Protein AF-0000000087148589 (afdb_homodimer)

Sequence (926 aa):
MERFVDREDELSRLRDCYASDDADMVVIFGRRRLGKTELVRESLESRDDAVLYQATETTQQIQLDAFVDVAEESFPGIGRIEGEWESLLGYLADQDAVVVLDEFPYLIDADESLPSVIQRLWDQELRDTGLTLVLIGSSISMMEEATLLGDSPLYGRFTEKIDLRQLDFVAARTFFPESYTPEQLLLAWGVFGGTPYYLDGVELDDDLGTVIQQSLLSRQGFLHDEPEYVLRTELTEPNRYFAILKAIAAGNATSNEIAQTIGIDGKQISTYTQKLERLRLVEREVPVTEDKTKSRRGRYRILDPLFRFWFRFVYGNEDRYERLGVDAYETVIEPELADFVSREFENRCQDVLPEFYPDLRFTDIGRWWYNEYEVDVVGFAADGTMVTGECKFTSAPLDYSALASLEEHTDEIRWSPDGSEIEHEYVLFARNGFTQSVRDAAADRDDLQLFDLERIVDPRASHMERFVDREDELSRLRDCYASDDADMVVIFGRRRLGKTELVRESLESRDDAVLYQATETTQQIQLDAFVDVAEESFPGIGRIEGEWESLLGYLADQDAVVVLDEFPYLIDADESLPSVIQRLWDQELRDTGLTLVLIGSSISMMEEATLLGDSPLYGRFTEKIDLRQLDFVAARTFFPESYTPEQLLLAWGVFGGTPYYLDGVELDDDLGTVIQQSLLSRQGFLHDEPEYVLRTELTEPNRYFAILKAIAAGNATSNEIAQTIGIDGKQISTYTQKLERLRLVEREVPVTEDKTKSRRGRYRILDPLFRFWFRFVYGNEDRYERLGVDAYETVIEPELADFVSREFENRCQDVLPEFYPDLRFTDIGRWWYNEYEVDVVGFAADGTMVTGECKFTSAPLDYSALASLEEHTDEIRWSPDGSEIEHEYVLFARNGFTQSVRDAAADRDDLQLFDLERIVDPRASH

Solvent-accessible surface area (backbone atoms only — not comparable to full-atom values): 49397 Å² total; per-residue (Å²): 130,89,80,84,74,73,59,62,68,60,36,50,55,53,43,53,42,67,70,36,74,44,42,28,28,34,39,38,33,28,53,77,55,52,46,67,69,55,53,53,52,62,54,42,68,89,57,72,58,53,33,80,42,75,52,57,60,33,37,47,59,50,50,45,52,52,44,41,61,58,33,29,76,59,38,68,70,50,73,76,45,60,90,40,68,63,53,46,53,49,55,39,27,77,64,41,26,35,39,34,37,33,36,40,57,35,49,35,73,37,34,77,56,47,50,51,47,52,32,52,40,44,77,72,59,35,60,85,19,32,19,23,41,35,41,26,23,48,52,39,66,56,46,34,52,43,34,65,33,87,87,15,60,34,33,90,61,54,72,40,77,42,78,56,64,63,43,51,68,74,58,36,48,73,64,48,50,84,81,52,49,55,65,52,47,50,50,48,41,29,39,54,40,26,32,50,50,57,52,68,61,50,66,60,82,47,58,65,62,57,36,46,37,49,28,44,60,30,88,70,16,72,48,40,57,44,60,61,46,56,45,51,77,74,40,80,78,49,29,64,58,45,33,51,51,31,35,34,43,68,66,32,32,35,67,62,51,36,18,64,67,45,66,48,60,60,82,55,48,56,63,55,50,51,52,35,35,64,59,62,44,32,44,78,44,48,30,61,89,51,53,75,92,71,50,88,66,47,31,45,42,61,61,43,29,38,53,32,46,36,37,55,64,39,65,90,36,55,68,59,35,62,73,46,49,90,48,30,38,70,70,63,43,55,82,46,42,47,68,64,24,35,58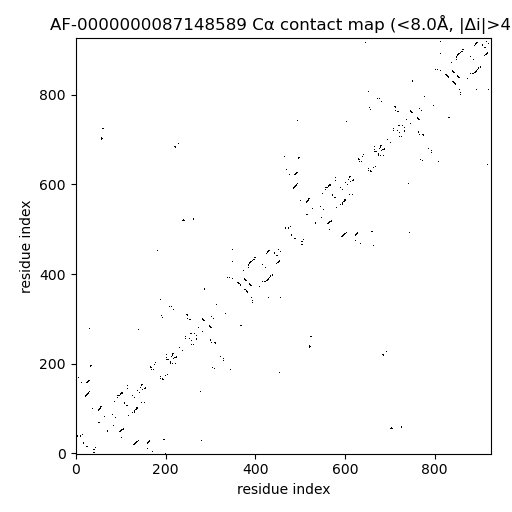,50,50,36,51,50,55,52,69,45,43,55,69,78,37,72,90,52,56,64,76,46,71,34,37,37,63,56,91,92,37,64,41,57,28,36,33,38,27,75,88,33,36,36,37,39,29,48,68,44,54,43,83,64,46,45,44,54,66,57,55,53,50,47,54,56,38,52,70,66,59,87,74,54,90,78,76,51,85,64,48,70,33,38,35,42,38,22,57,45,41,62,33,69,68,36,51,52,48,36,72,76,35,90,45,39,46,79,42,40,41,66,42,69,74,34,67,81,61,78,131,130,88,80,86,74,74,59,61,68,61,36,50,54,54,44,52,40,66,70,35,73,45,42,30,29,34,40,37,34,27,54,78,56,52,46,67,69,56,51,53,52,61,55,43,69,90,55,72,57,53,33,80,39,73,52,57,59,32,37,46,60,50,50,45,55,52,44,41,61,56,33,28,74,60,37,66,72,51,73,77,45,60,91,41,68,63,53,46,52,49,54,40,27,75,63,40,27,35,40,33,37,31,37,39,56,34,50,35,71,38,33,75,58,48,51,52,46,51,32,52,39,43,76,72,58,36,59,85,20,30,18,24,40,34,42,26,25,48,53,39,66,56,45,33,53,43,35,67,32,87,86,14,60,34,32,89,62,54,73,42,76,43,79,56,62,65,44,51,68,76,57,36,49,73,64,47,51,86,81,51,48,54,66,52,47,52,50,48,40,29,39,54,39,28,32,52,51,56,52,71,62,50,66,58,83,48,59,65,63,57,36,45,36,50,28,44,61,30,88,69,16,74,48,39,57,44,61,61,47,56,44,50,77,74,42,79,78,50,30,64,56,45,35,50,51,31,34,34,42,69,66,33,32,35,67,62,52,35,19,62,66,45,66,50,61,58,81,55,49,55,63,54,51,50,52,34,35,65,59,61,45,30,43,76,44,48,32,62,94,51,52,74,90,72,50,88,66,48,32,44,42,63,63,43,30,39,51,33,46,36,37,55,64,39,65,90,36,56,67,60,34,62,72,44,48,90,49,29,38,70,70,63,44,56,80,45,43,46,67,63,25,33,59,51,48,37,50,50,53,53,69,46,44,54,70,79,36,72,89,52,56,65,74,44,71,35,38,37,63,56,91,92,37,63,40,57,26,35,33,38,25,75,90,34,38,34,39,38,29,48,67,43,52,42,83,63,46,46,44,54,65,58,55,51,49,48,53,55,40,51,70,68,58,89,75,54,88,78,74,52,84,65,49,70,34,40,37,42,37,22,57,45,40,63,34,69,68,37,52,52,50,36,72,74,35,92,46,39,47,81,42,40,42,64,42,69,73,34,66,80,60,78,131

Nearest PDB structures (foldseek):
  8s0d-assembly1_D  TM=4.546E-01  e=1.729E-07  Homo sapiens
  4n1a-assembly3_E  TM=5.388E-01  e=9.265E-03  Thermomonospora curvata DSM 43183
  6cmv-assembly3_F  TM=5.221E-01  e=4.321E-02  Sulfolobus acidocaldarius
  3oop-assembly1_A-2  TM=4.596E-01  e=3.468E-02  Listeria innocua Clip11262
  7z1l-assembly1_O  TM=3.297E-01  e=1.229E-01  Saccharomyces cerevisiae W303

Structure (mmCIF, N/CA/C/O backbone):
data_AF-0000000087148589-model_v1
#
loop_
_entity.id
_entity.type
_entity.pdbx_description
1 polymer 'ATP-binding protein'
#
loop_
_atom_site.group_PDB
_atom_site.id
_atom_site.type_symbol
_atom_site.label_atom_id
_atom_site.label_alt_id
_atom_site.label_comp_id
_atom_site.label_asym_id
_atom_site.label_entity_id
_atom_site.label_seq_id
_atom_site.pdbx_PDB_ins_code
_atom_site.Cartn_x
_atom_site.Cartn_y
_atom_site.Cartn_z
_atom_site.occupancy
_atom_site.B_iso_or_equiv
_atom_site.auth_seq_id
_atom_site.auth_comp_id
_atom_site.auth_asym_id
_atom_site.auth_atom_id
_atom_site.pdbx_PDB_model_num
ATOM 1 N N . MET A 1 1 ? -17.391 1.016 -16.594 1 39.34 1 MET A N 1
ATOM 2 C CA . MET A 1 1 ? -18.156 -0.122 -16.094 1 39.34 1 MET A CA 1
ATOM 3 C C . MET A 1 1 ? -17.234 -1.273 -15.711 1 39.34 1 MET A C 1
ATOM 5 O O . MET A 1 1 ? -16.391 -1.683 -16.5 1 39.34 1 MET A O 1
ATOM 9 N N . GLU A 1 2 ? -17 -1.522 -14.383 1 56.31 2 GLU A N 1
ATOM 10 C CA . GLU A 1 2 ? -16.25 -2.654 -13.852 1 56.31 2 GLU A CA 1
ATOM 11 C C . GLU A 1 2 ? -16.781 -3.975 -14.406 1 56.31 2 GLU A C 1
ATOM 13 O O . GLU A 1 2 ? -17.984 -4.195 -14.469 1 56.31 2 GLU A O 1
ATOM 18 N N . ARG A 1 3 ? -16.078 -4.531 -15.328 1 68.94 3 ARG A N 1
ATOM 19 C CA . ARG A 1 3 ? -16.375 -5.789 -16 1 68.94 3 ARG A CA 1
ATOM 20 C C . ARG A 1 3 ? -16.391 -6.949 -15.016 1 68.94 3 ARG A C 1
ATOM 22 O O . ARG A 1 3 ? -15.461 -7.105 -14.219 1 68.94 3 ARG A O 1
ATOM 29 N N . PHE A 1 4 ? -17.625 -7.523 -14.836 1 85.38 4 PHE A N 1
ATOM 30 C CA . PHE A 1 4 ? -17.703 -8.75 -14.039 1 85.38 4 PHE A CA 1
ATOM 31 C C . PHE A 1 4 ? -17.547 -9.977 -14.93 1 85.38 4 PHE A C 1
ATOM 33 O O . PHE A 1 4 ? -18.391 -10.258 -15.773 1 85.38 4 PHE A O 1
ATOM 40 N N . VAL A 1 5 ? -16.422 -10.57 -14.82 1 87.38 5 VAL A N 1
ATOM 41 C CA . VAL A 1 5 ? -16.016 -11.656 -15.703 1 87.38 5 VAL A CA 1
ATOM 42 C C . VAL A 1 5 ? -15.977 -12.969 -14.922 1 87.38 5 VAL A C 1
ATOM 44 O O . VAL A 1 5 ? -15.469 -13.008 -13.797 1 87.38 5 VAL A O 1
ATOM 47 N N . ASP A 1 6 ? -16.578 -13.992 -15.609 1 88.81 6 ASP A N 1
ATOM 48 C CA . ASP A 1 6 ? -16.484 -15.344 -15.078 1 88.81 6 ASP A CA 1
ATOM 49 C C . ASP A 1 6 ? -17.25 -15.477 -13.766 1 88.81 6 ASP A C 1
ATOM 51 O O . ASP A 1 6 ? -18.25 -14.781 -13.547 1 88.81 6 ASP A O 1
ATOM 55 N N . ARG A 1 7 ? -17.203 -16.375 -12.938 1 93.81 7 ARG A N 1
ATOM 56 C CA . ARG A 1 7 ? -17.734 -16.641 -11.602 1 93.81 7 ARG A CA 1
ATOM 57 C C . ARG A 1 7 ? -19.172 -17.125 -11.672 1 93.81 7 ARG A C 1
ATOM 59 O O . ARG A 1 7 ? -19.969 -16.875 -10.75 1 93.81 7 ARG A O 1
ATOM 66 N N . GLU A 1 8 ? -19.547 -17.766 -12.727 1 94.12 8 GLU A N 1
ATOM 67 C CA . GLU A 1 8 ? -20.938 -18.188 -12.867 1 94.12 8 GLU A CA 1
ATOM 68 C C . GLU A 1 8 ? -21.297 -19.266 -11.844 1 94.12 8 GLU A C 1
ATOM 70 O O . GLU A 1 8 ? -22.406 -19.281 -11.312 1 94.12 8 GLU A O 1
ATOM 75 N N . ASP A 1 9 ? -20.328 -20.125 -11.625 1 95.06 9 ASP A N 1
ATOM 76 C CA . ASP A 1 9 ? -20.547 -21.172 -10.633 1 95.06 9 ASP A CA 1
ATOM 77 C C . ASP A 1 9 ? -20.734 -20.578 -9.242 1 95.06 9 ASP A C 1
ATOM 79 O O . ASP A 1 9 ? -21.672 -20.953 -8.516 1 95.06 9 ASP A O 1
ATOM 83 N N . GLU A 1 10 ? -19.875 -19.703 -8.859 1 96.44 10 GLU A N 1
ATOM 84 C CA . GLU A 1 10 ? -19.953 -19.062 -7.559 1 96.44 10 GLU A CA 1
ATOM 85 C C . GLU A 1 10 ? -21.25 -18.266 -7.422 1 96.44 10 GLU A C 1
ATOM 87 O O . GLU A 1 10 ? -21.906 -18.297 -6.375 1 96.44 10 GLU A O 1
ATOM 92 N N . LEU A 1 11 ? -21.641 -17.609 -8.484 1 96.88 11 LEU A N 1
ATOM 93 C CA . LEU A 1 11 ? -22.875 -16.828 -8.484 1 96.88 11 LEU A CA 1
ATOM 94 C C . LEU A 1 11 ? -24.078 -17.719 -8.258 1 96.88 11 LEU A C 1
ATOM 96 O O . LEU A 1 11 ? -24.969 -17.391 -7.473 1 96.88 11 LEU A O 1
ATOM 100 N N . SER A 1 12 ? -24.062 -18.812 -8.992 1 96.56 12 SER A N 1
ATOM 101 C CA . SER A 1 12 ? -25.188 -19.75 -8.867 1 96.56 12 SER A CA 1
ATOM 102 C C . SER A 1 12 ? -25.281 -20.281 -7.445 1 96.56 12 SER A C 1
ATOM 104 O O . SER A 1 12 ? -26.391 -20.359 -6.883 1 96.56 12 SER A O 1
ATOM 106 N N . ARG A 1 13 ? -24.203 -20.594 -6.859 1 97 13 ARG A N 1
ATOM 107 C CA . ARG A 1 13 ? -24.172 -21.125 -5.5 1 97 13 ARG A CA 1
ATOM 108 C C . ARG A 1 13 ? -24.703 -20.094 -4.504 1 97 13 ARG A C 1
ATOM 110 O O . ARG A 1 13 ? -25.469 -20.438 -3.6 1 97 13 ARG A O 1
ATOM 117 N N . LEU A 1 14 ? -24.281 -18.875 -4.652 1 97.44 14 LEU A N 1
ATOM 118 C CA . LEU A 1 14 ? -24.734 -17.797 -3.777 1 97.44 14 LEU A CA 1
ATOM 119 C C . LEU A 1 14 ? -26.25 -17.594 -3.92 1 97.44 14 LEU A C 1
ATOM 121 O O . LEU A 1 14 ? -26.969 -17.531 -2.922 1 97.44 14 LEU A O 1
ATOM 125 N N . ARG A 1 15 ? -26.75 -17.594 -5.137 1 96.94 15 ARG A N 1
ATOM 126 C CA . ARG A 1 15 ? -28.156 -17.328 -5.398 1 96.94 15 ARG A CA 1
ATOM 127 C C . ARG A 1 15 ? -29.031 -18.484 -4.914 1 96.94 15 ARG A C 1
ATOM 129 O O . ARG A 1 15 ? -30.156 -18.281 -4.453 1 96.94 15 ARG A O 1
ATOM 136 N N . ASP A 1 16 ? -28.484 -19.656 -5.039 1 96.81 16 ASP A N 1
ATOM 137 C CA . ASP A 1 16 ? -29.188 -20.812 -4.484 1 96.81 16 ASP A CA 1
ATOM 138 C C . ASP A 1 16 ? -29.391 -20.656 -2.977 1 96.81 16 ASP A C 1
ATOM 140 O O . ASP A 1 16 ? -30.453 -20.969 -2.453 1 96.81 16 ASP A O 1
ATOM 144 N N . CYS A 1 17 ? -28.391 -20.141 -2.273 1 96.38 17 CYS A N 1
ATOM 145 C CA . CYS A 1 17 ? -28.5 -19.922 -0.836 1 96.38 17 CYS A CA 1
ATOM 146 C C . CYS A 1 17 ? -29.531 -18.828 -0.526 1 96.38 17 CYS A C 1
ATOM 148 O O . CYS A 1 17 ? -30.297 -18.953 0.432 1 96.38 17 CYS A O 1
ATOM 150 N N . TYR A 1 18 ? -29.562 -17.812 -1.355 1 95.94 18 TYR A N 1
ATOM 151 C CA . TYR A 1 18 ? -30.5 -16.719 -1.15 1 95.94 18 TYR A CA 1
ATOM 152 C C . TYR A 1 18 ? -31.938 -17.188 -1.295 1 95.94 18 TYR A C 1
ATOM 154 O O . TYR A 1 18 ? -32.844 -16.625 -0.683 1 95.94 18 TYR A O 1
ATOM 162 N N . ALA A 1 19 ? -32.156 -18.172 -2.139 1 93.62 19 ALA A N 1
ATOM 163 C CA . ALA A 1 19 ? -33.5 -18.625 -2.484 1 93.62 19 ALA A CA 1
ATOM 164 C C . ALA A 1 19 ? -33.969 -19.703 -1.514 1 93.62 19 ALA A C 1
ATOM 166 O O . ALA A 1 19 ? -35.156 -20.031 -1.485 1 93.62 19 ALA A O 1
ATOM 167 N N . SER A 1 20 ? -33.094 -20.141 -0.739 1 93.56 20 SER A N 1
ATOM 168 C CA . SER A 1 20 ? -33.406 -21.219 0.182 1 93.56 20 SER A CA 1
ATOM 169 C C . SER A 1 20 ? -34.344 -20.734 1.289 1 93.56 20 SER A C 1
ATOM 171 O O . SER A 1 20 ? -34.25 -19.594 1.734 1 93.56 20 SER A O 1
ATOM 173 N N . ASP A 1 21 ? -35.219 -21.609 1.773 1 91.94 21 ASP A N 1
ATOM 174 C CA . ASP A 1 21 ? -36.094 -21.312 2.906 1 91.94 21 ASP A CA 1
ATOM 175 C C . ASP A 1 21 ? -35.406 -21.641 4.23 1 91.94 21 ASP A C 1
ATOM 177 O O . ASP A 1 21 ? -35.906 -21.25 5.297 1 91.94 21 ASP A O 1
ATOM 181 N N . ASP A 1 22 ? -34.312 -22.25 4.133 1 92.62 22 ASP A N 1
ATOM 182 C CA . ASP A 1 22 ? -33.531 -22.594 5.312 1 92.62 22 ASP A CA 1
ATOM 183 C C . ASP A 1 22 ? -32.406 -21.578 5.516 1 92.62 22 ASP A C 1
ATOM 185 O O . ASP A 1 22 ? -32 -20.891 4.578 1 92.62 22 ASP A O 1
ATOM 189 N N . ALA A 1 23 ? -31.984 -21.531 6.754 1 94.44 23 ALA A N 1
ATOM 190 C CA . ALA A 1 23 ? -30.844 -20.672 7.035 1 94.44 23 ALA A CA 1
ATOM 191 C C . ALA A 1 23 ? -29.594 -21.188 6.336 1 94.44 23 ALA A C 1
ATOM 193 O O . ALA A 1 23 ? -29.344 -22.391 6.289 1 94.44 23 ALA A O 1
ATOM 194 N N . ASP A 1 24 ? -28.891 -20.281 5.676 1 95.88 24 ASP A N 1
ATOM 195 C CA . ASP A 1 24 ? -27.641 -20.609 5.004 1 95.88 24 ASP A CA 1
ATOM 196 C C . ASP A 1 24 ? -26.5 -19.719 5.5 1 95.88 24 ASP A C 1
ATOM 198 O O . ASP A 1 24 ? -26.703 -18.531 5.754 1 95.88 24 ASP A O 1
ATOM 202 N N . MET A 1 25 ? -25.375 -20.281 5.738 1 95.75 25 MET A N 1
ATOM 203 C CA . MET A 1 25 ? -24.141 -19.547 6.016 1 95.75 25 MET A CA 1
ATOM 204 C C . MET A 1 25 ? -23.109 -19.797 4.926 1 95.75 25 MET A C 1
ATOM 206 O O . MET A 1 25 ? -22.75 -20.938 4.641 1 95.75 25 MET A O 1
ATOM 210 N N . VAL A 1 26 ? -22.703 -18.734 4.27 1 97.38 26 VAL A N 1
ATOM 211 C CA . VAL A 1 26 ? -21.719 -18.828 3.193 1 97.38 26 VAL A CA 1
ATOM 212 C C . VAL A 1 26 ? -20.422 -18.156 3.629 1 97.38 26 VAL A C 1
ATOM 214 O O . VAL A 1 26 ? -20.438 -17.031 4.133 1 97.38 26 VAL A O 1
ATOM 217 N N . VAL A 1 27 ? -19.328 -18.828 3.48 1 96.81 27 VAL A N 1
ATOM 218 C CA . VAL A 1 27 ? -18.016 -18.281 3.773 1 96.81 27 VAL A CA 1
ATOM 219 C C . VAL A 1 27 ? -17.234 -18.078 2.473 1 96.81 27 VAL A C 1
ATOM 221 O O . VAL A 1 27 ? -17.031 -19.031 1.712 1 96.81 27 VAL A O 1
ATOM 224 N N . ILE A 1 28 ? -16.891 -16.859 2.213 1 97.44 28 ILE A N 1
ATOM 225 C CA . ILE A 1 28 ? -16.094 -16.516 1.036 1 97.44 28 ILE A CA 1
ATOM 226 C C . ILE A 1 28 ? -14.742 -15.953 1.469 1 97.44 28 ILE A C 1
ATOM 228 O O . ILE A 1 28 ? -14.672 -14.961 2.195 1 97.44 28 ILE A O 1
ATOM 232 N N . PHE A 1 29 ? -13.695 -16.562 1.075 1 95.38 29 PHE A N 1
ATOM 233 C CA . PHE A 1 29 ? -12.375 -16.047 1.423 1 95.38 29 PHE A CA 1
ATOM 234 C C . PHE A 1 29 ? -11.414 -16.188 0.246 1 95.38 29 PHE A C 1
ATOM 236 O O . PHE A 1 29 ? -11.703 -16.891 -0.719 1 95.38 29 PHE A O 1
ATOM 243 N N . GLY A 1 30 ? -10.375 -15.453 0.286 1 94.56 30 GLY A N 1
ATOM 244 C CA . GLY A 1 30 ? -9.344 -15.344 -0.739 1 94.56 30 GLY A CA 1
ATOM 245 C C . GLY A 1 30 ? -8.492 -14.102 -0.596 1 94.56 30 GLY A C 1
ATOM 246 O O . GLY A 1 30 ? -8.836 -13.188 0.161 1 94.56 30 GLY A O 1
ATOM 247 N N . ARG A 1 31 ? -7.441 -14.055 -1.342 1 92.75 31 ARG A N 1
ATOM 248 C CA . ARG A 1 31 ? -6.531 -12.914 -1.271 1 92.75 31 ARG A CA 1
ATOM 249 C C . ARG A 1 31 ? -7.234 -11.625 -1.687 1 92.75 31 ARG A C 1
ATOM 251 O O . ARG A 1 31 ? -8.266 -11.664 -2.359 1 92.75 31 ARG A O 1
ATOM 258 N N . ARG A 1 32 ? -6.602 -10.539 -1.312 1 90.81 32 ARG A N 1
ATOM 259 C CA . ARG A 1 32 ? -7.125 -9.234 -1.714 1 90.81 32 ARG A CA 1
ATOM 260 C C . ARG A 1 32 ? -7.109 -9.086 -3.23 1 90.81 32 ARG A C 1
ATOM 262 O O . ARG A 1 32 ? -6.293 -9.703 -3.914 1 90.81 32 ARG A O 1
ATOM 269 N N . ARG A 1 33 ? -8.023 -8.32 -3.748 1 93.56 33 ARG A N 1
ATOM 270 C CA . ARG A 1 33 ? -8.031 -7.863 -5.133 1 93.56 33 ARG A CA 1
ATOM 271 C C . ARG A 1 33 ? -8.664 -8.906 -6.051 1 93.56 33 ARG A C 1
ATOM 273 O O . ARG A 1 33 ? -8.727 -8.719 -7.266 1 93.56 33 ARG A O 1
ATOM 280 N N . LEU A 1 34 ? -9.258 -9.953 -5.484 1 94.81 34 LEU A N 1
ATOM 281 C CA . LEU A 1 34 ? -9.766 -11.047 -6.316 1 94.81 34 LEU A CA 1
ATOM 282 C C . LEU A 1 34 ? -11.227 -10.805 -6.695 1 94.81 34 LEU A C 1
ATOM 284 O O . LEU A 1 34 ? -11.797 -11.57 -7.48 1 94.81 34 LEU A O 1
ATOM 288 N N . GLY A 1 35 ? -11.867 -9.828 -6.098 1 93.81 35 GLY A N 1
ATOM 289 C CA . GLY A 1 35 ? -13.227 -9.484 -6.488 1 93.81 35 GLY A CA 1
ATOM 290 C C . GLY A 1 35 ? -14.281 -10.109 -5.598 1 93.81 35 GLY A C 1
ATOM 291 O O . GLY A 1 35 ? -15.414 -10.32 -6.027 1 93.81 35 GLY A O 1
ATOM 292 N N . LYS A 1 36 ? -13.953 -10.43 -4.375 1 95.81 36 LYS A N 1
ATOM 293 C CA . LYS A 1 36 ? -14.914 -11.047 -3.459 1 95.81 36 LYS A CA 1
ATOM 294 C C . LYS A 1 36 ? -16.141 -10.164 -3.258 1 95.81 36 LYS A C 1
ATOM 296 O O . LYS A 1 36 ? -17.266 -10.633 -3.359 1 95.81 36 LYS A O 1
ATOM 301 N N . THR A 1 37 ? -15.883 -8.875 -2.979 1 92.94 37 THR A N 1
ATOM 302 C CA . THR A 1 37 ? -16.969 -7.922 -2.748 1 92.94 37 THR A CA 1
ATOM 303 C C . THR A 1 37 ? -17.828 -7.762 -4 1 92.94 37 THR A C 1
ATOM 305 O O . THR A 1 37 ? -19.047 -7.754 -3.924 1 92.94 37 THR A O 1
ATOM 308 N N . GLU A 1 38 ? -17.188 -7.73 -5.117 1 92.25 38 GLU A N 1
ATOM 309 C CA . GLU A 1 38 ? -17.906 -7.582 -6.379 1 92.25 38 GLU A CA 1
ATOM 310 C C . GLU A 1 38 ? -18.766 -8.805 -6.672 1 92.25 38 GLU A C 1
ATOM 312 O O . GLU A 1 38 ? -19.859 -8.68 -7.207 1 92.25 38 GLU A O 1
ATOM 317 N N . LEU A 1 39 ? -18.172 -9.961 -6.414 1 95.94 39 LEU A N 1
ATOM 318 C CA . LEU A 1 39 ? -18.922 -11.203 -6.605 1 95.94 39 LEU A CA 1
ATOM 319 C C . LEU A 1 39 ? -20.234 -11.172 -5.828 1 95.94 39 LEU A C 1
ATOM 321 O O . LEU A 1 39 ? -21.297 -11.484 -6.379 1 95.94 39 LEU A O 1
ATOM 325 N N . VAL A 1 40 ? -20.188 -10.758 -4.59 1 96.31 40 VAL A N 1
ATOM 326 C CA . VAL A 1 40 ? -21.375 -10.742 -3.732 1 96.31 40 VAL A CA 1
ATOM 327 C C . VAL A 1 40 ? -22.328 -9.641 -4.195 1 96.31 40 VAL A C 1
ATOM 329 O O . VAL A 1 40 ? -23.531 -9.844 -4.238 1 96.31 40 VAL A O 1
ATOM 332 N N . ARG A 1 41 ? -21.812 -8.5 -4.539 1 93.62 41 ARG A N 1
ATOM 333 C CA . ARG A 1 41 ? -22.656 -7.414 -5.043 1 93.62 41 ARG A CA 1
ATOM 334 C C . ARG A 1 41 ? -23.438 -7.855 -6.273 1 93.62 41 ARG A C 1
ATOM 336 O O . ARG A 1 41 ? -24.641 -7.594 -6.379 1 93.62 41 ARG A O 1
ATOM 343 N N . GLU A 1 42 ? -22.688 -8.508 -7.172 1 94.31 42 GLU A N 1
ATOM 344 C CA . GLU A 1 42 ? -23.328 -9.016 -8.383 1 94.31 42 GLU A CA 1
ATOM 345 C C . GLU A 1 42 ? -24.406 -10.039 -8.047 1 94.31 42 GLU A C 1
ATOM 347 O O . GLU A 1 42 ? -25.453 -10.078 -8.688 1 94.31 42 GLU A O 1
ATOM 352 N N . SER A 1 43 ? -24.141 -10.852 -7.105 1 96.44 43 SER A N 1
ATOM 353 C CA . SER A 1 43 ? -25.094 -11.906 -6.73 1 96.44 43 SER A CA 1
ATOM 354 C C . SER A 1 43 ? -26.359 -11.312 -6.133 1 96.44 43 SER A C 1
ATOM 356 O O . SER A 1 43 ? -27.406 -11.961 -6.145 1 96.44 43 SER A O 1
ATOM 358 N N . LEU A 1 44 ? -26.297 -10.062 -5.609 1 95.62 44 LEU A N 1
ATOM 359 C CA . LEU A 1 44 ? -27.406 -9.445 -4.891 1 95.62 44 LEU A CA 1
ATOM 360 C C . LEU A 1 44 ? -28.141 -8.453 -5.789 1 95.62 44 LEU A C 1
ATOM 362 O O . LEU A 1 44 ? -29.078 -7.777 -5.336 1 95.62 44 LEU A O 1
ATOM 366 N N . GLU A 1 45 ? -27.75 -8.242 -6.984 1 89.56 45 GLU A N 1
ATOM 367 C CA . GLU A 1 45 ? -28.234 -7.18 -7.867 1 89.56 45 GLU A CA 1
ATOM 368 C C . GLU A 1 45 ? -29.75 -7.16 -7.934 1 89.56 45 GLU A C 1
ATOM 370 O O . GLU A 1 45 ? -30.359 -6.094 -8.031 1 89.56 45 GLU A O 1
ATOM 375 N N . SER A 1 46 ? -30.453 -8.188 -7.816 1 86.5 46 SER A N 1
ATOM 376 C CA . SER A 1 46 ? -31.891 -8.219 -8 1 86.5 46 SER A CA 1
ATOM 377 C C . SER A 1 46 ? -32.625 -8.344 -6.664 1 86.5 46 SER A C 1
ATOM 379 O O . SER A 1 46 ? -33.812 -8.648 -6.625 1 86.5 46 SER A O 1
ATOM 381 N N . ARG A 1 47 ? -31.906 -7.977 -5.613 1 90.44 47 ARG A N 1
ATOM 382 C CA . ARG A 1 47 ? -32.531 -8.195 -4.309 1 90.44 47 ARG A CA 1
ATOM 383 C C . ARG A 1 47 ? -32.594 -6.887 -3.521 1 90.44 47 ARG A C 1
ATOM 385 O O . ARG A 1 47 ? -31.688 -6.055 -3.588 1 90.44 47 ARG A O 1
ATOM 392 N N . ASP A 1 48 ? -33.625 -6.754 -2.775 1 88.44 48 ASP A N 1
ATOM 393 C CA . ASP A 1 48 ? -33.844 -5.57 -1.946 1 88.44 48 ASP A CA 1
ATOM 394 C C . ASP A 1 48 ? -33.875 -5.938 -0.464 1 88.44 48 ASP A C 1
ATOM 396 O O . ASP A 1 48 ? -34.062 -5.066 0.392 1 88.44 48 ASP A O 1
ATOM 400 N N . ASP A 1 49 ? -33.656 -7.121 -0.123 1 92.19 49 ASP A N 1
ATOM 401 C CA . ASP A 1 49 ? -33.719 -7.613 1.25 1 92.19 49 ASP A CA 1
ATOM 402 C C . ASP A 1 49 ? -32.312 -8.008 1.75 1 92.19 49 ASP A C 1
ATOM 404 O O . ASP A 1 49 ? -32.156 -9.039 2.41 1 92.19 49 ASP A O 1
ATOM 408 N N . ALA A 1 50 ? -31.344 -7.289 1.288 1 96.38 50 ALA A N 1
ATOM 409 C CA . ALA A 1 50 ? -29.969 -7.625 1.677 1 96.38 50 ALA A CA 1
ATOM 410 C C . ALA A 1 50 ? -29.312 -6.457 2.404 1 96.38 50 ALA A C 1
ATOM 412 O O . ALA A 1 50 ? -29.609 -5.293 2.135 1 96.38 50 ALA A O 1
ATOM 413 N N . VAL A 1 51 ? -28.562 -6.797 3.4 1 96.75 51 VAL A N 1
ATOM 414 C CA . VAL A 1 51 ? -27.672 -5.859 4.066 1 96.75 51 VAL A CA 1
ATOM 415 C C . VAL A 1 51 ? -26.219 -6.191 3.707 1 96.75 51 VAL A C 1
ATOM 417 O O . VAL A 1 51 ? -25.734 -7.281 4.016 1 96.75 51 VAL A O 1
ATOM 420 N N . LEU A 1 52 ? -25.609 -5.355 2.977 1 95.81 52 LEU A N 1
ATOM 421 C CA . LEU A 1 52 ? -24.203 -5.508 2.652 1 95.81 52 LEU A CA 1
ATOM 422 C C . LEU A 1 52 ? -23.359 -4.508 3.436 1 95.81 52 LEU A C 1
ATOM 424 O O . LEU A 1 52 ? -23.312 -3.324 3.096 1 95.81 52 LEU A O 1
ATOM 428 N N . TYR A 1 53 ? -22.672 -5.02 4.465 1 96.12 53 TYR A N 1
ATOM 429 C CA . TYR A 1 53 ? -21.844 -4.16 5.305 1 96.12 53 TYR A CA 1
ATOM 430 C C . TYR A 1 53 ? -20.359 -4.469 5.105 1 96.12 53 TYR A C 1
ATOM 432 O O . TYR A 1 53 ? -19.922 -5.602 5.316 1 96.12 53 TYR A O 1
ATOM 440 N N . GLN A 1 54 ? -19.609 -3.514 4.656 1 93.88 54 GLN A N 1
ATOM 441 C CA . GLN A 1 54 ? -18.156 -3.645 4.535 1 93.88 54 GLN A CA 1
ATOM 442 C C . GLN A 1 54 ? -17.453 -3.055 5.75 1 93.88 54 GLN A C 1
ATOM 444 O O . GLN A 1 54 ? -17.406 -1.835 5.918 1 93.88 54 GLN A O 1
ATOM 449 N N . ALA A 1 55 ? -16.844 -3.922 6.516 1 93.75 55 ALA A N 1
ATOM 450 C CA . ALA A 1 55 ? -16.188 -3.51 7.754 1 93.75 55 ALA A CA 1
ATOM 451 C C . ALA A 1 55 ? -14.867 -2.805 7.465 1 93.75 55 ALA A C 1
ATOM 453 O O . ALA A 1 55 ? -14.203 -3.104 6.469 1 93.75 55 ALA A O 1
ATOM 454 N N . THR A 1 56 ? -14.523 -1.85 8.273 1 89.62 56 THR A N 1
ATOM 455 C CA . THR A 1 56 ? -13.219 -1.191 8.258 1 89.62 56 THR A CA 1
ATOM 456 C C . THR A 1 56 ? -12.492 -1.414 9.586 1 89.62 56 THR A C 1
ATOM 458 O O . THR A 1 56 ? -13.07 -1.945 10.531 1 89.62 56 THR A O 1
ATOM 461 N N . GLU A 1 57 ? -11.234 -1.112 9.516 1 88.19 57 GLU A N 1
ATOM 462 C CA . GLU A 1 57 ? -10.469 -1.202 10.75 1 88.19 57 GLU A CA 1
ATOM 463 C C . GLU A 1 57 ? -10.828 -0.069 11.711 1 88.19 57 GLU A C 1
ATOM 465 O O . GLU A 1 57 ? -10.367 1.062 11.539 1 88.19 57 GLU A O 1
ATOM 470 N N . THR A 1 58 ? -11.625 -0.385 12.656 1 89.81 58 THR A N 1
ATOM 471 C CA . THR A 1 58 ? -12.125 0.566 13.641 1 89.81 58 THR A CA 1
ATOM 472 C C . THR A 1 58 ? -12.586 -0.156 14.906 1 89.81 58 THR A C 1
ATOM 474 O O . THR A 1 58 ? -12.188 -1.295 15.156 1 89.81 58 THR A O 1
ATOM 477 N N . THR A 1 59 ? -13.234 0.551 15.805 1 88.38 59 THR A N 1
ATOM 478 C CA . THR A 1 59 ? -13.648 -0.015 17.078 1 88.38 59 THR A CA 1
ATOM 479 C C . THR A 1 59 ? -15.031 -0.652 16.969 1 88.38 59 THR A C 1
ATOM 481 O O . THR A 1 59 ? -15.758 -0.403 16 1 88.38 59 THR A O 1
ATOM 484 N N . GLN A 1 60 ? -15.359 -1.483 17.938 1 90.88 60 GLN A N 1
ATOM 485 C CA . GLN A 1 60 ? -16.609 -2.221 17.953 1 90.88 60 GLN A CA 1
ATOM 486 C C . GLN A 1 60 ? -17.812 -1.273 17.859 1 90.88 60 GLN A C 1
ATOM 488 O O . GLN A 1 60 ? -18.734 -1.503 17.094 1 90.88 60 GLN A O 1
ATOM 493 N N . GLN A 1 61 ? -17.75 -0.212 18.641 1 88.12 61 GLN A N 1
ATOM 494 C CA . GLN A 1 61 ? -18.875 0.709 18.688 1 88.12 61 GLN A CA 1
ATOM 495 C C . GLN A 1 61 ? -19.125 1.361 17.328 1 88.12 61 GLN A C 1
ATOM 497 O O . GLN A 1 61 ? -20.25 1.43 16.875 1 88.12 61 GLN A O 1
ATOM 502 N N . ILE A 1 62 ? -18.062 1.812 16.75 1 89.38 62 ILE A N 1
ATOM 503 C CA . ILE A 1 62 ? -18.188 2.461 15.438 1 89.38 62 ILE A CA 1
ATOM 504 C C . ILE A 1 62 ? -18.703 1.46 14.414 1 89.38 62 ILE A C 1
ATOM 506 O O . ILE A 1 62 ? -19.516 1.81 13.555 1 89.38 62 ILE A O 1
ATOM 510 N N . GLN A 1 63 ? -18.25 0.233 14.508 1 93.06 63 GLN A N 1
ATOM 511 C CA . GLN A 1 63 ? -18.703 -0.819 13.602 1 93.06 63 GLN A CA 1
ATOM 512 C C . GLN A 1 63 ? -20.203 -1.064 13.727 1 93.06 63 GLN A C 1
ATOM 514 O O . GLN A 1 63 ? -20.906 -1.183 12.719 1 93.06 63 GLN A O 1
ATOM 519 N N . LEU A 1 64 ? -20.688 -1.148 14.93 1 94.38 64 LEU A N 1
ATOM 520 C CA . LEU A 1 64 ? -22.109 -1.418 15.18 1 94.38 64 LEU A CA 1
ATOM 521 C C . LEU A 1 64 ? -22.969 -0.272 14.672 1 94.38 64 LEU A C 1
ATOM 523 O O . LEU A 1 64 ? -24 -0.502 14.031 1 94.38 64 LEU A O 1
ATOM 527 N N . ASP A 1 65 ? -22.516 0.941 14.969 1 92.75 65 ASP A N 1
ATOM 528 C CA . ASP A 1 65 ? -23.25 2.109 14.508 1 92.75 65 ASP A CA 1
ATOM 529 C C . ASP A 1 65 ? -23.328 2.154 12.984 1 92.75 65 ASP A C 1
ATOM 531 O O . ASP A 1 65 ? -24.391 2.412 12.414 1 92.75 65 ASP A O 1
ATOM 535 N N . ALA A 1 66 ? -22.234 1.903 12.367 1 92.75 66 ALA A N 1
ATOM 536 C CA . ALA A 1 66 ? -22.156 1.921 10.906 1 92.75 66 ALA A CA 1
ATOM 537 C C . ALA A 1 66 ? -23.031 0.815 10.305 1 92.75 66 ALA A C 1
ATOM 539 O O . ALA A 1 66 ? -23.688 1.021 9.289 1 92.75 66 ALA A O 1
ATOM 540 N N . PHE A 1 67 ? -23 -0.355 10.914 1 96.5 67 PHE A N 1
ATOM 541 C CA . PHE A 1 67 ? -23.812 -1.475 10.453 1 96.5 67 PHE A CA 1
ATOM 542 C C . PHE A 1 67 ? -25.297 -1.125 10.508 1 96.5 67 PHE A C 1
ATOM 544 O O . PHE A 1 67 ? -26.031 -1.393 9.555 1 96.5 67 PHE A O 1
ATOM 551 N N . VAL A 1 68 ? -25.672 -0.555 11.586 1 97.06 68 VAL A N 1
ATOM 552 C CA . VAL A 1 68 ? -27.062 -0.182 11.766 1 97.06 68 VAL A CA 1
ATOM 553 C C . VAL A 1 68 ? -27.469 0.835 10.703 1 97.06 68 VAL A C 1
ATOM 555 O O . VAL A 1 68 ? -28.547 0.735 10.117 1 97.06 68 VAL A O 1
ATOM 558 N N . ASP A 1 69 ? -26.594 1.805 10.453 1 94.31 69 ASP A N 1
ATOM 559 C CA . ASP A 1 69 ? -26.859 2.822 9.445 1 94.31 69 ASP A CA 1
ATOM 560 C C . ASP A 1 69 ? -27.109 2.188 8.078 1 94.31 69 ASP A C 1
ATOM 562 O O . ASP A 1 69 ? -28.047 2.559 7.371 1 94.31 69 ASP A O 1
ATOM 566 N N . VAL A 1 70 ? -26.344 1.212 7.727 1 93.75 70 VAL A N 1
ATOM 567 C CA . VAL A 1 70 ? -26.453 0.543 6.43 1 93.75 70 VAL A CA 1
ATOM 568 C C . VAL A 1 70 ? -27.703 -0.33 6.395 1 93.75 70 VAL A C 1
ATOM 570 O O . VAL A 1 70 ? -28.438 -0.317 5.41 1 93.75 70 VAL A O 1
ATOM 573 N N . ALA A 1 71 ? -27.922 -1.044 7.445 1 96.69 71 ALA A N 1
ATOM 574 C CA . ALA A 1 71 ? -29.031 -1.996 7.5 1 96.69 71 ALA A CA 1
ATOM 575 C C . ALA A 1 71 ? -30.375 -1.276 7.504 1 96.69 71 ALA A C 1
ATOM 577 O O . ALA A 1 71 ? -31.375 -1.819 7.039 1 96.69 71 ALA A O 1
ATOM 578 N N . GLU A 1 72 ? -30.375 -0.082 8.062 1 95.69 72 GLU A N 1
ATOM 579 C CA . GLU A 1 72 ? -31.609 0.68 8.203 1 95.69 72 GLU A CA 1
ATOM 580 C C . GLU A 1 72 ? -32.219 0.995 6.836 1 95.69 72 GLU A C 1
ATOM 582 O O . GLU A 1 72 ? -33.438 1.147 6.711 1 95.69 72 GLU A O 1
ATOM 587 N N . GLU A 1 73 ? -31.422 1.009 5.867 1 91.94 73 GLU A N 1
ATOM 588 C CA . GLU A 1 73 ? -31.891 1.294 4.516 1 91.94 73 GLU A CA 1
ATOM 589 C C . GLU A 1 73 ? -32.844 0.212 4.023 1 91.94 73 GLU A C 1
ATOM 591 O O . GLU A 1 73 ? -33.844 0.512 3.377 1 91.94 73 GLU A O 1
ATOM 596 N N . SER A 1 74 ? -32.562 -1.018 4.348 1 94.06 74 SER A N 1
ATOM 597 C CA . SER A 1 74 ? -33.375 -2.146 3.902 1 94.06 74 SER A CA 1
ATOM 598 C C . SER A 1 74 ? -34.312 -2.604 4.992 1 94.06 74 SER A C 1
ATOM 600 O O . SER A 1 74 ? -35.375 -3.156 4.699 1 94.06 74 SER A O 1
ATOM 602 N N . PHE A 1 75 ? -33.875 -2.266 6.219 1 96.12 75 PHE A N 1
ATOM 603 C CA . PHE A 1 75 ? -34.688 -2.711 7.355 1 96.12 75 PHE A CA 1
ATOM 604 C C . PHE A 1 75 ? -34.875 -1.58 8.359 1 96.12 75 PHE A C 1
ATOM 606 O O . PHE A 1 75 ? -34.281 -1.584 9.43 1 96.12 75 PHE A O 1
ATOM 613 N N . PRO A 1 76 ? -35.75 -0.684 8.148 1 93.12 76 PRO A N 1
ATOM 614 C CA . PRO A 1 76 ? -35.938 0.527 8.953 1 93.12 76 PRO A CA 1
ATOM 615 C C . PRO A 1 76 ? -36.156 0.224 10.438 1 93.12 76 PRO A C 1
ATOM 617 O O . PRO A 1 76 ? -35.812 1.048 11.297 1 93.12 76 PRO A O 1
ATOM 620 N N . GLY A 1 77 ? -36.562 -0.82 10.883 1 93.62 77 GLY A N 1
ATOM 621 C CA . GLY A 1 77 ? -36.844 -1.14 12.273 1 93.62 77 GLY A CA 1
ATOM 622 C C . GLY A 1 77 ? -35.562 -1.486 13.055 1 93.62 77 GLY A C 1
ATOM 623 O O . GLY A 1 77 ? -35.594 -1.488 14.281 1 93.62 77 GLY A O 1
ATOM 624 N N . ILE A 1 78 ? -34.469 -1.52 12.398 1 95.94 78 ILE A N 1
ATOM 625 C CA . ILE A 1 78 ? -33.281 -2.037 13.039 1 95.94 78 ILE A CA 1
ATOM 626 C C . ILE A 1 78 ? -32.656 -0.96 13.938 1 95.94 78 ILE A C 1
ATOM 628 O O . ILE A 1 78 ? -31.953 -1.271 14.891 1 95.94 78 ILE A O 1
ATOM 632 N N . GLY A 1 79 ? -32.906 0.331 13.688 1 94.38 79 GLY A N 1
ATOM 633 C CA . GLY A 1 79 ? -32.375 1.428 14.492 1 94.38 79 GLY A CA 1
ATOM 634 C C . GLY A 1 79 ? -32.875 1.391 15.93 1 94.38 79 GLY A C 1
ATOM 635 O O . GLY A 1 79 ? -32.25 1.99 16.812 1 94.38 79 GLY A O 1
ATOM 636 N N . ARG A 1 80 ? -33.938 0.601 16.188 1 93.19 80 ARG A N 1
ATOM 637 C CA . ARG A 1 80 ? -34.531 0.5 17.516 1 93.19 80 ARG A CA 1
ATOM 638 C C . ARG A 1 80 ? -33.969 -0.683 18.281 1 93.19 80 ARG A C 1
ATOM 640 O O . ARG A 1 80 ? -34.188 -0.817 19.484 1 93.19 80 ARG A O 1
ATOM 647 N N . ILE A 1 81 ? -33.188 -1.453 17.609 1 93.31 81 ILE A N 1
ATOM 648 C CA . ILE A 1 81 ? -32.656 -2.66 18.219 1 93.31 81 ILE A CA 1
ATOM 649 C C . ILE A 1 81 ? -31.375 -2.314 18.984 1 93.31 81 ILE A C 1
ATOM 651 O O . ILE A 1 81 ? -30.625 -1.42 18.594 1 93.31 81 ILE A O 1
ATOM 655 N N . GLU A 1 82 ? -31.141 -3.061 20.094 1 89.75 82 GLU A N 1
ATOM 656 C CA . GLU A 1 82 ? -29.922 -2.879 20.891 1 89.75 82 GLU A CA 1
ATOM 657 C C . GLU A 1 82 ? -28.688 -3.012 20.016 1 89.75 82 GLU A C 1
ATOM 659 O O . GLU A 1 82 ? -28.578 -3.928 19.203 1 89.75 82 GLU A O 1
ATOM 664 N N . GLY A 1 83 ? -27.75 -2.113 20.25 1 91.19 83 GLY A N 1
ATOM 665 C CA . GLY A 1 83 ? -26.547 -2.041 19.438 1 91.19 83 GLY A CA 1
ATOM 666 C C . GLY A 1 83 ? -25.547 -3.119 19.766 1 91.19 83 GLY A C 1
ATOM 667 O O . GLY A 1 83 ? -24.391 -2.816 20.094 1 91.19 83 GLY A O 1
ATOM 668 N N . GLU A 1 84 ? -26 -4.355 19.672 1 94.81 84 GLU A N 1
ATOM 669 C CA . GLU A 1 84 ? -25.188 -5.547 19.844 1 94.81 84 GLU A CA 1
ATOM 67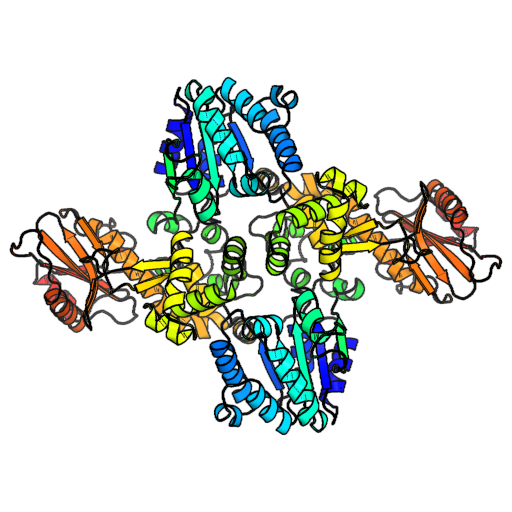0 C C . GLU A 1 84 ? -25.406 -6.551 18.719 1 94.81 84 GLU A C 1
ATOM 672 O O . GLU A 1 84 ? -26.531 -6.707 18.234 1 94.81 84 GLU A O 1
ATOM 677 N N . TRP A 1 85 ? -24.359 -7.223 18.359 1 95.81 85 TRP A N 1
ATOM 678 C CA . TRP A 1 85 ? -24.422 -8.117 17.203 1 95.81 85 TRP A CA 1
ATOM 679 C C . TRP A 1 85 ? -25.5 -9.172 17.391 1 95.81 85 TRP A C 1
ATOM 681 O O . TRP A 1 85 ? -26.234 -9.484 16.438 1 95.81 85 TRP A O 1
ATOM 691 N N . GLU A 1 86 ? -25.578 -9.742 18.594 1 95.38 86 GLU A N 1
ATOM 692 C CA . GLU A 1 86 ? -26.578 -10.781 18.828 1 95.38 86 GLU A CA 1
ATOM 693 C C . GLU A 1 86 ? -27.984 -10.281 18.547 1 95.38 86 GLU A C 1
ATOM 695 O O . GLU A 1 86 ? -28.766 -10.945 17.875 1 95.38 86 GLU A O 1
ATOM 700 N N . SER A 1 87 ? -28.281 -9.109 19.078 1 96.06 87 SER A N 1
ATOM 701 C CA . SER A 1 87 ? -29.609 -8.523 18.906 1 96.06 87 SER A CA 1
ATOM 702 C C . SER A 1 87 ? -29.859 -8.117 17.469 1 96.06 87 SER A C 1
ATOM 704 O O . SER A 1 87 ? -30.938 -8.352 16.922 1 96.06 87 SER A O 1
ATOM 706 N N . LEU A 1 88 ? -28.891 -7.531 16.844 1 97.06 88 LEU A N 1
ATOM 707 C CA . LEU A 1 88 ? -29.031 -7.035 15.484 1 97.06 88 LEU A CA 1
ATOM 708 C C . LEU A 1 88 ? -29.188 -8.188 14.5 1 97.06 88 LEU A C 1
ATOM 710 O O . LEU A 1 88 ? -30.094 -8.172 13.656 1 97.06 88 LEU A O 1
ATOM 714 N N . LEU A 1 89 ? -28.391 -9.219 14.602 1 96.31 89 LEU A N 1
ATOM 715 C CA . LEU A 1 89 ? -28.469 -10.375 13.719 1 96.31 89 LEU A CA 1
ATOM 716 C C . LEU A 1 89 ? -29.75 -11.164 13.961 1 96.31 89 LEU A C 1
ATOM 718 O O . LEU A 1 89 ? -30.344 -11.703 13.023 1 96.31 89 LEU A O 1
ATOM 722 N N . GLY A 1 90 ? -30.125 -11.25 15.242 1 94.94 90 GLY A N 1
ATOM 723 C CA . GLY A 1 90 ? -31.406 -11.875 15.555 1 94.94 90 GLY A CA 1
ATOM 724 C C . GLY A 1 90 ? -32.594 -11.203 14.875 1 94.94 90 GLY A C 1
ATOM 725 O O . GLY A 1 90 ? -33.438 -11.875 14.305 1 94.94 90 GLY A O 1
ATOM 726 N N . TYR A 1 91 ? -32.562 -9.93 14.945 1 95.5 91 TYR A N 1
ATOM 727 C CA . TYR A 1 91 ? -33.625 -9.148 14.305 1 95.5 91 TYR A CA 1
ATOM 728 C C . TYR A 1 91 ? -33.656 -9.414 12.805 1 95.5 91 TYR A C 1
ATOM 730 O O . TYR A 1 91 ? -34.75 -9.617 12.227 1 95.5 91 TYR A O 1
ATOM 738 N N . LEU A 1 92 ? -32.562 -9.445 12.18 1 96.38 92 LEU A N 1
ATOM 739 C CA . LEU A 1 92 ? -32.469 -9.641 10.734 1 96.38 92 LEU A CA 1
ATOM 740 C C . LEU A 1 92 ? -32.844 -11.07 10.359 1 96.38 92 LEU A C 1
ATOM 742 O O . LEU A 1 92 ? -33.406 -11.312 9.289 1 96.38 92 LEU A O 1
ATOM 746 N N . ALA A 1 93 ? -32.531 -11.953 11.227 1 94.94 93 ALA A N 1
ATOM 747 C CA . ALA A 1 93 ? -32.906 -13.352 11.023 1 94.94 93 ALA A CA 1
ATOM 748 C C . ALA A 1 93 ? -34.438 -13.5 11 1 94.94 93 ALA A C 1
ATOM 750 O O . ALA A 1 93 ? -34.969 -14.242 10.172 1 94.94 93 ALA A O 1
ATOM 751 N N . ASP A 1 94 ? -35.031 -12.82 11.883 1 93.56 94 ASP A N 1
ATOM 752 C CA . ASP A 1 94 ? -36.5 -12.859 11.953 1 93.56 94 ASP A CA 1
ATOM 753 C C . ASP A 1 94 ? -37.125 -12.328 10.664 1 93.56 94 ASP A C 1
ATOM 755 O O . ASP A 1 94 ? -38.25 -12.672 10.328 1 93.56 94 ASP A O 1
ATOM 759 N N . GLN A 1 95 ? -36.406 -11.594 9.977 1 94.19 95 GLN A N 1
ATOM 760 C CA . GLN A 1 95 ? -36.906 -11 8.734 1 94.19 95 GLN A CA 1
ATOM 761 C C . GLN A 1 95 ? -36.438 -11.812 7.523 1 94.19 95 GLN A C 1
ATOM 763 O O . GLN A 1 95 ? -36.625 -11.391 6.379 1 94.19 95 GLN A O 1
ATOM 768 N N . ASP A 1 96 ? -35.844 -12.922 7.73 1 95.06 96 ASP A N 1
ATOM 769 C CA . ASP A 1 96 ? -35.312 -13.781 6.68 1 95.06 96 ASP A CA 1
ATOM 770 C C . ASP A 1 96 ? -34.406 -13 5.734 1 95.06 96 ASP A C 1
ATOM 772 O O . ASP A 1 96 ? -34.469 -13.156 4.512 1 95.06 96 ASP A O 1
ATOM 776 N N . ALA A 1 97 ? -33.531 -12.117 6.312 1 96.31 97 ALA A N 1
ATOM 777 C CA . ALA A 1 97 ? -32.688 -11.203 5.539 1 96.31 97 ALA A CA 1
ATOM 778 C C . ALA A 1 97 ? -31.469 -11.93 4.988 1 96.31 97 ALA A C 1
ATOM 780 O O . ALA A 1 97 ? -31.125 -13.016 5.457 1 96.31 97 ALA A O 1
ATOM 781 N N . VAL A 1 98 ? -30.906 -11.414 3.895 1 97.75 98 VAL A N 1
ATOM 782 C CA . VAL A 1 98 ? -29.547 -11.734 3.484 1 97.75 98 VAL A CA 1
ATOM 783 C C . VAL A 1 98 ? -28.578 -10.734 4.109 1 97.75 98 VAL A C 1
ATOM 785 O O . VAL A 1 98 ? -28.688 -9.523 3.881 1 97.75 98 VAL A O 1
ATOM 788 N N . VAL A 1 99 ? -27.672 -11.227 4.949 1 97.94 99 VAL A N 1
ATOM 789 C CA . VAL A 1 99 ? -26.719 -10.352 5.637 1 97.94 99 VAL A CA 1
ATOM 790 C C . VAL A 1 99 ? -25.297 -10.672 5.172 1 97.94 99 VAL A C 1
ATOM 792 O O . VAL A 1 99 ? -24.812 -11.797 5.336 1 97.94 99 VAL A O 1
ATOM 795 N N . VAL A 1 100 ? -24.641 -9.695 4.57 1 98.19 100 VAL A N 1
ATOM 796 C CA . VAL A 1 100 ? -23.266 -9.836 4.121 1 98.19 100 VAL A CA 1
ATOM 797 C C . VAL A 1 100 ? -22.344 -9.031 5.039 1 98.19 100 VAL A C 1
ATOM 799 O O . VAL A 1 100 ? -22.469 -7.812 5.148 1 98.19 100 VAL A O 1
ATOM 802 N N . LEU A 1 101 ? -21.484 -9.711 5.691 1 97.88 101 LEU A N 1
ATOM 803 C CA . LEU A 1 101 ? -20.422 -9.086 6.465 1 97.88 101 LEU A CA 1
ATOM 804 C C . LEU A 1 101 ? -19.078 -9.172 5.727 1 97.88 101 LEU A C 1
ATOM 806 O O . LEU A 1 101 ? -18.359 -10.172 5.855 1 97.88 101 LEU A O 1
ATOM 810 N N . ASP A 1 102 ? -18.781 -8.102 4.965 1 96.69 102 ASP A N 1
ATOM 811 C CA . ASP A 1 102 ? -17.562 -8.023 4.172 1 96.69 102 ASP A CA 1
ATOM 812 C C . ASP A 1 102 ? -16.391 -7.555 5.027 1 96.69 102 ASP A C 1
ATOM 814 O O . ASP A 1 102 ? -16.5 -6.594 5.789 1 96.69 102 ASP A O 1
ATOM 818 N N . GLU A 1 103 ? -15.289 -8.18 4.855 1 94.94 103 GLU A N 1
ATOM 819 C CA . GLU A 1 103 ? -14.102 -8.031 5.688 1 94.94 103 GLU A CA 1
ATOM 820 C C . GLU A 1 103 ? -14.398 -8.367 7.145 1 94.94 103 GLU A C 1
ATOM 822 O O . GLU A 1 103 ? -14.125 -7.574 8.047 1 94.94 103 GLU A O 1
ATOM 827 N N . PHE A 1 104 ? -14.906 -9.602 7.34 1 96.75 104 PHE A N 1
ATOM 828 C CA . PHE A 1 104 ? -15.336 -10.164 8.617 1 96.75 104 PHE A CA 1
ATOM 829 C C . PHE A 1 104 ? -14.188 -10.156 9.625 1 96.75 104 PHE A C 1
ATOM 831 O O . PHE A 1 104 ? -14.406 -9.938 10.812 1 96.75 104 PHE A O 1
ATOM 838 N N . PRO A 1 105 ? -12.938 -10.32 9.164 1 93.25 105 PRO A N 1
ATOM 839 C CA . PRO A 1 105 ? -11.805 -10.281 10.094 1 93.25 105 PRO A CA 1
ATOM 840 C C . PRO A 1 105 ? -11.711 -8.953 10.852 1 93.25 105 PRO A C 1
ATOM 842 O O . PRO A 1 105 ? -11.297 -8.93 12.008 1 93.25 105 PRO A O 1
ATOM 845 N N . TYR A 1 106 ? -12.078 -7.887 10.234 1 92.19 106 TYR A N 1
ATOM 846 C CA . TYR A 1 106 ? -12.039 -6.594 10.914 1 92.19 106 TYR A CA 1
ATOM 847 C C . TYR A 1 106 ? -13.078 -6.527 12.023 1 92.19 106 TYR A C 1
ATOM 849 O O . TYR A 1 106 ? -12.852 -5.879 13.055 1 92.19 106 TYR A O 1
ATOM 857 N N . LEU A 1 107 ? -14.188 -7.211 11.82 1 95.25 107 LEU A N 1
ATOM 858 C CA . LEU A 1 107 ? -15.203 -7.289 12.867 1 95.25 107 LEU A CA 1
ATOM 859 C C . LEU A 1 107 ? -14.703 -8.109 14.055 1 95.25 107 LEU A C 1
ATOM 861 O O . LEU A 1 107 ? -14.93 -7.75 15.211 1 95.25 107 LEU A O 1
ATOM 865 N N . ILE A 1 108 ? -14.023 -9.172 13.695 1 93.5 108 ILE A N 1
ATOM 866 C CA . ILE A 1 108 ? -13.469 -10.031 14.727 1 93.5 108 ILE A CA 1
ATOM 867 C C . ILE A 1 108 ? -12.414 -9.273 15.531 1 93.5 108 ILE A C 1
ATOM 869 O O . ILE A 1 108 ? -12.367 -9.375 16.75 1 93.5 108 ILE A O 1
ATOM 873 N N . ASP A 1 109 ? -11.594 -8.508 14.828 1 89.69 109 ASP A N 1
ATOM 874 C CA . ASP A 1 109 ? -10.555 -7.727 15.484 1 89.69 109 ASP A CA 1
ATOM 875 C C . ASP A 1 109 ? -11.156 -6.73 16.469 1 89.69 109 ASP A C 1
ATOM 877 O O . ASP A 1 109 ? -10.57 -6.457 17.531 1 89.69 109 ASP A O 1
ATOM 881 N N . ALA A 1 110 ? -12.273 -6.18 16.109 1 89.44 110 ALA A N 1
ATOM 882 C CA . ALA A 1 110 ? -12.945 -5.195 16.953 1 89.44 110 ALA A CA 1
ATOM 883 C C . ALA A 1 110 ? -13.672 -5.875 18.109 1 89.44 110 ALA A C 1
ATOM 885 O O . ALA A 1 110 ? -13.812 -5.293 19.188 1 89.44 110 ALA A O 1
ATOM 886 N N . ASP A 1 111 ? -14.172 -7.074 17.859 1 92.69 111 ASP A N 1
ATOM 887 C CA . ASP A 1 111 ? -14.891 -7.871 18.844 1 92.69 111 ASP A CA 1
ATOM 888 C C . ASP A 1 111 ? -14.594 -9.359 18.688 1 92.69 111 ASP A C 1
ATOM 890 O O . ASP A 1 111 ? -15.312 -10.062 17.969 1 92.69 111 ASP A O 1
ATOM 894 N N . GLU A 1 112 ? -13.719 -9.859 19.469 1 91.44 112 GLU A N 1
ATOM 895 C CA . GLU A 1 112 ? -13.227 -11.227 19.344 1 91.44 112 GLU A CA 1
ATOM 896 C C . GLU A 1 112 ? -14.32 -12.242 19.656 1 91.44 112 GLU A C 1
ATOM 898 O O . GLU A 1 112 ? -14.195 -13.422 19.312 1 91.44 112 GLU A O 1
ATOM 903 N N . SER A 1 113 ? -15.383 -11.797 20.266 1 93.25 113 SER A N 1
ATOM 904 C CA . SER A 1 113 ? -16.438 -12.719 20.672 1 93.25 113 SER A CA 1
ATOM 905 C C . SER A 1 113 ? -17.438 -12.938 19.547 1 93.25 113 SER A C 1
ATOM 907 O O . SER A 1 113 ? -18.297 -13.82 19.625 1 93.25 113 SER A O 1
ATOM 909 N N . LEU A 1 114 ? -17.312 -12.219 18.5 1 95 114 LEU A N 1
ATOM 910 C CA . LEU A 1 114 ? -18.328 -12.203 17.453 1 95 114 LEU A CA 1
ATOM 911 C C . LEU A 1 114 ? -18.547 -13.594 16.875 1 95 114 LEU A C 1
ATOM 913 O O . LEU A 1 114 ? -19.688 -14.031 16.703 1 95 114 LEU A O 1
ATOM 917 N N . PRO A 1 115 ? -17.484 -14.375 16.578 1 94.31 115 PRO A N 1
ATOM 918 C CA . PRO A 1 115 ? -17.719 -15.727 16.062 1 94.31 115 PRO A CA 1
ATOM 919 C C . PRO A 1 115 ? -18.547 -16.594 17.016 1 94.31 115 PRO A C 1
ATOM 921 O O . PRO A 1 115 ? -19.422 -17.344 16.578 1 94.31 115 PRO A O 1
ATOM 924 N N . SER A 1 116 ? -18.312 -16.406 18.266 1 93.31 116 SER A N 1
ATOM 925 C CA . SER A 1 116 ? -19.047 -17.156 19.266 1 93.31 116 SER A CA 1
ATOM 926 C C . SER A 1 116 ? -20.5 -16.688 19.328 1 93.31 116 SER A C 1
ATOM 928 O O . SER A 1 116 ? -21.406 -17.5 19.562 1 93.31 116 SER A O 1
ATOM 930 N N . VAL A 1 117 ? -20.688 -15.453 19.219 1 94.56 117 VAL A N 1
ATOM 931 C CA . VAL A 1 117 ? -22.031 -14.891 19.203 1 94.56 117 VAL A CA 1
ATOM 932 C C . VAL A 1 117 ? -22.812 -15.477 18.016 1 94.56 117 VAL A C 1
ATOM 934 O O . VAL A 1 117 ? -23.953 -15.914 18.172 1 94.56 117 VAL A O 1
ATOM 937 N N . ILE A 1 118 ? -22.203 -15.492 16.859 1 94.31 118 ILE A N 1
ATOM 938 C CA . ILE A 1 118 ? -22.844 -16.031 15.672 1 94.31 118 ILE A CA 1
ATOM 939 C C . ILE A 1 118 ? -23.125 -17.516 15.859 1 94.31 118 ILE A C 1
ATOM 941 O O . ILE A 1 118 ? -24.188 -18.016 15.477 1 94.31 118 ILE A O 1
ATOM 945 N N . GLN A 1 119 ? -22.172 -18.219 16.453 1 92.75 119 GLN A N 1
ATOM 946 C CA . GLN A 1 119 ? -22.328 -19.625 16.75 1 92.75 119 GLN A CA 1
ATOM 947 C C . GLN A 1 119 ? -23.578 -19.875 17.594 1 92.75 119 GLN A C 1
ATOM 949 O O . GLN A 1 119 ? -24.406 -20.719 17.25 1 92.75 119 GLN A O 1
ATOM 954 N N . ARG A 1 120 ? -23.703 -19.156 18.641 1 92.19 120 ARG A N 1
ATOM 955 C CA . ARG A 1 120 ? -24.828 -19.312 19.531 1 92.19 120 ARG A CA 1
ATOM 956 C C . ARG A 1 120 ? -26.141 -19 18.828 1 92.19 120 ARG A C 1
ATOM 958 O O . ARG A 1 120 ? -27.125 -19.734 18.953 1 92.19 120 ARG A O 1
ATOM 965 N N . LEU A 1 121 ? -26.141 -17.984 18.156 1 92.25 121 LEU A N 1
ATOM 966 C CA . LEU A 1 121 ? -27.328 -17.594 17.406 1 92.25 121 LEU A CA 1
ATOM 967 C C . LEU A 1 121 ? -27.719 -18.672 16.391 1 92.25 121 LEU A C 1
ATOM 969 O O . LEU A 1 121 ? -28.891 -19.016 16.266 1 92.25 121 LEU A O 1
ATOM 973 N N . TRP A 1 122 ? -26.688 -19.141 15.719 1 91 122 TRP A N 1
ATOM 974 C CA . TRP A 1 122 ? -26.922 -20.125 14.672 1 91 122 TRP A CA 1
ATOM 975 C C . TRP A 1 122 ? -27.516 -21.406 15.258 1 91 122 TRP A C 1
ATOM 977 O O . TRP A 1 122 ? -28.438 -21.984 14.68 1 91 122 TRP A O 1
ATOM 987 N N . ASP A 1 123 ? -27.047 -21.797 16.375 1 89.94 123 ASP A N 1
ATOM 988 C CA . ASP A 1 123 ? -27.469 -23.047 17 1 89.94 123 ASP A CA 1
ATOM 989 C C . ASP A 1 123 ? -28.844 -22.922 17.641 1 89.94 123 ASP A C 1
ATOM 991 O O . ASP A 1 123 ? -29.609 -23.891 17.703 1 89.94 123 ASP A O 1
ATOM 995 N N . GLN A 1 124 ? -29.203 -21.734 17.953 1 88.62 124 GLN A N 1
ATOM 996 C CA . GLN A 1 124 ? -30.406 -21.594 18.766 1 88.62 124 GLN A CA 1
ATOM 997 C C . GLN A 1 124 ? -31.531 -20.953 17.969 1 88.62 124 GLN A C 1
ATOM 999 O O . GLN A 1 124 ? -32.719 -21.281 18.172 1 88.62 124 GLN A O 1
ATOM 1004 N N . GLU A 1 125 ? -31.188 -20.031 17.172 1 84.94 125 GLU A N 1
ATOM 1005 C CA . GLU A 1 125 ? -32.25 -19.156 16.672 1 84.94 125 GLU A CA 1
ATOM 1006 C C . GLU A 1 125 ? -32.281 -19.141 15.141 1 84.94 125 GLU A C 1
ATOM 1008 O O . GLU A 1 125 ? -33.344 -19.031 14.539 1 84.94 125 GLU A O 1
ATOM 1013 N N . LEU A 1 126 ? -31.141 -19.266 14.492 1 83.88 126 LEU A N 1
ATOM 1014 C CA . LEU A 1 126 ? -31.078 -18.906 13.086 1 83.88 126 LEU A CA 1
ATOM 1015 C C . LEU A 1 126 ? -31.438 -20.094 12.203 1 83.88 126 LEU A C 1
ATOM 1017 O O . LEU A 1 126 ? -31.891 -19.906 11.07 1 83.88 126 LEU A O 1
ATOM 1021 N N . ARG A 1 127 ? -31.391 -21.25 12.688 1 81.69 127 ARG A N 1
ATOM 1022 C CA . ARG A 1 127 ? -31.578 -22.453 11.867 1 81.69 127 ARG A CA 1
ATOM 1023 C C . ARG A 1 127 ? -33.031 -22.562 11.398 1 81.69 127 ARG A C 1
ATOM 1025 O O . ARG A 1 127 ? -33.281 -23.156 10.352 1 81.69 127 ARG A O 1
ATOM 1032 N N . ASP A 1 128 ? -33.906 -21.953 12.117 1 83.88 128 ASP A N 1
ATOM 1033 C CA . ASP A 1 128 ? -35.344 -22.078 11.773 1 83.88 128 ASP A CA 1
ATOM 1034 C C . ASP A 1 128 ? -35.812 -20.844 11.016 1 83.88 128 ASP A C 1
ATOM 1036 O O . ASP A 1 128 ? -37 -20.578 10.961 1 83.88 128 ASP A O 1
ATOM 1040 N N . THR A 1 129 ? -34.812 -20.141 10.484 1 91.62 129 THR A N 1
ATOM 1041 C CA . THR A 1 129 ? -35.156 -18.938 9.711 1 91.62 129 THR A CA 1
ATOM 1042 C C . THR A 1 129 ? -34.656 -19.062 8.281 1 91.62 129 THR A C 1
ATOM 1044 O O . THR A 1 129 ? -33.969 -20.031 7.93 1 91.62 129 THR A O 1
ATOM 1047 N N . GLY A 1 130 ? -35.062 -18.125 7.457 1 92.44 130 GLY A N 1
ATOM 1048 C CA . GLY A 1 130 ? -34.562 -18.047 6.09 1 92.44 130 GLY A CA 1
ATOM 1049 C C . GLY A 1 130 ? -33.375 -17.125 5.93 1 92.44 130 GLY A C 1
ATOM 1050 O O . GLY A 1 130 ? -33.094 -16.641 4.832 1 92.44 130 GLY A O 1
ATOM 1051 N N . LEU A 1 131 ? -32.656 -16.891 7.016 1 95.31 131 LEU A N 1
ATOM 1052 C CA . LEU A 1 131 ? -31.516 -15.992 6.992 1 95.31 131 LEU A CA 1
ATOM 1053 C C . LEU A 1 131 ? -30.375 -16.562 6.156 1 95.31 131 LEU A C 1
ATOM 1055 O O . LEU A 1 131 ? -30.078 -17.766 6.246 1 95.31 131 LEU A O 1
ATOM 1059 N N . THR A 1 132 ? -29.812 -15.805 5.27 1 97.19 132 THR A N 1
ATOM 1060 C CA . THR A 1 132 ? -28.531 -16.141 4.66 1 97.19 132 THR A CA 1
ATOM 1061 C C . THR A 1 132 ? -27.438 -15.219 5.184 1 97.19 132 THR A C 1
ATOM 1063 O O . THR A 1 132 ? -27.5 -14 5 1 97.19 132 THR A O 1
ATOM 1066 N N . LEU A 1 133 ? -26.484 -15.758 5.902 1 97.25 133 LEU A N 1
ATOM 1067 C CA . LEU A 1 133 ? -25.328 -15.023 6.418 1 97.25 133 LEU A CA 1
ATOM 1068 C C . LEU A 1 133 ? -24.094 -15.266 5.562 1 97.25 133 LEU A C 1
ATOM 1070 O O . LEU A 1 133 ? -23.656 -16.406 5.426 1 97.25 133 LEU A O 1
ATOM 1074 N N . VAL A 1 134 ? -23.578 -14.234 4.902 1 98.19 134 VAL A N 1
ATOM 1075 C CA . VAL A 1 134 ? -22.391 -14.328 4.059 1 98.19 134 VAL A CA 1
ATOM 1076 C C . VAL A 1 134 ? -21.203 -13.656 4.75 1 98.19 134 VAL A C 1
ATOM 1078 O O . VAL A 1 134 ? -21.234 -12.445 5 1 98.19 134 VAL A O 1
ATOM 1081 N N . LEU A 1 135 ? -20.25 -14.422 5.098 1 97.69 135 LEU A N 1
ATOM 1082 C CA . LEU A 1 135 ? -19.016 -13.93 5.719 1 97.69 135 LEU A CA 1
ATOM 1083 C C . LEU A 1 135 ? -17.875 -13.883 4.711 1 97.69 135 LEU A C 1
ATOM 1085 O O . LEU A 1 135 ? -17.5 -14.914 4.145 1 97.69 135 LEU A O 1
ATOM 1089 N N . ILE A 1 136 ? -17.359 -12.664 4.469 1 97.69 136 ILE A N 1
ATOM 1090 C CA . ILE A 1 136 ? -16.297 -12.484 3.48 1 97.69 136 ILE A CA 1
ATOM 1091 C C . ILE A 1 136 ? -15.023 -12.016 4.176 1 97.69 136 ILE A C 1
ATOM 1093 O O . ILE A 1 136 ? -15.07 -11.195 5.09 1 97.69 136 ILE A O 1
ATOM 1097 N N . GLY A 1 137 ? -13.898 -12.57 3.795 1 95.19 137 GLY A N 1
ATOM 1098 C CA . GLY A 1 137 ? -12.656 -12.117 4.387 1 95.19 137 GLY A CA 1
ATOM 1099 C C . GLY A 1 137 ? -11.461 -12.273 3.461 1 95.19 137 GLY A C 1
ATOM 1100 O O . GLY A 1 137 ? -11.375 -13.25 2.715 1 95.19 137 GLY A O 1
ATOM 1101 N N . SER A 1 138 ? -10.547 -11.289 3.559 1 92.12 138 SER A N 1
ATOM 1102 C CA . SER A 1 138 ? -9.305 -11.359 2.791 1 92.12 138 SER A CA 1
ATOM 1103 C C . SER A 1 138 ? -8.188 -12 3.605 1 92.12 138 SER A C 1
ATOM 1105 O O . SER A 1 138 ? -7.172 -12.43 3.047 1 92.12 138 SER A O 1
ATOM 1107 N N . SER A 1 139 ? -8.352 -11.891 4.91 1 88.38 139 SER A N 1
ATOM 1108 C CA . SER A 1 139 ? -7.414 -12.594 5.773 1 88.38 139 SER A CA 1
ATOM 1109 C C . SER A 1 139 ? -7.738 -14.086 5.836 1 88.38 139 SER A C 1
ATOM 1111 O O . SER A 1 139 ? -8.547 -14.516 6.664 1 88.38 139 SER A O 1
ATOM 1113 N N . ILE A 1 140 ? -7.066 -14.805 5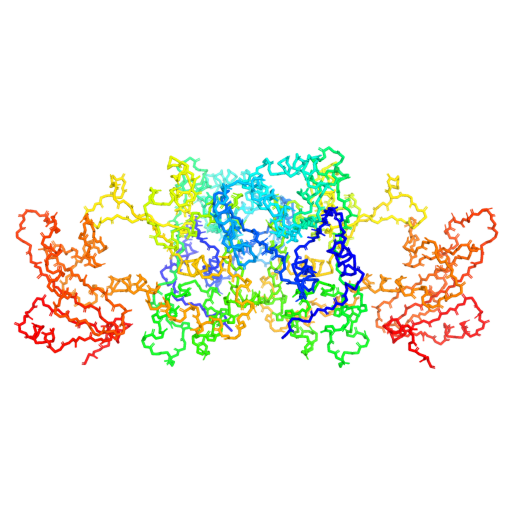.062 1 87.81 140 ILE A N 1
ATOM 1114 C CA . ILE A 1 140 ? -7.371 -16.219 4.914 1 87.81 140 ILE A CA 1
ATOM 1115 C C . ILE A 1 140 ? -7.172 -16.938 6.25 1 87.81 140 ILE A C 1
ATOM 1117 O O . ILE A 1 140 ? -8.023 -17.719 6.676 1 87.81 140 ILE A O 1
ATOM 1121 N N . SER A 1 141 ? -6.137 -16.562 6.953 1 84.25 141 SER A N 1
ATOM 1122 C CA . SER A 1 141 ? -5.836 -17.203 8.227 1 84.25 141 SER A CA 1
ATOM 1123 C C . SER A 1 141 ? -6.941 -16.953 9.25 1 84.25 141 SER A C 1
ATOM 1125 O O . SER A 1 141 ? -7.383 -17.875 9.938 1 84.25 141 SER A O 1
ATOM 1127 N N . MET A 1 142 ? -7.402 -15.805 9.305 1 84.94 142 MET A N 1
ATOM 1128 C CA . MET A 1 142 ? -8.445 -15.453 10.258 1 84.94 142 MET A CA 1
ATOM 1129 C C . MET A 1 142 ? -9.773 -16.109 9.883 1 84.94 142 MET A C 1
ATOM 1131 O O . MET A 1 142 ? -10.523 -16.547 10.758 1 84.94 142 MET A O 1
ATOM 1135 N N . MET A 1 143 ? -9.992 -16.172 8.625 1 90.38 143 MET A N 1
ATOM 1136 C CA . MET A 1 143 ? -11.219 -16.828 8.172 1 90.38 143 MET A CA 1
ATOM 1137 C C . MET A 1 143 ? -11.203 -18.312 8.492 1 90.38 143 MET A C 1
ATOM 1139 O O . MET A 1 143 ? -12.211 -18.875 8.914 1 90.38 143 MET A O 1
ATOM 1143 N N . GLU A 1 144 ? -10.047 -18.859 8.305 1 86.56 144 GLU A N 1
ATOM 1144 C CA . GLU A 1 144 ? -9.906 -20.281 8.625 1 86.56 144 GLU A CA 1
ATOM 1145 C C . GLU A 1 144 ? -10.078 -20.531 10.125 1 86.56 144 GLU A C 1
ATOM 1147 O O . GLU A 1 144 ? -10.758 -21.469 10.523 1 86.56 144 GLU A O 1
ATOM 1152 N N . GLU A 1 145 ? -9.555 -19.719 10.859 1 84.81 145 GLU A N 1
ATOM 1153 C CA . GLU A 1 145 ? -9.625 -19.859 12.305 1 84.81 145 GLU A CA 1
ATOM 1154 C C . GLU A 1 145 ? -11.055 -19.656 12.805 1 84.81 145 GLU A C 1
ATOM 1156 O O . GLU A 1 145 ? -11.484 -20.312 13.758 1 84.81 145 GLU A O 1
ATOM 1161 N N . ALA A 1 146 ? -11.664 -18.828 12.164 1 87.62 146 ALA A N 1
ATOM 1162 C CA . ALA A 1 146 ? -13.016 -18.484 12.617 1 87.62 146 ALA A CA 1
ATOM 1163 C C . ALA A 1 146 ? -14.039 -19.484 12.086 1 87.62 146 ALA A C 1
ATOM 1165 O O . ALA A 1 146 ? -15.062 -19.734 12.719 1 87.62 146 ALA A O 1
ATOM 1166 N N . THR A 1 147 ? -13.75 -20.109 11 1 83 147 THR A N 1
ATOM 1167 C CA . THR A 1 147 ? -14.859 -20.797 10.336 1 83 147 THR A CA 1
ATOM 1168 C C . THR A 1 147 ? -14.445 -22.203 9.906 1 83 147 THR A C 1
ATOM 1170 O O . THR A 1 147 ? -15.289 -23.078 9.758 1 83 147 THR A O 1
ATOM 1173 N N . LEU A 1 148 ? -13.164 -22.438 9.656 1 77.31 148 LEU A N 1
ATOM 1174 C CA . LEU A 1 148 ? -12.836 -23.609 8.836 1 77.31 148 LEU A CA 1
ATOM 1175 C C . LEU A 1 148 ? -12.086 -24.656 9.648 1 77.31 148 LEU A C 1
ATOM 1177 O O . LEU A 1 148 ? -12.055 -25.828 9.273 1 77.31 148 LEU A O 1
ATOM 1181 N N . LEU A 1 149 ? -11.516 -24.156 10.695 1 78.56 149 LEU A N 1
ATOM 1182 C CA . LEU A 1 149 ? -10.797 -25.109 11.531 1 78.56 149 LEU A CA 1
ATOM 1183 C C . LEU A 1 149 ? -11.75 -25.859 12.453 1 78.56 149 LEU A C 1
ATOM 1185 O O . LEU A 1 149 ? -12.789 -25.312 12.852 1 78.56 149 LEU A O 1
ATOM 1189 N N . GLY A 1 150 ? -11.398 -27.078 12.672 1 70.69 150 GLY A N 1
ATOM 1190 C CA . GLY A 1 150 ? -12.25 -27.953 13.469 1 70.69 150 GLY A CA 1
ATOM 1191 C C . GLY A 1 150 ? -12.625 -27.359 14.812 1 70.69 150 GLY A C 1
ATOM 1192 O O . GLY A 1 150 ? -13.742 -27.547 15.289 1 70.69 150 GLY A O 1
ATOM 1193 N N . ASP A 1 151 ? -11.859 -26.562 15.383 1 75.75 151 ASP A N 1
ATOM 1194 C CA . ASP A 1 151 ? -12.109 -25.984 16.703 1 75.75 151 ASP A CA 1
ATOM 1195 C C . ASP A 1 151 ? -12.688 -24.578 16.578 1 75.75 151 ASP A C 1
ATOM 1197 O O . ASP A 1 151 ? -12.914 -23.891 17.578 1 75.75 151 ASP A O 1
ATOM 1201 N N . SER A 1 152 ? -13.031 -24.312 15.336 1 82.38 152 SER A N 1
ATOM 1202 C CA . SER A 1 152 ? -13.578 -22.984 15.102 1 82.38 152 SER A CA 1
ATOM 1203 C C . SER A 1 152 ? -15.039 -22.906 15.516 1 82.38 152 SER A C 1
ATOM 1205 O O . SER A 1 152 ? -15.797 -23.859 15.344 1 82.38 152 SER A O 1
ATOM 1207 N N . PRO A 1 153 ? -15.422 -21.75 16.094 1 81.44 153 PRO A N 1
ATOM 1208 C CA . PRO A 1 153 ? -16.812 -21.594 16.516 1 81.44 153 PRO A CA 1
ATOM 1209 C C . PRO A 1 153 ? -17.812 -21.844 15.383 1 81.44 153 PRO A C 1
ATOM 1211 O O . PRO A 1 153 ? -18.891 -22.391 15.625 1 81.44 153 PRO A O 1
ATOM 1214 N N . LEU A 1 154 ? -17.422 -21.562 14.211 1 86.5 154 LEU A N 1
ATOM 1215 C CA . LEU A 1 154 ? -18.391 -21.641 13.133 1 86.5 154 LEU A CA 1
ATOM 1216 C C . LEU A 1 154 ? -18.141 -22.859 12.258 1 86.5 154 LEU A C 1
ATOM 1218 O O . LEU A 1 154 ? -18.75 -23.016 11.195 1 86.5 154 LEU A O 1
ATOM 1222 N N . TYR A 1 155 ? -17.25 -23.672 12.727 1 85.12 155 TYR A N 1
ATOM 1223 C CA . TYR A 1 155 ? -16.906 -24.875 11.977 1 85.12 155 TYR A CA 1
ATOM 1224 C C . TYR A 1 155 ? -18.125 -25.766 11.789 1 85.12 155 TYR A C 1
ATOM 1226 O O . TYR A 1 155 ? -18.875 -26 12.734 1 85.12 155 TYR A O 1
ATOM 1234 N N . GLY A 1 156 ? -18.266 -26.234 10.586 1 82.62 156 GLY A N 1
ATOM 1235 C CA . GLY A 1 156 ? -19.312 -27.203 10.281 1 82.62 156 GLY A CA 1
ATOM 1236 C C . GLY A 1 156 ? -20.688 -26.562 10.133 1 82.62 156 GLY A C 1
ATOM 1237 O O . GLY A 1 156 ? -21.672 -27.281 9.93 1 82.62 156 GLY A O 1
ATOM 1238 N N . ARG A 1 157 ? -20.781 -25.328 10.211 1 86.5 157 ARG A N 1
ATOM 1239 C CA . ARG A 1 157 ? -22.078 -24.656 10.172 1 86.5 157 ARG A CA 1
ATOM 1240 C C . ARG A 1 157 ? -22.297 -23.953 8.836 1 86.5 157 ARG A C 1
ATOM 1242 O O . ARG A 1 157 ? -23.406 -23.516 8.531 1 86.5 157 ARG A O 1
ATOM 1249 N N . PHE A 1 158 ? -21.281 -23.875 8.031 1 89.81 158 PHE A N 1
ATOM 1250 C CA . PHE A 1 158 ? -21.438 -23.188 6.758 1 89.81 158 PHE A CA 1
ATOM 1251 C C . PHE A 1 158 ? -22.031 -24.125 5.711 1 89.81 158 PHE A C 1
ATOM 1253 O O . PHE A 1 158 ? -21.688 -25.312 5.688 1 89.81 158 PHE A O 1
ATOM 1260 N N . THR A 1 159 ? -22.891 -23.594 4.918 1 91.38 159 THR A N 1
ATOM 1261 C CA . THR A 1 159 ? -23.547 -24.281 3.82 1 91.38 159 THR A CA 1
ATOM 1262 C C . THR A 1 159 ? -22.672 -24.297 2.576 1 91.38 159 THR A C 1
ATOM 1264 O O . THR A 1 159 ? -22.641 -25.266 1.83 1 91.38 159 THR A O 1
ATOM 1267 N N . GLU A 1 160 ? -22.031 -23.219 2.402 1 94.44 160 GLU A N 1
ATOM 1268 C CA . GLU A 1 160 ? -21.156 -23.047 1.244 1 94.44 160 GLU A CA 1
ATOM 1269 C C . GLU A 1 160 ? -19.828 -22.422 1.643 1 94.44 160 GLU A C 1
ATOM 1271 O O . GLU A 1 160 ? -19.781 -21.578 2.535 1 94.44 160 GLU A O 1
ATOM 1276 N N . LYS A 1 161 ? -18.859 -22.938 1.1 1 94.56 161 LYS A N 1
ATOM 1277 C CA . LYS A 1 161 ? -17.516 -22.391 1.227 1 94.56 161 LYS A CA 1
ATOM 1278 C C . LYS A 1 161 ? -16.922 -22.047 -0.14 1 94.56 161 LYS A C 1
ATOM 1280 O O . LYS A 1 161 ? -16.844 -22.906 -1.02 1 94.56 161 LYS A O 1
ATOM 1285 N N . ILE A 1 162 ? -16.594 -20.844 -0.285 1 95.88 162 ILE A N 1
ATOM 1286 C CA . ILE A 1 162 ? -16.031 -20.391 -1.556 1 95.88 162 ILE A CA 1
ATOM 1287 C C . ILE A 1 162 ? -14.609 -19.875 -1.336 1 95.88 162 ILE A C 1
ATOM 1289 O O . ILE A 1 162 ? -14.414 -18.828 -0.722 1 95.88 162 ILE A O 1
ATOM 1293 N N . ASP A 1 163 ? -13.641 -20.609 -1.763 1 94.5 163 ASP A N 1
ATOM 1294 C CA . ASP A 1 163 ? -12.25 -20.188 -1.846 1 94.5 163 ASP A CA 1
ATOM 1295 C C . ASP A 1 163 ? -11.961 -19.516 -3.188 1 94.5 163 ASP A C 1
ATOM 1297 O O . ASP A 1 163 ? -11.633 -20.188 -4.168 1 94.5 163 ASP A O 1
ATOM 1301 N N . LEU A 1 164 ? -12.094 -18.219 -3.172 1 95.44 164 LEU A N 1
ATOM 1302 C CA . LEU A 1 164 ? -12.016 -17.5 -4.438 1 95.44 164 LEU A CA 1
ATOM 1303 C C . LEU A 1 164 ? -10.562 -17.375 -4.902 1 95.44 164 LEU A C 1
ATOM 1305 O O . LEU A 1 164 ? -9.711 -16.875 -4.168 1 95.44 164 LEU A O 1
ATOM 1309 N N . ARG A 1 165 ? -10.305 -17.875 -6.105 1 94.44 165 ARG A N 1
ATOM 1310 C CA . ARG A 1 165 ? -8.969 -17.875 -6.684 1 94.44 165 ARG A CA 1
ATOM 1311 C C . ARG A 1 165 ? -8.875 -16.891 -7.852 1 94.44 165 ARG A C 1
ATOM 1313 O O . ARG A 1 165 ? -9.859 -16.219 -8.188 1 94.44 165 ARG A O 1
ATOM 1320 N N . GLN A 1 166 ? -7.68 -16.766 -8.352 1 95.69 166 GLN A N 1
ATOM 1321 C CA . GLN A 1 166 ? -7.488 -15.938 -9.539 1 95.69 166 GLN A CA 1
ATOM 1322 C C . GLN A 1 166 ? -8.266 -16.484 -10.727 1 95.69 166 GLN A C 1
ATOM 1324 O O . GLN A 1 166 ? -8.586 -17.688 -10.766 1 95.69 166 GLN A O 1
ATOM 1329 N N . LEU A 1 167 ? -8.562 -15.617 -11.672 1 96.25 167 LEU A N 1
ATOM 1330 C CA . LEU A 1 167 ? -9.172 -16.047 -12.93 1 96.25 167 LEU A CA 1
ATOM 1331 C C . LEU 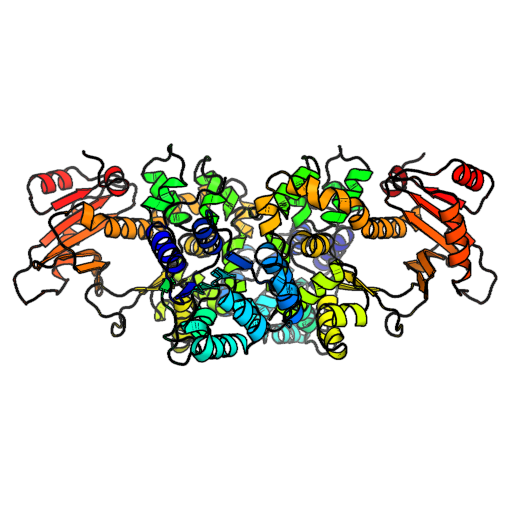A 1 167 ? -8.227 -16.969 -13.703 1 96.25 167 LEU A C 1
ATOM 1333 O O . LEU A 1 167 ? -7.012 -16.75 -13.703 1 96.25 167 LEU A O 1
ATOM 1337 N N . ASP A 1 168 ? -8.797 -17.922 -14.312 1 94.94 168 ASP A N 1
ATOM 1338 C CA . ASP A 1 168 ? -7.977 -18.734 -15.211 1 94.94 168 ASP A CA 1
ATOM 1339 C C . ASP A 1 168 ? -7.664 -17.984 -16.5 1 94.94 168 ASP A C 1
ATOM 1341 O O . ASP A 1 168 ? -8.094 -16.828 -16.672 1 94.94 168 ASP A O 1
ATOM 1345 N N . PHE A 1 169 ? -6.922 -18.609 -17.344 1 96.62 169 PHE A N 1
ATOM 1346 C CA . PHE A 1 169 ? -6.434 -17.953 -18.547 1 96.62 169 PHE A CA 1
ATOM 1347 C C . PHE A 1 169 ? -7.594 -17.5 -19.422 1 96.62 169 PHE A C 1
ATOM 1349 O O . PHE A 1 169 ? -7.574 -16.375 -19.953 1 96.62 169 PHE A O 1
ATOM 1356 N N . VAL A 1 170 ? -8.562 -18.359 -19.609 1 94.62 170 VAL A N 1
ATOM 1357 C CA . VAL A 1 170 ? -9.68 -18.062 -20.5 1 94.62 170 VAL A CA 1
ATOM 1358 C C . VAL A 1 170 ? -10.422 -16.828 -20.016 1 94.62 170 VAL A C 1
ATOM 1360 O O . VAL A 1 170 ? -10.711 -15.914 -20.812 1 94.62 170 VAL A O 1
ATOM 1363 N N . ALA A 1 171 ? -10.711 -16.797 -18.766 1 95.12 171 ALA A N 1
ATOM 1364 C CA . ALA A 1 171 ? -11.398 -15.656 -18.172 1 95.12 171 ALA A CA 1
ATOM 1365 C C . ALA A 1 171 ? -10.516 -14.406 -18.203 1 95.12 171 ALA A C 1
ATOM 1367 O O . ALA A 1 171 ? -10.984 -13.32 -18.531 1 95.12 171 ALA A O 1
ATOM 1368 N N . ALA A 1 172 ? -9.258 -14.539 -17.891 1 95.56 172 ALA A N 1
ATOM 1369 C CA . ALA A 1 172 ? -8.32 -13.414 -17.859 1 95.56 172 ALA A CA 1
ATOM 1370 C C . ALA A 1 172 ? -8.156 -12.797 -19.25 1 95.56 172 ALA A C 1
ATOM 1372 O O . ALA A 1 172 ? -7.984 -11.586 -19.375 1 95.56 172 ALA A O 1
ATOM 1373 N N . ARG A 1 173 ? -8.25 -13.602 -20.25 1 94.38 173 ARG A N 1
ATOM 1374 C CA . ARG A 1 173 ? -8.047 -13.188 -21.641 1 94.38 173 ARG A CA 1
ATOM 1375 C C . ARG A 1 173 ? -9.031 -12.094 -22.031 1 94.38 173 ARG A C 1
ATOM 1377 O O . ARG A 1 173 ? -8.711 -11.219 -22.828 1 94.38 173 ARG A O 1
ATOM 1384 N N . THR A 1 174 ? -10.164 -12.086 -21.422 1 93.56 174 THR A N 1
ATOM 1385 C CA . THR A 1 174 ? -11.219 -11.141 -21.766 1 93.56 174 THR A CA 1
ATOM 1386 C C . THR A 1 174 ? -10.812 -9.719 -21.391 1 93.56 174 THR A C 1
ATOM 1388 O O . THR A 1 174 ? -11.398 -8.75 -21.891 1 93.56 174 THR A O 1
ATOM 1391 N N . PHE A 1 175 ? -9.836 -9.586 -20.516 1 94 175 PHE A N 1
ATOM 1392 C CA . PHE A 1 175 ? -9.359 -8.266 -20.109 1 94 175 PHE A CA 1
ATOM 1393 C C . PHE A 1 175 ? -8.312 -7.742 -21.078 1 94 175 PHE A C 1
ATOM 1395 O O . PHE A 1 175 ? -8.008 -6.547 -21.078 1 94 175 PHE A O 1
ATOM 1402 N N . PHE A 1 176 ? -7.715 -8.641 -21.875 1 94.38 176 PHE A N 1
ATOM 1403 C CA . PHE A 1 176 ? -6.645 -8.242 -22.781 1 94.38 176 PHE A CA 1
ATOM 1404 C C . PHE A 1 176 ? -7.215 -7.738 -24.094 1 94.38 176 PHE A C 1
ATOM 1406 O O . PHE A 1 176 ? -8.297 -8.156 -24.516 1 94.38 176 PHE A O 1
ATOM 1413 N N . PRO A 1 177 ? -6.473 -6.809 -24.75 1 94.06 177 PRO A N 1
ATOM 1414 C CA . PRO A 1 177 ? -6.934 -6.312 -26.047 1 94.06 177 PRO A CA 1
ATOM 1415 C C . PRO A 1 177 ? -7.09 -7.426 -27.094 1 94.06 177 PRO A C 1
ATOM 1417 O O . PRO A 1 177 ? -6.273 -8.352 -27.125 1 94.06 177 PRO A O 1
ATOM 1420 N N . GLU A 1 178 ? -7.973 -7.27 -27.969 1 91.62 178 GLU A N 1
ATOM 1421 C CA . GLU A 1 178 ? -8.195 -8.242 -29.031 1 91.62 178 GLU A CA 1
ATOM 1422 C C . GLU A 1 178 ? -7.031 -8.25 -30.016 1 91.62 178 GLU A C 1
ATOM 1424 O O . GLU A 1 178 ? -6.809 -9.25 -30.719 1 91.62 178 GLU A O 1
ATOM 1429 N N . SER A 1 179 ? -6.348 -7.176 -29.984 1 92.81 179 SER A N 1
ATOM 1430 C CA . SER A 1 179 ? -5.25 -7.035 -30.938 1 92.81 179 SER A CA 1
ATOM 1431 C C . SER A 1 179 ? -4.031 -7.84 -30.5 1 92.81 179 SER A C 1
ATOM 1433 O O . SER A 1 179 ? -3.096 -8.039 -31.281 1 92.81 179 SER A O 1
ATOM 1435 N N . TYR A 1 180 ? -4.086 -8.367 -29.297 1 94.62 180 TYR A N 1
ATOM 1436 C CA . TYR A 1 180 ? -2.943 -9.141 -28.812 1 94.62 180 TYR A CA 1
ATOM 1437 C C . TYR A 1 180 ? -2.785 -10.43 -29.609 1 94.62 180 TYR A C 1
ATOM 1439 O O . TYR A 1 180 ? -3.758 -11.164 -29.812 1 94.62 180 TYR A O 1
ATOM 1447 N N . THR A 1 181 ? -1.538 -10.602 -30.094 1 95.19 181 THR A N 1
ATOM 1448 C CA . THR A 1 181 ? -1.196 -11.898 -30.656 1 95.19 181 THR A CA 1
ATOM 1449 C C . THR A 1 181 ? -1.182 -12.969 -29.578 1 95.19 181 THR A C 1
ATOM 1451 O O . THR A 1 181 ? -1.144 -12.656 -28.375 1 95.19 181 THR A O 1
ATOM 1454 N N . PRO A 1 182 ? -1.232 -14.242 -29.953 1 96.06 182 PRO A N 1
ATOM 1455 C CA . PRO A 1 182 ? -1.135 -15.312 -28.953 1 96.06 182 PRO A CA 1
ATOM 1456 C C . PRO A 1 182 ? 0.098 -15.172 -28.062 1 96.06 182 PRO A C 1
ATOM 1458 O O . PRO A 1 182 ? 0.022 -15.414 -26.859 1 96.06 182 PRO A O 1
ATOM 1461 N N . GLU A 1 183 ? 1.159 -14.797 -28.688 1 96.25 183 GLU A N 1
ATOM 1462 C CA . GLU A 1 183 ? 2.389 -14.609 -27.922 1 96.25 183 GLU A CA 1
ATOM 1463 C C . GLU A 1 183 ? 2.232 -13.508 -26.875 1 96.25 183 GLU A C 1
ATOM 1465 O O . GLU A 1 183 ? 2.605 -13.68 -25.719 1 96.25 183 GLU A O 1
ATOM 1470 N N . GLN A 1 184 ? 1.658 -12.414 -27.297 1 95.44 184 GLN A N 1
ATOM 1471 C CA . GLN A 1 184 ? 1.457 -11.281 -26.406 1 95.44 184 GLN A CA 1
ATOM 1472 C C . GLN A 1 184 ? 0.502 -11.648 -25.266 1 95.44 184 GLN A C 1
ATOM 1474 O O . GLN A 1 184 ? 0.687 -11.211 -24.141 1 95.44 184 GLN A O 1
ATOM 1479 N N . LEU A 1 185 ? -0.484 -12.453 -25.609 1 96.38 185 LEU A N 1
ATOM 1480 C CA . LEU A 1 185 ? -1.446 -12.898 -24.609 1 96.38 185 LEU A CA 1
ATOM 1481 C C . LEU A 1 185 ? -0.757 -13.719 -23.531 1 96.38 185 LEU A C 1
ATOM 1483 O O . LEU A 1 185 ? -0.98 -13.484 -22.328 1 96.38 185 LEU A O 1
ATOM 1487 N N . LEU A 1 186 ? 0.112 -14.586 -23.938 1 97.44 186 LEU A N 1
ATOM 1488 C CA . LEU A 1 186 ? 0.79 -15.461 -22.984 1 97.44 186 LEU A CA 1
ATOM 1489 C C . LEU A 1 186 ? 1.812 -14.68 -22.172 1 97.44 186 LEU A C 1
ATOM 1491 O O . LEU A 1 186 ? 1.988 -14.93 -20.984 1 97.44 186 LEU A O 1
ATOM 1495 N N . LEU A 1 187 ? 2.449 -13.711 -22.828 1 97.5 187 LEU A N 1
ATOM 1496 C CA . LEU A 1 187 ? 3.385 -12.859 -22.109 1 97.5 187 LEU A CA 1
ATOM 1497 C C . LEU A 1 187 ? 2.66 -12.031 -21.047 1 97.5 187 LEU A C 1
ATOM 1499 O O . LEU A 1 187 ? 3.088 -11.969 -19.891 1 97.5 187 LEU A O 1
ATOM 1503 N N . ALA A 1 188 ? 1.549 -11.445 -21.453 1 97.12 188 ALA A N 1
ATOM 1504 C CA . ALA A 1 188 ? 0.775 -10.617 -20.547 1 97.12 188 ALA A CA 1
ATOM 1505 C C . ALA A 1 188 ? 0.215 -11.445 -19.391 1 97.12 188 ALA A C 1
ATOM 1507 O O . ALA A 1 188 ? 0.288 -11.039 -18.234 1 97.12 188 ALA A O 1
ATOM 1508 N N . TRP A 1 189 ? -0.287 -12.578 -19.734 1 97 189 TRP A N 1
ATOM 1509 C CA . TRP A 1 189 ? -0.811 -13.484 -18.719 1 97 189 TRP A CA 1
ATOM 1510 C C . TRP A 1 189 ? 0.291 -13.922 -17.766 1 97 189 TRP A C 1
ATOM 1512 O O . TRP A 1 189 ? 0.064 -14.031 -16.562 1 97 189 TRP A O 1
ATOM 1522 N N . GLY A 1 190 ? 1.454 -14.156 -18.297 1 97.56 190 GLY A N 1
ATOM 1523 C CA . GLY A 1 190 ? 2.584 -14.594 -17.484 1 97.56 190 GLY A CA 1
ATOM 1524 C C . GLY A 1 190 ? 3.074 -13.531 -16.531 1 97.56 190 GLY A C 1
ATOM 1525 O O . GLY A 1 190 ? 3.738 -13.844 -15.539 1 97.56 190 GLY A O 1
ATOM 1526 N N . VAL A 1 191 ? 2.717 -12.289 -16.766 1 97.94 191 VAL A N 1
ATOM 1527 C CA . VAL A 1 191 ? 3.168 -11.195 -15.922 1 97.94 191 VAL A CA 1
ATOM 1528 C C . VAL A 1 191 ? 2.051 -10.781 -14.969 1 97.94 191 VAL A C 1
ATOM 1530 O O . VAL A 1 191 ? 2.273 -10.672 -13.758 1 97.94 191 VAL A O 1
ATOM 1533 N N . PHE A 1 192 ? 0.856 -10.641 -15.453 1 97.5 192 PHE A N 1
ATOM 1534 C CA . PHE A 1 192 ? -0.193 -10 -14.672 1 97.5 192 PHE A CA 1
ATOM 1535 C C . PHE A 1 192 ? -1.098 -11.039 -14.023 1 97.5 192 PHE A C 1
ATOM 1537 O O . PHE A 1 192 ? -1.833 -10.727 -13.078 1 97.5 192 PHE A O 1
ATOM 1544 N N . GLY A 1 193 ? -1.052 -12.258 -14.539 1 96.56 193 GLY A N 1
ATOM 1545 C CA . GLY A 1 193 ? -1.874 -13.312 -13.961 1 96.56 193 GLY A CA 1
ATOM 1546 C C . GLY A 1 193 ? -3.361 -13.07 -14.148 1 96.56 193 GLY A C 1
ATOM 1547 O O . GLY A 1 193 ? -3.787 -12.547 -15.18 1 96.56 193 GLY A O 1
ATOM 1548 N N . GLY A 1 194 ? -4.133 -13.594 -13.203 1 96.56 194 GLY A N 1
ATOM 1549 C CA . GLY A 1 194 ? -5.578 -13.586 -13.352 1 96.56 194 GLY A CA 1
ATOM 1550 C C . GLY A 1 194 ? -6.285 -12.789 -12.273 1 96.56 194 GLY A C 1
ATOM 1551 O O . GLY A 1 194 ? -7.449 -13.055 -11.961 1 96.56 194 GLY A O 1
ATOM 1552 N N . THR A 1 195 ? -5.605 -11.82 -11.594 1 96.12 195 THR A N 1
ATOM 1553 C CA . THR A 1 195 ? -6.254 -10.984 -10.594 1 96.12 195 THR A CA 1
ATOM 1554 C C . THR A 1 195 ? -7.055 -9.867 -11.258 1 96.12 195 THR A C 1
ATOM 1556 O O . THR A 1 195 ? -6.48 -8.977 -11.891 1 96.12 195 THR A O 1
ATOM 1559 N N . PRO A 1 196 ? -8.328 -9.883 -11.062 1 95.44 196 PRO A N 1
ATOM 1560 C CA . PRO A 1 196 ? -9.164 -8.914 -11.766 1 95.44 196 PRO A CA 1
ATOM 1561 C C . PRO A 1 196 ? -8.758 -7.469 -11.492 1 95.44 196 PRO A C 1
ATOM 1563 O O . PRO A 1 196 ? -8.758 -6.641 -12.406 1 95.44 196 PRO A O 1
ATOM 1566 N N . TYR A 1 197 ? -8.422 -7.148 -10.312 1 94 197 TYR A N 1
ATOM 1567 C CA . TYR A 1 197 ? -8.031 -5.793 -9.938 1 94 197 TYR A CA 1
ATOM 1568 C C . TYR A 1 197 ? -6.828 -5.324 -10.75 1 94 197 TYR A C 1
ATOM 1570 O O . TYR A 1 197 ? -6.773 -4.168 -11.172 1 94 197 TYR A O 1
ATOM 1578 N N . TYR A 1 198 ? -5.855 -6.211 -10.938 1 96.25 198 TYR A N 1
ATOM 1579 C CA . TYR A 1 198 ? -4.676 -5.871 -11.727 1 96.25 198 TYR A CA 1
ATOM 1580 C C . TYR A 1 198 ? -5.039 -5.68 -13.195 1 96.25 198 TYR A C 1
ATOM 1582 O O . TYR A 1 198 ? -4.652 -4.68 -13.805 1 96.25 198 TYR A O 1
ATOM 1590 N N . LEU A 1 199 ? -5.836 -6.594 -13.664 1 95.38 199 LEU A N 1
ATOM 1591 C CA . LEU A 1 199 ? -6.172 -6.625 -15.078 1 95.38 199 LEU A CA 1
ATOM 1592 C C . LEU A 1 199 ? -7.043 -5.43 -15.461 1 95.38 199 LEU A C 1
ATOM 1594 O O . LEU A 1 199 ? -6.91 -4.887 -16.562 1 95.38 199 LEU A O 1
ATOM 1598 N N . ASP A 1 200 ? -7.824 -4.996 -14.562 1 92.06 200 ASP A N 1
ATOM 1599 C CA . ASP A 1 200 ? -8.711 -3.863 -14.797 1 92.06 200 ASP A CA 1
ATOM 1600 C C . ASP A 1 200 ? -7.961 -2.541 -14.656 1 92.06 200 ASP A C 1
ATOM 1602 O O . ASP A 1 200 ? -8.367 -1.526 -15.227 1 92.06 200 ASP A O 1
ATOM 1606 N N . GLY A 1 201 ? -6.953 -2.557 -13.953 1 91.38 201 GLY A N 1
ATOM 1607 C CA . GLY A 1 201 ? -6.312 -1.306 -13.578 1 91.38 201 GLY A CA 1
ATOM 1608 C C . GLY A 1 201 ? -5.203 -0.897 -14.531 1 91.38 201 GLY A C 1
ATOM 1609 O O . GLY A 1 201 ? -4.773 0.26 -14.531 1 91.38 201 GLY A O 1
ATOM 1610 N N . VAL A 1 202 ? -4.727 -1.797 -15.328 1 92.12 202 VAL A N 1
ATOM 1611 C CA . VAL A 1 202 ? -3.609 -1.505 -16.219 1 92.12 202 VAL A CA 1
ATOM 1612 C C . VAL A 1 202 ? -4.137 -1.163 -17.609 1 92.12 202 VAL A C 1
ATOM 1614 O O . VAL A 1 202 ? -5.152 -1.706 -18.047 1 92.12 202 VAL A O 1
ATOM 1617 N N . GLU A 1 203 ? -3.482 -0.198 -18.297 1 90.38 203 GLU A N 1
ATOM 1618 C CA . GLU A 1 203 ? -3.818 0.15 -19.672 1 90.38 203 GLU A CA 1
ATOM 1619 C C . GLU A 1 203 ? -3.23 -0.858 -20.656 1 90.38 203 GLU A C 1
ATOM 1621 O O . GLU A 1 203 ? -2.195 -0.598 -21.281 1 90.38 203 GLU A O 1
ATOM 1626 N N . LEU A 1 204 ? -3.945 -1.843 -20.938 1 90.06 204 LEU A N 1
ATOM 1627 C CA . LEU A 1 204 ? -3.43 -2.984 -21.688 1 90.06 204 LEU A CA 1
ATOM 1628 C C . LEU A 1 204 ? -3.5 -2.729 -23.188 1 90.06 204 LEU A C 1
ATOM 1630 O O . LEU A 1 204 ? -2.98 -3.516 -23.984 1 90.06 204 LEU A O 1
ATOM 1634 N N . ASP A 1 205 ? -3.961 -1.552 -23.578 1 88.25 205 ASP A N 1
ATOM 1635 C CA . ASP A 1 205 ? -4.047 -1.22 -25 1 88.25 205 ASP A CA 1
ATOM 1636 C C . ASP A 1 205 ? -2.691 -0.779 -25.547 1 88.25 205 ASP A C 1
ATOM 1638 O O . ASP A 1 205 ? -2.477 -0.775 -26.766 1 88.25 205 ASP A O 1
ATOM 1642 N N . ASP A 1 206 ? -1.823 -0.424 -24.703 1 87.62 206 ASP A N 1
ATOM 1643 C CA . ASP A 1 206 ? -0.457 -0.11 -25.109 1 87.62 206 ASP A CA 1
ATOM 1644 C C . ASP A 1 206 ? 0.354 -1.383 -25.344 1 87.62 206 ASP A C 1
ATOM 1646 O O . ASP A 1 206 ? -0.108 -2.484 -25.031 1 87.62 206 ASP A O 1
ATOM 1650 N N . ASP A 1 207 ? 1.465 -1.16 -25.984 1 92.12 207 ASP A N 1
ATOM 1651 C CA . ASP A 1 207 ? 2.338 -2.322 -26.109 1 92.12 207 ASP A CA 1
ATOM 1652 C C . ASP A 1 207 ? 2.781 -2.83 -24.75 1 92.12 207 ASP A C 1
ATOM 1654 O O . ASP A 1 207 ? 2.912 -2.047 -23.797 1 92.12 207 ASP A O 1
ATOM 1658 N N . LEU A 1 208 ? 3.008 -4.09 -24.656 1 93.88 208 LEU A N 1
ATOM 1659 C CA . LEU A 1 208 ? 3.244 -4.762 -23.375 1 93.88 208 LEU A CA 1
ATOM 1660 C C . LEU A 1 208 ? 4.422 -4.133 -22.641 1 93.88 208 LEU A C 1
ATOM 1662 O O . LEU A 1 208 ? 4.387 -3.975 -21.422 1 93.88 208 LEU A O 1
ATOM 1666 N N . GLY A 1 209 ? 5.469 -3.838 -23.406 1 95.38 209 GLY A N 1
ATOM 1667 C CA . GLY A 1 209 ? 6.609 -3.188 -22.781 1 95.38 209 GLY A CA 1
ATOM 1668 C C . GLY A 1 209 ? 6.25 -1.881 -22.094 1 95.38 209 GLY A C 1
ATOM 1669 O O . GLY A 1 209 ? 6.68 -1.626 -20.969 1 95.38 209 GLY A O 1
ATOM 1670 N N . THR A 1 210 ? 5.488 -1.123 -22.781 1 94.94 210 THR A N 1
ATOM 1671 C CA . THR A 1 210 ? 5.023 0.145 -22.219 1 94.94 210 THR A CA 1
ATOM 1672 C C . THR A 1 210 ? 4.145 -0.087 -21 1 94.94 210 THR A C 1
ATOM 1674 O O . THR A 1 210 ? 4.273 0.618 -20 1 94.94 210 THR A O 1
ATOM 1677 N N . VAL A 1 211 ? 3.295 -1.059 -21.078 1 95.69 211 VAL A N 1
ATOM 1678 C CA . VAL A 1 211 ? 2.398 -1.372 -19.969 1 95.69 211 VAL A CA 1
ATOM 1679 C C . VAL A 1 211 ? 3.211 -1.758 -18.734 1 95.69 211 VAL A C 1
ATOM 1681 O O . VAL A 1 211 ? 2.953 -1.265 -17.625 1 95.69 211 VAL A O 1
ATOM 1684 N N . ILE A 1 212 ? 4.188 -2.602 -18.922 1 97.06 212 ILE A N 1
ATOM 1685 C CA . ILE A 1 212 ? 5.023 -3.068 -17.828 1 97.06 212 ILE A CA 1
ATOM 1686 C C . ILE A 1 212 ? 5.836 -1.904 -17.266 1 97.06 212 ILE A C 1
ATOM 1688 O O . ILE A 1 212 ? 5.922 -1.732 -16.047 1 97.06 212 ILE A O 1
ATOM 1692 N N . GLN A 1 213 ? 6.367 -1.094 -18.109 1 96.19 213 GLN A N 1
ATOM 1693 C CA . GLN A 1 213 ? 7.145 0.071 -17.688 1 96.19 213 GLN A CA 1
ATOM 1694 C C . GLN A 1 213 ? 6.305 1.022 -16.844 1 96.19 213 GLN A C 1
ATOM 1696 O O . GLN A 1 213 ? 6.719 1.414 -15.75 1 96.19 213 GLN A O 1
ATOM 1701 N N . GLN A 1 214 ? 5.145 1.278 -17.266 1 93.31 214 GLN A N 1
ATOM 1702 C CA . GLN A 1 214 ? 4.309 2.299 -16.641 1 93.31 214 GLN A CA 1
ATOM 1703 C C . GLN A 1 214 ? 3.635 1.761 -15.383 1 93.31 214 GLN A C 1
ATOM 1705 O O . GLN A 1 214 ? 3.461 2.492 -14.398 1 93.31 214 GLN A O 1
ATOM 1710 N N . SER A 1 215 ? 3.309 0.517 -15.359 1 95.62 215 SER A N 1
ATOM 1711 C CA . SER A 1 215 ? 2.482 0.004 -14.273 1 95.62 215 SER A CA 1
ATOM 1712 C C . SER A 1 215 ? 3.338 -0.613 -13.172 1 95.62 215 SER A C 1
ATOM 1714 O O . SER A 1 215 ? 2.947 -0.611 -12 1 95.62 215 SER A O 1
ATOM 1716 N N . LEU A 1 216 ? 4.531 -1.164 -13.562 1 96.75 216 LEU A N 1
ATOM 1717 C CA . LEU A 1 216 ? 5.277 -1.944 -12.586 1 96.75 216 LEU A CA 1
ATOM 1718 C C . LEU A 1 216 ? 6.637 -1.315 -12.305 1 96.75 216 LEU A C 1
ATOM 1720 O O . LEU A 1 216 ? 7.086 -1.27 -11.156 1 96.75 216 LEU A O 1
ATOM 1724 N N . LEU A 1 217 ? 7.293 -0.771 -13.305 1 96.31 217 LEU A N 1
ATOM 1725 C CA . LEU A 1 217 ? 8.672 -0.32 -13.117 1 96.31 217 LEU A CA 1
ATOM 1726 C C . LEU A 1 217 ? 8.711 1.13 -12.648 1 96.31 217 LEU A C 1
ATOM 1728 O O . LEU A 1 217 ? 9.586 1.512 -11.875 1 96.31 217 LEU A O 1
ATOM 1732 N N . SER A 1 218 ? 7.777 1.879 -13.109 1 92.31 218 SER A N 1
ATOM 1733 C CA . SER A 1 218 ? 7.707 3.271 -12.68 1 92.31 218 SER A CA 1
ATOM 1734 C C . SER A 1 218 ? 7.266 3.381 -11.227 1 92.31 218 SER A C 1
ATOM 1736 O O . SER A 1 218 ? 6.352 2.678 -10.797 1 92.31 218 SER A O 1
ATOM 1738 N N . ARG A 1 219 ? 7.863 4.285 -10.477 1 87.81 219 ARG A N 1
ATOM 1739 C CA . ARG A 1 219 ? 7.562 4.461 -9.062 1 87.81 219 ARG A CA 1
ATOM 1740 C C . ARG A 1 219 ? 6.117 4.914 -8.859 1 87.81 219 ARG A C 1
ATOM 1742 O O . ARG A 1 219 ? 5.516 4.645 -7.816 1 87.81 219 ARG A O 1
ATOM 1749 N N . GLN A 1 220 ? 5.531 5.559 -9.812 1 88.25 220 GLN A N 1
ATOM 1750 C CA . GLN A 1 220 ? 4.164 6.055 -9.727 1 88.25 220 GLN A CA 1
ATOM 1751 C C . GLN A 1 220 ? 3.182 5.074 -10.367 1 88.25 220 GLN A C 1
ATOM 1753 O O . GLN A 1 220 ? 1.991 5.367 -10.484 1 88.25 220 GLN A O 1
ATOM 1758 N N . GLY A 1 221 ? 3.699 3.969 -10.781 1 91.75 221 GLY A N 1
ATOM 1759 C CA . GLY A 1 221 ? 2.855 2.998 -11.453 1 91.75 221 GLY A CA 1
ATOM 1760 C C . GLY A 1 221 ? 1.803 2.389 -10.547 1 91.75 221 GLY A C 1
ATOM 1761 O O . GLY A 1 221 ? 2.049 2.174 -9.359 1 91.75 221 GLY A O 1
ATOM 1762 N N . PHE A 1 222 ? 0.744 2.043 -11.18 1 90.62 222 PHE A N 1
ATOM 1763 C CA . PHE A 1 222 ? -0.44 1.521 -10.508 1 90.62 222 PHE A CA 1
ATOM 1764 C C . PHE A 1 222 ? -0.094 0.289 -9.68 1 90.62 222 PHE A C 1
ATOM 1766 O O . PHE A 1 222 ? -0.582 0.13 -8.562 1 90.62 222 PHE A O 1
ATOM 1773 N N . LEU A 1 223 ? 0.757 -0.532 -10.18 1 96.31 223 LEU A N 1
ATOM 1774 C CA . LEU A 1 223 ? 1.028 -1.814 -9.539 1 96.31 223 LEU A CA 1
ATOM 1775 C C . LEU A 1 223 ? 2.422 -1.828 -8.922 1 96.31 223 LEU A C 1
ATOM 1777 O O . LEU A 1 223 ? 2.871 -2.859 -8.414 1 96.31 223 LEU A O 1
ATOM 1781 N N . HIS A 1 224 ? 3.113 -0.724 -8.875 1 95.06 224 HIS A N 1
ATOM 1782 C CA . HIS A 1 224 ? 4.504 -0.688 -8.438 1 95.06 224 HIS A CA 1
ATOM 1783 C C . HIS A 1 224 ? 4.641 -1.166 -6.996 1 95.06 224 HIS A C 1
ATOM 1785 O O . HIS A 1 224 ? 5.508 -1.985 -6.688 1 95.06 224 HIS A O 1
ATOM 1791 N N . ASP A 1 225 ? 3.764 -0.719 -6.113 1 93.19 225 ASP A N 1
ATOM 1792 C CA . ASP A 1 225 ? 3.871 -1.041 -4.691 1 93.19 225 ASP A CA 1
ATOM 1793 C C . ASP A 1 225 ? 2.822 -2.074 -4.285 1 93.19 225 ASP A C 1
ATOM 1795 O O . ASP A 1 225 ? 2.707 -2.416 -3.105 1 93.19 225 ASP A O 1
ATOM 1799 N N . GLU A 1 226 ? 2.053 -2.58 -5.211 1 94.38 226 GLU A N 1
ATOM 1800 C CA . GLU A 1 226 ? 0.875 -3.393 -4.922 1 94.38 226 GLU A CA 1
ATOM 1801 C C . GLU A 1 226 ? 1.256 -4.672 -4.18 1 94.38 226 GLU A C 1
ATOM 1803 O O . GLU A 1 226 ? 0.656 -5 -3.156 1 94.38 226 GLU A O 1
ATOM 1808 N N . PRO A 1 227 ? 2.309 -5.434 -4.609 1 94.5 227 PRO A N 1
ATOM 1809 C CA . PRO A 1 227 ? 2.643 -6.66 -3.881 1 94.5 227 PRO A CA 1
ATOM 1810 C C . PRO A 1 227 ? 3.078 -6.395 -2.441 1 94.5 227 PRO A C 1
ATOM 1812 O O . PRO A 1 227 ? 2.68 -7.121 -1.528 1 94.5 227 PRO A O 1
ATOM 1815 N N . GLU A 1 228 ? 3.857 -5.367 -2.262 1 93.25 228 GLU A N 1
ATOM 1816 C CA . GLU A 1 228 ? 4.27 -5.02 -0.906 1 93.25 228 GLU A CA 1
ATOM 1817 C C . GLU A 1 228 ? 3.072 -4.625 -0.048 1 93.25 228 GLU A C 1
ATOM 1819 O O . GLU A 1 228 ? 2.982 -5.012 1.119 1 93.25 228 GLU A O 1
ATOM 1824 N N . TYR A 1 229 ? 2.189 -3.848 -0.658 1 90.5 229 TYR A N 1
ATOM 1825 C CA . TYR A 1 229 ? 0.989 -3.424 0.055 1 90.5 229 TYR A CA 1
ATOM 1826 C C . TYR A 1 229 ? 0.181 -4.629 0.526 1 90.5 229 TYR A C 1
ATOM 1828 O O . TYR A 1 229 ? -0.178 -4.719 1.703 1 90.5 229 TYR A O 1
ATOM 1836 N N . VAL A 1 230 ? -0.042 -5.523 -0.365 1 90.88 230 VAL A N 1
ATOM 1837 C CA . VAL A 1 230 ? -0.844 -6.703 -0.058 1 90.88 230 VAL A CA 1
ATOM 1838 C C . VAL A 1 230 ? -0.151 -7.531 1.021 1 90.88 230 VAL A C 1
ATOM 1840 O O . VAL A 1 230 ? -0.79 -7.973 1.981 1 90.88 230 VAL A O 1
ATOM 1843 N N . LEU A 1 231 ? 1.12 -7.691 0.937 1 90.75 231 LEU A N 1
ATOM 1844 C CA . LEU A 1 231 ? 1.865 -8.523 1.873 1 90.75 231 LEU A CA 1
ATOM 1845 C C . LEU A 1 231 ? 1.882 -7.902 3.264 1 90.75 231 LEU A C 1
ATOM 1847 O O . LEU A 1 231 ? 1.799 -8.609 4.27 1 90.75 231 LEU A O 1
ATOM 1851 N N . ARG A 1 232 ? 1.923 -6.578 3.309 1 87.25 232 ARG A N 1
ATOM 1852 C CA . ARG A 1 232 ? 1.986 -5.895 4.598 1 87.25 232 ARG A CA 1
ATOM 1853 C C . ARG A 1 232 ? 0.638 -5.934 5.309 1 87.25 232 ARG A C 1
ATOM 1855 O O . ARG A 1 232 ? 0.567 -5.773 6.527 1 87.25 232 ARG A O 1
ATOM 1862 N N . THR A 1 233 ? -0.413 -6.141 4.605 1 83.19 233 THR A N 1
ATOM 1863 C CA . THR A 1 233 ? -1.723 -6.309 5.227 1 83.19 233 THR A CA 1
ATOM 1864 C C . THR A 1 233 ? -1.868 -7.711 5.816 1 83.19 233 THR A C 1
ATOM 1866 O O . THR A 1 233 ? -2.686 -7.93 6.711 1 83.19 233 THR A O 1
ATOM 1869 N N . GLU A 1 234 ? -0.991 -8.617 5.285 1 83.25 234 GLU A N 1
ATOM 1870 C CA . GLU A 1 234 ? -1.176 -10.016 5.641 1 83.25 234 GLU A CA 1
ATOM 1871 C C . GLU A 1 234 ? -0.092 -10.492 6.605 1 83.25 234 GLU A C 1
ATOM 1873 O O . GLU A 1 234 ? -0.302 -11.438 7.371 1 83.25 234 GLU A O 1
ATOM 1878 N N . LEU A 1 235 ? 1.081 -9.844 6.52 1 83.44 235 LEU A N 1
ATOM 1879 C CA . LEU A 1 235 ? 2.238 -10.375 7.23 1 83.44 235 LEU A CA 1
ATOM 1880 C C . LEU A 1 235 ? 2.762 -9.367 8.25 1 83.44 235 LEU A C 1
ATOM 1882 O O . LEU A 1 235 ? 2.855 -8.172 7.957 1 83.44 235 LEU A O 1
ATOM 1886 N N . THR A 1 236 ? 2.988 -9.961 9.406 1 76.75 236 THR A N 1
ATOM 1887 C CA . THR A 1 236 ? 3.695 -9.18 10.414 1 76.75 236 THR A CA 1
ATOM 1888 C C . THR A 1 236 ? 5.199 -9.445 10.344 1 76.75 236 THR A C 1
ATOM 1890 O O . THR A 1 236 ? 5.625 -10.578 10.125 1 76.75 236 THR A O 1
ATOM 1893 N N . GLU A 1 237 ? 6.113 -8.523 10.43 1 76.56 237 GLU A N 1
ATOM 1894 C CA . GLU A 1 237 ? 7.559 -8.664 10.312 1 76.56 237 GLU A CA 1
ATOM 1895 C C . GLU A 1 237 ? 7.949 -9.266 8.969 1 76.56 237 GLU A C 1
ATOM 1897 O O . GLU A 1 237 ? 8.508 -10.367 8.906 1 76.56 237 GLU A O 1
ATOM 1902 N N . PRO A 1 238 ? 7.793 -8.602 7.961 1 81.94 238 PRO A N 1
ATOM 1903 C CA . PRO A 1 238 ? 7.801 -9.172 6.609 1 81.94 238 PRO A CA 1
ATOM 1904 C C . PRO A 1 238 ? 9.203 -9.477 6.105 1 81.94 238 PRO A C 1
ATOM 1906 O O . PRO A 1 238 ? 9.367 -10.109 5.055 1 81.94 238 PRO A O 1
ATOM 1909 N N . ASN A 1 239 ? 10.32 -9.219 6.867 1 83.06 239 ASN A N 1
ATOM 1910 C CA . ASN A 1 239 ? 11.68 -9.312 6.344 1 83.06 239 ASN A CA 1
ATOM 1911 C C . ASN A 1 239 ? 11.992 -10.719 5.832 1 83.06 239 ASN A C 1
ATOM 1913 O O . ASN A 1 239 ? 12.398 -10.891 4.684 1 83.06 239 ASN A O 1
ATOM 1917 N N . ARG A 1 240 ? 11.719 -11.695 6.629 1 86.5 240 ARG A N 1
ATOM 1918 C CA . ARG A 1 240 ? 12.039 -13.07 6.258 1 86.5 240 ARG A CA 1
ATOM 1919 C C . ARG A 1 240 ? 11.141 -13.562 5.129 1 86.5 240 ARG A C 1
ATOM 1921 O O . ARG A 1 240 ? 11.602 -14.266 4.227 1 86.5 240 ARG A O 1
ATOM 1928 N N . TYR A 1 241 ? 9.898 -13.141 5.199 1 92.69 241 TYR A N 1
ATOM 1929 C CA . TYR A 1 241 ? 8.969 -13.531 4.145 1 92.69 241 TYR A CA 1
ATOM 1930 C C . TYR A 1 241 ? 9.391 -12.938 2.805 1 92.69 241 TYR A C 1
ATOM 1932 O O . TYR A 1 241 ? 9.375 -13.625 1.782 1 92.69 241 TYR A O 1
ATOM 1940 N N . PHE A 1 242 ? 9.82 -11.688 2.84 1 93.31 242 PHE A N 1
ATOM 1941 C CA . PHE A 1 242 ? 10.258 -11.023 1.614 1 93.31 242 PHE A CA 1
ATOM 1942 C C . PHE A 1 242 ? 11.516 -11.688 1.062 1 93.31 242 PHE A C 1
ATOM 1944 O O . PHE A 1 242 ? 11.641 -11.891 -0.149 1 93.31 242 PHE A O 1
ATOM 1951 N N . ALA A 1 243 ? 12.406 -12.086 1.965 1 93.44 243 ALA A N 1
ATOM 1952 C CA . ALA A 1 243 ? 13.633 -12.758 1.549 1 93.44 243 ALA A CA 1
ATOM 1953 C C . ALA A 1 243 ? 13.32 -14.109 0.908 1 93.44 243 ALA A C 1
ATOM 1955 O O . ALA A 1 243 ? 13.914 -14.469 -0.112 1 93.44 243 ALA A O 1
ATOM 1956 N N . ILE A 1 244 ? 12.406 -14.812 1.499 1 95.12 244 ILE A N 1
ATOM 1957 C CA . ILE A 1 244 ? 12.023 -16.125 1.004 1 95.12 244 ILE A CA 1
ATOM 1958 C C . ILE A 1 244 ? 11.367 -15.992 -0.369 1 95.12 244 ILE A C 1
ATOM 1960 O O . ILE A 1 244 ? 11.727 -16.703 -1.309 1 95.12 244 ILE A O 1
ATOM 1964 N N . LEU A 1 245 ? 10.453 -15.055 -0.515 1 96.62 245 LEU A N 1
ATOM 1965 C CA . LEU A 1 245 ? 9.758 -14.852 -1.778 1 96.62 245 LEU A CA 1
ATOM 1966 C C . LEU A 1 245 ? 10.727 -14.422 -2.871 1 96.62 245 LEU A C 1
ATOM 1968 O O . LEU A 1 245 ? 10.625 -14.867 -4.016 1 96.62 245 LEU A O 1
ATOM 1972 N N . LYS A 1 246 ? 11.656 -13.586 -2.504 1 96.19 246 LYS A N 1
ATOM 1973 C CA . LYS A 1 246 ? 12.664 -13.164 -3.465 1 96.19 246 LYS A CA 1
ATOM 1974 C C . LYS A 1 246 ? 13.531 -14.336 -3.906 1 96.19 246 LYS A C 1
ATOM 1976 O O . LYS A 1 246 ? 13.867 -14.461 -5.086 1 96.19 246 LYS A O 1
ATOM 1981 N N . ALA A 1 247 ? 13.891 -15.195 -2.963 1 96 247 ALA A N 1
ATOM 1982 C CA . ALA A 1 247 ? 14.688 -16.375 -3.277 1 96 247 ALA A CA 1
ATOM 1983 C C . ALA A 1 247 ? 13.938 -17.312 -4.223 1 96 247 ALA A C 1
ATOM 1985 O O . ALA A 1 247 ? 14.508 -17.812 -5.195 1 96 247 ALA A O 1
ATOM 1986 N N . ILE A 1 248 ? 12.688 -17.516 -3.961 1 97.38 248 ILE A N 1
ATOM 1987 C CA . ILE A 1 248 ? 11.875 -18.375 -4.809 1 97.38 248 ILE A CA 1
ATOM 1988 C C . ILE A 1 248 ? 11.75 -17.766 -6.203 1 97.38 248 ILE A C 1
ATOM 1990 O O . ILE A 1 248 ? 11.883 -18.453 -7.211 1 97.38 248 ILE A O 1
ATOM 1994 N N . ALA A 1 249 ? 11.547 -16.484 -6.273 1 96.94 249 ALA A N 1
ATOM 1995 C CA . ALA A 1 249 ? 11.398 -15.797 -7.551 1 96.94 249 ALA A CA 1
ATOM 1996 C C . ALA A 1 249 ? 12.68 -15.883 -8.375 1 96.94 249 ALA A C 1
ATOM 1998 O O . ALA A 1 249 ? 12.641 -15.82 -9.609 1 96.94 249 ALA A O 1
ATOM 1999 N N . ALA A 1 250 ? 13.773 -16.047 -7.68 1 94.94 250 ALA A N 1
ATOM 2000 C CA . ALA A 1 250 ? 15.078 -16.125 -8.344 1 94.94 250 ALA A CA 1
ATOM 2001 C C . ALA A 1 250 ? 15.359 -17.547 -8.828 1 94.94 250 ALA A C 1
ATOM 2003 O O . ALA A 1 250 ? 16.375 -17.797 -9.484 1 94.94 250 ALA A O 1
ATOM 2004 N N . GLY A 1 251 ? 14.578 -18.484 -8.484 1 94.56 251 GLY A N 1
ATOM 2005 C CA . GLY A 1 251 ? 14.719 -19.828 -9.039 1 94.56 251 GLY A CA 1
ATOM 2006 C C . GLY A 1 251 ? 15.016 -20.875 -7.984 1 94.56 251 GLY A C 1
ATOM 2007 O O . GLY A 1 251 ? 15.117 -22.062 -8.297 1 94.56 251 GLY A O 1
ATOM 2008 N N . ASN A 1 252 ? 15.141 -20.375 -6.707 1 95.06 252 ASN A N 1
ATOM 2009 C CA . ASN A 1 252 ? 15.328 -21.344 -5.637 1 95.06 252 ASN A CA 1
ATOM 2010 C C . ASN A 1 252 ? 14.023 -22.047 -5.281 1 95.06 252 ASN A C 1
ATOM 2012 O O . ASN A 1 252 ? 13.078 -21.406 -4.82 1 95.06 252 ASN A O 1
ATOM 2016 N N . ALA A 1 253 ? 14.039 -23.391 -5.414 1 93.19 253 ALA A N 1
ATOM 2017 C CA . ALA A 1 253 ? 12.75 -24.078 -5.352 1 93.19 253 ALA A CA 1
ATOM 2018 C C . ALA A 1 253 ? 12.672 -24.969 -4.121 1 93.19 253 ALA A C 1
ATOM 2020 O O . ALA A 1 253 ? 11.578 -25.344 -3.686 1 93.19 253 ALA A O 1
ATOM 2021 N N . THR A 1 254 ? 13.82 -25.422 -3.57 1 94.19 254 THR A N 1
ATOM 2022 C CA . THR A 1 254 ? 13.789 -26.344 -2.443 1 94.19 254 THR A CA 1
ATOM 2023 C C . THR A 1 254 ? 14.062 -25.609 -1.133 1 94.19 254 THR A C 1
ATOM 2025 O O . THR A 1 254 ? 14.656 -24.531 -1.132 1 94.19 254 THR A O 1
ATOM 2028 N N . SER A 1 255 ? 13.641 -26.25 -0.053 1 93.5 255 SER A N 1
ATOM 2029 C CA . SER A 1 255 ? 13.859 -25.672 1.273 1 93.5 255 SER A CA 1
ATOM 2030 C C . SER A 1 255 ? 15.336 -25.406 1.522 1 93.5 255 SER A C 1
ATOM 2032 O O . SER A 1 255 ? 15.695 -24.344 2.043 1 93.5 255 SER A O 1
ATOM 2034 N N . ASN A 1 256 ? 16.125 -26.312 1.059 1 93.12 256 ASN A N 1
ATOM 2035 C CA . ASN A 1 256 ? 17.562 -26.172 1.269 1 93.12 256 ASN A CA 1
ATOM 2036 C C . ASN A 1 256 ? 18.141 -25.016 0.462 1 93.12 256 ASN A C 1
ATOM 2038 O O . ASN A 1 256 ? 18.938 -24.219 0.98 1 93.12 256 ASN A O 1
ATOM 2042 N N . GLU A 1 257 ? 17.781 -24.953 -0.773 1 94.81 257 GLU A N 1
ATOM 2043 C CA . GLU A 1 257 ? 18.234 -23.859 -1.625 1 94.81 257 GLU A CA 1
ATOM 2044 C C . GLU A 1 257 ? 17.828 -22.516 -1.053 1 94.81 257 GLU A C 1
ATOM 2046 O O . GLU A 1 257 ? 18.641 -21.578 -1.016 1 94.81 257 GLU A O 1
ATOM 2051 N N . ILE A 1 258 ? 16.641 -22.391 -0.602 1 95.19 258 ILE A N 1
ATOM 2052 C CA . ILE A 1 258 ? 16.094 -21.141 -0.064 1 95.19 258 ILE A CA 1
ATOM 2053 C C . ILE A 1 258 ? 16.812 -20.781 1.224 1 95.19 258 ILE A C 1
ATOM 2055 O O . ILE A 1 258 ? 17.281 -19.641 1.381 1 95.19 258 ILE A O 1
ATOM 2059 N N . ALA A 1 259 ? 16.969 -21.766 2.107 1 93.69 259 ALA A N 1
ATOM 2060 C CA . ALA A 1 259 ? 17.625 -21.531 3.387 1 93.69 259 ALA A CA 1
ATOM 2061 C C . ALA A 1 259 ? 19.062 -21.062 3.18 1 93.69 259 ALA A C 1
ATOM 2063 O O . ALA A 1 259 ? 19.516 -20.141 3.85 1 93.69 259 ALA A O 1
ATOM 2064 N N . GLN A 1 260 ? 19.734 -21.703 2.281 1 92 260 GLN A N 1
ATOM 2065 C CA . GLN A 1 260 ? 21.109 -21.359 1.987 1 92 260 GLN A CA 1
ATOM 2066 C C . GLN A 1 260 ? 21.203 -19.953 1.404 1 92 260 GLN A C 1
ATOM 2068 O O . GLN A 1 260 ? 22.109 -19.172 1.768 1 92 260 GLN A O 1
ATOM 2073 N N . THR A 1 261 ? 20.312 -19.688 0.582 1 90.56 261 THR A N 1
ATOM 2074 C CA . THR A 1 261 ? 20.328 -18.391 -0.093 1 90.56 261 THR A CA 1
ATOM 2075 C C . THR A 1 261 ? 20.078 -17.266 0.902 1 90.56 261 THR A C 1
ATOM 2077 O O . THR A 1 261 ? 20.734 -16.219 0.837 1 90.56 261 THR A O 1
ATOM 2080 N N . ILE A 1 262 ? 19.188 -17.406 1.841 1 90 262 ILE A N 1
ATOM 2081 C CA . ILE A 1 262 ? 18.797 -16.281 2.693 1 90 262 ILE A CA 1
ATOM 2082 C C . ILE A 1 262 ? 19.562 -16.359 4.012 1 90 262 ILE A C 1
ATOM 2084 O O . ILE A 1 262 ? 19.5 -15.43 4.82 1 90 262 ILE A O 1
ATOM 2088 N N . GLY A 1 263 ? 20.266 -17.391 4.297 1 85.94 263 GLY A N 1
ATOM 2089 C CA . GLY A 1 263 ? 21.141 -17.5 5.449 1 85.94 263 GLY A CA 1
ATOM 2090 C C . GLY A 1 263 ? 20.391 -17.797 6.738 1 85.94 263 GLY A C 1
ATOM 2091 O O . GLY A 1 263 ? 20.641 -17.172 7.766 1 85.94 263 GLY A O 1
ATOM 2092 N N . ILE A 1 264 ? 19.438 -18.594 6.613 1 84 264 ILE A N 1
ATOM 2093 C CA . ILE A 1 264 ? 18.719 -19 7.824 1 84 264 ILE A CA 1
ATOM 2094 C C . ILE A 1 264 ? 18.75 -20.516 7.957 1 84 264 ILE A C 1
ATOM 2096 O O . ILE A 1 264 ? 19.125 -21.234 7.016 1 84 264 ILE A O 1
ATOM 2100 N N . ASP A 1 265 ? 18.328 -20.922 9.164 1 85.25 265 ASP A N 1
ATOM 2101 C CA . ASP A 1 265 ? 18.281 -22.344 9.422 1 85.25 265 ASP A CA 1
ATOM 2102 C C . ASP A 1 265 ? 17.156 -23.016 8.625 1 85.25 265 ASP A C 1
ATOM 2104 O O . ASP A 1 265 ? 16.031 -22.516 8.602 1 85.25 265 ASP A O 1
ATOM 2108 N N . GLY A 1 266 ? 17.531 -24.172 8.023 1 82.25 266 GLY A N 1
ATOM 2109 C CA . GLY A 1 266 ? 16.578 -24.906 7.219 1 82.25 266 GLY A CA 1
ATOM 2110 C C . GLY A 1 266 ? 15.32 -25.281 7.984 1 82.25 266 GLY A C 1
ATOM 2111 O O . GLY A 1 266 ? 14.227 -25.344 7.414 1 82.25 266 GLY A O 1
ATOM 2112 N N . LYS A 1 267 ? 15.477 -25.438 9.305 1 83.88 267 LYS A N 1
ATOM 2113 C CA . LYS A 1 267 ? 14.359 -25.875 10.141 1 83.88 267 LYS A CA 1
ATOM 2114 C C . LYS A 1 267 ? 13.312 -24.766 10.273 1 83.88 267 LYS A C 1
ATOM 2116 O O . LYS A 1 267 ? 12.148 -25.047 10.547 1 83.88 267 LYS A O 1
ATOM 2121 N N . GLN A 1 268 ? 13.727 -23.547 10.016 1 86.81 268 GLN A N 1
ATOM 2122 C CA . GLN A 1 268 ? 12.828 -22.406 10.195 1 86.81 268 GLN A CA 1
ATOM 2123 C C . GLN A 1 268 ? 12.031 -22.125 8.922 1 86.81 268 GLN A C 1
ATOM 2125 O O . GLN A 1 268 ? 11.023 -21.422 8.961 1 86.81 268 GLN A O 1
ATOM 2130 N N . ILE A 1 269 ? 12.5 -22.656 7.836 1 88.94 269 ILE A N 1
ATOM 2131 C CA . ILE A 1 269 ? 11.914 -22.328 6.535 1 88.94 269 ILE A CA 1
ATOM 2132 C C . ILE A 1 269 ? 10.484 -22.844 6.473 1 88.94 269 ILE A C 1
ATOM 2134 O O . ILE A 1 269 ? 9.609 -22.203 5.879 1 88.94 269 ILE A O 1
ATOM 2138 N N . SER A 1 270 ? 10.258 -23.969 7.121 1 89.38 270 SER A N 1
ATOM 2139 C CA . SER A 1 270 ? 8.953 -24.609 7.059 1 89.38 270 SER A CA 1
ATOM 2140 C C . SER A 1 270 ? 7.871 -23.719 7.66 1 89.38 270 SER A C 1
ATOM 2142 O O . SER A 1 270 ? 6.758 -23.641 7.133 1 89.38 270 SER A O 1
ATOM 2144 N N . THR A 1 271 ? 8.219 -23.047 8.711 1 90.56 271 THR A N 1
ATOM 2145 C CA . THR A 1 271 ? 7.266 -22.156 9.367 1 90.56 271 THR A CA 1
ATOM 2146 C C . THR A 1 271 ? 6.836 -21.031 8.43 1 90.56 271 THR A C 1
ATOM 2148 O O . THR A 1 271 ? 5.648 -20.719 8.328 1 90.56 271 THR A O 1
ATOM 2151 N N . TYR A 1 272 ? 7.746 -20.484 7.766 1 91.69 272 TYR A N 1
ATOM 2152 C CA . TYR A 1 272 ? 7.465 -19.375 6.867 1 91.69 272 TYR A CA 1
ATOM 2153 C C . TYR A 1 272 ? 6.73 -19.844 5.617 1 91.69 272 TYR A C 1
ATOM 2155 O O . TYR A 1 272 ? 5.766 -19.219 5.18 1 91.69 272 TYR A O 1
ATOM 2163 N N . THR A 1 273 ? 7.16 -20.953 5.07 1 93.69 273 THR A N 1
ATOM 2164 C CA . THR A 1 273 ? 6.551 -21.438 3.836 1 93.69 273 THR A CA 1
ATOM 2165 C C . THR A 1 273 ? 5.129 -21.938 4.094 1 93.69 273 THR A C 1
ATOM 2167 O O . THR A 1 273 ? 4.254 -21.812 3.232 1 93.69 273 THR A O 1
ATOM 2170 N N . GLN A 1 274 ? 4.902 -22.484 5.246 1 92.69 274 GLN A N 1
ATOM 2171 C CA . GLN A 1 274 ? 3.555 -22.906 5.605 1 92.69 274 GLN A CA 1
ATOM 2172 C C . GLN A 1 274 ? 2.598 -21.719 5.672 1 92.69 274 GLN A C 1
ATOM 2174 O O . GLN A 1 274 ? 1.467 -21.812 5.188 1 92.69 274 GLN A O 1
ATOM 2179 N N . LYS A 1 275 ? 3.061 -20.688 6.27 1 91.44 275 LYS A N 1
ATOM 2180 C CA . LYS A 1 275 ? 2.25 -19.469 6.324 1 91.44 275 LYS A CA 1
ATOM 2181 C C . LYS A 1 275 ? 1.981 -18.922 4.926 1 91.44 275 LYS A C 1
ATOM 2183 O O . LYS A 1 275 ? 0.852 -18.547 4.605 1 91.44 275 LYS A O 1
ATOM 2188 N N . LEU A 1 276 ? 2.986 -18.875 4.129 1 94.31 276 LEU A N 1
ATOM 2189 C CA . LEU A 1 276 ? 2.848 -18.391 2.768 1 94.31 276 LEU A CA 1
ATOM 2190 C C . LEU A 1 276 ? 1.901 -19.266 1.96 1 94.31 276 LEU A C 1
ATOM 2192 O O . LEU A 1 276 ? 1.16 -18.766 1.107 1 94.31 276 LEU A O 1
ATOM 2196 N N . GLU A 1 277 ? 1.942 -20.547 2.203 1 93.81 277 GLU A N 1
ATOM 2197 C CA . GLU A 1 277 ? 1.026 -21.469 1.549 1 93.81 277 GLU A CA 1
ATOM 2198 C C . GLU A 1 277 ? -0.416 -21.219 1.98 1 93.81 277 GLU A C 1
ATOM 2200 O O . GLU A 1 277 ? -1.328 -21.234 1.151 1 93.81 277 GLU A O 1
ATOM 2205 N N . ARG A 1 278 ? -0.554 -20.984 3.184 1 88.81 278 ARG A N 1
ATOM 2206 C CA . ARG A 1 278 ? -1.884 -20.719 3.719 1 88.81 278 ARG A CA 1
ATOM 2207 C C . ARG A 1 278 ? -2.469 -19.453 3.107 1 88.81 278 ARG A C 1
ATOM 2209 O O . ARG A 1 278 ? -3.68 -19.359 2.898 1 88.81 278 ARG A O 1
ATOM 2216 N N . LEU A 1 279 ? -1.624 -18.516 2.844 1 89.69 279 LEU A N 1
ATOM 2217 C CA . LEU A 1 279 ? -2.051 -17.25 2.266 1 89.69 279 LEU A CA 1
ATOM 2218 C C . LEU A 1 279 ? -2.229 -17.375 0.757 1 89.69 279 LEU A C 1
ATOM 2220 O O . LEU A 1 279 ? -2.609 -16.406 0.092 1 89.69 279 LEU A O 1
ATOM 2224 N N . ARG A 1 280 ? -1.944 -18.516 0.199 1 92.31 280 ARG A N 1
ATOM 2225 C CA . ARG A 1 280 ? -2.061 -18.781 -1.23 1 92.31 280 ARG A CA 1
ATOM 2226 C C . ARG A 1 280 ? -1.064 -17.953 -2.029 1 92.31 280 ARG A C 1
ATOM 2228 O O . ARG A 1 280 ? -1.376 -17.484 -3.125 1 92.31 280 ARG A O 1
ATOM 2235 N N . LEU A 1 281 ? 0.061 -17.672 -1.394 1 93.81 281 LEU A N 1
ATOM 2236 C CA . LEU A 1 281 ? 1.11 -16.938 -2.084 1 93.81 281 LEU A CA 1
ATOM 2237 C C . LEU A 1 281 ? 2.127 -17.875 -2.707 1 93.81 281 LEU A C 1
ATOM 2239 O O . LEU A 1 281 ? 2.684 -17.594 -3.77 1 93.81 281 LEU A O 1
ATOM 2243 N N . VAL A 1 282 ? 2.334 -19 -1.95 1 96.12 282 VAL A N 1
ATOM 2244 C CA . VAL A 1 282 ? 3.295 -20 -2.391 1 96.12 282 VAL A CA 1
ATOM 2245 C C . VAL A 1 282 ? 2.639 -21.391 -2.396 1 96.12 282 VAL A C 1
ATOM 2247 O O . VAL A 1 282 ? 1.664 -21.609 -1.676 1 96.12 282 VAL A O 1
ATOM 2250 N N . GLU A 1 283 ? 3.082 -22.172 -3.279 1 95.5 283 GLU A N 1
ATOM 2251 C CA . GLU A 1 283 ? 2.654 -23.562 -3.314 1 95.5 283 GLU A CA 1
ATOM 2252 C C . GLU A 1 283 ? 3.854 -24.516 -3.303 1 95.5 283 GLU A C 1
ATOM 2254 O O . GLU A 1 283 ? 4.887 -24.219 -3.908 1 95.5 283 GLU A O 1
ATOM 2259 N N . ARG A 1 284 ? 3.713 -25.562 -2.562 1 95.5 284 ARG A N 1
ATOM 2260 C CA . ARG A 1 284 ? 4.668 -26.656 -2.621 1 95.5 284 ARG A CA 1
ATOM 2261 C C . ARG A 1 284 ? 4.223 -27.719 -3.621 1 95.5 284 ARG A C 1
ATOM 2263 O O . ARG A 1 284 ? 3.254 -28.453 -3.375 1 95.5 284 ARG A O 1
ATOM 2270 N N . GLU A 1 285 ? 4.93 -27.797 -4.699 1 95.62 285 GLU A N 1
ATOM 2271 C CA . GLU A 1 285 ? 4.629 -28.766 -5.75 1 95.62 285 GLU A CA 1
ATOM 2272 C C . GLU A 1 285 ? 5.445 -30.031 -5.574 1 95.62 285 GLU A C 1
ATOM 2274 O O . GLU A 1 285 ? 6.609 -29.984 -5.16 1 95.62 285 GLU A O 1
ATOM 2279 N N . VAL A 1 286 ? 4.832 -31.156 -5.863 1 96.62 286 VAL A N 1
ATOM 2280 C CA . VAL A 1 286 ? 5.527 -32.438 -5.871 1 96.62 286 VAL A CA 1
ATOM 2281 C C . VAL A 1 286 ? 5.281 -33.156 -7.203 1 96.62 286 VAL A C 1
ATOM 2283 O O . VAL A 1 286 ? 4.352 -32.812 -7.934 1 96.62 286 VAL A O 1
ATOM 2286 N N . PRO A 1 287 ? 6.176 -34.062 -7.566 1 96.5 287 PRO A N 1
ATOM 2287 C CA . PRO A 1 287 ? 5.902 -34.812 -8.789 1 96.5 287 PRO A CA 1
ATOM 2288 C C . PRO A 1 287 ? 4.504 -35.438 -8.805 1 96.5 287 PRO A C 1
ATOM 2290 O O . PRO A 1 287 ? 4.016 -35.906 -7.773 1 96.5 287 PRO A O 1
ATOM 2293 N N . VAL A 1 288 ? 3.9 -35.469 -9.945 1 95.88 288 VAL A N 1
ATOM 2294 C CA . VAL A 1 288 ? 2.494 -35.812 -10.102 1 95.88 288 VAL A CA 1
ATOM 2295 C C . VAL A 1 288 ? 2.258 -37.25 -9.586 1 95.88 288 VAL A C 1
ATOM 2297 O O . VAL A 1 288 ? 1.145 -37.594 -9.18 1 95.88 288 VAL A O 1
ATOM 2300 N N . THR A 1 289 ? 3.311 -38.062 -9.477 1 93.62 289 THR A N 1
ATOM 2301 C CA . THR A 1 289 ? 3.189 -39.438 -9.055 1 93.62 289 THR A CA 1
ATOM 2302 C C . THR A 1 289 ? 3.264 -39.562 -7.531 1 93.62 289 THR A C 1
ATOM 2304 O O . THR A 1 289 ? 3.109 -40.625 -6.973 1 93.62 289 THR A O 1
ATOM 2307 N N . GLU A 1 290 ? 3.514 -38.406 -6.875 1 93.56 290 GLU A N 1
ATOM 2308 C CA . GLU A 1 290 ? 3.783 -38.469 -5.441 1 93.56 290 GLU A CA 1
ATOM 2309 C C . GLU A 1 290 ? 2.674 -37.812 -4.637 1 93.56 290 GLU A C 1
ATOM 2311 O O . GLU A 1 290 ? 1.93 -36.969 -5.164 1 93.56 290 GLU A O 1
ATOM 2316 N N . ASP A 1 291 ? 2.631 -38.219 -3.391 1 91.31 291 ASP A N 1
ATOM 2317 C CA . ASP A 1 291 ? 1.726 -37.625 -2.418 1 91.31 291 ASP A CA 1
ATOM 2318 C C . ASP A 1 291 ? 2.342 -36.344 -1.797 1 91.31 291 ASP A C 1
ATOM 2320 O O . ASP A 1 291 ? 3.451 -36.406 -1.26 1 91.31 291 ASP A O 1
ATOM 2324 N N . LYS A 1 292 ? 1.622 -35.344 -1.793 1 89.94 292 LYS A N 1
ATOM 2325 C CA . LYS A 1 292 ? 2.121 -34.062 -1.322 1 89.94 292 LYS A CA 1
ATOM 2326 C C . LYS A 1 292 ? 2.506 -34.125 0.153 1 89.94 292 LYS A C 1
ATOM 2328 O O . LYS A 1 292 ? 3.441 -33.469 0.587 1 89.94 292 LYS A O 1
ATOM 2333 N N . THR A 1 293 ? 1.858 -34.875 0.932 1 89.94 293 THR A N 1
ATOM 2334 C CA . THR A 1 293 ? 2.084 -34.906 2.373 1 89.94 293 THR A CA 1
ATOM 2335 C C . THR A 1 293 ? 3.314 -35.75 2.699 1 89.94 293 THR A C 1
ATOM 2337 O O . THR A 1 293 ? 3.9 -35.625 3.775 1 89.94 293 THR A O 1
ATOM 2340 N N . LYS A 1 294 ? 3.791 -36.625 1.737 1 91.5 294 LYS A N 1
ATOM 2341 C CA . LYS A 1 294 ? 4.848 -37.562 2.057 1 91.5 294 LYS A CA 1
ATOM 2342 C C . LYS A 1 294 ? 6.102 -37.312 1.234 1 91.5 294 LYS A C 1
ATOM 2344 O O . LYS A 1 294 ? 7.203 -37.688 1.623 1 91.5 294 LYS A O 1
ATOM 2349 N N . SER A 1 295 ? 5.879 -36.656 0.193 1 91.25 295 SER A N 1
ATOM 2350 C CA . SER A 1 295 ? 6.988 -36.5 -0.741 1 91.25 295 SER A CA 1
ATOM 2351 C C . SER A 1 295 ? 8.094 -35.625 -0.153 1 91.25 295 SER A C 1
ATOM 2353 O O . SER A 1 295 ? 7.809 -34.625 0.517 1 91.25 295 SER A O 1
ATOM 2355 N N . ARG A 1 296 ? 9.383 -36 -0.319 1 90.12 296 ARG A N 1
ATOM 2356 C CA . ARG A 1 296 ? 10.547 -35.188 0.081 1 90.12 296 ARG A CA 1
ATOM 2357 C C . ARG A 1 296 ? 11.086 -34.375 -1.092 1 90.12 296 ARG A C 1
ATOM 2359 O O . ARG A 1 296 ? 12.117 -33.719 -0.967 1 90.12 296 ARG A O 1
ATOM 2366 N N . ARG A 1 297 ? 10.352 -34.406 -2.221 1 93.12 297 ARG A N 1
ATOM 2367 C CA . ARG A 1 297 ? 10.836 -33.781 -3.434 1 93.12 297 ARG A CA 1
ATOM 2368 C C . ARG A 1 297 ? 10 -32.531 -3.758 1 93.12 297 ARG A C 1
ATOM 2370 O O . ARG A 1 297 ? 9.703 -32.25 -4.926 1 93.12 297 ARG A O 1
ATOM 2377 N N . GLY A 1 298 ? 9.594 -31.938 -2.771 1 94.5 298 GLY A N 1
ATOM 2378 C CA . GLY A 1 298 ? 8.773 -30.75 -2.945 1 94.5 298 GLY A CA 1
ATOM 2379 C C . GLY A 1 298 ? 9.547 -29.547 -3.445 1 94.5 298 GLY A C 1
ATOM 2380 O O . GLY A 1 298 ? 10.703 -29.359 -3.061 1 94.5 298 GLY A O 1
ATOM 2381 N N . ARG A 1 299 ? 8.938 -28.828 -4.352 1 96.25 299 ARG A N 1
ATOM 2382 C CA . ARG A 1 299 ? 9.469 -27.562 -4.855 1 96.25 299 ARG A CA 1
ATOM 2383 C C . ARG A 1 299 ? 8.484 -26.422 -4.637 1 96.25 299 ARG A C 1
ATOM 2385 O O . ARG A 1 299 ? 7.277 -26.594 -4.832 1 96.25 299 ARG A O 1
ATOM 2392 N N . TYR A 1 300 ? 9.062 -25.297 -4.195 1 96.5 300 TYR A N 1
ATOM 2393 C CA . TYR A 1 300 ? 8.211 -24.141 -3.918 1 96.5 300 TYR A CA 1
ATOM 2394 C C . TYR A 1 300 ? 8.125 -23.219 -5.129 1 96.5 300 TYR A C 1
ATOM 2396 O O . TYR A 1 300 ? 9.117 -23.016 -5.836 1 96.5 300 TYR A O 1
ATOM 2404 N N . ARG A 1 301 ? 6.969 -22.688 -5.309 1 96.69 301 ARG A N 1
ATOM 2405 C CA . ARG A 1 301 ? 6.777 -21.688 -6.348 1 96.69 301 ARG A CA 1
ATOM 2406 C C . ARG A 1 301 ? 5.797 -20.609 -5.895 1 96.69 301 ARG A C 1
ATOM 2408 O O . ARG A 1 301 ? 4.906 -20.875 -5.086 1 96.69 301 ARG A O 1
ATOM 2415 N N . ILE A 1 302 ? 5.969 -19.422 -6.395 1 97.31 302 ILE A N 1
ATOM 2416 C CA . ILE A 1 302 ? 5.031 -18.344 -6.145 1 97.31 302 ILE A CA 1
ATOM 2417 C C . ILE A 1 302 ? 3.812 -18.484 -7.055 1 97.31 302 ILE A C 1
ATOM 2419 O O . ILE A 1 302 ? 3.953 -18.656 -8.266 1 97.31 302 ILE A O 1
ATOM 2423 N N . LEU A 1 303 ? 2.658 -18.422 -6.492 1 95.69 303 LEU A N 1
ATOM 2424 C CA . LEU A 1 303 ? 1.427 -18.719 -7.219 1 95.69 303 LEU A CA 1
ATOM 2425 C C . LEU A 1 303 ? 1.013 -17.516 -8.078 1 95.69 303 LEU A C 1
ATOM 2427 O O . LEU A 1 303 ? 0.534 -17.703 -9.203 1 95.69 303 LEU A O 1
ATOM 2431 N N . ASP A 1 304 ? 1.167 -16.375 -7.59 1 96.12 304 ASP A N 1
ATOM 2432 C CA . ASP A 1 304 ? 0.755 -15.172 -8.305 1 96.12 304 ASP A CA 1
ATOM 2433 C C . ASP A 1 304 ? 1.864 -14.68 -9.234 1 96.12 304 ASP A C 1
ATOM 2435 O O . ASP A 1 304 ? 2.912 -14.227 -8.766 1 96.12 304 ASP A O 1
ATOM 2439 N N . PRO A 1 305 ? 1.572 -14.688 -10.555 1 97.25 305 PRO A N 1
ATOM 2440 C CA . PRO A 1 305 ? 2.615 -14.289 -11.5 1 97.25 305 PRO A CA 1
ATOM 2441 C C . PRO A 1 305 ? 3.096 -12.852 -11.281 1 97.25 305 PRO A C 1
ATOM 2443 O O . PRO A 1 305 ? 4.277 -12.555 -11.477 1 97.25 305 PRO A O 1
ATOM 2446 N N . LEU A 1 306 ? 2.215 -12.008 -10.914 1 98.12 306 LEU A N 1
ATOM 2447 C CA . LEU A 1 306 ? 2.611 -10.625 -10.695 1 98.12 306 LEU A CA 1
ATOM 2448 C C . LEU A 1 306 ? 3.566 -10.508 -9.516 1 98.12 306 LEU A C 1
ATOM 2450 O O . LEU A 1 306 ? 4.539 -9.758 -9.562 1 98.12 306 LEU A O 1
ATOM 2454 N N . PHE A 1 307 ? 3.275 -11.219 -8.438 1 98 307 PHE A N 1
ATOM 2455 C CA . PHE A 1 307 ? 4.176 -11.242 -7.285 1 98 307 PHE A CA 1
ATOM 2456 C C . PHE A 1 307 ? 5.535 -11.805 -7.676 1 98 307 PHE A C 1
ATOM 2458 O O . PHE A 1 307 ? 6.57 -11.281 -7.258 1 98 307 PHE A O 1
ATOM 2465 N N . ARG A 1 308 ? 5.512 -12.867 -8.445 1 98.19 308 ARG A N 1
ATOM 2466 C CA . ARG A 1 308 ? 6.766 -13.445 -8.906 1 98.19 308 ARG A CA 1
ATOM 2467 C C . ARG A 1 308 ? 7.57 -12.438 -9.719 1 98.19 308 ARG A C 1
ATOM 2469 O O . ARG A 1 308 ? 8.781 -12.312 -9.531 1 98.19 308 ARG A O 1
ATOM 2476 N N . PHE A 1 309 ? 6.891 -11.75 -10.648 1 98.5 309 PHE A N 1
ATOM 2477 C CA . PHE A 1 309 ? 7.535 -10.719 -11.453 1 98.5 309 PHE A CA 1
ATOM 2478 C C . PHE A 1 309 ? 8.133 -9.633 -10.578 1 98.5 309 PHE A C 1
ATOM 2480 O O . PHE A 1 309 ? 9.281 -9.219 -10.773 1 98.5 309 PHE A O 1
ATOM 2487 N N . TRP A 1 310 ? 7.352 -9.195 -9.633 1 98.25 310 TRP A N 1
ATOM 2488 C CA . TRP A 1 310 ? 7.734 -8.086 -8.766 1 98.25 310 TRP A CA 1
ATOM 2489 C C . TRP A 1 310 ? 8.977 -8.43 -7.957 1 98.25 310 TRP A C 1
ATOM 2491 O O . TRP A 1 310 ? 9.93 -7.652 -7.91 1 98.25 310 TRP A O 1
ATOM 2501 N N . PHE A 1 311 ? 9.039 -9.609 -7.375 1 97.44 311 PHE A N 1
ATOM 2502 C CA . PHE A 1 311 ? 10.172 -10.008 -6.551 1 97.44 311 PHE A CA 1
ATOM 2503 C C . PHE A 1 311 ? 11.391 -10.289 -7.41 1 97.44 311 PHE A C 1
ATOM 2505 O O . PHE A 1 311 ? 12.531 -10.102 -6.969 1 97.44 311 PHE A O 1
ATOM 2512 N N . ARG A 1 312 ? 11.172 -10.727 -8.641 1 96.88 312 ARG A N 1
ATOM 2513 C CA . ARG A 1 312 ? 12.281 -11.031 -9.539 1 96.88 312 ARG A CA 1
ATOM 2514 C C . ARG A 1 312 ? 12.906 -9.766 -10.102 1 96.88 312 ARG A C 1
ATOM 2516 O O . ARG A 1 312 ? 14.125 -9.672 -10.227 1 96.88 312 ARG A O 1
ATOM 2523 N N . PHE A 1 313 ? 12.023 -8.773 -10.398 1 97.25 313 PHE A N 1
ATOM 2524 C CA . PHE A 1 313 ? 12.539 -7.707 -11.25 1 97.25 313 PHE A CA 1
ATOM 2525 C C . PHE A 1 313 ? 12.43 -6.359 -10.555 1 97.25 313 PHE A C 1
ATOM 2527 O O . PHE A 1 313 ? 13.172 -5.43 -10.867 1 97.25 313 PHE A O 1
ATOM 2534 N N . VAL A 1 314 ? 11.492 -6.176 -9.625 1 96.5 314 VAL A N 1
ATOM 2535 C CA . VAL A 1 314 ? 11.195 -4.832 -9.141 1 96.5 314 VAL A CA 1
ATOM 2536 C C . VAL A 1 314 ? 11.789 -4.641 -7.742 1 96.5 314 VAL A C 1
ATOM 2538 O O . VAL A 1 314 ? 12.539 -3.691 -7.508 1 96.5 314 VAL A O 1
ATOM 2541 N N . TYR A 1 315 ? 11.531 -5.543 -6.82 1 94.31 315 TYR A N 1
ATOM 2542 C CA . TYR A 1 315 ? 11.898 -5.418 -5.414 1 94.31 315 TYR A CA 1
ATOM 2543 C C . TYR A 1 315 ? 13.414 -5.309 -5.254 1 94.31 315 TYR A C 1
ATOM 2545 O O . TYR A 1 315 ? 14.148 -6.234 -5.605 1 94.31 315 TYR A O 1
ATOM 2553 N N . GLY A 1 316 ? 13.891 -4.207 -4.828 1 88.62 316 GLY A N 1
ATOM 2554 C CA . GLY A 1 316 ? 15.305 -3.998 -4.578 1 88.62 316 GLY A CA 1
ATOM 2555 C C . GLY A 1 316 ? 16.047 -3.406 -5.766 1 88.62 316 GLY A C 1
ATOM 2556 O O . GLY A 1 316 ? 17.25 -3.145 -5.691 1 88.62 316 GLY A O 1
ATOM 2557 N N . ASN A 1 317 ? 15.312 -3.209 -6.863 1 90.56 317 ASN A N 1
ATOM 2558 C CA . ASN A 1 317 ? 15.969 -2.727 -8.07 1 90.56 317 ASN A CA 1
ATOM 2559 C C . ASN A 1 317 ? 15.398 -1.388 -8.523 1 90.56 317 ASN A C 1
ATOM 2561 O O . ASN A 1 317 ? 15.617 -0.968 -9.664 1 90.56 317 ASN A O 1
ATOM 2565 N N . GLU A 1 318 ? 14.688 -0.719 -7.652 1 86.56 318 GLU A N 1
ATOM 2566 C CA . GLU A 1 318 ? 13.969 0.494 -8.023 1 86.56 318 GLU A CA 1
ATOM 2567 C C . GLU A 1 318 ? 14.93 1.591 -8.477 1 86.56 318 GLU A C 1
ATOM 2569 O O . GLU A 1 318 ? 14.648 2.305 -9.445 1 86.56 318 GLU A O 1
ATOM 2574 N N . ASP A 1 319 ? 16.016 1.688 -7.82 1 80.88 319 ASP A N 1
ATOM 2575 C CA . ASP A 1 319 ? 17 2.715 -8.164 1 80.88 319 ASP A CA 1
ATOM 2576 C C . ASP A 1 319 ? 17.547 2.494 -9.57 1 80.88 319 ASP A C 1
ATOM 2578 O O . ASP A 1 319 ? 17.781 3.455 -10.312 1 80.88 319 ASP A O 1
ATOM 2582 N N . ARG A 1 320 ? 17.781 1.271 -9.867 1 83.56 320 ARG A N 1
ATOM 2583 C CA . ARG A 1 320 ? 18.281 0.92 -11.188 1 83.56 320 ARG A CA 1
ATOM 2584 C C . ARG A 1 320 ? 17.312 1.369 -12.281 1 83.56 320 ARG A C 1
ATOM 2586 O O . ARG A 1 320 ? 17.734 1.915 -13.305 1 83.56 320 ARG A O 1
ATOM 2593 N N . TYR A 1 321 ? 16.047 1.151 -12.055 1 88.94 321 TYR A N 1
ATOM 2594 C CA . TYR A 1 321 ? 15.031 1.502 -13.047 1 88.94 321 TYR A CA 1
ATOM 2595 C C . TYR A 1 321 ? 14.883 3.014 -13.164 1 88.94 321 TYR A C 1
ATOM 2597 O O . TYR A 1 321 ? 14.602 3.537 -14.242 1 88.94 321 TYR A O 1
ATOM 2605 N N . GLU A 1 322 ? 15.062 3.658 -12.055 1 81.5 322 GLU A N 1
ATOM 2606 C CA . GLU A 1 322 ? 15.023 5.117 -12.086 1 81.5 322 GLU A CA 1
ATOM 2607 C C . GLU A 1 322 ? 16.156 5.68 -12.93 1 81.5 322 GLU A C 1
ATOM 2609 O O . GLU A 1 322 ? 15.961 6.641 -13.68 1 81.5 322 GLU A O 1
ATOM 2614 N N . ARG A 1 323 ? 17.266 5.113 -12.844 1 82.44 323 ARG A N 1
ATOM 2615 C CA . ARG A 1 323 ? 18.438 5.555 -13.602 1 82.44 323 ARG A CA 1
ATOM 2616 C C . ARG A 1 323 ? 18.266 5.266 -15.094 1 82.44 323 ARG A C 1
ATOM 2618 O O . ARG A 1 323 ? 18.625 6.09 -15.93 1 82.44 323 ARG A O 1
ATOM 2625 N N . LEU A 1 324 ? 17.641 4.152 -15.391 1 89.06 324 LEU A N 1
ATOM 2626 C CA . LEU A 1 324 ? 17.5 3.723 -16.781 1 89.06 324 LEU A CA 1
ATOM 2627 C C . LEU A 1 324 ? 16.344 4.449 -17.453 1 89.06 324 LEU A C 1
ATOM 2629 O O . LEU A 1 324 ? 16.312 4.582 -18.688 1 89.06 324 LEU A O 1
ATOM 2633 N N . GLY A 1 325 ? 15.383 4.902 -16.672 1 87.75 325 GLY A N 1
ATOM 2634 C CA . GLY A 1 325 ? 14.234 5.629 -17.203 1 87.75 325 GLY A CA 1
ATOM 2635 C C . GLY A 1 325 ? 13.406 4.809 -18.172 1 87.75 325 GLY A C 1
ATOM 2636 O O . GLY A 1 325 ? 13.008 3.684 -17.859 1 87.75 325 GLY A O 1
ATOM 2637 N N . VAL A 1 326 ? 13.242 5.305 -19.375 1 85.62 326 VAL A N 1
ATOM 2638 C CA . VAL A 1 326 ? 12.328 4.734 -20.359 1 85.62 326 VAL A CA 1
ATOM 2639 C C . VAL A 1 326 ? 12.953 3.482 -20.984 1 85.62 326 VAL A C 1
ATOM 2641 O O . VAL A 1 326 ? 12.25 2.666 -21.578 1 85.62 326 VAL A O 1
ATOM 2644 N N . ASP A 1 327 ? 14.227 3.219 -20.797 1 91.12 327 ASP A N 1
ATOM 2645 C CA . ASP A 1 327 ? 14.938 2.098 -21.406 1 91.12 327 ASP A CA 1
ATOM 2646 C C . ASP A 1 327 ? 14.945 0.885 -20.469 1 91.12 327 ASP A C 1
ATOM 2648 O O . ASP A 1 327 ? 15.469 -0.172 -20.828 1 91.12 327 ASP A O 1
ATOM 2652 N N . ALA A 1 328 ? 14.336 1.04 -19.344 1 94.38 328 ALA A N 1
ATOM 2653 C CA . ALA A 1 328 ? 14.438 0.015 -18.312 1 94.38 328 ALA A CA 1
ATOM 2654 C C . ALA A 1 328 ? 13.867 -1.313 -18.797 1 94.38 328 ALA A C 1
ATOM 2656 O O . ALA A 1 328 ? 14.516 -2.355 -18.672 1 94.38 328 ALA A O 1
ATOM 2657 N N . TYR A 1 329 ? 12.734 -1.328 -19.438 1 96.5 329 TYR A N 1
ATOM 2658 C CA . TYR A 1 329 ? 12.086 -2.559 -19.875 1 96.5 329 TYR A CA 1
ATOM 2659 C C . TYR A 1 329 ? 12.93 -3.268 -20.938 1 96.5 329 TYR A C 1
ATOM 2661 O O . TYR A 1 329 ? 13.234 -4.453 -20.797 1 96.5 329 TYR A O 1
ATOM 2669 N N . GLU A 1 330 ? 13.297 -2.531 -21.953 1 96 330 GLU A N 1
ATOM 2670 C CA . GLU A 1 330 ? 14.016 -3.111 -23.078 1 96 330 GLU A CA 1
ATOM 2671 C C . GLU A 1 330 ? 15.375 -3.654 -22.641 1 96 330 GLU A C 1
ATOM 2673 O O . GLU A 1 330 ? 15.836 -4.676 -23.156 1 96 330 GLU A O 1
ATOM 2678 N N . THR A 1 331 ? 15.945 -2.984 -21.672 1 95.38 331 THR A N 1
ATOM 2679 C CA . THR A 1 331 ? 17.312 -3.307 -21.297 1 95.38 331 THR A CA 1
ATOM 2680 C C . THR A 1 331 ? 17.344 -4.473 -20.312 1 95.38 331 THR A C 1
ATOM 2682 O O . THR A 1 331 ? 18.219 -5.344 -20.391 1 95.38 331 THR A O 1
ATOM 2685 N N . VAL A 1 332 ? 16.406 -4.5 -19.406 1 95.75 332 VAL A N 1
ATOM 2686 C CA . VAL A 1 332 ? 16.547 -5.406 -18.266 1 95.75 332 VAL A CA 1
ATOM 2687 C C . VAL A 1 332 ? 15.492 -6.504 -18.344 1 95.75 332 VAL A C 1
ATOM 2689 O O . VAL A 1 332 ? 15.781 -7.672 -18.078 1 95.75 332 VAL A O 1
ATOM 2692 N N . ILE A 1 333 ? 14.258 -6.215 -18.734 1 97.5 333 ILE A N 1
ATOM 2693 C CA . ILE A 1 333 ? 13.141 -7.137 -18.594 1 97.5 333 ILE A CA 1
ATOM 2694 C C . ILE A 1 333 ? 12.961 -7.941 -19.875 1 97.5 333 ILE A C 1
ATOM 2696 O O . ILE A 1 333 ? 12.875 -9.172 -19.844 1 97.5 333 ILE A O 1
ATOM 2700 N N . GLU A 1 334 ? 12.938 -7.277 -20.984 1 96.88 334 GLU A N 1
ATOM 2701 C CA . GLU A 1 334 ? 12.586 -7.883 -22.266 1 96.88 334 GLU A CA 1
ATOM 2702 C C . GLU A 1 334 ? 13.469 -9.102 -22.562 1 96.88 334 GLU A C 1
ATOM 2704 O O . GLU A 1 334 ? 12.961 -10.156 -22.938 1 96.88 334 GLU A O 1
ATOM 2709 N N . PRO A 1 335 ? 14.766 -9.008 -22.312 1 96.75 335 PRO A N 1
ATOM 2710 C CA . PRO A 1 335 ? 15.617 -10.156 -22.625 1 96.75 335 PRO A CA 1
ATOM 2711 C C . PRO A 1 335 ? 15.32 -11.375 -21.75 1 96.75 335 PRO A C 1
ATOM 2713 O O . PRO A 1 335 ? 15.633 -12.5 -22.141 1 96.75 335 PRO A O 1
ATOM 2716 N N . GLU A 1 336 ? 14.758 -11.164 -20.641 1 97.06 336 GLU A N 1
ATOM 2717 C CA . GLU A 1 336 ? 14.539 -12.242 -19.672 1 97.06 336 GLU A CA 1
ATOM 2718 C C . GLU A 1 336 ? 13.086 -12.695 -19.672 1 97.06 336 GLU A C 1
ATOM 2720 O O . GLU A 1 336 ? 12.742 -13.703 -19.062 1 97.06 336 GLU A O 1
ATOM 2725 N N . LEU A 1 337 ? 12.234 -11.977 -20.406 1 97.31 337 LEU A N 1
ATOM 2726 C CA . LEU A 1 337 ? 10.797 -12.117 -20.234 1 97.31 337 LEU A CA 1
ATOM 2727 C C . LEU A 1 337 ? 10.32 -13.492 -20.703 1 97.31 337 LEU A C 1
ATOM 2729 O O . LEU A 1 337 ? 9.477 -14.117 -20.062 1 97.31 337 LEU A O 1
ATOM 2733 N N . ALA A 1 338 ? 10.859 -13.953 -21.812 1 96.62 338 ALA A N 1
ATOM 2734 C CA . ALA A 1 338 ? 10.469 -15.266 -22.328 1 96.62 338 ALA A CA 1
ATOM 2735 C C . ALA A 1 338 ? 10.781 -16.359 -21.312 1 96.62 338 ALA A C 1
ATOM 2737 O O . ALA A 1 338 ? 9.961 -17.25 -21.094 1 96.62 338 ALA A O 1
ATOM 2738 N N . ASP A 1 339 ? 11.961 -16.312 -20.781 1 96.25 339 ASP A N 1
ATOM 2739 C CA . ASP A 1 339 ? 12.352 -17.266 -19.75 1 96.25 339 ASP A CA 1
ATOM 2740 C C . ASP A 1 339 ? 11.453 -17.156 -18.531 1 96.25 339 ASP A C 1
ATOM 2742 O O . ASP A 1 339 ? 11.047 -18.172 -17.953 1 96.25 339 ASP A O 1
ATOM 2746 N N . PHE A 1 340 ? 11.164 -16.031 -18.188 1 97.19 340 PHE A N 1
ATOM 2747 C CA . PHE A 1 340 ? 10.336 -15.781 -17 1 97.19 340 PHE A CA 1
ATOM 2748 C C . PHE A 1 340 ? 8.953 -16.391 -17.172 1 97.19 340 PHE A C 1
ATOM 2750 O O . PHE A 1 340 ? 8.414 -17 -16.25 1 97.19 340 PHE A O 1
ATOM 2757 N N . VAL A 1 341 ? 8.328 -16.25 -18.359 1 97.56 341 VAL A N 1
ATOM 2758 C CA . VAL A 1 341 ? 6.941 -16.641 -18.578 1 97.56 341 VAL A CA 1
ATOM 2759 C C . VAL A 1 341 ? 6.867 -18.141 -18.875 1 97.56 341 VAL A C 1
ATOM 2761 O O . VAL A 1 341 ? 5.773 -18.703 -18.969 1 97.56 341 VAL A O 1
ATOM 2764 N N . SER A 1 342 ? 8.016 -18.797 -19 1 96.5 342 SER A N 1
ATOM 2765 C CA . SER A 1 342 ? 8.078 -20.203 -19.375 1 96.5 342 SER A CA 1
ATOM 2766 C C . SER A 1 342 ? 7.273 -21.078 -18.406 1 96.5 342 SER A C 1
ATOM 2768 O O . SER A 1 342 ? 6.621 -22.031 -18.828 1 96.5 342 SER A O 1
ATOM 2770 N N . ARG A 1 343 ? 7.305 -20.672 -17.172 1 93.56 343 ARG A N 1
ATOM 2771 C CA . ARG A 1 343 ? 6.586 -21.469 -16.188 1 93.56 343 ARG A CA 1
ATOM 2772 C C . ARG A 1 343 ? 5.078 -21.344 -16.375 1 93.56 343 ARG A C 1
ATOM 2774 O O . ARG A 1 343 ? 4.359 -22.344 -16.312 1 93.56 343 ARG A O 1
ATOM 2781 N N . GLU A 1 344 ? 4.609 -20.172 -16.516 1 95.88 344 GLU A N 1
ATOM 2782 C CA . GLU A 1 344 ? 3.184 -19.969 -16.75 1 95.88 344 GLU A CA 1
ATOM 2783 C C . GLU A 1 344 ? 2.74 -20.609 -18.047 1 95.88 344 GLU A C 1
ATOM 2785 O O . GLU A 1 344 ? 1.612 -21.094 -18.156 1 95.88 344 GLU A O 1
ATOM 2790 N N . PHE A 1 345 ? 3.664 -20.641 -19.016 1 97.62 345 PHE A N 1
ATOM 2791 C CA . PHE A 1 345 ? 3.389 -21.328 -20.266 1 97.62 345 PHE A CA 1
ATOM 2792 C C . PHE A 1 345 ? 3.186 -22.812 -20.031 1 97.62 345 PHE A C 1
ATOM 2794 O O . PHE A 1 345 ? 2.248 -23.406 -20.578 1 97.62 345 PHE A O 1
ATOM 2801 N N . GLU A 1 346 ? 4.023 -23.406 -19.234 1 97.69 346 GLU A N 1
ATOM 2802 C CA . GLU A 1 346 ? 3.877 -24.812 -18.891 1 97.69 346 GLU A CA 1
ATOM 2803 C C . GLU A 1 346 ? 2.529 -25.078 -18.219 1 97.69 346 GLU A C 1
ATOM 2805 O O . GLU A 1 346 ? 1.858 -26.062 -18.547 1 97.69 346 GLU A O 1
ATOM 2810 N N . ASN A 1 347 ? 2.158 -24.188 -17.328 1 96.69 347 ASN A N 1
ATOM 2811 C CA . ASN A 1 347 ? 0.869 -24.312 -16.656 1 96.69 347 ASN A CA 1
ATOM 2812 C C . ASN A 1 347 ? -0.288 -24.281 -17.656 1 96.69 347 ASN A C 1
ATOM 2814 O O . ASN A 1 347 ? -1.24 -25.047 -17.531 1 96.69 347 ASN A O 1
ATOM 2818 N N . ARG A 1 348 ? -0.188 -23.375 -18.547 1 97.69 348 ARG A N 1
ATOM 2819 C CA . ARG A 1 348 ? -1.224 -23.281 -19.578 1 97.69 348 ARG A CA 1
ATOM 2820 C C . ARG A 1 348 ? -1.314 -24.562 -20.391 1 97.69 348 ARG A C 1
ATOM 2822 O O . ARG A 1 348 ? -2.412 -25.047 -20.688 1 97.69 348 ARG A O 1
ATOM 2829 N N . CYS A 1 349 ? -0.155 -25.109 -20.781 1 98.31 349 CYS A N 1
ATOM 2830 C CA . CYS A 1 349 ? -0.115 -26.344 -21.547 1 98.31 349 CYS A CA 1
ATOM 2831 C C . CYS A 1 349 ? -0.752 -27.5 -20.781 1 98.31 349 CYS A C 1
ATOM 2833 O O . CYS A 1 349 ? -1.47 -28.312 -21.359 1 98.31 349 CYS A O 1
ATOM 2835 N N . GLN A 1 350 ? -0.475 -27.547 -19.484 1 98.12 350 GLN A N 1
ATOM 2836 C CA . GLN A 1 350 ? -1.12 -28.547 -18.641 1 98.12 350 GLN A CA 1
ATOM 2837 C C . GLN A 1 350 ? -2.635 -28.359 -18.625 1 98.12 350 GLN A C 1
ATOM 2839 O O . GLN A 1 350 ? -3.385 -29.328 -18.781 1 98.12 350 GLN A O 1
ATOM 2844 N N . ASP A 1 351 ? -3.068 -27.156 -18.516 1 96.62 351 ASP A N 1
ATOM 2845 C CA . ASP A 1 351 ? -4.484 -26.828 -18.406 1 96.62 351 ASP A CA 1
ATOM 2846 C C . ASP A 1 351 ? -5.258 -27.25 -19.641 1 96.62 351 ASP A C 1
ATOM 2848 O O . ASP A 1 351 ? -6.426 -27.625 -19.562 1 96.62 351 ASP A O 1
ATOM 2852 N N . VAL A 1 352 ? -4.633 -27.172 -20.781 1 97.19 352 VAL A N 1
ATOM 2853 C CA . VAL A 1 352 ? -5.379 -27.375 -22.031 1 97.19 352 VAL A CA 1
ATOM 2854 C C . VAL A 1 352 ? -5.203 -28.797 -22.516 1 97.19 352 VAL A C 1
ATOM 2856 O O . VAL A 1 352 ? -5.809 -29.203 -23.516 1 97.19 352 VAL A O 1
ATOM 2859 N N . LEU A 1 353 ? -4.391 -29.594 -21.828 1 97.88 353 LEU A N 1
ATOM 2860 C CA . LEU A 1 353 ? -4.09 -30.953 -22.266 1 97.88 353 LEU A CA 1
ATOM 2861 C C . LEU A 1 353 ? -5.371 -31.734 -22.5 1 97.88 353 LEU A C 1
ATOM 2863 O O . LEU A 1 353 ? -5.504 -32.406 -23.531 1 97.88 353 LEU A O 1
ATOM 2867 N N . PRO A 1 354 ? -6.355 -31.641 -21.641 1 97.06 354 PRO A N 1
ATOM 2868 C CA . PRO A 1 354 ? -7.582 -32.406 -21.844 1 97.06 354 PRO A CA 1
ATOM 2869 C C . PRO A 1 354 ? -8.32 -32.031 -23.125 1 97.06 354 PRO A C 1
ATOM 2871 O O . PRO A 1 354 ? -9.016 -32.844 -23.719 1 97.06 354 PRO A O 1
ATOM 2874 N N . GLU A 1 355 ? -8.156 -30.781 -23.516 1 96.19 355 GLU A N 1
ATOM 2875 C CA . GLU A 1 355 ? -8.805 -30.328 -24.734 1 96.19 355 GLU A CA 1
ATOM 2876 C C . GLU A 1 355 ? -8.18 -30.984 -25.969 1 96.19 355 GLU A C 1
ATOM 2878 O O . GLU A 1 355 ? -8.844 -31.172 -26.984 1 96.19 355 GLU A O 1
ATOM 2883 N N . PHE A 1 356 ? -6.914 -31.328 -25.938 1 96 356 PHE A N 1
ATOM 2884 C CA . PHE A 1 356 ? -6.18 -31.891 -27.062 1 96 356 PHE A CA 1
ATOM 2885 C C . PHE A 1 356 ? -6.367 -33.406 -27.109 1 96 356 PHE A C 1
ATOM 2887 O O . PHE A 1 356 ? -6.078 -34.031 -28.125 1 96 356 PHE A O 1
ATOM 2894 N N . TYR A 1 357 ? -6.762 -34 -26 1 95.94 357 TYR A N 1
ATOM 2895 C CA . TYR A 1 357 ? -7.082 -35.406 -25.906 1 95.94 357 TYR A CA 1
ATOM 2896 C C . TYR A 1 357 ? -8.5 -35.625 -25.375 1 95.94 357 TYR A C 1
ATOM 2898 O O . TYR A 1 357 ? -8.688 -36.188 -24.297 1 95.94 357 TYR A O 1
ATOM 2906 N N . PRO A 1 358 ? -9.484 -35.281 -26.156 1 94.5 358 PRO A N 1
ATOM 2907 C CA . PRO A 1 358 ? -10.867 -35.281 -25.672 1 94.5 358 PRO A CA 1
ATOM 2908 C C . PRO A 1 358 ? -11.336 -36.719 -25.312 1 94.5 358 PRO A C 1
ATOM 2910 O O . PRO A 1 358 ? -12.266 -36.875 -24.516 1 94.5 358 PRO A O 1
ATOM 2913 N N . ASP A 1 359 ? -10.711 -37.719 -25.828 1 94.81 359 ASP A N 1
ATOM 2914 C CA . ASP A 1 359 ? -11.125 -39.094 -25.594 1 94.81 359 ASP A CA 1
ATOM 2915 C C . ASP A 1 359 ? -10.516 -39.656 -24.312 1 94.81 359 ASP A C 1
ATOM 2917 O O . ASP A 1 359 ? -10.883 -40.75 -23.875 1 94.81 359 ASP A O 1
ATOM 2921 N N . LEU A 1 360 ? -9.57 -38.875 -23.797 1 95.5 360 LEU A N 1
ATOM 2922 C CA . LEU A 1 360 ? -8.922 -39.344 -22.578 1 95.5 360 LEU A CA 1
ATOM 2923 C C . LEU A 1 360 ? -9.5 -38.656 -21.359 1 95.5 360 LEU A C 1
ATOM 2925 O O . LEU A 1 360 ? -9.812 -37.469 -21.406 1 95.5 360 LEU A O 1
ATOM 2929 N N . ARG A 1 361 ? -9.82 -39.438 -20.281 1 94.31 361 ARG A N 1
ATOM 2930 C CA . ARG A 1 361 ? -10.211 -38.906 -18.984 1 94.31 361 ARG A CA 1
ATOM 2931 C C . ARG A 1 361 ? -9.023 -38.875 -18.031 1 94.31 361 ARG A C 1
ATOM 2933 O O . ARG A 1 361 ? -8.766 -39.844 -17.312 1 94.31 361 ARG A O 1
ATOM 2940 N N . PHE A 1 362 ? -8.445 -37.75 -17.922 1 96.31 362 PHE A N 1
ATOM 2941 C CA . PHE A 1 362 ? -7.25 -37.625 -17.094 1 96.31 362 PHE A CA 1
ATOM 2942 C C . PHE A 1 362 ? -7.602 -37.656 -15.609 1 96.31 362 PHE A C 1
ATOM 2944 O O . PHE A 1 362 ? -8.539 -36.969 -15.172 1 96.31 362 PHE A O 1
ATOM 2951 N N . THR A 1 363 ? -6.922 -38.375 -14.883 1 93.81 363 THR A N 1
ATOM 2952 C CA . THR A 1 363 ? -7.086 -38.469 -13.438 1 93.81 363 THR A CA 1
ATOM 2953 C C . THR A 1 363 ? -6.156 -37.469 -12.734 1 93.81 363 THR A C 1
ATOM 2955 O O . THR A 1 363 ? -6.465 -37 -11.641 1 93.81 363 THR A O 1
ATOM 2958 N N . ASP A 1 364 ? -5.047 -37.25 -13.305 1 95.06 364 ASP A N 1
ATOM 2959 C CA . ASP A 1 364 ? -4.078 -36.281 -12.758 1 95.06 364 ASP A CA 1
ATOM 2960 C C . ASP A 1 364 ? -3.24 -35.656 -13.867 1 95.06 364 ASP A C 1
ATOM 2962 O O . ASP A 1 364 ? -2.936 -36.312 -14.867 1 95.06 364 ASP A O 1
ATOM 2966 N N . ILE A 1 365 ? -2.975 -34.5 -13.734 1 97.69 365 ILE A N 1
ATOM 2967 C CA . ILE A 1 365 ? -2.096 -33.781 -14.633 1 97.69 365 ILE A CA 1
ATOM 2968 C C . ILE A 1 365 ? -1.118 -32.938 -13.82 1 97.69 365 ILE A C 1
ATOM 2970 O O . ILE A 1 365 ? -1.51 -32.281 -12.852 1 97.69 365 ILE A O 1
ATOM 2974 N N . GLY A 1 366 ? 0.119 -32.938 -14.125 1 97.12 366 GLY A N 1
ATOM 2975 C CA . GLY A 1 366 ? 1.114 -32.125 -13.438 1 97.12 366 GLY A CA 1
ATOM 2976 C C . GLY A 1 366 ? 2.512 -32.281 -14 1 97.12 366 GLY A C 1
ATOM 2977 O O . GLY A 1 366 ? 2.676 -32.688 -15.164 1 97.12 366 GLY A O 1
ATOM 2978 N N . ARG A 1 367 ? 3.508 -31.891 -13.273 1 97.12 367 ARG A N 1
ATOM 2979 C CA . ARG A 1 367 ? 4.918 -32.031 -13.625 1 97.12 367 ARG A CA 1
ATOM 2980 C C . ARG A 1 367 ? 5.535 -33.25 -12.93 1 97.12 367 ARG A C 1
ATOM 2982 O O . ARG A 1 367 ? 4.992 -33.75 -11.938 1 97.12 367 ARG A O 1
ATOM 2989 N N . TRP A 1 368 ? 6.555 -33.688 -13.523 1 97.69 368 TRP A N 1
ATOM 2990 C CA . TRP A 1 368 ? 7.293 -34.781 -12.914 1 97.69 368 TRP A CA 1
ATOM 2991 C C . TRP A 1 368 ? 8.797 -34.531 -12.953 1 97.69 368 TRP A C 1
ATOM 2993 O O . TRP A 1 368 ? 9.312 -34.031 -13.953 1 97.69 368 TRP A O 1
ATOM 3003 N N . TRP A 1 369 ? 9.516 -34.844 -11.883 1 96.69 369 TRP A N 1
ATOM 3004 C CA . TRP A 1 369 ? 10.969 -34.75 -11.859 1 96.69 369 TRP A CA 1
ATOM 3005 C C . TRP A 1 369 ? 11.57 -35.781 -10.922 1 96.69 369 TRP A C 1
ATOM 3007 O O . TRP A 1 369 ? 10.938 -36.188 -9.961 1 96.69 369 TRP A O 1
ATOM 3017 N N . TYR A 1 370 ? 12.664 -36.25 -11.211 1 95 370 TYR A N 1
ATOM 3018 C CA . TYR A 1 370 ? 13.492 -37.188 -10.445 1 95 370 TYR A CA 1
ATOM 3019 C C . TYR A 1 370 ? 14.953 -37.094 -10.859 1 95 370 TYR A C 1
ATOM 3021 O O . TYR A 1 370 ? 15.305 -37.344 -12.008 1 95 370 TYR A O 1
ATOM 3029 N N . ASN A 1 371 ? 15.75 -36.688 -9.891 1 92.5 371 ASN A N 1
ATOM 3030 C CA . ASN A 1 371 ? 17.156 -36.438 -10.188 1 92.5 371 ASN A CA 1
ATOM 3031 C C . ASN A 1 371 ? 17.344 -35.469 -11.328 1 92.5 371 ASN A C 1
ATOM 3033 O O . ASN A 1 371 ? 16.859 -34.344 -11.266 1 92.5 371 ASN A O 1
ATOM 3037 N N . GLU A 1 372 ? 17.922 -35.938 -12.398 1 92.69 372 GLU A N 1
ATOM 3038 C CA . GLU A 1 372 ? 18.203 -35.031 -13.5 1 92.69 372 GLU A CA 1
ATOM 3039 C C . GLU A 1 372 ? 17.062 -35.031 -14.516 1 92.69 372 GLU A C 1
ATOM 3041 O O . GLU A 1 372 ? 17.094 -34.25 -15.484 1 92.69 372 GLU A O 1
ATOM 3046 N N . TYR A 1 373 ? 16.125 -35.844 -14.32 1 96.38 373 TYR A N 1
ATOM 3047 C CA . TYR A 1 373 ? 15.023 -36 -15.273 1 96.38 373 TYR A CA 1
ATOM 3048 C C . TYR A 1 373 ? 13.852 -35.094 -14.883 1 96.38 373 TYR A C 1
ATOM 3050 O O . TYR A 1 373 ? 13.492 -35 -13.703 1 96.38 373 TYR A O 1
ATOM 3058 N N . GLU A 1 374 ? 13.383 -34.438 -15.844 1 96.69 374 GLU A N 1
ATOM 3059 C CA . GLU A 1 374 ? 12.203 -33.594 -15.633 1 96.69 374 GLU A CA 1
ATOM 3060 C C . GLU A 1 374 ? 11.258 -33.656 -16.828 1 96.69 374 GLU A C 1
ATOM 3062 O O . GLU A 1 374 ? 11.711 -33.688 -17.969 1 96.69 374 GLU A O 1
ATOM 3067 N N . VAL A 1 375 ? 9.969 -33.75 -16.594 1 98.38 375 VAL A N 1
ATOM 3068 C CA . VAL A 1 375 ? 8.938 -33.688 -17.609 1 98.38 375 VAL A CA 1
ATOM 3069 C C . VAL A 1 375 ? 7.934 -32.594 -17.281 1 98.38 375 VAL A C 1
ATOM 3071 O O . VAL A 1 375 ? 7.367 -32.562 -16.188 1 98.38 375 VAL A O 1
ATOM 3074 N N . ASP A 1 376 ? 7.629 -31.719 -18.25 1 98.12 376 ASP A N 1
ATOM 3075 C CA . ASP A 1 376 ? 6.848 -30.516 -18.016 1 98.12 376 ASP A CA 1
ATOM 3076 C C . ASP A 1 376 ? 5.359 -30.844 -17.875 1 98.12 376 ASP A C 1
ATOM 3078 O O . ASP A 1 376 ? 4.648 -30.188 -17.109 1 98.12 376 ASP A O 1
ATOM 3082 N N . VAL A 1 377 ? 4.879 -31.703 -18.609 1 98.62 377 VAL A N 1
ATOM 3083 C CA . VAL A 1 377 ? 3.469 -32.094 -18.609 1 98.62 377 VAL A CA 1
ATOM 3084 C C . VAL A 1 377 ? 3.34 -33.594 -18.547 1 98.62 377 VAL A C 1
ATOM 3086 O O . VAL A 1 377 ? 3.885 -34.312 -19.391 1 98.62 377 VAL A O 1
ATOM 3089 N N . VAL A 1 378 ? 2.717 -34.062 -17.547 1 98.38 378 VAL A N 1
ATOM 3090 C CA . VAL A 1 378 ? 2.363 -35.469 -17.438 1 98.38 378 VAL A CA 1
ATOM 3091 C C . VAL A 1 378 ? 0.87 -35.625 -17.141 1 98.38 378 VAL A C 1
ATOM 3093 O O . VAL A 1 378 ? 0.36 -35.031 -16.188 1 98.38 378 VAL A O 1
ATOM 3096 N N . GLY A 1 379 ? 0.201 -36.281 -17.969 1 97.81 379 GLY A N 1
ATOM 3097 C CA . GLY A 1 379 ? -1.197 -36.594 -17.75 1 97.81 379 GLY A CA 1
ATOM 3098 C C . GLY A 1 379 ? -1.454 -38.094 -17.672 1 97.81 379 GLY A C 1
ATOM 3099 O O . GLY A 1 379 ? -1.059 -38.844 -18.578 1 97.81 379 GLY A O 1
ATOM 3100 N N . PHE A 1 380 ? -2.029 -38.531 -16.562 1 95.81 380 PHE A N 1
ATOM 3101 C CA . PHE A 1 380 ? -2.432 -39.906 -16.406 1 95.81 380 PHE A CA 1
ATOM 3102 C C . PHE A 1 380 ? -3.918 -40.094 -16.703 1 95.81 380 PHE A C 1
ATOM 3104 O O . PHE A 1 380 ? -4.758 -39.438 -16.062 1 95.81 380 PHE A O 1
ATOM 3111 N N . ALA A 1 381 ? -4.16 -40.906 -17.625 1 94.31 381 ALA A N 1
ATOM 3112 C CA . ALA A 1 381 ? -5.555 -41.188 -17.969 1 94.31 381 ALA A CA 1
ATOM 3113 C C . ALA A 1 381 ? -6.07 -42.438 -17.234 1 94.31 381 ALA A C 1
ATOM 3115 O O . ALA A 1 381 ? -5.285 -43.312 -16.859 1 94.31 381 ALA A O 1
ATOM 3116 N N . ALA A 1 382 ? -7.312 -42.531 -17.094 1 90.75 382 ALA A N 1
ATOM 3117 C CA . ALA A 1 382 ? -7.969 -43.625 -16.375 1 90.75 382 ALA A CA 1
ATOM 3118 C C . ALA A 1 382 ? -7.734 -44.969 -17.047 1 90.75 382 ALA A C 1
ATOM 3120 O O . ALA A 1 382 ? -7.684 -46 -16.391 1 90.75 382 ALA A O 1
ATOM 3121 N N . ASP A 1 383 ? -7.582 -44.969 -18.375 1 90 383 ASP A N 1
ATOM 3122 C CA . ASP A 1 383 ? -7.453 -46.219 -19.125 1 90 383 ASP A CA 1
ATOM 3123 C C . ASP A 1 383 ? -6.008 -46.688 -19.125 1 90 383 ASP A C 1
ATOM 3125 O O . ASP A 1 383 ? -5.684 -47.688 -19.781 1 90 383 ASP A O 1
ATOM 3129 N N . GLY A 1 384 ? -5.172 -45.938 -18.453 1 89.88 384 GLY A N 1
ATOM 3130 C CA . GLY A 1 384 ? -3.783 -46.344 -18.344 1 89.88 384 GLY A CA 1
ATOM 3131 C C . GLY A 1 384 ? -2.857 -45.625 -19.297 1 89.88 384 GLY A C 1
ATOM 3132 O O . GLY A 1 384 ? -1.639 -45.812 -19.25 1 89.88 384 GLY A O 1
ATOM 3133 N N . THR A 1 385 ? -3.414 -44.781 -20.109 1 94.44 385 THR A N 1
ATOM 3134 C CA . THR A 1 385 ? -2.604 -44 -21.016 1 94.44 385 THR A CA 1
ATOM 3135 C C . THR A 1 385 ? -1.841 -42.906 -20.266 1 94.44 385 THR A C 1
ATOM 3137 O O . THR A 1 385 ? -2.385 -42.281 -19.359 1 94.44 385 THR A O 1
ATOM 3140 N N . MET A 1 386 ? -0.61 -42.781 -20.594 1 96.5 386 MET A N 1
ATOM 3141 C CA . MET A 1 386 ? 0.216 -41.688 -20.078 1 96.5 386 MET A CA 1
ATOM 3142 C C . MET A 1 386 ? 0.597 -40.719 -21.188 1 96.5 386 MET A C 1
ATOM 3144 O O . MET A 1 386 ? 1.206 -41.125 -22.188 1 96.5 386 MET A O 1
ATOM 3148 N N . VAL A 1 387 ? 0.19 -39.5 -21.047 1 98.19 387 VAL A N 1
ATOM 3149 C CA . VAL A 1 387 ? 0.59 -38.469 -21.984 1 98.19 387 VAL A CA 1
ATOM 3150 C C . VAL A 1 387 ? 1.709 -37.625 -21.375 1 98.19 387 VAL A C 1
ATOM 3152 O O . VAL A 1 387 ? 1.56 -37.094 -20.281 1 98.19 387 VAL A O 1
ATOM 3155 N N . THR A 1 388 ? 2.846 -37.594 -22 1 98.5 388 THR A N 1
ATOM 3156 C CA . THR A 1 388 ? 3.957 -36.75 -21.531 1 98.5 388 THR A CA 1
ATOM 3157 C C . THR A 1 388 ? 4.285 -35.688 -22.547 1 98.5 388 THR A C 1
ATOM 3159 O O . THR A 1 388 ? 4.184 -35.906 -23.75 1 98.5 388 THR A O 1
ATOM 3162 N N . GLY A 1 389 ? 4.562 -34.531 -22.078 1 98.5 389 GLY A N 1
ATOM 3163 C CA . GLY A 1 389 ? 4.793 -33.406 -22.969 1 98.5 389 GLY A CA 1
ATOM 3164 C C . GLY A 1 389 ? 5.969 -32.531 -22.562 1 98.5 389 GLY A C 1
ATOM 3165 O O . GLY A 1 389 ? 6.324 -32.469 -21.391 1 98.5 389 GLY A O 1
ATOM 3166 N N . GLU A 1 390 ? 6.633 -31.906 -23.578 1 98.12 390 GLU A N 1
ATOM 3167 C CA . GLU A 1 390 ? 7.668 -30.891 -23.422 1 98.12 390 GLU A CA 1
ATOM 3168 C C . GLU A 1 390 ? 7.176 -29.531 -23.891 1 98.12 390 GLU A C 1
ATOM 3170 O O . GLU A 1 390 ? 6.488 -29.422 -24.906 1 98.12 390 GLU A O 1
ATOM 3175 N N . CYS A 1 391 ? 7.383 -28.531 -23.016 1 98.06 391 CYS A N 1
ATOM 3176 C CA . CYS A 1 391 ? 7 -27.156 -23.328 1 98.06 391 CYS A CA 1
ATOM 3177 C C . CYS A 1 391 ? 8.227 -26.266 -23.469 1 98.06 391 CYS A C 1
ATOM 3179 O O . CYS A 1 391 ? 9.078 -26.219 -22.578 1 98.06 391 CYS A O 1
ATOM 3181 N N . LYS A 1 392 ? 8.305 -25.547 -24.562 1 97.19 392 LYS A N 1
ATOM 3182 C CA . LYS A 1 392 ? 9.414 -24.609 -24.719 1 97.19 392 LYS A CA 1
ATOM 3183 C C . LYS A 1 392 ? 8.922 -23.25 -25.219 1 97.19 392 LYS A C 1
ATOM 3185 O O . LYS A 1 392 ? 8.375 -23.156 -26.328 1 97.19 392 LYS A O 1
ATOM 3190 N N . PHE A 1 393 ? 9.086 -22.203 -24.422 1 97.06 393 PHE A N 1
ATOM 3191 C CA . PHE A 1 393 ? 8.742 -20.844 -24.781 1 97.06 393 PHE A CA 1
ATOM 3192 C C . PHE A 1 393 ? 9.992 -20.047 -25.172 1 97.06 393 PHE A C 1
ATOM 3194 O O . PHE A 1 393 ? 10.359 -19.094 -24.5 1 97.06 393 PHE A O 1
ATOM 3201 N N . THR A 1 394 ? 10.672 -20.469 -26.172 1 94.12 394 THR A N 1
ATOM 3202 C CA . THR A 1 394 ? 11.891 -19.859 -26.672 1 94.12 394 THR A CA 1
ATOM 3203 C C . THR A 1 394 ? 11.727 -19.422 -28.125 1 94.12 394 THR A C 1
ATOM 3205 O O . THR A 1 394 ? 10.773 -19.828 -28.797 1 94.12 394 THR A O 1
ATOM 3208 N N . SER A 1 395 ? 12.633 -18.625 -28.578 1 92.44 395 SER A N 1
ATOM 3209 C CA . SER A 1 395 ? 12.57 -18.109 -29.953 1 92.44 395 SER A CA 1
ATOM 3210 C C . SER A 1 395 ? 12.969 -19.188 -30.953 1 92.44 395 SER A C 1
ATOM 3212 O O . SER A 1 395 ? 12.523 -19.156 -32.094 1 92.44 395 SER A O 1
ATOM 3214 N N . ALA A 1 396 ? 13.75 -20.141 -30.531 1 94 396 ALA A N 1
ATOM 3215 C CA . ALA A 1 396 ? 14.156 -21.234 -31.422 1 94 396 ALA A CA 1
ATOM 3216 C C . ALA A 1 396 ? 13.062 -22.297 -31.531 1 94 396 ALA A C 1
ATOM 3218 O O . ALA A 1 396 ? 12.414 -22.609 -30.531 1 94 396 ALA A O 1
ATOM 3219 N N . PRO A 1 397 ? 12.867 -22.828 -32.75 1 96.06 397 PRO A N 1
ATOM 3220 C CA . PRO A 1 397 ? 11.922 -23.938 -32.844 1 96.06 397 PRO A CA 1
ATOM 3221 C C . PRO A 1 397 ? 12.391 -25.188 -32.094 1 96.06 397 PRO A C 1
ATOM 3223 O O . PRO A 1 397 ? 13.594 -25.406 -31.953 1 96.06 397 PRO A O 1
ATOM 3226 N N . LEU A 1 398 ? 11.445 -25.938 -31.656 1 96.81 398 LEU A N 1
ATOM 3227 C CA . LEU A 1 398 ? 11.781 -27.188 -30.984 1 96.81 398 LEU A CA 1
ATOM 3228 C C . LEU A 1 398 ? 12.32 -28.203 -31.984 1 96.81 398 LEU A C 1
ATOM 3230 O O . LEU A 1 398 ? 11.734 -28.422 -33.062 1 96.81 398 LEU A O 1
ATOM 3234 N N . ASP A 1 399 ? 13.414 -28.812 -31.641 1 96.25 399 ASP A N 1
ATOM 3235 C CA . ASP A 1 399 ? 14.047 -29.75 -32.562 1 96.25 399 ASP A CA 1
ATOM 3236 C C . ASP A 1 399 ? 13.906 -31.188 -32.062 1 96.25 399 ASP A C 1
ATOM 3238 O O . ASP A 1 399 ? 13.242 -31.438 -31.062 1 96.25 399 ASP A O 1
ATOM 3242 N N . TYR A 1 400 ? 14.539 -32.062 -32.812 1 96.75 400 TYR A N 1
ATOM 3243 C CA . TYR A 1 400 ? 14.328 -33.5 -32.562 1 96.75 400 TYR A CA 1
ATOM 3244 C C . TYR A 1 400 ? 14.945 -33.906 -31.234 1 96.75 400 TYR A C 1
ATOM 3246 O O . TYR A 1 400 ? 14.5 -34.875 -30.594 1 96.75 400 TYR A O 1
ATOM 3254 N N . SER A 1 401 ? 15.945 -33.188 -30.797 1 96.69 401 SER A N 1
ATOM 3255 C CA . SER A 1 401 ? 16.578 -33.5 -29.516 1 96.69 401 SER A CA 1
ATOM 3256 C C . SER A 1 401 ? 15.586 -33.344 -28.359 1 96.69 401 SER A C 1
ATOM 3258 O O . SER A 1 401 ? 15.656 -34.094 -27.375 1 96.69 401 SER A O 1
ATOM 3260 N N . ALA A 1 402 ? 14.688 -32.406 -28.469 1 96.19 402 ALA A N 1
ATOM 3261 C CA . ALA A 1 402 ? 13.664 -32.219 -27.453 1 96.19 402 ALA A CA 1
ATOM 3262 C C . ALA A 1 402 ? 12.75 -33.438 -27.344 1 96.19 402 ALA A C 1
ATOM 3264 O O . ALA A 1 402 ? 12.398 -33.875 -26.25 1 96.19 402 ALA A O 1
ATOM 3265 N N . LEU A 1 403 ? 12.352 -34 -28.484 1 97 403 LEU A N 1
ATOM 3266 C CA . LEU A 1 403 ? 11.516 -35.188 -28.516 1 97 403 LEU A CA 1
ATOM 3267 C C . LEU A 1 403 ? 12.266 -36.375 -27.938 1 97 403 LEU A C 1
ATOM 3269 O O . LEU A 1 403 ? 11.719 -37.125 -27.125 1 97 403 LEU A O 1
ATOM 3273 N N . ALA A 1 404 ? 13.484 -36.5 -28.391 1 97.5 404 ALA A N 1
ATOM 3274 C CA . ALA A 1 404 ? 14.312 -37.625 -27.906 1 97.5 404 ALA A CA 1
ATOM 3275 C C . ALA A 1 404 ? 14.484 -37.562 -26.391 1 97.5 404 ALA A C 1
ATOM 3277 O O . ALA A 1 404 ? 14.383 -38.562 -25.719 1 97.5 404 ALA A O 1
ATOM 3278 N N . SER A 1 405 ? 14.797 -36.406 -25.922 1 97.31 405 SER A N 1
ATOM 3279 C CA . SER A 1 405 ? 14.953 -36.219 -24.484 1 97.31 405 SER A CA 1
ATOM 3280 C C . SER A 1 405 ? 13.664 -36.5 -23.75 1 97.31 405 SER A C 1
ATOM 3282 O O . SER A 1 405 ? 13.688 -37.094 -22.656 1 97.31 405 SER A O 1
ATOM 3284 N N . LEU A 1 406 ? 12.555 -36.062 -24.297 1 98.06 406 LEU A N 1
ATOM 3285 C CA . LEU A 1 406 ? 11.258 -36.312 -23.688 1 98.06 406 LEU A CA 1
ATOM 3286 C C . LEU A 1 406 ? 11.008 -37.812 -23.547 1 98.06 406 LEU A C 1
ATOM 3288 O O . LEU A 1 406 ? 10.547 -38.25 -22.5 1 98.06 406 LEU A O 1
ATOM 3292 N N . GLU A 1 407 ? 11.266 -38.562 -24.594 1 97.31 407 GLU A N 1
ATOM 3293 C CA . GLU A 1 407 ? 11.07 -40 -24.562 1 97.31 407 GLU A CA 1
ATOM 3294 C C . GLU A 1 407 ? 11.961 -40.656 -23.516 1 97.31 407 GLU A C 1
ATOM 3296 O O . GLU A 1 407 ? 11.508 -41.531 -22.766 1 97.31 407 GLU A O 1
ATOM 3301 N N . GLU A 1 408 ? 13.156 -40.156 -23.484 1 97 408 GLU A N 1
ATOM 3302 C CA . GLU A 1 408 ? 14.086 -40.688 -22.484 1 97 408 GLU A CA 1
ATOM 3303 C C . GLU A 1 408 ? 13.578 -40.406 -21.078 1 97 408 GLU A C 1
ATOM 3305 O O . GLU A 1 408 ? 13.609 -41.281 -20.219 1 97 408 GLU A O 1
ATOM 3310 N N . HIS A 1 409 ? 13.172 -39.188 -20.797 1 97.62 409 HIS A N 1
ATOM 3311 C CA . HIS A 1 409 ? 12.672 -38.812 -19.484 1 97.62 409 HIS A CA 1
ATOM 3312 C C . HIS A 1 409 ? 11.398 -39.594 -19.141 1 97.62 409 HIS A C 1
ATOM 3314 O O . HIS A 1 409 ? 11.188 -39.969 -18 1 97.62 409 HIS A O 1
ATOM 3320 N N . THR A 1 410 ? 10.523 -39.781 -20.125 1 96.62 410 THR A N 1
ATOM 3321 C CA . THR A 1 410 ? 9.281 -40.531 -19.922 1 96.62 410 THR A CA 1
ATOM 3322 C C . THR A 1 410 ? 9.555 -41.938 -19.438 1 96.62 410 THR A C 1
ATOM 3324 O O . THR A 1 410 ? 8.836 -42.469 -18.594 1 96.62 410 THR A O 1
ATOM 3327 N N . ASP A 1 411 ? 10.586 -42.5 -19.953 1 94.12 411 ASP A N 1
ATOM 3328 C CA . ASP A 1 411 ? 10.953 -43.875 -19.609 1 94.12 411 ASP A CA 1
ATOM 3329 C C . ASP A 1 411 ? 11.297 -44 -18.125 1 94.12 411 ASP A C 1
ATOM 3331 O O . ASP A 1 411 ? 11.242 -45.094 -17.547 1 94.12 411 ASP A O 1
ATOM 3335 N N . GLU A 1 412 ? 11.625 -42.875 -17.531 1 94.75 412 GLU A N 1
ATOM 3336 C CA . GLU A 1 412 ? 12.023 -42.906 -16.141 1 94.75 412 GLU A CA 1
ATOM 3337 C C . GLU A 1 412 ? 10.812 -42.812 -15.219 1 94.75 412 GLU A C 1
ATOM 3339 O O . GLU A 1 412 ? 10.914 -43.062 -14.016 1 94.75 412 GLU A O 1
ATOM 3344 N N . ILE A 1 413 ? 9.688 -42.406 -15.828 1 94.19 413 ILE A N 1
ATOM 3345 C CA . ILE A 1 413 ? 8.477 -42.281 -15.023 1 94.19 413 ILE A CA 1
ATOM 3346 C C . ILE A 1 413 ? 7.957 -43.688 -14.68 1 94.19 413 ILE A C 1
ATOM 3348 O O . ILE A 1 413 ? 7.625 -44.469 -15.57 1 94.19 413 ILE A O 1
ATOM 3352 N N . ARG A 1 414 ? 8.055 -44.125 -13.469 1 83.44 414 ARG A N 1
ATOM 3353 C CA . ARG A 1 414 ? 7.617 -45.438 -13.008 1 83.44 414 ARG A CA 1
ATOM 3354 C C . ARG A 1 414 ? 6.168 -45.406 -12.523 1 83.44 414 ARG A C 1
ATOM 3356 O O . ARG A 1 414 ? 5.91 -45.375 -11.32 1 83.44 414 ARG A O 1
ATOM 3363 N N . TRP A 1 415 ? 5.332 -45.25 -13.367 1 81.19 415 TRP A N 1
ATOM 3364 C CA . TRP A 1 415 ? 3.908 -45.219 -13.047 1 81.19 415 TRP A CA 1
ATOM 3365 C C . TRP A 1 415 ? 3.148 -46.281 -13.852 1 81.19 415 TRP A C 1
ATOM 3367 O O . TRP A 1 415 ? 3.436 -46.469 -15.031 1 81.19 415 TRP A O 1
ATOM 3377 N N . SER A 1 416 ? 2.367 -47.031 -13.07 1 77.25 416 SER A N 1
ATOM 3378 C CA . SER A 1 416 ? 1.384 -47.875 -13.727 1 77.25 416 SER A CA 1
ATOM 3379 C C . SER A 1 416 ? 0.109 -48 -12.898 1 77.25 416 SER A C 1
ATOM 3381 O O . SER A 1 416 ? 0.169 -48.125 -11.672 1 77.25 416 SER A O 1
ATOM 3383 N N . PRO A 1 417 ? -1.044 -47.719 -13.516 1 71.25 417 PRO A N 1
ATOM 3384 C CA . PRO A 1 417 ? -2.279 -47.844 -12.742 1 71.25 417 PRO A CA 1
ATOM 3385 C C . PRO A 1 417 ? -2.412 -49.219 -12.047 1 71.25 417 PRO A C 1
ATOM 3387 O O . PRO A 1 417 ? -2.824 -49.281 -10.891 1 71.25 417 PRO A O 1
ATOM 3390 N N . ASP A 1 418 ? -2.268 -50.281 -12.695 1 70.69 418 ASP A N 1
ATOM 3391 C CA . ASP A 1 418 ? -2.432 -51.625 -12.156 1 70.69 418 ASP A CA 1
ATOM 3392 C C . ASP A 1 418 ? -1.315 -52.562 -12.633 1 70.69 418 ASP A C 1
ATOM 3394 O O . ASP A 1 418 ? -1.536 -53.75 -12.844 1 70.69 418 ASP A O 1
ATOM 3398 N N . GLY A 1 419 ? -0.243 -51.938 -12.758 1 70.62 419 GLY A N 1
ATOM 3399 C CA . GLY A 1 419 ? 0.858 -52.781 -13.211 1 70.62 419 GLY A CA 1
ATOM 3400 C C . GLY A 1 419 ? 0.769 -53.125 -14.688 1 70.62 419 GLY A C 1
ATOM 3401 O O . GLY A 1 419 ? 1.609 -53.875 -15.203 1 70.62 419 GLY A O 1
ATOM 3402 N N . SER A 1 420 ? -0.214 -52.688 -15.32 1 75.75 420 SER A N 1
ATOM 3403 C CA . SER A 1 420 ? -0.427 -53 -16.719 1 75.75 420 SER A CA 1
ATOM 3404 C C . SER A 1 420 ? 0.465 -52.156 -17.625 1 75.75 420 SER A C 1
ATOM 3406 O O . SER A 1 420 ? 1.14 -51.25 -17.156 1 75.75 420 SER A O 1
ATOM 3408 N N . GLU A 1 421 ? 0.55 -52.656 -18.875 1 80.12 421 GLU A N 1
ATOM 3409 C CA . GLU A 1 421 ? 1.305 -51.938 -19.891 1 80.12 421 GLU A CA 1
ATOM 3410 C C . GLU A 1 421 ? 0.728 -50.531 -20.109 1 80.12 421 GLU A C 1
ATOM 3412 O O . GLU A 1 421 ? -0.491 -50.344 -20.109 1 80.12 421 GLU A O 1
ATOM 3417 N N . ILE A 1 422 ? 1.62 -49.594 -20.188 1 87.31 422 ILE A N 1
ATOM 3418 C CA . ILE A 1 422 ? 1.242 -48.219 -20.312 1 87.31 422 ILE A CA 1
ATOM 3419 C C . ILE A 1 422 ? 1.353 -47.781 -21.781 1 87.31 422 ILE A C 1
ATOM 3421 O O . ILE A 1 422 ? 2.355 -48.031 -22.438 1 87.31 422 ILE A O 1
ATOM 3425 N N . GLU A 1 423 ? 0.274 -47.312 -22.328 1 91.25 423 GLU A N 1
ATOM 3426 C CA . GLU A 1 423 ? 0.34 -46.625 -23.625 1 91.25 423 GLU A CA 1
ATOM 3427 C C . GLU A 1 423 ? 0.857 -45.188 -23.484 1 91.25 423 GLU A C 1
ATOM 3429 O O . GLU A 1 423 ? 0.318 -44.406 -22.703 1 91.25 423 GLU A O 1
ATOM 3434 N N . HIS A 1 424 ? 1.889 -44.938 -24.234 1 95.12 424 HIS A N 1
ATOM 3435 C CA . HIS A 1 424 ? 2.51 -43.625 -24.141 1 95.12 424 HIS A CA 1
ATOM 3436 C C . HIS A 1 424 ? 2.074 -42.719 -25.281 1 95.12 424 HIS A C 1
ATOM 3438 O O . HIS A 1 424 ? 2.004 -43.156 -26.438 1 95.12 424 HIS A O 1
ATOM 3444 N N . GLU A 1 425 ? 1.684 -41.594 -24.969 1 97.31 425 GLU A N 1
ATOM 3445 C CA . GLU A 1 425 ? 1.471 -40.5 -25.906 1 97.31 425 GLU A CA 1
ATOM 3446 C C . GLU A 1 425 ? 2.406 -39.312 -25.625 1 97.31 425 GLU A C 1
ATOM 3448 O O . GLU A 1 425 ? 2.684 -39.031 -24.469 1 97.31 425 GLU A O 1
ATOM 3453 N N . TYR A 1 426 ? 2.906 -38.719 -26.703 1 98.38 426 TYR A N 1
ATOM 3454 C CA . TYR A 1 426 ? 3.838 -37.594 -26.578 1 98.38 426 TYR A CA 1
ATOM 3455 C C . TYR A 1 426 ? 3.26 -36.344 -27.188 1 98.38 426 TYR A C 1
ATOM 3457 O O . TYR A 1 426 ? 2.555 -36.375 -28.188 1 98.38 426 TYR A O 1
ATOM 3465 N N . VAL A 1 427 ? 3.516 -35.25 -26.562 1 98.5 427 VAL A N 1
ATOM 3466 C CA . VAL A 1 427 ? 3.064 -33.969 -27.094 1 98.5 427 VAL A CA 1
ATOM 3467 C C . VAL A 1 427 ? 4.176 -32.938 -26.938 1 98.5 427 VAL A C 1
ATOM 3469 O O . VAL A 1 427 ? 4.871 -32.906 -25.922 1 98.5 427 VAL A O 1
ATOM 3472 N N . LEU A 1 428 ? 4.441 -32.156 -27.953 1 98.62 428 LEU A N 1
ATOM 3473 C CA . LEU A 1 428 ? 5.375 -31.031 -27.906 1 98.62 428 LEU A CA 1
ATOM 3474 C C . LEU A 1 428 ? 4.637 -29.703 -28.047 1 98.62 428 LEU A C 1
ATOM 3476 O O . LEU A 1 428 ? 3.785 -29.547 -28.938 1 98.62 428 LEU A O 1
ATOM 3480 N N . PHE A 1 429 ? 4.883 -28.766 -27.125 1 98.38 429 PHE A N 1
ATOM 3481 C CA . PHE A 1 429 ? 4.355 -27.406 -27.156 1 98.38 429 PHE A CA 1
ATOM 3482 C C . PHE A 1 429 ? 5.469 -26.391 -27.406 1 98.38 429 PHE A C 1
ATOM 3484 O O . PHE A 1 429 ? 6.465 -26.375 -26.688 1 98.38 429 PHE A O 1
ATOM 3491 N N . ALA A 1 430 ? 5.293 -25.547 -28.453 1 97.75 430 ALA A N 1
ATOM 3492 C CA . ALA A 1 430 ? 6.395 -24.656 -28.781 1 97.75 430 ALA A CA 1
ATOM 3493 C C . ALA A 1 430 ? 5.879 -23.25 -29.062 1 97.75 430 ALA A C 1
ATOM 3495 O O . ALA A 1 430 ? 4.816 -23.078 -29.672 1 97.75 430 ALA A O 1
ATOM 3496 N N . ARG A 1 431 ? 6.676 -22.25 -28.641 1 97 431 ARG A N 1
ATOM 3497 C CA . ARG A 1 431 ? 6.426 -20.844 -28.922 1 97 431 ARG A CA 1
ATOM 3498 C C . ARG A 1 431 ? 6.633 -20.531 -30.406 1 97 431 ARG A C 1
ATOM 3500 O O . ARG A 1 431 ? 5.828 -19.844 -31.031 1 97 431 ARG A O 1
ATOM 3507 N N . ASN A 1 432 ? 7.734 -21.078 -30.969 1 95.38 432 ASN A N 1
ATOM 3508 C CA . ASN A 1 432 ? 8.141 -20.672 -32.312 1 95.38 432 ASN A CA 1
ATOM 3509 C C . ASN A 1 432 ? 8.195 -21.859 -33.25 1 95.38 432 ASN A C 1
ATOM 3511 O O . ASN A 1 432 ? 9.156 -22.016 -34 1 95.38 432 ASN A O 1
ATOM 3515 N N . GLY A 1 433 ? 7.328 -22.828 -33.062 1 95.75 433 GLY A N 1
ATOM 3516 C CA . GLY A 1 433 ? 7.129 -23.906 -34 1 95.75 433 GLY A CA 1
ATOM 3517 C C . GLY A 1 433 ? 8.109 -25.047 -33.812 1 95.75 433 GLY A C 1
ATOM 3518 O O . GLY A 1 433 ? 8.633 -25.25 -32.719 1 95.75 433 GLY A O 1
ATOM 3519 N N . PHE A 1 434 ? 8.25 -25.891 -34.906 1 97.94 434 PHE A N 1
ATOM 3520 C CA . PHE A 1 434 ? 9.008 -27.141 -34.875 1 97.94 434 PHE A CA 1
ATOM 3521 C C . PHE A 1 434 ? 9.875 -27.281 -36.125 1 97.94 434 PHE A C 1
ATOM 3523 O O . PHE A 1 434 ? 9.516 -26.797 -37.188 1 97.94 434 PHE A O 1
ATOM 3530 N N . THR A 1 435 ? 11.023 -27.891 -35.875 1 97.75 435 THR A N 1
ATOM 3531 C CA . THR A 1 435 ? 11.859 -28.172 -37.062 1 97.75 435 THR A CA 1
ATOM 3532 C C . THR A 1 435 ? 11.195 -29.203 -37.969 1 97.75 435 THR A C 1
ATOM 3534 O O . THR A 1 435 ? 10.258 -29.891 -37.562 1 97.75 435 THR A O 1
ATOM 3537 N N . GLN A 1 436 ? 11.727 -29.312 -39.188 1 97.38 436 GLN A N 1
ATOM 3538 C CA . GLN A 1 436 ? 11.156 -30.234 -40.156 1 97.38 436 GLN A CA 1
ATOM 3539 C C . GLN A 1 436 ? 11.281 -31.672 -39.688 1 97.38 436 GLN A C 1
ATOM 3541 O O . GLN A 1 436 ? 10.375 -32.5 -39.875 1 97.38 436 GLN A O 1
ATOM 3546 N N . SER A 1 437 ? 12.344 -31.953 -39.031 1 97.25 437 SER A N 1
ATOM 3547 C CA . SER A 1 437 ? 12.562 -33.312 -38.531 1 97.25 437 SER A CA 1
ATOM 3548 C C . SER A 1 437 ? 11.484 -33.719 -37.531 1 97.25 437 SER A C 1
ATOM 3550 O O . SER A 1 437 ? 11.023 -34.844 -37.531 1 97.25 437 SER A O 1
ATOM 3552 N N . VAL A 1 438 ? 11.117 -32.812 -36.719 1 97.56 438 VAL A N 1
ATOM 3553 C CA . VAL A 1 438 ? 10.078 -33.062 -35.719 1 97.56 438 VAL A CA 1
ATOM 3554 C C . VAL A 1 438 ? 8.727 -33.188 -36.406 1 97.56 438 VAL A C 1
ATOM 3556 O O . VAL A 1 438 ? 7.926 -34.062 -36.062 1 97.56 438 VAL A O 1
ATOM 3559 N N . ARG A 1 439 ? 8.469 -32.375 -37.375 1 97.56 439 ARG A N 1
ATOM 3560 C CA . ARG A 1 439 ? 7.223 -32.469 -38.125 1 97.56 439 ARG A CA 1
ATOM 3561 C C . ARG A 1 439 ? 7.094 -33.781 -38.844 1 97.56 439 ARG A C 1
ATOM 3563 O O . ARG A 1 439 ? 6.012 -34.375 -38.906 1 97.56 439 ARG A O 1
ATOM 3570 N N . ASP A 1 440 ? 8.188 -34.219 -39.406 1 97.44 440 ASP A N 1
ATOM 3571 C CA . ASP A 1 440 ? 8.203 -35.531 -40.094 1 97.44 440 ASP A CA 1
ATOM 3572 C C . ASP A 1 440 ? 7.902 -36.656 -39.125 1 97.44 440 ASP A C 1
ATOM 3574 O O . ASP A 1 440 ? 7.145 -37.594 -39.438 1 97.44 440 ASP A O 1
ATOM 3578 N N . ALA A 1 441 ? 8.539 -36.531 -38 1 96.88 441 ALA A N 1
ATOM 3579 C CA . ALA A 1 441 ? 8.297 -37.562 -36.969 1 96.88 441 ALA A CA 1
ATOM 3580 C C . ALA A 1 441 ? 6.82 -37.594 -36.594 1 96.88 441 ALA A C 1
ATOM 3582 O O . ALA A 1 441 ? 6.246 -38.656 -36.438 1 96.88 441 ALA A O 1
ATOM 3583 N N . ALA A 1 442 ? 6.195 -36.5 -36.406 1 97.06 442 ALA A N 1
ATOM 3584 C CA . ALA A 1 442 ? 4.793 -36.406 -36 1 97.06 442 ALA A CA 1
ATOM 3585 C C . ALA A 1 442 ? 3.875 -36.938 -37.094 1 97.06 442 ALA A C 1
ATOM 3587 O O . ALA A 1 442 ? 2.811 -37.5 -36.812 1 97.06 442 ALA A O 1
ATOM 3588 N N . ALA A 1 443 ? 4.312 -36.719 -38.344 1 96.62 443 ALA A N 1
ATOM 3589 C CA . ALA A 1 443 ? 3.533 -37.219 -39.469 1 96.62 443 ALA A CA 1
ATOM 3590 C C . ALA A 1 443 ? 3.576 -38.75 -39.531 1 96.62 443 ALA A C 1
ATOM 3592 O O . ALA A 1 443 ? 2.609 -39.375 -39.969 1 96.62 443 ALA A O 1
ATOM 3593 N N . ASP A 1 444 ? 4.617 -39.312 -39.094 1 96.56 444 ASP A N 1
ATOM 3594 C CA . ASP A 1 444 ? 4.848 -40.75 -39.25 1 96.56 444 ASP A CA 1
ATOM 3595 C C . ASP A 1 444 ? 4.32 -41.531 -38.031 1 96.56 444 ASP A C 1
ATOM 3597 O O . ASP A 1 444 ? 4.141 -42.75 -38.062 1 96.56 444 ASP A O 1
ATOM 3601 N N . ARG A 1 445 ? 4.176 -40.812 -36.938 1 96 445 ARG A N 1
ATOM 3602 C CA . ARG A 1 445 ? 3.797 -41.438 -35.688 1 96 445 ARG A CA 1
ATOM 3603 C C . ARG A 1 445 ? 2.371 -41.062 -35.281 1 96 445 ARG A C 1
ATOM 3605 O O . ARG A 1 445 ? 1.947 -39.938 -35.469 1 96 445 ARG A O 1
ATOM 3612 N N . ASP A 1 446 ? 1.72 -42 -34.75 1 95.12 446 ASP A N 1
ATOM 3613 C CA . ASP A 1 446 ? 0.362 -41.75 -34.281 1 95.12 446 ASP A CA 1
ATOM 3614 C C . ASP A 1 446 ? 0.357 -41.344 -32.781 1 95.12 446 ASP A C 1
ATOM 3616 O O . ASP A 1 446 ? -0.652 -40.844 -32.281 1 95.12 446 ASP A O 1
ATOM 3620 N N . ASP A 1 447 ? 1.434 -41.469 -32.125 1 97.25 447 ASP A N 1
ATOM 3621 C CA . ASP A 1 447 ? 1.48 -41.219 -30.672 1 97.25 447 ASP A CA 1
ATOM 3622 C C . ASP A 1 447 ? 2.15 -39.875 -30.359 1 97.25 447 ASP A C 1
ATOM 3624 O O . ASP A 1 447 ? 2.57 -39.625 -29.234 1 97.25 447 ASP A O 1
ATOM 3628 N N . LEU A 1 448 ? 2.4 -39 -31.438 1 98.06 448 LEU A N 1
ATOM 3629 C CA . LEU A 1 448 ? 3.07 -37.719 -31.234 1 98.06 448 LEU A CA 1
ATOM 3630 C C . LEU A 1 448 ? 2.229 -36.562 -31.797 1 98.06 448 LEU A C 1
ATOM 3632 O O . LEU A 1 448 ? 1.835 -36.594 -32.969 1 98.06 448 LEU A O 1
ATOM 3636 N N . GLN A 1 449 ? 1.951 -35.625 -30.984 1 97.56 449 GLN A N 1
ATOM 3637 C CA . GLN A 1 449 ? 1.229 -34.438 -31.422 1 97.56 449 GLN A CA 1
ATOM 3638 C C . GLN A 1 449 ? 2.045 -33.156 -31.188 1 97.56 449 GLN A C 1
ATOM 3640 O O . GLN A 1 449 ? 2.854 -33.094 -30.25 1 97.56 449 GLN A O 1
ATOM 3645 N N . LEU A 1 450 ? 1.888 -32.156 -32.094 1 98.19 450 LEU A N 1
ATOM 3646 C CA . LEU A 1 450 ? 2.572 -30.875 -32 1 98.19 450 LEU A CA 1
ATOM 3647 C C . LEU A 1 450 ? 1.569 -29.734 -31.891 1 98.19 450 LEU A C 1
ATOM 3649 O O . LEU A 1 450 ? 0.61 -29.656 -32.656 1 98.19 450 LEU A O 1
ATOM 3653 N N . PHE A 1 451 ? 1.752 -28.828 -30.922 1 97.56 451 PHE A N 1
ATOM 3654 C CA . PHE A 1 451 ? 0.849 -27.688 -30.766 1 97.56 451 PHE A CA 1
ATOM 3655 C C . PHE A 1 451 ? 1.631 -26.391 -30.672 1 97.56 451 PHE A C 1
ATOM 3657 O O . PHE A 1 451 ? 2.582 -26.281 -29.906 1 97.56 451 PHE A O 1
ATOM 3664 N N . ASP A 1 452 ? 1.241 -25.375 -31.5 1 96.19 452 ASP A N 1
ATOM 3665 C CA . ASP A 1 452 ? 1.827 -24.047 -31.453 1 96.19 452 ASP A CA 1
ATOM 3666 C C . ASP A 1 452 ? 0.997 -23.109 -30.578 1 96.19 452 ASP A C 1
ATOM 3668 O O . ASP A 1 452 ? 0.054 -23.547 -29.922 1 96.19 452 ASP A O 1
ATOM 3672 N N . LEU A 1 453 ? 1.348 -21.844 -30.547 1 97.06 453 LEU A N 1
ATOM 3673 C CA . LEU A 1 453 ? 0.739 -20.891 -29.625 1 97.06 453 LEU A CA 1
ATOM 3674 C C . LEU A 1 453 ? -0.735 -20.688 -29.969 1 97.06 453 LEU A C 1
ATOM 3676 O O . LEU A 1 453 ? -1.557 -20.484 -29.062 1 97.06 453 LEU A O 1
ATOM 3680 N N . GLU A 1 454 ? -1.041 -20.641 -31.219 1 95.94 454 GLU A N 1
ATOM 3681 C CA . GLU A 1 454 ? -2.424 -20.422 -31.641 1 95.94 454 GLU A CA 1
ATOM 3682 C C . GLU A 1 454 ? -3.355 -21.469 -31.016 1 95.94 454 GLU A C 1
ATOM 3684 O O . GLU A 1 454 ? -4.422 -21.125 -30.5 1 95.94 454 GLU A O 1
ATOM 3689 N N . ARG A 1 455 ? -2.889 -22.719 -31.016 1 95.81 455 ARG A N 1
ATOM 3690 C CA . ARG A 1 455 ? -3.699 -23.812 -30.484 1 95.81 455 ARG A CA 1
ATOM 3691 C C . ARG A 1 455 ? -3.725 -23.797 -28.969 1 95.81 455 ARG A C 1
ATOM 3693 O O . ARG A 1 455 ? -4.723 -24.172 -28.344 1 95.81 455 ARG A O 1
ATOM 3700 N N . ILE A 1 456 ? -2.664 -23.391 -28.406 1 96.69 456 ILE A N 1
ATOM 3701 C CA . ILE A 1 456 ? -2.572 -23.375 -26.953 1 96.69 456 ILE A CA 1
ATOM 3702 C C . ILE A 1 456 ? -3.488 -22.281 -26.406 1 96.69 456 ILE A C 1
ATOM 3704 O O . ILE A 1 456 ? -4.133 -22.469 -25.375 1 96.69 456 ILE A O 1
ATOM 3708 N N . VAL A 1 457 ? -3.58 -21.125 -27.078 1 96.06 457 VAL A N 1
ATOM 3709 C CA . VAL A 1 457 ? -4.402 -20 -26.656 1 96.06 457 VAL A CA 1
ATOM 3710 C C . VAL A 1 457 ? -5.871 -20.297 -26.953 1 96.06 457 VAL A C 1
ATOM 3712 O O . VAL A 1 457 ? -6.758 -19.906 -26.188 1 96.06 457 VAL A O 1
ATOM 3715 N N . ASP A 1 458 ? -6.059 -20.953 -28.031 1 93.62 458 ASP A N 1
ATOM 3716 C CA . ASP A 1 458 ? -7.41 -21.328 -28.438 1 93.62 458 ASP A CA 1
ATOM 3717 C C . ASP A 1 458 ? -7.457 -22.781 -28.891 1 93.62 458 ASP A C 1
ATOM 3719 O O . ASP A 1 458 ? -7.523 -23.078 -30.078 1 93.62 458 ASP A O 1
ATOM 3723 N N . PRO A 1 459 ? -7.578 -23.641 -27.859 1 89.88 459 PRO A N 1
ATOM 3724 C CA . PRO A 1 459 ? -7.535 -25.078 -28.203 1 89.88 459 PRO A CA 1
ATOM 3725 C C . PRO A 1 459 ? -8.727 -25.516 -29.047 1 89.88 459 PRO A C 1
ATOM 3727 O O . PRO A 1 459 ? -8.711 -26.609 -29.609 1 89.88 459 PRO A O 1
ATOM 3730 N N . ARG A 1 460 ? -9.883 -24.828 -29.156 1 81.44 460 ARG A N 1
ATOM 3731 C CA . ARG A 1 460 ? -11.07 -25.219 -29.922 1 81.44 460 ARG A CA 1
ATOM 3732 C C . ARG A 1 460 ? -11.031 -24.656 -31.328 1 81.44 460 ARG A C 1
ATOM 3734 O O . ARG A 1 460 ? -11.914 -24.938 -32.156 1 81.44 460 ARG A O 1
ATOM 3741 N N . ALA A 1 461 ? -10.031 -23.734 -31.531 1 76.38 461 ALA A N 1
ATOM 3742 C CA . ALA A 1 461 ? -9.969 -23.156 -32.875 1 76.38 461 ALA A CA 1
ATOM 3743 C C . ALA A 1 461 ? -9.539 -24.188 -33.906 1 76.38 461 ALA A C 1
ATOM 3745 O O . ALA A 1 461 ? -8.711 -25.062 -33.625 1 76.38 461 ALA A O 1
ATOM 3746 N N . SER A 1 462 ? -10.469 -24.703 -34.656 1 57 462 SER A N 1
ATOM 3747 C CA . SER A 1 462 ? -10.211 -25.688 -35.719 1 57 462 SER A CA 1
ATOM 3748 C C . SER A 1 462 ? -9.016 -25.281 -36.562 1 57 462 SER A C 1
ATOM 3750 O O . SER A 1 462 ? -8.773 -24.094 -36.781 1 57 462 SER A O 1
ATOM 3752 N N . HIS A 1 463 ? -7.902 -26.094 -36.781 1 47.28 463 HIS A N 1
ATOM 3753 C CA . HIS A 1 463 ? -6.875 -25.875 -37.781 1 47.28 463 HIS A CA 1
ATOM 3754 C C . HIS A 1 463 ? -7.477 -25.875 -39.188 1 47.28 463 HIS A C 1
ATOM 3756 O O . HIS A 1 463 ? -8.461 -26.562 -39.469 1 47.28 463 HIS A O 1
ATOM 3762 N N . MET B 1 1 ? 12.188 14.133 -15.805 1 39.66 1 MET B N 1
ATOM 3763 C CA . MET B 1 1 ? 13.203 14.602 -14.867 1 39.66 1 MET B CA 1
ATOM 3764 C C . MET B 1 1 ? 12.586 14.938 -13.516 1 39.66 1 MET B C 1
ATOM 3766 O O . MET B 1 1 ? 11.609 15.688 -13.445 1 39.66 1 MET B O 1
ATOM 3770 N N . GLU B 1 2 ? 12.758 14.062 -12.477 1 56.5 2 GLU B N 1
ATOM 3771 C CA . GLU B 1 2 ? 12.328 14.305 -11.102 1 56.5 2 GLU B CA 1
ATOM 3772 C C . GLU B 1 2 ? 12.852 15.641 -10.586 1 56.5 2 GLU B C 1
ATOM 3774 O O . GLU B 1 2 ? 14.016 15.984 -10.812 1 56.5 2 GLU B O 1
ATOM 3779 N N . ARG B 1 3 ? 12.016 16.609 -10.508 1 69.56 3 ARG B N 1
ATOM 3780 C CA . ARG B 1 3 ? 12.281 17.969 -10.047 1 69.56 3 ARG B CA 1
ATOM 3781 C C . ARG B 1 3 ? 12.742 17.969 -8.594 1 69.56 3 ARG B C 1
ATOM 3783 O O . ARG B 1 3 ? 12.102 17.359 -7.73 1 69.56 3 ARG B O 1
ATOM 3790 N N . PHE B 1 4 ? 14.055 18.359 -8.398 1 85.56 4 PHE B N 1
ATOM 3791 C CA . PHE B 1 4 ? 14.531 18.562 -7.031 1 85.56 4 PHE B CA 1
ATOM 3792 C C . PHE B 1 4 ? 14.289 19.984 -6.582 1 85.56 4 PHE B C 1
ATOM 3794 O O . PHE B 1 4 ? 14.891 20.922 -7.117 1 85.56 4 PHE B O 1
ATOM 3801 N N . VAL B 1 5 ? 13.352 20.141 -5.746 1 87.62 5 VAL B N 1
ATOM 3802 C CA . VAL B 1 5 ? 12.875 21.453 -5.328 1 87.62 5 VAL B CA 1
ATOM 3803 C C . VAL B 1 5 ? 13.242 21.703 -3.867 1 87.62 5 VAL B C 1
ATOM 3805 O O . VAL B 1 5 ? 13.094 20.812 -3.025 1 87.62 5 VAL B O 1
ATOM 3808 N N . ASP B 1 6 ? 13.758 22.953 -3.686 1 89.31 6 ASP B N 1
ATOM 3809 C CA . ASP B 1 6 ? 14.016 23.422 -2.324 1 89.31 6 ASP B CA 1
ATOM 3810 C C . ASP B 1 6 ? 15.141 22.625 -1.675 1 89.31 6 ASP B C 1
ATOM 3812 O O . ASP B 1 6 ? 16.062 22.172 -2.355 1 89.31 6 ASP B O 1
ATOM 3816 N N . ARG B 1 7 ? 15.445 22.547 -0.497 1 94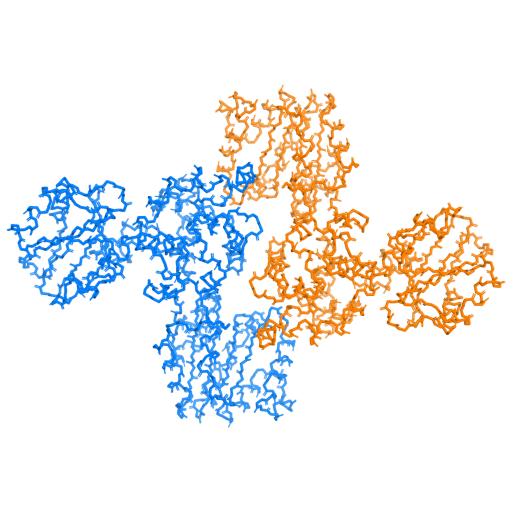.06 7 ARG B N 1
ATOM 3817 C CA . ARG B 1 7 ? 16.359 21.797 0.341 1 94.06 7 ARG B CA 1
ATOM 3818 C C . ARG B 1 7 ? 17.781 22.344 0.239 1 94.06 7 ARG B C 1
ATOM 3820 O O . ARG B 1 7 ? 18.75 21.609 0.345 1 94.06 7 ARG B O 1
ATOM 3827 N N . GLU B 1 8 ? 17.906 23.625 -0 1 94.31 8 GLU B N 1
ATOM 3828 C CA . GLU B 1 8 ? 19.25 24.188 -0.166 1 94.31 8 GLU B CA 1
ATOM 3829 C C . GLU B 1 8 ? 20.031 24.156 1.145 1 94.31 8 GLU B C 1
ATOM 3831 O O . GLU B 1 8 ? 21.234 23.922 1.146 1 94.31 8 GLU B O 1
ATOM 3836 N N . ASP B 1 9 ? 19.297 24.406 2.211 1 95.19 9 ASP B N 1
ATOM 3837 C CA . ASP B 1 9 ? 19.938 24.375 3.518 1 95.19 9 ASP B CA 1
ATOM 3838 C C . ASP B 1 9 ? 20.438 22.969 3.84 1 95.19 9 ASP B C 1
ATOM 3840 O O . ASP B 1 9 ? 21.578 22.781 4.281 1 95.19 9 ASP B O 1
ATOM 3844 N N . GLU B 1 10 ? 19.609 22 3.654 1 96.56 10 GLU B N 1
ATOM 3845 C CA . GLU B 1 10 ? 19.984 20.609 3.908 1 96.56 10 GLU B CA 1
ATOM 3846 C C . GLU B 1 10 ? 21.141 20.172 3.014 1 96.56 10 GLU B C 1
ATOM 3848 O O . GLU B 1 10 ? 22.062 19.5 3.469 1 96.56 10 GLU B O 1
ATOM 3853 N N . LEU B 1 11 ? 21.094 20.594 1.775 1 96.94 11 LEU B N 1
ATOM 3854 C CA . LEU B 1 11 ? 22.156 20.266 0.829 1 96.94 11 LEU B CA 1
ATOM 3855 C C . LEU B 1 11 ? 23.5 20.844 1.282 1 96.94 11 LEU B C 1
ATOM 3857 O O . LEU B 1 11 ? 24.516 20.156 1.236 1 96.94 11 LEU B O 1
ATOM 3861 N N . SER B 1 12 ? 23.422 22.094 1.677 1 96.62 12 SER B N 1
ATOM 3862 C CA . SER B 1 12 ? 24.641 22.75 2.129 1 96.62 12 SER B CA 1
ATOM 3863 C C . SER B 1 12 ? 25.234 22.047 3.344 1 96.62 12 SER B C 1
ATOM 3865 O O . SER B 1 12 ? 26.438 21.812 3.408 1 96.62 12 SER B O 1
ATOM 3867 N N . ARG B 1 13 ? 24.422 21.656 4.242 1 97.12 13 ARG B N 1
ATOM 3868 C CA . ARG B 1 13 ? 24.859 20.969 5.445 1 97.12 13 ARG B CA 1
ATOM 3869 C C . ARG B 1 13 ? 25.5 19.625 5.105 1 97.12 13 ARG B C 1
ATOM 3871 O O . ARG B 1 13 ? 26.547 19.266 5.668 1 97.12 13 ARG B O 1
ATOM 3878 N N . LEU B 1 14 ? 24.891 18.891 4.219 1 97.56 14 LEU B N 1
ATOM 3879 C CA . LEU B 1 14 ? 25.422 17.609 3.791 1 97.56 14 LEU B CA 1
ATOM 3880 C C . LEU B 1 14 ? 26.781 17.781 3.113 1 97.56 14 LEU B C 1
ATOM 3882 O O . LEU B 1 14 ? 27.75 17.094 3.439 1 97.56 14 LEU B O 1
ATOM 3886 N N . ARG B 1 15 ? 26.891 18.766 2.244 1 97 15 ARG B N 1
ATOM 3887 C CA . ARG B 1 15 ? 28.125 18.984 1.479 1 97 15 ARG B CA 1
ATOM 3888 C C . ARG B 1 15 ? 29.25 19.484 2.381 1 97 15 ARG B C 1
ATOM 3890 O O . ARG B 1 15 ? 30.406 19.156 2.164 1 97 15 ARG B O 1
ATOM 3897 N N . ASP B 1 16 ? 28.859 20.266 3.346 1 96.88 16 ASP B N 1
ATOM 3898 C CA . ASP B 1 16 ? 29.844 20.672 4.332 1 96.88 16 ASP B CA 1
ATOM 3899 C C . ASP B 1 16 ? 30.453 19.469 5.043 1 96.88 16 ASP B C 1
ATOM 3901 O O . ASP B 1 16 ? 31.656 19.422 5.285 1 96.88 16 ASP B O 1
ATOM 3905 N N . CYS B 1 17 ? 29.656 18.469 5.363 1 96.5 17 CYS B N 1
ATOM 3906 C CA . CYS B 1 17 ? 30.141 17.266 6.008 1 96.5 17 CYS B CA 1
ATOM 3907 C C . CYS B 1 17 ? 31.047 16.469 5.074 1 96.5 17 CYS B C 1
ATOM 3909 O O . CYS B 1 17 ? 32.062 15.93 5.504 1 96.5 17 CYS B O 1
ATOM 3911 N N . TYR B 1 18 ? 30.703 16.438 3.799 1 96 18 TYR B N 1
ATOM 3912 C CA . TYR B 1 18 ? 31.484 15.711 2.818 1 96 18 TYR B CA 1
ATOM 3913 C C . TYR B 1 18 ? 32.875 16.328 2.67 1 96 18 TYR B C 1
ATOM 3915 O O . TYR B 1 18 ? 33.844 15.625 2.338 1 96 18 TYR B O 1
ATOM 3923 N N . ALA B 1 19 ? 32.969 17.609 2.859 1 93.75 19 ALA B N 1
ATOM 3924 C CA . ALA B 1 19 ? 34.188 18.344 2.604 1 93.75 19 ALA B CA 1
ATOM 3925 C C . ALA B 1 19 ? 35.094 18.375 3.844 1 93.75 19 ALA B C 1
ATOM 3927 O O . ALA B 1 19 ? 36.281 18.734 3.762 1 93.75 19 ALA B O 1
ATOM 3928 N N . SER B 1 20 ? 34.531 17.953 4.883 1 93.62 20 SER B N 1
ATOM 3929 C CA . SER B 1 20 ? 35.281 18 6.141 1 93.62 20 SER B CA 1
ATOM 3930 C C . SER B 1 20 ? 36.406 16.984 6.16 1 93.62 20 SER B C 1
ATOM 3932 O O . SER B 1 20 ? 36.281 15.898 5.59 1 93.62 20 SER B O 1
ATOM 3934 N N . ASP B 1 21 ? 37.531 17.297 6.84 1 91.94 21 ASP B N 1
ATOM 3935 C CA . ASP B 1 21 ? 38.625 16.359 7.031 1 91.94 21 ASP B CA 1
ATOM 3936 C C . ASP B 1 21 ? 38.406 15.484 8.266 1 91.94 21 ASP B C 1
ATOM 3938 O O . ASP B 1 21 ? 39.094 14.492 8.461 1 91.94 21 ASP B O 1
ATOM 3942 N N . ASP B 1 22 ? 37.438 15.82 8.992 1 92.69 22 ASP B N 1
ATOM 3943 C CA . ASP B 1 22 ? 37.062 15.047 10.172 1 92.69 22 ASP B CA 1
ATOM 3944 C C . ASP B 1 22 ? 35.906 14.086 9.867 1 92.69 22 ASP B C 1
ATOM 3946 O O . ASP B 1 22 ? 35.188 14.289 8.906 1 92.69 22 ASP B O 1
ATOM 3950 N N . ALA B 1 23 ? 35.875 13.078 10.688 1 94.5 23 ALA B N 1
ATOM 3951 C CA . ALA B 1 23 ? 34.75 12.156 10.539 1 94.5 23 ALA B CA 1
ATOM 3952 C C . ALA B 1 23 ? 33.438 12.836 10.883 1 94.5 23 ALA B C 1
ATOM 3954 O O . ALA B 1 23 ? 33.344 13.617 11.828 1 94.5 23 ALA B O 1
ATOM 3955 N N . ASP B 1 24 ? 32.469 12.656 10.016 1 95.94 24 ASP B N 1
ATOM 3956 C CA . ASP B 1 24 ? 31.125 13.203 10.242 1 95.94 24 ASP B CA 1
ATOM 3957 C C . ASP B 1 24 ? 30.062 12.109 10.195 1 95.94 24 ASP B C 1
ATOM 3959 O O . ASP B 1 24 ? 30.156 11.18 9.391 1 95.94 24 ASP B O 1
ATOM 3963 N N . MET B 1 25 ? 29.125 12.133 11.078 1 95.81 25 MET B N 1
ATOM 3964 C CA . MET B 1 25 ? 27.953 11.281 11.047 1 95.81 25 MET B CA 1
ATOM 3965 C C . MET B 1 25 ? 26.688 12.117 10.891 1 95.81 25 MET B C 1
ATOM 3967 O O . MET B 1 25 ? 26.422 13.023 11.688 1 95.81 25 MET B O 1
ATOM 3971 N N . VAL B 1 26 ? 25.969 11.875 9.836 1 97.44 26 VAL B N 1
ATOM 3972 C CA . VAL B 1 26 ? 24.734 12.602 9.555 1 97.44 26 VAL B CA 1
ATOM 3973 C C . VAL B 1 26 ? 23.531 11.664 9.688 1 97.44 26 VAL B C 1
ATOM 3975 O O . VAL B 1 26 ? 23.531 10.562 9.141 1 97.44 26 VAL B O 1
ATOM 3978 N N . VAL B 1 27 ? 22.562 12.062 10.422 1 96.88 27 VAL B N 1
ATOM 3979 C CA . VAL B 1 27 ? 21.312 11.312 10.578 1 96.88 27 VAL B CA 1
ATOM 3980 C C . VAL B 1 27 ? 20.172 12.055 9.883 1 96.88 27 VAL B C 1
ATOM 3982 O O . VAL B 1 27 ? 19.875 13.203 10.203 1 96.88 27 VAL B O 1
ATOM 3985 N N . ILE B 1 28 ? 19.594 11.414 8.906 1 97.44 28 ILE B N 1
ATOM 3986 C CA . ILE B 1 28 ? 18.453 11.977 8.188 1 97.44 28 ILE B CA 1
ATOM 3987 C C . ILE B 1 28 ? 17.219 11.102 8.414 1 97.44 28 ILE B C 1
ATOM 3989 O O . ILE B 1 28 ? 17.234 9.906 8.109 1 97.44 28 ILE B O 1
ATOM 3993 N N . PHE B 1 29 ? 16.203 11.648 8.945 1 95.44 29 PHE B N 1
ATOM 3994 C CA . PHE B 1 29 ? 14.984 10.875 9.148 1 95.44 29 PHE B CA 1
ATOM 3995 C C . PHE B 1 29 ? 13.75 11.711 8.836 1 95.44 29 PHE B C 1
ATOM 3997 O O . PHE B 1 29 ? 13.836 12.938 8.727 1 95.44 29 PHE B O 1
ATOM 4004 N N . GLY B 1 30 ? 12.68 11.07 8.617 1 94.62 30 GLY B N 1
ATOM 4005 C CA . GLY B 1 30 ? 11.391 11.625 8.234 1 94.62 30 GLY B CA 1
ATOM 4006 C C . GLY B 1 30 ? 10.461 10.594 7.625 1 94.62 30 GLY B C 1
ATOM 4007 O O . GLY B 1 30 ? 10.883 9.492 7.285 1 94.62 30 GLY B O 1
ATOM 4008 N N . ARG B 1 31 ? 9.242 10.984 7.457 1 92.81 31 ARG B N 1
ATOM 4009 C CA . ARG B 1 31 ? 8.25 10.07 6.906 1 92.81 31 ARG B CA 1
ATOM 4010 C C . ARG B 1 31 ? 8.609 9.656 5.484 1 92.81 31 ARG B C 1
ATOM 4012 O O . ARG B 1 31 ? 9.398 10.336 4.82 1 92.81 31 ARG B O 1
ATOM 4019 N N . ARG B 1 32 ? 7.973 8.586 5.074 1 90.81 32 ARG B N 1
ATOM 4020 C CA . ARG B 1 32 ? 8.172 8.125 3.703 1 90.81 32 ARG B CA 1
ATOM 4021 C C . ARG B 1 32 ? 7.695 9.164 2.697 1 90.81 32 ARG B C 1
ATOM 4023 O O . ARG B 1 32 ? 6.805 9.969 2.998 1 90.81 32 ARG B O 1
ATOM 4030 N N . ARG B 1 33 ? 8.305 9.203 1.551 1 93.62 33 ARG B N 1
ATOM 4031 C CA . ARG B 1 33 ? 7.844 9.953 0.387 1 93.62 33 ARG B CA 1
ATOM 4032 C C . ARG B 1 33 ? 8.312 11.398 0.448 1 93.62 33 ARG B C 1
ATOM 4034 O O . ARG B 1 33 ? 7.992 12.195 -0.435 1 93.62 33 ARG B O 1
ATOM 4041 N N . LEU B 1 34 ? 9.188 11.734 1.401 1 94.88 34 LEU B N 1
ATOM 4042 C CA . LEU B 1 34 ? 9.57 13.125 1.581 1 94.88 34 LEU B CA 1
ATOM 4043 C C . LEU B 1 34 ? 10.805 13.461 0.753 1 94.88 34 LEU B C 1
ATOM 4045 O O . LEU B 1 34 ? 11.227 14.617 0.691 1 94.88 34 LEU B O 1
ATOM 4049 N N . GLY B 1 35 ? 11.453 12.469 0.183 1 93.88 35 GLY B N 1
ATOM 4050 C CA . GLY B 1 35 ? 12.578 12.727 -0.705 1 93.88 35 GLY B CA 1
ATOM 4051 C C . GLY B 1 35 ? 13.922 12.609 -0.014 1 93.88 35 GLY B C 1
ATOM 4052 O O . GLY B 1 35 ? 14.898 13.227 -0.44 1 93.88 35 GLY B O 1
ATOM 4053 N N . LYS B 1 36 ? 14.008 11.844 1.041 1 95.88 36 LYS B N 1
ATOM 4054 C CA . LYS B 1 36 ? 15.266 11.688 1.768 1 95.88 36 LYS B CA 1
ATOM 4055 C C . LYS B 1 36 ? 16.359 11.133 0.86 1 95.88 36 LYS B C 1
ATOM 4057 O O . LYS B 1 36 ? 17.469 11.664 0.821 1 95.88 36 LYS B O 1
ATOM 4062 N N . THR B 1 37 ? 16.031 10.047 0.123 1 93 37 THR B N 1
ATOM 4063 C CA . THR B 1 37 ? 16.984 9.414 -0.772 1 93 37 THR B CA 1
ATOM 4064 C C . THR B 1 37 ? 17.406 10.367 -1.883 1 93 37 THR B C 1
ATOM 4066 O O . THR B 1 37 ? 18.594 10.469 -2.201 1 93 37 THR B O 1
ATOM 4069 N N . GLU B 1 38 ? 16.484 11.102 -2.375 1 92.31 38 GLU B N 1
ATOM 4070 C CA . GLU B 1 38 ? 16.766 12.055 -3.441 1 92.31 38 GLU B CA 1
ATOM 4071 C C . GLU B 1 38 ? 17.672 13.18 -2.945 1 92.31 38 GLU B C 1
ATOM 4073 O O . GLU B 1 38 ? 18.547 13.656 -3.676 1 92.31 38 GLU B O 1
ATOM 4078 N N . LEU B 1 39 ? 17.344 13.656 -1.747 1 96 39 LEU B N 1
ATOM 4079 C CA . LEU B 1 39 ? 18.172 14.695 -1.146 1 96 39 LEU B CA 1
ATOM 4080 C C . LEU B 1 39 ? 19.625 14.273 -1.092 1 96 39 LEU B C 1
ATOM 4082 O O . LEU B 1 39 ? 20.516 15.031 -1.493 1 96 39 LEU B O 1
ATOM 4086 N N . VAL B 1 40 ? 19.891 13.062 -0.662 1 96.38 40 VAL B N 1
ATOM 4087 C CA . VAL B 1 40 ? 21.266 12.57 -0.516 1 96.38 40 VAL B CA 1
ATOM 4088 C C . VAL B 1 40 ? 21.875 12.336 -1.894 1 96.38 40 VAL B C 1
ATOM 4090 O O . VAL B 1 40 ? 23.031 12.672 -2.125 1 96.38 40 VAL B O 1
ATOM 4093 N N . ARG B 1 41 ? 21.141 11.789 -2.809 1 93.69 41 ARG B N 1
ATOM 4094 C CA . ARG B 1 41 ? 21.641 11.578 -4.164 1 93.69 41 ARG B CA 1
ATOM 4095 C C . ARG B 1 41 ? 22.078 12.898 -4.789 1 93.69 41 ARG B C 1
ATOM 4097 O O . ARG B 1 41 ? 23.141 12.977 -5.402 1 93.69 41 ARG B O 1
ATOM 4104 N N . GLU B 1 42 ? 21.203 13.898 -4.602 1 94.31 42 GLU B N 1
ATOM 4105 C CA . GLU B 1 42 ? 21.531 15.219 -5.121 1 94.31 42 GLU B CA 1
ATOM 4106 C C . GLU B 1 42 ? 22.781 15.781 -4.469 1 94.31 42 GLU B C 1
ATOM 4108 O O . GLU B 1 42 ? 23.594 16.422 -5.133 1 94.31 42 GLU B O 1
ATOM 4113 N N . SER B 1 43 ? 22.922 15.562 -3.23 1 96.5 43 SER B N 1
ATOM 4114 C CA . SER B 1 43 ? 24.078 16.078 -2.498 1 96.5 43 SER B CA 1
ATOM 4115 C C . SER B 1 43 ? 25.375 15.43 -2.961 1 96.5 43 SER B C 1
ATOM 4117 O O . SER B 1 43 ? 26.453 16 -2.795 1 96.5 43 SER B O 1
ATOM 4119 N N . LEU B 1 44 ? 25.281 14.219 -3.58 1 95.62 44 LEU B N 1
ATOM 4120 C CA . LEU B 1 44 ? 26.453 13.43 -3.949 1 95.62 44 LEU B CA 1
ATOM 4121 C C . LEU B 1 44 ? 26.766 13.57 -5.438 1 95.62 44 LEU B C 1
ATOM 4123 O O . LEU B 1 44 ? 27.672 12.93 -5.953 1 95.62 44 LEU B O 1
ATOM 4127 N N . GLU B 1 45 ? 26.016 14.281 -6.191 1 89.56 45 GLU B N 1
ATOM 4128 C CA . GLU B 1 45 ? 26.062 14.328 -7.648 1 89.56 45 GLU B CA 1
ATOM 4129 C C . GLU B 1 45 ? 27.484 14.57 -8.148 1 89.56 45 GLU B C 1
ATOM 4131 O O . GLU B 1 45 ? 27.875 14.031 -9.188 1 89.56 45 GLU B O 1
ATOM 4136 N N . SER B 1 46 ? 28.312 15.234 -7.516 1 86.69 46 SER B N 1
ATOM 4137 C CA . SER B 1 46 ? 29.641 15.594 -8.023 1 86.69 46 SER B CA 1
ATOM 4138 C C . SER B 1 46 ? 30.734 14.766 -7.352 1 86.69 46 SER B C 1
ATOM 4140 O O . SER B 1 46 ? 31.906 15.086 -7.461 1 86.69 46 SER B O 1
ATOM 4142 N N . ARG B 1 47 ? 30.312 13.641 -6.789 1 90.62 47 ARG B N 1
ATOM 4143 C CA . ARG B 1 47 ? 31.297 12.883 -6.031 1 90.62 47 ARG B CA 1
ATOM 4144 C C . ARG B 1 47 ? 31.422 11.461 -6.574 1 90.62 47 ARG B C 1
ATOM 4146 O O . ARG B 1 47 ? 30.438 10.852 -6.973 1 90.62 47 ARG B O 1
ATOM 4153 N N . ASP B 1 48 ? 32.594 10.953 -6.535 1 88.94 48 ASP B N 1
ATOM 4154 C CA . ASP B 1 48 ? 32.875 9.602 -6.996 1 88.94 48 ASP B CA 1
ATOM 4155 C C . ASP B 1 48 ? 33.406 8.727 -5.859 1 88.94 48 ASP B C 1
ATOM 4157 O O . ASP B 1 48 ? 33.688 7.547 -6.062 1 88.94 48 ASP B O 1
ATOM 4161 N N . ASP B 1 49 ? 33.438 9.211 -4.695 1 92.75 49 ASP B N 1
ATOM 4162 C CA . ASP B 1 49 ? 33.969 8.5 -3.529 1 92.75 49 ASP B CA 1
ATOM 4163 C C . ASP B 1 49 ? 32.875 8.188 -2.533 1 92.75 49 ASP B C 1
ATOM 4165 O O . ASP B 1 49 ? 33.031 8.344 -1.322 1 92.75 49 ASP B O 1
ATOM 4169 N N . ALA B 1 50 ? 31.688 7.922 -3.059 1 96.5 50 ALA B N 1
ATOM 4170 C CA . ALA B 1 50 ? 30.547 7.66 -2.18 1 96.5 50 ALA B CA 1
ATOM 4171 C C . ALA B 1 50 ? 29.969 6.27 -2.436 1 96.5 50 ALA B C 1
ATOM 4173 O O . ALA B 1 50 ? 30.016 5.77 -3.561 1 96.5 50 ALA B O 1
ATOM 4174 N N . VAL B 1 51 ? 29.594 5.641 -1.381 1 96.75 51 VAL B N 1
ATOM 4175 C CA . VAL B 1 51 ? 28.812 4.414 -1.432 1 96.75 51 VAL B CA 1
ATOM 4176 C C . VAL B 1 51 ? 27.375 4.699 -0.968 1 96.75 51 VAL B C 1
ATOM 4178 O O . VAL B 1 51 ? 27.156 5.102 0.177 1 96.75 51 VAL B O 1
ATOM 4181 N N . LEU B 1 52 ? 26.469 4.629 -1.85 1 95.81 52 LEU B N 1
ATOM 4182 C CA . LEU B 1 52 ? 25.062 4.773 -1.511 1 95.81 52 LEU B CA 1
ATOM 4183 C C . LEU B 1 52 ? 24.344 3.428 -1.554 1 95.81 52 LEU B C 1
ATOM 4185 O O . LEU B 1 52 ? 24.047 2.916 -2.633 1 95.81 52 LEU B O 1
ATOM 4189 N N . TYR B 1 53 ? 24.078 2.893 -0.355 1 96.19 53 TYR B N 1
ATOM 4190 C CA . TYR B 1 53 ? 23.406 1.597 -0.265 1 96.19 53 TYR B CA 1
ATOM 4191 C C . TYR B 1 53 ? 22 1.742 0.284 1 96.19 53 TYR B C 1
ATOM 4193 O O . TYR B 1 53 ? 21.812 2.25 1.391 1 96.19 53 TYR B O 1
ATOM 4201 N N . GLN B 1 54 ? 21.031 1.367 -0.489 1 93.94 54 GLN B N 1
ATOM 4202 C CA . GLN B 1 54 ? 19.641 1.344 -0.038 1 93.94 54 GLN B CA 1
ATOM 4203 C C . GLN B 1 54 ? 19.234 -0.049 0.442 1 93.94 54 GLN B C 1
ATOM 4205 O O . GLN B 1 54 ? 19.062 -0.964 -0.366 1 93.94 54 GLN B O 1
ATOM 4210 N N . ALA B 1 55 ? 19.016 -0.157 1.731 1 93.94 55 ALA B N 1
ATOM 4211 C CA . ALA B 1 55 ? 18.703 -1.446 2.34 1 93.94 55 ALA B CA 1
ATOM 4212 C C . ALA B 1 55 ? 17.266 -1.863 2.023 1 93.94 55 ALA B C 1
ATOM 4214 O O . ALA B 1 55 ? 16.391 -1.014 1.854 1 93.94 55 ALA B O 1
ATOM 4215 N N . THR B 1 56 ? 17.047 -3.135 1.883 1 89.88 56 THR B N 1
ATOM 4216 C CA . THR B 1 56 ? 15.719 -3.73 1.762 1 89.88 56 THR B CA 1
ATOM 4217 C C . THR B 1 56 ? 15.445 -4.684 2.922 1 89.88 56 THR B C 1
ATOM 4219 O O . THR B 1 56 ? 16.344 -4.977 3.715 1 89.88 56 THR B O 1
ATOM 4222 N N . GLU B 1 57 ? 14.195 -4.996 3.02 1 88.5 57 GLU B N 1
ATOM 4223 C CA . GLU B 1 57 ? 13.844 -5.977 4.043 1 88.5 57 GLU B CA 1
ATOM 4224 C C . GLU B 1 57 ? 14.305 -7.379 3.65 1 88.5 57 GLU B C 1
ATOM 4226 O O . GLU B 1 57 ? 13.672 -8.039 2.83 1 88.5 57 GLU B O 1
ATOM 4231 N N . THR B 1 58 ? 15.375 -7.785 4.219 1 90.19 58 THR B N 1
ATOM 4232 C CA . THR B 1 58 ? 16 -9.07 3.938 1 90.19 58 THR B CA 1
ATOM 4233 C C . THR B 1 58 ? 16.906 -9.492 5.094 1 90.19 58 THR B C 1
ATOM 4235 O O . THR B 1 58 ? 16.766 -9 6.215 1 90.19 58 THR B O 1
ATOM 4238 N N . THR B 1 59 ? 17.672 -10.539 4.906 1 88.62 59 THR B N 1
ATOM 4239 C CA . THR B 1 59 ? 18.516 -11.078 5.969 1 88.62 59 THR B CA 1
ATOM 4240 C C . THR B 1 59 ? 19.891 -10.398 5.973 1 88.62 59 THR B C 1
ATOM 4242 O O . THR B 1 59 ? 20.266 -9.734 5 1 88.62 59 THR B O 1
ATOM 4245 N N . GLN B 1 60 ? 20.594 -10.539 7.066 1 91 60 GLN B N 1
ATOM 4246 C CA . GLN B 1 60 ? 21.891 -9.906 7.258 1 91 60 GLN B CA 1
ATOM 4247 C C . GLN B 1 60 ? 22.875 -10.289 6.145 1 91 60 GLN B C 1
ATOM 4249 O O . GLN B 1 60 ? 23.547 -9.43 5.586 1 91 60 GLN B O 1
ATOM 4254 N N . GLN B 1 61 ? 22.891 -11.562 5.824 1 88.19 61 GLN B N 1
ATOM 4255 C CA . GLN B 1 61 ? 23.844 -12.039 4.828 1 88.19 61 GLN B CA 1
ATOM 4256 C C . GLN B 1 61 ? 23.578 -11.406 3.467 1 88.19 61 GLN B C 1
ATOM 4258 O O . GLN B 1 61 ? 24.516 -10.945 2.807 1 88.19 61 GLN B O 1
ATOM 4263 N N . ILE B 1 62 ? 22.344 -11.391 3.092 1 89.5 62 ILE B N 1
ATOM 4264 C CA . ILE B 1 62 ? 21.984 -10.805 1.802 1 89.5 62 ILE B CA 1
ATOM 4265 C C . ILE B 1 62 ? 22.328 -9.32 1.795 1 89.5 62 ILE B C 1
ATOM 4267 O O . ILE B 1 62 ? 22.797 -8.781 0.788 1 89.5 62 ILE B O 1
ATOM 4271 N N . GLN B 1 63 ? 22.094 -8.664 2.91 1 93.12 63 GLN B N 1
ATOM 4272 C CA . GLN B 1 63 ? 22.406 -7.242 3.041 1 93.12 63 GLN B CA 1
ATOM 4273 C C . GLN B 1 63 ? 23.891 -6.973 2.855 1 93.12 63 GLN B C 1
ATOM 4275 O O . GLN B 1 63 ? 24.281 -6.043 2.145 1 93.12 63 GLN B O 1
ATOM 4280 N N . LEU B 1 64 ? 24.719 -7.758 3.475 1 94.44 64 LEU B N 1
ATOM 4281 C CA . LEU B 1 64 ? 26.172 -7.574 3.406 1 94.44 64 LEU B CA 1
ATOM 4282 C C . LEU B 1 64 ? 26.672 -7.812 1.989 1 94.44 64 LEU B C 1
ATOM 4284 O O . LEU B 1 64 ? 27.484 -7.035 1.479 1 94.44 64 LEU B O 1
ATOM 4288 N N . ASP B 1 65 ? 26.156 -8.875 1.381 1 92.75 65 ASP B N 1
ATOM 4289 C CA . ASP B 1 65 ? 26.562 -9.18 0.013 1 92.75 65 ASP B CA 1
ATOM 4290 C C . ASP B 1 65 ? 26.172 -8.047 -0.939 1 92.75 65 ASP B C 1
ATOM 4292 O O . ASP B 1 65 ? 26.969 -7.641 -1.783 1 92.75 65 ASP B O 1
ATOM 4296 N N . ALA B 1 66 ? 25 -7.578 -0.788 1 92.75 66 ALA B N 1
ATOM 4297 C CA . ALA B 1 66 ? 24.5 -6.5 -1.641 1 92.75 66 ALA B CA 1
ATOM 4298 C C . ALA B 1 66 ? 25.297 -5.215 -1.416 1 92.75 66 ALA B C 1
ATOM 4300 O O . ALA B 1 66 ? 25.594 -4.488 -2.367 1 92.75 66 ALA B O 1
ATOM 4301 N N . PHE B 1 67 ? 25.609 -4.922 -0.177 1 96.5 67 PHE B N 1
ATOM 4302 C CA . PHE B 1 67 ? 26.406 -3.742 0.156 1 96.5 67 PHE B CA 1
ATOM 4303 C C . PHE B 1 67 ? 27.766 -3.803 -0.512 1 96.5 67 PHE B C 1
ATOM 4305 O O . PHE B 1 67 ? 28.234 -2.812 -1.084 1 96.5 67 PHE B O 1
ATOM 4312 N N . VAL B 1 68 ? 28.375 -4.934 -0.416 1 97.06 68 VAL B N 1
ATOM 4313 C CA . VAL B 1 68 ? 29.688 -5.113 -1.003 1 97.06 68 VAL B CA 1
ATOM 4314 C C . VAL B 1 68 ? 29.625 -4.914 -2.516 1 97.06 68 VAL B C 1
ATOM 4316 O O . VAL B 1 68 ? 30.484 -4.258 -3.104 1 97.06 68 VAL B O 1
ATOM 4319 N N . ASP B 1 69 ? 28.578 -5.469 -3.127 1 94.25 69 ASP B N 1
ATOM 4320 C CA . ASP B 1 69 ? 28.391 -5.324 -4.57 1 94.25 69 ASP B CA 1
ATOM 4321 C C . ASP B 1 69 ? 28.312 -3.854 -4.969 1 94.25 69 ASP B C 1
ATOM 4323 O O . ASP B 1 69 ? 28.938 -3.434 -5.941 1 94.25 69 ASP B O 1
ATOM 4327 N N . VAL B 1 70 ? 27.641 -3.068 -4.215 1 93.75 70 VAL B N 1
ATOM 4328 C CA . VAL B 1 70 ? 27.438 -1.651 -4.504 1 93.75 70 VAL B CA 1
ATOM 4329 C C . VAL B 1 70 ? 28.734 -0.89 -4.234 1 93.75 70 VAL B C 1
ATOM 4331 O O . VAL B 1 70 ? 29.156 -0.054 -5.039 1 93.75 70 VAL B O 1
ATOM 4334 N N . ALA B 1 71 ? 29.359 -1.189 -3.148 1 96.69 71 ALA B N 1
ATOM 4335 C CA . ALA B 1 71 ? 30.562 -0.467 -2.723 1 96.69 71 ALA B CA 1
ATOM 4336 C C . ALA B 1 71 ? 31.734 -0.748 -3.658 1 96.69 71 ALA B C 1
ATOM 4338 O O . ALA B 1 71 ? 32.625 0.093 -3.82 1 96.69 71 ALA B O 1
ATOM 4339 N N . GLU B 1 72 ? 31.719 -1.938 -4.227 1 95.69 72 GLU B N 1
ATOM 4340 C CA . GLU B 1 72 ? 32.844 -2.359 -5.086 1 95.69 72 GLU B CA 1
ATOM 4341 C C . GLU B 1 72 ? 32.969 -1.449 -6.301 1 95.69 72 GLU B C 1
ATOM 4343 O O . GLU B 1 72 ? 34.062 -1.288 -6.848 1 95.69 72 GLU B O 1
ATOM 4348 N N . GLU B 1 73 ? 31.922 -0.832 -6.641 1 91.88 73 GLU B N 1
ATOM 4349 C CA . GLU B 1 73 ? 31.938 0.071 -7.789 1 91.88 73 GLU B CA 1
ATOM 4350 C C . GLU B 1 73 ? 32.844 1.265 -7.539 1 91.88 73 GLU B C 1
ATOM 4352 O O . GLU B 1 73 ? 33.562 1.693 -8.438 1 91.88 73 GLU B O 1
ATOM 4357 N N . SER B 1 74 ? 32.844 1.771 -6.352 1 94.06 74 SER B N 1
ATOM 4358 C CA . SER B 1 74 ? 33.625 2.941 -5.996 1 94.06 74 SER B CA 1
ATOM 4359 C C . SER B 1 74 ? 34.938 2.543 -5.289 1 94.06 74 SER B C 1
ATOM 4361 O O . SER B 1 74 ? 35.938 3.264 -5.352 1 94.06 74 SER B O 1
ATOM 4363 N N . PHE B 1 75 ? 34.812 1.344 -4.695 1 96.06 75 PHE B N 1
ATOM 4364 C CA . PHE B 1 75 ? 35.969 0.88 -3.92 1 96.06 75 PHE B CA 1
ATOM 4365 C C . PHE B 1 75 ? 36.281 -0.577 -4.238 1 96.06 75 PHE B C 1
ATOM 4367 O O . PHE B 1 75 ? 36.031 -1.465 -3.422 1 96.06 75 PHE B O 1
ATOM 4374 N N . PRO B 1 76 ? 36.906 -0.882 -5.293 1 93 76 PRO B N 1
ATOM 4375 C CA . PRO B 1 76 ? 37.156 -2.242 -5.785 1 93 76 PRO B CA 1
ATOM 4376 C C . PRO B 1 76 ? 37.812 -3.133 -4.75 1 93 76 PRO B C 1
ATOM 4378 O O . PRO B 1 76 ? 37.656 -4.352 -4.762 1 93 76 PRO B O 1
ATOM 4381 N N . GLY B 1 77 ? 38.5 -2.74 -3.824 1 93.56 77 GLY B N 1
ATOM 4382 C CA . GLY B 1 77 ? 39.219 -3.547 -2.838 1 93.56 77 GLY B CA 1
ATOM 4383 C C . GLY B 1 77 ? 38.281 -4.086 -1.751 1 93.56 77 GLY B C 1
ATOM 4384 O O . GLY B 1 77 ? 38.656 -5.016 -1.03 1 93.56 77 GLY B O 1
ATOM 4385 N N . ILE B 1 78 ? 37.062 -3.715 -1.791 1 95.88 78 ILE B N 1
ATOM 4386 C CA . ILE B 1 78 ? 36.188 -4.035 -0.671 1 95.88 78 ILE B CA 1
ATOM 4387 C C . ILE B 1 78 ? 35.719 -5.48 -0.78 1 95.88 78 ILE B C 1
ATOM 4389 O O . ILE B 1 78 ? 35.344 -6.102 0.224 1 95.88 78 ILE B O 1
ATOM 4393 N N . GLY B 1 79 ? 35.688 -6.102 -1.963 1 94.31 79 GLY B N 1
ATOM 4394 C CA . GLY B 1 79 ? 35.281 -7.48 -2.168 1 94.31 79 GLY B CA 1
ATOM 4395 C C . GLY B 1 79 ? 36.156 -8.477 -1.435 1 94.31 79 GLY B C 1
ATOM 4396 O O . GLY B 1 79 ? 35.75 -9.609 -1.188 1 94.31 79 GLY B O 1
ATOM 4397 N N . ARG B 1 80 ? 37.375 -8.008 -0.997 1 93.19 80 ARG B N 1
ATOM 4398 C CA . ARG B 1 80 ? 38.344 -8.867 -0.312 1 93.19 80 ARG B CA 1
ATOM 4399 C C . ARG B 1 80 ? 38.188 -8.766 1.201 1 93.19 80 ARG B C 1
ATOM 4401 O O . ARG B 1 80 ? 38.75 -9.555 1.946 1 93.19 80 ARG B O 1
ATOM 4408 N N . ILE B 1 81 ? 37.375 -7.871 1.604 1 93.44 81 ILE B N 1
ATOM 4409 C CA . ILE B 1 81 ? 37.188 -7.625 3.031 1 93.44 81 ILE B CA 1
ATOM 4410 C C . ILE B 1 81 ? 36.156 -8.609 3.604 1 93.44 81 ILE B C 1
ATOM 4412 O O . ILE B 1 81 ? 35.219 -8.992 2.918 1 93.44 81 ILE B O 1
ATOM 4416 N N . GLU B 1 82 ? 36.375 -8.984 4.891 1 89.75 82 GLU B N 1
ATOM 4417 C CA . GLU B 1 82 ? 35.438 -9.867 5.574 1 89.75 82 GLU B CA 1
ATOM 4418 C C . GLU B 1 82 ? 34 -9.297 5.531 1 89.75 82 GLU B C 1
ATOM 4420 O O . GLU B 1 82 ? 33.812 -8.102 5.762 1 89.75 82 GLU B O 1
ATOM 4425 N N . GLY B 1 83 ? 33.062 -10.172 5.262 1 91.19 83 GLY B N 1
ATOM 4426 C CA . GLY B 1 83 ? 31.688 -9.773 5.082 1 91.19 83 GLY B CA 1
ATOM 4427 C C . GLY B 1 83 ? 30.984 -9.477 6.387 1 91.19 83 GLY B C 1
ATOM 4428 O O . GLY B 1 83 ? 29.953 -10.078 6.691 1 91.19 83 GLY B O 1
ATOM 4429 N N . GLU B 1 84 ? 31.562 -8.531 7.125 1 94.81 84 GLU B N 1
ATOM 4430 C CA . GLU B 1 84 ? 31 -8.016 8.367 1 94.81 84 GLU B CA 1
ATOM 4431 C C . GLU B 1 84 ? 31.031 -6.488 8.391 1 94.81 84 GLU B C 1
ATOM 4433 O O . GLU B 1 84 ? 31.969 -5.871 7.898 1 94.81 84 GLU B O 1
ATOM 4438 N N . TRP B 1 85 ? 30.031 -5.926 8.992 1 95.81 85 TRP B N 1
ATOM 4439 C CA . TRP B 1 85 ? 29.875 -4.477 8.969 1 95.81 85 TRP B CA 1
ATOM 4440 C C . TRP B 1 85 ? 31.094 -3.783 9.547 1 95.81 85 TRP B C 1
ATOM 4442 O O . TRP B 1 85 ? 31.562 -2.77 9.016 1 95.81 85 TRP B O 1
ATOM 4452 N N . GLU B 1 86 ? 31.609 -4.316 10.656 1 95.38 86 GLU B N 1
ATOM 4453 C CA . GLU B 1 86 ? 32.75 -3.691 11.289 1 95.38 86 GLU B CA 1
ATOM 4454 C C . GLU B 1 86 ? 33.938 -3.615 10.336 1 95.38 86 GLU B C 1
ATOM 4456 O O . GLU B 1 86 ? 34.594 -2.566 10.203 1 95.38 86 GLU B O 1
ATOM 4461 N N . SER B 1 87 ? 34.219 -4.719 9.68 1 96.12 87 SER B N 1
ATOM 4462 C CA . SER B 1 87 ? 35.344 -4.789 8.75 1 96.12 87 SER B CA 1
ATOM 4463 C C . SER B 1 87 ? 35.094 -3.922 7.52 1 96.12 87 SER B C 1
ATOM 4465 O O . SER B 1 87 ? 36 -3.219 7.059 1 96.12 87 SER B O 1
ATOM 4467 N N . LEU B 1 88 ? 33.938 -3.979 6.996 1 97.06 88 LEU B N 1
ATOM 4468 C CA . LEU B 1 88 ? 33.594 -3.248 5.777 1 97.06 88 LEU B CA 1
ATOM 4469 C C . LEU B 1 88 ? 33.625 -1.742 6.023 1 97.06 88 LEU B C 1
ATOM 4471 O O . LEU B 1 88 ? 34.219 -0.994 5.25 1 97.06 88 LEU B O 1
ATOM 4475 N N . LEU B 1 89 ? 33.031 -1.264 7.098 1 96.31 89 LEU B N 1
ATOM 4476 C CA . LEU B 1 89 ? 33 0.157 7.426 1 96.31 89 LEU B CA 1
ATOM 4477 C C . LEU B 1 89 ? 34.406 0.657 7.785 1 96.31 89 LEU B C 1
ATOM 4479 O O . LEU B 1 89 ? 34.75 1.792 7.461 1 96.31 89 LEU B O 1
ATOM 4483 N N . GLY B 1 90 ? 35.156 -0.198 8.5 1 94.94 90 GLY B N 1
ATOM 4484 C CA . GLY B 1 90 ? 36.531 0.149 8.781 1 94.94 90 GLY B CA 1
ATOM 4485 C C . GLY B 1 90 ? 37.344 0.388 7.527 1 94.94 90 GLY B C 1
ATOM 4486 O O . GLY B 1 90 ? 38.094 1.37 7.441 1 94.94 90 GLY B O 1
ATOM 4487 N N . TYR B 1 91 ? 37.188 -0.487 6.602 1 95.56 91 TYR B N 1
ATOM 4488 C CA . TYR B 1 91 ? 37.875 -0.363 5.324 1 95.56 91 TYR B CA 1
ATOM 4489 C C . TYR B 1 91 ? 37.531 0.944 4.629 1 95.56 91 TYR B C 1
ATOM 4491 O O . TYR B 1 91 ? 38.406 1.656 4.137 1 95.56 91 TYR B O 1
ATOM 4499 N N . LEU B 1 92 ? 36.312 1.282 4.609 1 96.44 92 LEU B N 1
ATOM 4500 C CA . LEU B 1 92 ? 35.844 2.488 3.934 1 96.44 92 LEU B CA 1
ATOM 4501 C C . LEU B 1 92 ? 36.281 3.738 4.68 1 96.44 92 LEU B C 1
ATOM 4503 O O . LEU B 1 92 ? 36.531 4.777 4.062 1 96.44 92 LEU B O 1
ATOM 4507 N N . ALA B 1 93 ? 36.344 3.611 5.961 1 95 93 ALA B N 1
ATOM 4508 C CA . ALA B 1 93 ? 36.844 4.715 6.777 1 95 93 ALA B CA 1
ATOM 4509 C C . ALA B 1 93 ? 38.281 5.039 6.434 1 95 93 ALA B C 1
ATOM 4511 O O . ALA B 1 93 ? 38.656 6.211 6.344 1 95 93 ALA B O 1
ATOM 4512 N N . ASP B 1 94 ? 39.031 4.016 6.27 1 93.62 94 ASP B N 1
ATOM 4513 C CA . ASP B 1 94 ? 40.438 4.191 5.91 1 93.62 94 ASP B CA 1
ATOM 4514 C C . ASP B 1 94 ? 40.594 4.91 4.57 1 93.62 94 ASP B C 1
ATOM 4516 O O . ASP B 1 94 ? 41.594 5.535 4.301 1 93.62 94 ASP B O 1
ATOM 4520 N N . GLN B 1 95 ? 39.625 4.863 3.812 1 94.25 95 GLN B N 1
ATOM 4521 C CA . GLN B 1 95 ? 39.625 5.484 2.492 1 94.25 95 GLN B CA 1
ATOM 4522 C C . GLN B 1 95 ? 38.938 6.855 2.521 1 94.25 95 GLN B C 1
ATOM 4524 O O . GLN B 1 95 ? 38.75 7.469 1.476 1 94.25 95 GLN B O 1
ATOM 4529 N N . ASP B 1 96 ? 38.594 7.324 3.662 1 95.19 96 ASP B N 1
ATOM 4530 C CA . ASP B 1 96 ? 37.906 8.594 3.846 1 95.19 96 ASP B CA 1
ATOM 4531 C C . ASP B 1 96 ? 36.656 8.68 2.965 1 95.19 96 ASP B C 1
ATOM 4533 O O . ASP B 1 96 ? 36.406 9.711 2.338 1 95.19 96 ASP B O 1
ATOM 4537 N N . ALA B 1 97 ? 35.906 7.551 2.881 1 96.44 97 ALA B N 1
ATOM 4538 C CA . ALA B 1 97 ? 34.75 7.438 1.984 1 96.44 97 ALA B CA 1
ATOM 4539 C C . ALA B 1 97 ? 33.531 8.148 2.562 1 96.44 97 ALA B C 1
ATOM 4541 O O . ALA B 1 97 ? 33.469 8.438 3.76 1 96.44 97 ALA B O 1
ATOM 4542 N N . VAL B 1 98 ? 32.594 8.562 1.696 1 97.81 98 VAL B N 1
ATOM 4543 C CA . VAL B 1 98 ? 31.234 8.891 2.092 1 97.81 98 VAL B CA 1
ATOM 4544 C C . VAL B 1 98 ? 30.359 7.641 1.995 1 97.81 98 VAL B C 1
ATOM 4546 O O . VAL B 1 98 ? 30.219 7.055 0.919 1 97.81 98 VAL B O 1
ATOM 4549 N N . VAL B 1 99 ? 29.812 7.203 3.129 1 98 99 VAL B N 1
ATOM 4550 C CA . VAL B 1 99 ? 28.984 5.996 3.158 1 98 99 VAL B CA 1
ATOM 4551 C C . VAL B 1 99 ? 27.562 6.355 3.537 1 98 99 VAL B C 1
ATOM 4553 O O . VAL B 1 99 ? 27.312 6.887 4.621 1 98 99 VAL B O 1
ATOM 4556 N N . VAL B 1 100 ? 26.625 6.09 2.643 1 98.25 100 VAL B N 1
ATOM 4557 C CA . VAL B 1 100 ? 25.203 6.328 2.887 1 98.25 100 VAL B CA 1
ATOM 4558 C C . VAL B 1 100 ? 24.484 5 3.092 1 98.25 100 VAL B C 1
ATOM 4560 O O . VAL B 1 100 ? 24.469 4.152 2.197 1 98.25 100 VAL B O 1
ATOM 4563 N N . LEU B 1 101 ? 23.969 4.828 4.234 1 97.88 101 LEU B N 1
ATOM 4564 C CA . LEU B 1 101 ? 23.094 3.695 4.535 1 97.88 101 LEU B CA 1
ATOM 4565 C C . LEU B 1 101 ? 21.625 4.129 4.559 1 97.88 101 LEU B C 1
ATOM 4567 O O . LEU B 1 101 ? 21.125 4.57 5.594 1 97.88 101 LEU B O 1
ATOM 4571 N N . ASP B 1 102 ? 20.969 3.969 3.389 1 96.69 102 ASP B N 1
ATOM 4572 C CA . ASP B 1 102 ? 19.578 4.344 3.217 1 96.69 102 ASP B CA 1
ATOM 4573 C C . ASP B 1 102 ? 18.641 3.238 3.711 1 96.69 102 ASP B C 1
ATOM 4575 O O . ASP B 1 102 ? 18.844 2.064 3.395 1 96.69 102 ASP B O 1
ATOM 4579 N N . GLU B 1 103 ? 17.641 3.619 4.406 1 95 103 GLU B N 1
ATOM 4580 C CA . GLU B 1 103 ? 16.734 2.73 5.133 1 95 103 GLU B CA 1
ATOM 4581 C C . GLU B 1 103 ? 17.5 1.89 6.156 1 95 103 GLU B C 1
ATOM 4583 O O . GLU B 1 103 ? 17.391 0.662 6.164 1 95 103 GLU B O 1
ATOM 4588 N N . PHE B 1 104 ? 18.219 2.609 7.043 1 96.75 104 PHE B N 1
ATOM 4589 C CA . PHE B 1 104 ? 19.062 2.066 8.094 1 96.75 104 PHE B CA 1
ATOM 4590 C C . PHE B 1 104 ? 18.281 1.146 9.016 1 96.75 104 PHE B C 1
ATOM 4592 O O . PHE B 1 104 ? 18.797 0.136 9.492 1 96.75 104 PHE B O 1
ATOM 4599 N N . PRO B 1 105 ? 16.984 1.416 9.25 1 93.25 105 PRO B N 1
ATOM 4600 C CA . PRO B 1 105 ? 16.172 0.534 10.094 1 93.25 105 PRO B CA 1
ATOM 4601 C C . PRO B 1 105 ? 16.109 -0.898 9.562 1 93.25 105 PRO B C 1
ATOM 4603 O O . PRO B 1 105 ? 16.047 -1.848 10.352 1 93.25 105 PRO B O 1
ATOM 4606 N N . TYR B 1 106 ? 16.141 -1.079 8.297 1 92.25 106 TYR B N 1
ATOM 4607 C CA . TYR B 1 106 ? 16.125 -2.422 7.727 1 92.25 106 TYR B CA 1
ATOM 4608 C C . TYR B 1 106 ? 17.422 -3.164 8.031 1 92.25 106 TYR B C 1
ATOM 4610 O O . TYR B 1 106 ? 17.406 -4.383 8.211 1 92.25 106 TYR B O 1
ATOM 4618 N N . LEU B 1 107 ? 18.5 -2.412 8.102 1 95.31 107 LEU B N 1
ATOM 4619 C CA . LEU B 1 107 ? 19.781 -3.012 8.484 1 95.31 107 LEU B CA 1
ATOM 4620 C C . LEU B 1 107 ? 19.766 -3.443 9.945 1 95.31 107 LEU B C 1
ATOM 4622 O O . LEU B 1 107 ? 20.266 -4.516 10.281 1 95.31 107 LEU B O 1
ATOM 4626 N N . ILE B 1 108 ? 19.156 -2.584 10.734 1 93.62 108 ILE B N 1
ATOM 4627 C CA . ILE B 1 108 ? 19.062 -2.887 12.156 1 93.62 108 ILE B CA 1
ATOM 4628 C C . ILE B 1 108 ? 18.188 -4.125 12.359 1 93.62 108 ILE B C 1
ATOM 4630 O O . ILE B 1 108 ? 18.516 -4.988 13.18 1 93.62 108 ILE B O 1
ATOM 4634 N N . ASP B 1 109 ? 17.109 -4.199 11.609 1 89.75 109 ASP B N 1
ATOM 4635 C CA . ASP B 1 109 ? 16.203 -5.344 11.711 1 89.75 109 ASP B CA 1
ATOM 4636 C C . ASP B 1 109 ? 16.922 -6.645 11.375 1 89.75 109 ASP B C 1
ATOM 4638 O O . ASP B 1 109 ? 16.625 -7.691 11.953 1 89.75 109 ASP B O 1
ATOM 4642 N N . ALA B 1 110 ? 17.797 -6.578 10.414 1 89.56 110 ALA B N 1
ATOM 4643 C CA . ALA B 1 110 ? 18.547 -7.758 9.977 1 89.56 110 ALA B CA 1
ATOM 4644 C C . ALA B 1 110 ? 19.672 -8.094 10.961 1 89.56 110 ALA B C 1
ATOM 4646 O O . ALA B 1 110 ? 20.031 -9.258 11.109 1 89.56 110 ALA B O 1
ATOM 4647 N N . ASP B 1 111 ? 20.219 -7.059 11.57 1 92.69 111 ASP B N 1
ATOM 4648 C CA . ASP B 1 111 ? 21.297 -7.191 12.539 1 92.69 111 ASP B CA 1
ATOM 4649 C C . ASP B 1 111 ? 21.188 -6.148 13.648 1 92.69 111 ASP B C 1
ATOM 4651 O O . ASP B 1 111 ? 21.75 -5.062 13.555 1 92.69 111 ASP B O 1
ATOM 4655 N N . GLU B 1 112 ? 20.641 -6.535 14.742 1 91.44 112 GLU B N 1
ATOM 4656 C CA . GLU B 1 112 ? 20.328 -5.621 15.844 1 91.44 112 GLU B CA 1
ATOM 4657 C C . GLU B 1 112 ? 21.594 -5.059 16.469 1 91.44 112 GLU B C 1
ATOM 4659 O O . GLU B 1 112 ? 21.547 -4.059 17.188 1 91.44 112 GLU B O 1
ATOM 4664 N N . SER B 1 113 ? 22.719 -5.652 16.188 1 93.31 113 SER B N 1
ATOM 4665 C CA . SER B 1 113 ? 23.969 -5.215 16.812 1 93.31 113 SER B CA 1
ATOM 4666 C C . SER B 1 113 ? 24.625 -4.09 16.016 1 93.31 113 SER B C 1
ATOM 4668 O O . SER B 1 113 ? 25.578 -3.467 16.484 1 93.31 113 SER B O 1
ATOM 4670 N N . LEU B 1 114 ? 24.109 -3.789 14.898 1 95.06 114 LEU B N 1
ATOM 4671 C CA . LEU B 1 114 ? 24.75 -2.877 13.969 1 95.06 114 LEU B CA 1
ATOM 4672 C C . LEU B 1 114 ? 24.984 -1.513 14.617 1 95.06 114 LEU B C 1
ATOM 4674 O O . LEU B 1 114 ? 26.078 -0.943 14.508 1 95.06 114 LEU B O 1
ATOM 4678 N N . PRO B 1 115 ? 24 -0.927 15.336 1 94.44 115 PRO B N 1
ATOM 4679 C CA . PRO B 1 115 ? 24.266 0.363 15.984 1 94.44 115 PRO B CA 1
ATOM 4680 C C . PRO B 1 115 ? 25.438 0.309 16.953 1 94.44 115 PRO B C 1
ATOM 4682 O O . PRO B 1 115 ? 26.25 1.239 17 1 94.44 115 PRO B O 1
ATOM 4685 N N . SER B 1 116 ? 25.547 -0.782 17.609 1 93.31 116 SER B N 1
ATOM 4686 C CA . SER B 1 116 ? 26.656 -0.951 18.562 1 93.31 116 SER B CA 1
ATOM 4687 C C . SER B 1 116 ? 27.984 -1.102 17.828 1 93.31 116 SER B C 1
ATOM 4689 O O . SER B 1 116 ? 29.016 -0.632 18.312 1 93.31 116 SER B O 1
ATOM 4691 N N . VAL B 1 117 ? 27.953 -1.799 16.766 1 94.56 117 VAL B N 1
ATOM 4692 C CA . VAL B 1 117 ? 29.141 -1.954 15.938 1 94.56 117 VAL B CA 1
ATOM 4693 C C . VAL B 1 117 ? 29.609 -0.586 15.453 1 94.56 117 VAL B C 1
ATOM 4695 O O . VAL B 1 117 ? 30.797 -0.269 15.539 1 94.56 117 VAL B O 1
ATOM 4698 N N . ILE B 1 118 ? 28.703 0.217 14.969 1 94.38 118 ILE B N 1
ATOM 4699 C CA . ILE B 1 118 ? 29.031 1.553 14.484 1 94.38 118 ILE B CA 1
ATOM 4700 C C . ILE B 1 118 ? 29.562 2.402 15.641 1 94.38 118 ILE B C 1
ATOM 4702 O O . ILE B 1 118 ? 30.531 3.154 15.469 1 94.38 118 ILE B O 1
ATOM 4706 N N . GLN B 1 119 ? 28.922 2.275 16.781 1 92.88 119 GLN B N 1
ATOM 4707 C CA . GLN B 1 119 ? 29.375 2.986 17.969 1 92.88 119 GLN B CA 1
ATOM 4708 C C . GLN B 1 119 ? 30.828 2.678 18.281 1 92.88 119 GLN B C 1
ATOM 4710 O O . GLN B 1 119 ? 31.641 3.592 18.469 1 92.88 119 GLN B O 1
ATOM 4715 N N . ARG B 1 120 ? 31.141 1.439 18.328 1 92.31 120 ARG B N 1
ATOM 4716 C CA . ARG B 1 120 ? 32.5 1.015 18.641 1 92.31 120 ARG B CA 1
ATOM 4717 C C . ARG B 1 120 ? 33.5 1.528 17.609 1 92.31 120 ARG B C 1
ATOM 4719 O O . ARG B 1 120 ? 34.562 2.043 17.953 1 92.31 120 ARG B O 1
ATOM 4726 N N . LEU B 1 121 ? 33.156 1.388 16.438 1 92.25 121 LEU B N 1
ATOM 4727 C CA . LEU B 1 121 ? 34.031 1.86 15.359 1 92.25 121 LEU B CA 1
ATOM 4728 C C . LEU B 1 121 ? 34.25 3.365 15.453 1 92.25 121 LEU B C 1
ATOM 4730 O O . LEU B 1 121 ? 35.375 3.846 15.289 1 92.25 121 LEU B O 1
ATOM 4734 N N . TRP B 1 122 ? 33.125 4.043 15.711 1 91 122 TRP B N 1
ATOM 4735 C CA . TRP B 1 122 ? 33.188 5.5 15.781 1 91 122 TRP B CA 1
ATOM 4736 C C . TRP B 1 122 ? 34.094 5.965 16.906 1 91 122 TRP B C 1
ATOM 4738 O O . TRP B 1 122 ? 34.875 6.898 16.734 1 91 122 TRP B O 1
ATOM 4748 N N . ASP B 1 123 ? 34.031 5.309 18 1 90.06 123 ASP B N 1
ATOM 4749 C CA . ASP B 1 123 ? 34.781 5.703 19.188 1 90.06 123 ASP B CA 1
ATOM 4750 C C . ASP B 1 123 ? 36.281 5.328 19.047 1 90.06 123 ASP B C 1
ATOM 4752 O O . ASP B 1 123 ? 37.125 6.004 19.594 1 90.06 123 ASP B O 1
ATOM 4756 N N . GLN B 1 124 ? 36.531 4.375 18.25 1 88.69 124 GLN B N 1
ATOM 4757 C CA . GLN B 1 124 ? 37.875 3.828 18.266 1 88.69 124 GLN B CA 1
ATOM 4758 C C . GLN B 1 124 ? 38.625 4.164 16.984 1 88.69 124 GLN B C 1
ATOM 4760 O O . GLN B 1 124 ? 39.844 4.379 17 1 88.69 124 GLN B O 1
ATOM 4765 N N . GLU B 1 125 ? 37.938 4.137 15.922 1 85.19 125 GLU B N 1
ATOM 4766 C CA . GLU B 1 125 ? 38.656 4.098 14.656 1 85.19 125 GLU B CA 1
ATOM 4767 C C . GLU B 1 125 ? 38.25 5.242 13.742 1 85.19 125 GLU B C 1
ATOM 4769 O O . GLU B 1 125 ? 39.062 5.781 12.992 1 85.19 125 GLU B O 1
ATOM 4774 N N . LEU B 1 126 ? 37 5.652 13.781 1 83.75 126 LEU B N 1
ATOM 4775 C CA . LEU B 1 126 ? 36.469 6.477 12.695 1 83.75 126 LEU B CA 1
ATOM 4776 C C . LEU B 1 126 ? 36.719 7.953 12.961 1 83.75 126 LEU B C 1
ATOM 4778 O O . LEU B 1 126 ? 36.812 8.758 12.031 1 83.75 126 LEU B O 1
ATOM 4782 N N . ARG B 1 127 ? 37 8.336 14.141 1 81.94 127 ARG B N 1
ATOM 4783 C CA . ARG B 1 127 ? 37.094 9.742 14.492 1 81.94 127 ARG B CA 1
ATOM 4784 C C . ARG B 1 127 ? 38.344 10.367 13.883 1 81.94 127 ARG B C 1
ATOM 4786 O O . ARG B 1 127 ? 38.375 11.578 13.641 1 81.94 127 ARG B O 1
ATOM 4793 N N . ASP B 1 128 ? 39.312 9.555 13.609 1 84 128 ASP B N 1
ATOM 4794 C CA . ASP B 1 128 ? 40.562 10.07 13.086 1 84 128 ASP B CA 1
ATOM 4795 C C . ASP B 1 128 ? 40.625 9.922 11.562 1 84 128 ASP B C 1
ATOM 4797 O O . ASP B 1 128 ? 41.719 9.945 10.984 1 84 128 ASP B O 1
ATOM 4801 N N . THR B 1 129 ? 39.438 9.742 11 1 91.62 129 THR B N 1
ATOM 4802 C CA . THR B 1 129 ? 39.375 9.594 9.547 1 91.62 129 THR B CA 1
ATOM 4803 C C . THR B 1 129 ? 38.5 10.688 8.945 1 91.62 129 THR B C 1
ATOM 4805 O O . THR B 1 129 ? 37.906 11.484 9.664 1 91.62 129 THR B O 1
ATOM 4808 N N . GLY B 1 130 ? 38.5 10.758 7.633 1 92.5 130 GLY B N 1
ATOM 4809 C CA . GLY B 1 130 ? 37.625 11.68 6.922 1 92.5 130 GLY B CA 1
ATOM 4810 C C . GLY B 1 130 ? 36.312 11.039 6.484 1 92.5 130 GLY B C 1
ATOM 4811 O O . GLY B 1 130 ? 35.688 11.516 5.547 1 92.5 130 GLY B O 1
ATOM 4812 N N . LEU B 1 131 ? 35.938 9.977 7.145 1 95.38 131 LEU B N 1
ATOM 4813 C CA . LEU B 1 131 ? 34.719 9.258 6.785 1 95.38 131 LEU B CA 1
ATOM 4814 C C . LEU B 1 131 ? 33.46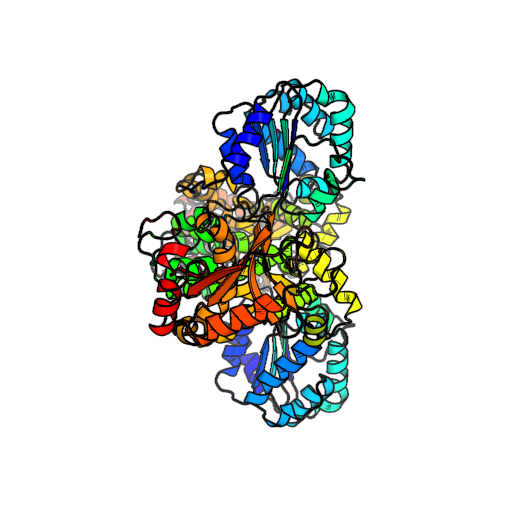9 10.102 7.066 1 95.38 131 LEU B C 1
ATOM 4816 O O . LEU B 1 131 ? 33.375 10.766 8.102 1 95.38 131 LEU B O 1
ATOM 4820 N N . THR B 1 132 ? 32.594 10.203 6.137 1 97.25 132 THR B N 1
ATOM 4821 C CA . THR B 1 132 ? 31.234 10.695 6.398 1 97.25 132 THR B CA 1
ATOM 4822 C C . THR B 1 132 ? 30.219 9.555 6.34 1 97.25 132 THR B C 1
ATOM 4824 O O . THR B 1 132 ? 30.047 8.922 5.301 1 97.25 132 THR B O 1
ATOM 4827 N N . LEU B 1 133 ? 29.594 9.242 7.449 1 97.25 133 LEU B N 1
ATOM 4828 C CA . LEU B 1 133 ? 28.562 8.227 7.539 1 97.25 133 LEU B CA 1
ATOM 4829 C C . LEU B 1 133 ? 27.172 8.859 7.578 1 97.25 133 LEU B C 1
ATOM 4831 O O . LEU B 1 133 ? 26.859 9.633 8.492 1 97.25 133 LEU B O 1
ATOM 4835 N N . VAL B 1 134 ? 26.344 8.617 6.562 1 98.25 134 VAL B N 1
ATOM 4836 C CA . VAL B 1 134 ? 25 9.148 6.484 1 98.25 134 VAL B CA 1
ATOM 4837 C C . VAL B 1 134 ? 23.984 8.031 6.734 1 98.25 134 VAL B C 1
ATOM 4839 O O . VAL B 1 134 ? 23.906 7.074 5.965 1 98.25 134 VAL B O 1
ATOM 4842 N N . LEU B 1 135 ? 23.266 8.141 7.801 1 97.75 135 LEU B N 1
ATOM 4843 C CA . LEU B 1 135 ? 22.219 7.188 8.148 1 97.75 135 LEU B CA 1
ATOM 4844 C C . LEU B 1 135 ? 20.844 7.762 7.852 1 97.75 135 LEU B C 1
ATOM 4846 O O . LEU B 1 135 ? 20.469 8.797 8.398 1 97.75 135 LEU B O 1
ATOM 4850 N N . ILE B 1 136 ? 20.109 7.086 6.945 1 97.69 136 ILE B N 1
ATOM 4851 C CA . ILE B 1 136 ? 18.797 7.566 6.531 1 97.69 136 ILE B CA 1
ATOM 4852 C C . ILE B 1 136 ? 17.734 6.57 6.965 1 97.69 136 ILE B C 1
ATOM 4854 O O . ILE B 1 136 ? 17.922 5.355 6.871 1 97.69 136 ILE B O 1
ATOM 4858 N N . GLY B 1 137 ? 16.625 7.059 7.48 1 95.25 137 GLY B N 1
ATOM 4859 C CA . GLY B 1 137 ? 15.562 6.148 7.852 1 95.25 137 GLY B CA 1
ATOM 4860 C C . GLY B 1 137 ? 14.18 6.781 7.77 1 95.25 137 GLY B C 1
ATOM 4861 O O . GLY B 1 137 ? 14.016 7.957 8.094 1 95.25 137 GLY B O 1
ATOM 4862 N N . SER B 1 138 ? 13.211 5.945 7.367 1 92.12 138 SER B N 1
ATOM 4863 C CA . SER B 1 138 ? 11.82 6.395 7.328 1 92.12 138 SER B CA 1
ATOM 4864 C C . SER B 1 138 ? 11.086 6.047 8.617 1 92.12 138 SER B C 1
ATOM 4866 O O . SER B 1 138 ? 10.031 6.609 8.914 1 92.12 138 SER B O 1
ATOM 4868 N N . SER B 1 139 ? 11.602 5.02 9.258 1 88.5 139 SER B N 1
ATOM 4869 C CA . SER B 1 139 ? 11.07 4.695 10.578 1 88.5 139 SER B CA 1
ATOM 4870 C C . SER B 1 139 ? 11.609 5.648 11.641 1 88.5 139 SER B C 1
ATOM 4872 O O . SER B 1 139 ? 12.672 5.41 12.211 1 88.5 139 SER B O 1
ATOM 4874 N N . ILE B 1 140 ? 10.852 6.602 11.914 1 88 140 ILE B N 1
ATOM 4875 C CA . ILE B 1 140 ? 11.289 7.668 12.812 1 88 140 ILE B CA 1
ATOM 4876 C C . ILE B 1 140 ? 11.594 7.086 14.195 1 88 140 ILE B C 1
ATOM 4878 O O . ILE B 1 140 ? 12.633 7.391 14.789 1 88 140 ILE B O 1
ATOM 4882 N N . SER B 1 141 ? 10.766 6.172 14.625 1 84.31 141 SER B N 1
ATOM 4883 C CA . SER B 1 141 ? 10.945 5.582 15.945 1 84.31 141 SER B CA 1
ATOM 4884 C C . SER B 1 141 ? 12.25 4.801 16.031 1 84.31 141 SER B C 1
ATOM 4886 O O . SER B 1 141 ? 13 4.934 17 1 84.31 141 SER B O 1
ATOM 4888 N N . MET B 1 142 ? 12.539 4.098 15.062 1 85.12 142 MET B N 1
ATOM 4889 C CA . MET B 1 142 ? 13.758 3.295 15.055 1 85.12 142 MET B CA 1
ATOM 4890 C C . MET B 1 142 ? 14.992 4.184 14.945 1 85.12 142 MET B C 1
ATOM 4892 O O . MET B 1 142 ? 16.016 3.902 15.562 1 85.12 142 MET B O 1
ATOM 4896 N N . MET B 1 143 ? 14.844 5.195 14.188 1 90.62 143 MET B N 1
ATOM 4897 C CA . MET B 1 143 ? 15.969 6.125 14.047 1 90.62 143 MET B CA 1
ATOM 4898 C C . MET B 1 143 ? 16.25 6.84 15.359 1 90.62 143 MET B C 1
ATOM 4900 O O . MET B 1 143 ? 17.406 7.02 15.742 1 90.62 143 MET B O 1
ATOM 4904 N N . GLU B 1 144 ? 15.188 7.176 16.016 1 86.88 144 GLU B N 1
ATOM 4905 C CA . GLU B 1 144 ? 15.344 7.828 17.312 1 86.88 144 GLU B CA 1
ATOM 4906 C C . GLU B 1 144 ? 15.969 6.887 18.328 1 86.88 144 GLU B C 1
ATOM 4908 O O . GLU B 1 144 ? 16.859 7.281 19.078 1 86.88 144 GLU B O 1
ATOM 4913 N N . GLU B 1 145 ? 15.578 5.738 18.312 1 85.06 145 GLU B N 1
ATOM 4914 C CA . GLU B 1 145 ? 16.094 4.746 19.25 1 85.06 145 GLU B CA 1
ATOM 4915 C C . GLU B 1 145 ? 17.562 4.434 18.969 1 85.06 145 GLU B C 1
ATOM 4917 O O . GLU B 1 145 ? 18.328 4.199 19.906 1 85.06 145 GLU B O 1
ATOM 4922 N N . ALA B 1 146 ? 17.828 4.469 17.781 1 87.94 146 ALA B N 1
ATOM 4923 C CA . ALA B 1 146 ? 19.203 4.094 17.406 1 87.94 146 ALA B CA 1
ATOM 4924 C C . ALA B 1 146 ? 20.156 5.277 17.547 1 87.94 146 ALA B C 1
ATOM 4926 O O . ALA B 1 146 ? 21.344 5.098 17.812 1 87.94 146 ALA B O 1
ATOM 4927 N N . THR B 1 147 ? 19.656 6.457 17.453 1 83.12 147 THR B N 1
ATOM 4928 C CA . THR B 1 147 ? 20.594 7.547 17.25 1 83.12 147 THR B CA 1
ATOM 4929 C C . THR B 1 147 ? 20.281 8.719 18.188 1 83.12 147 THR B C 1
ATOM 4931 O O . THR B 1 147 ? 21.156 9.508 18.531 1 83.12 147 THR B O 1
ATOM 4934 N N . LEU B 1 148 ? 19.016 8.891 18.609 1 77.69 148 LEU B N 1
ATOM 4935 C CA . LEU B 1 148 ? 18.641 10.211 19.078 1 77.69 148 LEU B CA 1
ATOM 4936 C C . LEU B 1 148 ? 18.297 10.172 20.562 1 77.69 148 LEU B C 1
ATOM 4938 O O . LEU B 1 148 ? 18.312 11.203 21.234 1 77.69 148 LEU B O 1
ATOM 4942 N N . LEU B 1 149 ? 18.016 8.977 20.969 1 78.88 149 LEU B N 1
ATOM 4943 C CA . LEU B 1 149 ? 17.703 8.852 22.391 1 78.88 149 LEU B CA 1
ATOM 4944 C C . LEU B 1 149 ? 18.969 8.773 23.219 1 78.88 149 LEU B C 1
ATOM 4946 O O . LEU B 1 149 ? 20 8.273 22.75 1 78.88 149 LEU B O 1
ATOM 4950 N N . GLY B 1 150 ? 18.875 9.344 24.375 1 71.25 150 GLY B N 1
ATOM 4951 C CA . GLY B 1 150 ? 20.031 9.43 25.25 1 71.25 150 GLY B CA 1
ATOM 4952 C C . GLY B 1 150 ? 20.703 8.086 25.5 1 71.25 150 GLY B C 1
ATOM 4953 O O . GLY B 1 150 ? 21.922 8.008 25.594 1 71.25 150 GLY B O 1
ATOM 4954 N N . ASP B 1 151 ? 20.031 7.039 25.453 1 76.19 151 ASP B N 1
ATOM 4955 C CA . ASP B 1 151 ? 20.578 5.715 25.703 1 76.19 151 ASP B CA 1
ATOM 4956 C C . ASP B 1 151 ? 20.906 4.984 24.406 1 76.19 151 ASP B C 1
ATOM 4958 O O . ASP B 1 151 ? 21.312 3.824 24.422 1 76.19 151 ASP B O 1
ATOM 4962 N N . SER B 1 152 ? 20.812 5.793 23.391 1 82.62 152 SER B N 1
ATOM 4963 C CA . SER B 1 152 ? 21.078 5.188 22.094 1 82.62 152 SER B CA 1
ATOM 4964 C C . SER B 1 152 ? 22.578 5.027 21.844 1 82.62 152 SER B C 1
ATOM 4966 O O . SER B 1 152 ? 23.375 5.879 22.25 1 82.62 152 SER B O 1
ATOM 4968 N N . PRO B 1 153 ? 22.938 3.916 21.188 1 81.75 153 PRO B N 1
ATOM 4969 C CA . PRO B 1 153 ? 24.359 3.678 20.906 1 81.75 153 PRO B CA 1
ATOM 4970 C C . PRO B 1 153 ? 25.016 4.832 20.156 1 81.75 153 PRO B C 1
ATOM 4972 O O . PRO B 1 153 ? 26.188 5.145 20.391 1 81.75 153 PRO B O 1
ATOM 4975 N N . LEU B 1 154 ? 24.25 5.484 19.375 1 86.88 154 LEU B N 1
ATOM 4976 C CA . LEU B 1 154 ? 24.875 6.48 18.5 1 86.88 154 LEU B CA 1
ATOM 4977 C C . LEU B 1 154 ? 24.562 7.895 18.984 1 86.88 154 LEU B C 1
ATOM 4979 O O . LEU B 1 154 ? 24.844 8.867 18.281 1 86.88 154 LEU B O 1
ATOM 4983 N N . TYR B 1 155 ? 23.953 7.914 20.125 1 85.5 155 TYR B N 1
ATOM 4984 C CA . TYR B 1 155 ? 23.578 9.203 20.688 1 85.5 155 TYR B CA 1
ATOM 4985 C C . TYR B 1 155 ? 24.812 10.086 20.891 1 85.5 155 TYR B C 1
ATOM 4987 O O . TYR B 1 155 ? 25.828 9.641 21.406 1 85.5 155 TYR B O 1
ATOM 4995 N N . GLY B 1 156 ? 24.656 11.32 20.5 1 83.19 156 GLY B N 1
ATOM 4996 C CA . GLY B 1 156 ? 25.688 12.312 20.734 1 83.19 156 GLY B CA 1
ATOM 4997 C C . GLY B 1 156 ? 26.844 12.211 19.781 1 83.19 156 GLY B C 1
ATOM 4998 O O . GLY B 1 156 ? 27.828 12.961 19.891 1 83.19 156 GLY B O 1
ATOM 4999 N N . ARG B 1 157 ? 26.797 11.375 18.844 1 86.75 157 ARG B N 1
ATOM 5000 C CA . ARG B 1 157 ? 27.922 11.156 17.938 1 86.75 157 ARG B CA 1
ATOM 5001 C C . ARG B 1 157 ? 27.641 11.734 16.562 1 86.75 157 ARG B C 1
ATOM 5003 O O . ARG B 1 157 ? 28.547 11.844 15.727 1 86.75 157 ARG B O 1
ATOM 5010 N N . PHE B 1 158 ? 26.422 12.156 16.328 1 90 158 PHE B N 1
ATOM 5011 C CA . PHE B 1 158 ? 26.125 12.695 15.016 1 90 158 PHE B CA 1
ATOM 5012 C C . PHE B 1 158 ? 26.5 14.172 14.938 1 90 158 PHE B C 1
ATOM 5014 O O . PHE B 1 158 ? 26.344 14.914 15.906 1 90 158 PHE B O 1
ATOM 5021 N N . THR B 1 159 ? 27.016 14.539 13.805 1 91.56 159 THR B N 1
ATOM 5022 C CA . THR B 1 159 ? 27.406 15.906 13.484 1 91.56 159 THR B CA 1
ATOM 5023 C C . THR B 1 159 ? 26.219 16.719 13.008 1 91.56 159 THR B C 1
ATOM 5025 O O . THR B 1 159 ? 26.109 17.906 13.312 1 91.56 159 THR B O 1
ATOM 5028 N N . GLU B 1 160 ? 25.406 16.078 12.281 1 94.56 160 GLU B N 1
ATOM 5029 C CA . GLU B 1 160 ? 24.219 16.719 11.734 1 94.56 160 GLU B CA 1
ATOM 5030 C C . GLU B 1 160 ? 22.984 15.828 11.891 1 94.56 160 GLU B C 1
ATOM 5032 O O . GLU B 1 160 ? 23.078 14.609 11.789 1 94.56 160 GLU B O 1
ATOM 5037 N N . LYS B 1 161 ? 21.984 16.438 12.242 1 94.62 161 LYS B N 1
ATOM 5038 C CA . LYS B 1 161 ? 20.672 15.805 12.297 1 94.62 161 LYS B CA 1
ATOM 5039 C C . LYS B 1 161 ? 19.672 16.531 11.414 1 94.62 161 LYS B C 1
ATOM 5041 O O . LYS B 1 161 ? 19.453 17.734 11.57 1 94.62 161 LYS B O 1
ATOM 5046 N N . ILE B 1 162 ? 19.156 15.82 10.516 1 96 162 ILE B N 1
ATOM 5047 C CA . ILE B 1 162 ? 18.188 16.422 9.594 1 96 162 ILE B CA 1
ATOM 5048 C C . ILE B 1 162 ? 16.828 15.719 9.75 1 96 162 ILE B C 1
ATOM 5050 O O . ILE B 1 162 ? 16.672 14.555 9.367 1 96 162 ILE B O 1
ATOM 5054 N N . ASP B 1 163 ? 15.891 16.391 10.336 1 94.62 163 ASP B N 1
ATOM 5055 C CA . ASP B 1 163 ? 14.484 15.977 10.375 1 94.62 163 ASP B CA 1
ATOM 5056 C C . ASP B 1 163 ? 13.727 16.516 9.164 1 94.62 163 ASP B C 1
ATOM 5058 O O . ASP B 1 163 ? 13.219 17.641 9.195 1 94.62 163 ASP B O 1
ATOM 5062 N N . LEU B 1 164 ? 13.68 15.68 8.148 1 95.5 164 LEU B N 1
ATOM 5063 C CA . LEU B 1 164 ? 13.133 16.156 6.887 1 95.5 164 LEU B CA 1
ATOM 5064 C C . LEU B 1 164 ? 11.609 16.234 6.953 1 95.5 164 LEU B C 1
ATOM 5066 O O . LEU B 1 164 ? 10.945 15.242 7.258 1 95.5 164 LEU B O 1
ATOM 5070 N N . ARG B 1 165 ? 11.086 17.422 6.684 1 94.5 165 ARG B N 1
ATOM 5071 C CA . ARG B 1 165 ? 9.648 17.672 6.734 1 94.5 165 ARG B CA 1
ATOM 5072 C C . ARG B 1 165 ? 9.086 17.922 5.336 1 94.5 165 ARG B C 1
ATOM 5074 O O . ARG B 1 165 ? 9.82 17.875 4.348 1 94.5 165 ARG B O 1
ATOM 5081 N N . GLN B 1 166 ? 7.797 18.047 5.293 1 95.75 166 GLN B N 1
ATOM 5082 C CA . GLN B 1 166 ? 7.16 18.391 4.023 1 95.75 166 GLN B CA 1
ATOM 5083 C C . GLN B 1 166 ? 7.629 19.75 3.512 1 95.75 166 GLN B C 1
ATOM 5085 O O . GLN B 1 166 ? 8.086 20.578 4.293 1 95.75 166 GLN B O 1
ATOM 5090 N N . LEU B 1 167 ? 7.512 19.938 2.211 1 96.25 167 LEU B N 1
ATOM 5091 C CA . LEU B 1 167 ? 7.785 21.25 1.616 1 96.25 167 LEU B CA 1
ATOM 5092 C C . LEU B 1 167 ? 6.793 22.297 2.119 1 96.25 167 LEU B C 1
ATOM 5094 O O . LEU B 1 167 ? 5.613 21.984 2.318 1 96.25 167 LEU B O 1
ATOM 5098 N N . ASP B 1 168 ? 7.285 23.453 2.322 1 95 168 ASP B N 1
ATOM 5099 C CA . ASP B 1 168 ? 6.359 24.531 2.641 1 95 168 ASP B CA 1
ATOM 5100 C C . ASP B 1 168 ? 5.586 24.969 1.401 1 95 168 ASP B C 1
ATOM 5102 O O . ASP B 1 168 ? 5.781 24.422 0.313 1 95 168 ASP B O 1
ATOM 5106 N N . PHE B 1 169 ? 4.73 25.906 1.595 1 96.56 169 PHE B N 1
ATOM 5107 C CA . PHE B 1 169 ? 3.826 26.328 0.53 1 96.56 169 PHE B CA 1
ATOM 5108 C C . PHE B 1 169 ? 4.605 26.859 -0.67 1 96.56 169 PHE B C 1
ATOM 5110 O O . PHE B 1 169 ? 4.285 26.531 -1.815 1 96.56 169 PHE B O 1
ATOM 5117 N N . VAL B 1 170 ? 5.59 27.688 -0.415 1 94.56 170 VAL B N 1
ATOM 5118 C CA . VAL B 1 170 ? 6.344 28.328 -1.485 1 94.56 170 VAL B CA 1
ATOM 5119 C C . VAL B 1 170 ? 7.02 27.266 -2.35 1 94.56 170 VAL B C 1
ATOM 5121 O O . VAL B 1 170 ? 6.938 27.312 -3.58 1 94.56 170 VAL B O 1
ATOM 5124 N N . ALA B 1 171 ? 7.656 26.328 -1.713 1 95.06 171 ALA B N 1
ATOM 5125 C CA . ALA B 1 171 ? 8.32 25.25 -2.43 1 95.06 171 ALA B CA 1
ATOM 5126 C C . ALA B 1 171 ? 7.301 24.344 -3.129 1 95.06 171 ALA B C 1
ATOM 5128 O O . ALA B 1 171 ? 7.496 23.969 -4.285 1 95.06 171 ALA B O 1
ATOM 5129 N N . ALA B 1 172 ? 6.223 24.031 -2.48 1 95.5 172 ALA B N 1
ATOM 5130 C CA . ALA B 1 172 ? 5.195 23.156 -3.037 1 95.5 172 ALA B CA 1
ATOM 5131 C C . ALA B 1 172 ? 4.543 23.781 -4.266 1 95.5 172 ALA B C 1
ATOM 5133 O O . ALA B 1 172 ? 4.172 23.078 -5.207 1 95.5 172 ALA B O 1
ATOM 5134 N N . ARG B 1 173 ? 4.453 25.062 -4.277 1 94.31 173 ARG B N 1
ATOM 5135 C CA . ARG B 1 173 ? 3.799 25.812 -5.352 1 94.31 173 ARG B CA 1
ATOM 5136 C C . ARG B 1 173 ? 4.465 25.531 -6.695 1 94.31 173 ARG B C 1
ATOM 5138 O O . ARG B 1 173 ? 3.797 25.516 -7.73 1 94.31 173 ARG B O 1
ATOM 5145 N N . THR B 1 174 ? 5.703 25.219 -6.684 1 93.44 174 THR B N 1
ATOM 5146 C CA . THR B 1 174 ? 6.469 25 -7.906 1 93.44 174 THR B CA 1
ATOM 5147 C C . THR B 1 174 ? 5.988 23.75 -8.633 1 93.44 174 THR B C 1
ATOM 5149 O O . THR B 1 174 ? 6.27 23.578 -9.82 1 93.44 174 THR B O 1
ATOM 5152 N N . PHE B 1 175 ? 5.305 22.875 -7.934 1 93.81 175 PHE B N 1
ATOM 5153 C CA . PHE B 1 175 ? 4.793 21.656 -8.539 1 93.81 175 PHE B CA 1
ATOM 5154 C C . PHE B 1 175 ? 3.445 21.906 -9.211 1 93.81 175 PHE B C 1
ATOM 5156 O O . PHE B 1 175 ? 2.992 21.094 -10.023 1 93.81 175 PHE B O 1
ATOM 5163 N N . PHE B 1 176 ? 2.779 22.984 -8.828 1 94.06 176 PHE B N 1
ATOM 5164 C CA . PHE B 1 176 ? 1.448 23.281 -9.352 1 94.06 176 PHE B CA 1
ATOM 5165 C C . PHE B 1 176 ? 1.537 24.016 -10.68 1 94.06 176 PHE B C 1
ATOM 5167 O O . PHE B 1 176 ? 2.498 24.75 -10.922 1 94.06 176 PHE B O 1
ATOM 5174 N N . PRO B 1 177 ? 0.513 23.828 -11.547 1 93.75 177 PRO B N 1
ATOM 5175 C CA . PRO B 1 177 ? 0.508 24.547 -12.828 1 93.75 177 PRO B CA 1
ATOM 5176 C C . PRO B 1 177 ? 0.51 26.062 -12.641 1 93.75 177 PRO B C 1
ATOM 5178 O O . PRO B 1 177 ? -0.147 26.578 -11.734 1 93.75 177 PRO B O 1
ATOM 5181 N N . GLU B 1 178 ? 1.066 26.734 -13.531 1 91.38 178 GLU B N 1
ATOM 5182 C CA . GLU B 1 178 ? 1.1 28.188 -13.5 1 91.38 178 GLU B CA 1
ATOM 5183 C C . GLU B 1 178 ? -0.288 28.781 -13.734 1 91.38 178 GLU B C 1
ATOM 5185 O O . GLU B 1 178 ? -0.564 29.906 -13.328 1 91.38 178 GLU B O 1
ATOM 5190 N N . SER B 1 179 ? -1.067 27.969 -14.32 1 92.38 179 SER B N 1
ATOM 5191 C CA . SER B 1 179 ? -2.402 28.438 -14.664 1 92.38 179 SER B CA 1
ATOM 5192 C C . SER B 1 179 ? -3.316 28.469 -13.445 1 92.38 179 SER B C 1
ATOM 5194 O O . SER B 1 179 ? -4.398 29.047 -13.484 1 92.38 179 SER B O 1
ATOM 5196 N N . TYR B 1 180 ? -2.844 27.906 -12.367 1 94.25 180 TYR B N 1
ATOM 5197 C CA . TYR B 1 180 ? -3.682 27.891 -11.172 1 94.25 180 TYR B CA 1
ATOM 5198 C C . TYR B 1 180 ? -3.879 29.297 -10.617 1 94.25 180 TYR B C 1
ATOM 5200 O O . TYR B 1 180 ? -2.916 30.062 -10.477 1 94.25 180 TYR B O 1
ATOM 5208 N N . THR B 1 181 ? -5.172 29.594 -10.406 1 94.88 181 THR B N 1
ATOM 5209 C CA . THR B 1 181 ? -5.477 30.812 -9.664 1 94.88 181 THR B CA 1
ATOM 5210 C C . THR B 1 181 ? -5.023 30.688 -8.211 1 94.88 181 THR B C 1
ATOM 5212 O O . THR B 1 181 ? -4.758 29.578 -7.734 1 94.88 181 THR B O 1
ATOM 5215 N N . PRO B 1 182 ? -4.926 31.781 -7.492 1 95.88 182 PRO B N 1
ATOM 5216 C CA . PRO B 1 182 ? -4.586 31.703 -6.07 1 95.88 182 PRO B CA 1
ATOM 5217 C C . PRO B 1 182 ? -5.516 30.781 -5.289 1 95.88 182 PRO B C 1
ATOM 5219 O O . PRO B 1 182 ? -5.059 30.031 -4.414 1 95.88 182 PRO B O 1
ATOM 5222 N N . GLU B 1 183 ? -6.746 30.859 -5.645 1 96.12 183 GLU B N 1
ATOM 5223 C CA . GLU B 1 183 ? -7.719 30 -4.977 1 96.12 183 GLU B CA 1
ATOM 5224 C C . GLU B 1 183 ? -7.418 28.531 -5.238 1 96.12 183 GLU B C 1
ATOM 5226 O O . GLU B 1 183 ? -7.414 27.719 -4.312 1 96.12 183 GLU B O 1
ATOM 5231 N N . GLN B 1 184 ? -7.145 28.219 -6.477 1 95.19 184 GLN B N 1
ATOM 5232 C CA . GLN B 1 184 ? -6.848 26.844 -6.852 1 95.19 184 GLN B CA 1
ATOM 5233 C C . GLN B 1 184 ? -5.566 26.359 -6.184 1 95.19 184 GLN B C 1
ATOM 5235 O O . GLN B 1 184 ? -5.473 25.188 -5.789 1 95.19 184 GLN B O 1
ATOM 5240 N N . LEU B 1 185 ? -4.629 27.266 -6.062 1 96.19 185 LEU B N 1
ATOM 5241 C CA . LEU B 1 185 ? -3.365 26.938 -5.41 1 96.19 185 LEU B CA 1
ATOM 5242 C C . LEU B 1 185 ? -3.59 26.547 -3.955 1 96.19 185 LEU B C 1
ATOM 5244 O O . LEU B 1 185 ? -3.064 25.547 -3.488 1 96.19 185 LEU B O 1
ATOM 5248 N N . LEU B 1 186 ? -4.41 27.312 -3.301 1 97.31 186 LEU B N 1
ATOM 5249 C CA . LEU B 1 186 ? -4.656 27.062 -1.885 1 97.31 186 LEU B CA 1
ATOM 5250 C C . LEU B 1 186 ? -5.496 25.797 -1.694 1 97.31 186 LEU B C 1
ATOM 5252 O O . LEU B 1 186 ? -5.285 25.047 -0.743 1 97.31 186 LEU B O 1
ATOM 5256 N N . LEU B 1 187 ? -6.418 25.594 -2.621 1 97.44 187 LEU B N 1
ATOM 5257 C CA . LEU B 1 187 ? -7.215 24.375 -2.566 1 97.44 187 LEU B CA 1
ATOM 5258 C C . LEU B 1 187 ? -6.336 23.141 -2.779 1 97.44 187 LEU B C 1
ATOM 5260 O O . LEU B 1 187 ? -6.414 22.172 -2.018 1 97.44 187 LEU B O 1
ATOM 5264 N N . ALA B 1 188 ? -5.48 23.219 -3.775 1 97.06 188 ALA B N 1
ATOM 5265 C CA . ALA B 1 188 ? -4.594 22.094 -4.082 1 97.06 188 ALA B CA 1
ATOM 5266 C C . ALA B 1 188 ? -3.617 21.844 -2.939 1 97.06 188 ALA B C 1
ATOM 5268 O O . ALA B 1 188 ? -3.404 20.703 -2.539 1 97.06 188 ALA B O 1
ATOM 5269 N N . TRP B 1 189 ? -3.098 22.922 -2.432 1 96.94 189 TRP B N 1
ATOM 5270 C CA . TRP B 1 189 ? -2.184 22.812 -1.299 1 96.94 189 TRP B CA 1
ATOM 5271 C C . TRP B 1 189 ? -2.889 22.219 -0.084 1 96.94 189 TRP B C 1
ATOM 5273 O O . TRP B 1 189 ? -2.309 21.406 0.645 1 96.94 189 TRP B O 1
ATOM 5283 N N . GLY B 1 190 ? -4.102 22.609 0.111 1 97.56 190 GLY B N 1
ATOM 5284 C CA . GLY B 1 190 ? -4.875 22.125 1.243 1 97.56 190 GLY B CA 1
ATOM 5285 C C . GLY B 1 190 ? -5.207 20.641 1.154 1 97.56 190 GLY B C 1
ATOM 5286 O O . GLY B 1 190 ? -5.504 20 2.168 1 97.56 190 GLY B O 1
ATOM 5287 N N . VAL B 1 191 ? -5.109 20.078 -0.021 1 97.94 191 VAL B N 1
ATOM 5288 C CA . VAL B 1 191 ? -5.445 18.672 -0.221 1 97.94 191 VAL B CA 1
ATOM 5289 C C . VAL B 1 191 ? -4.168 17.844 -0.282 1 97.94 191 VAL B C 1
ATOM 5291 O O . VAL B 1 191 ? -4.047 16.828 0.409 1 97.94 191 VAL B O 1
ATOM 5294 N N . PHE B 1 192 ? -3.193 18.297 -1.023 1 97.44 192 PHE B N 1
ATOM 5295 C CA . PHE B 1 192 ? -2.062 17.422 -1.35 1 97.44 192 PHE B CA 1
ATOM 5296 C C . PHE B 1 192 ? -0.875 17.734 -0.443 1 97.44 192 PHE B C 1
ATOM 5298 O O . PHE B 1 192 ? 0.049 16.922 -0.334 1 97.44 192 PHE B O 1
ATOM 5305 N N . GLY B 1 193 ? -0.897 18.891 0.176 1 96.62 193 GLY B N 1
ATOM 5306 C CA . GLY B 1 193 ? 0.195 19.25 1.067 1 96.62 193 GLY B CA 1
ATOM 5307 C C . GLY B 1 193 ? 1.516 19.453 0.346 1 96.62 193 GLY B C 1
ATOM 5308 O O . GLY B 1 193 ? 1.548 19.953 -0.78 1 96.62 193 GLY B O 1
ATOM 5309 N N . GLY B 1 194 ? 2.59 19.172 1.073 1 96.56 194 GLY B N 1
ATOM 5310 C CA . GLY B 1 194 ? 3.916 19.484 0.562 1 96.56 194 GLY B CA 1
ATOM 5311 C C . GLY B 1 194 ? 4.789 18.25 0.394 1 96.56 194 GLY B C 1
ATOM 5312 O O . GLY B 1 194 ? 6.02 18.344 0.442 1 96.56 194 GLY B O 1
ATOM 5313 N N . THR B 1 195 ? 4.207 17.016 0.262 1 96.12 195 THR B N 1
ATOM 5314 C CA . THR B 1 195 ? 5 15.812 0.031 1 96.12 195 THR B CA 1
ATOM 5315 C C . THR B 1 195 ? 5.406 15.711 -1.436 1 96.12 195 THR B C 1
ATOM 5317 O O . THR B 1 195 ? 4.555 15.531 -2.311 1 96.12 195 THR B O 1
ATOM 5320 N N . PRO B 1 196 ? 6.676 15.742 -1.676 1 95.44 196 PRO B N 1
ATOM 5321 C CA . PRO B 1 196 ? 7.133 15.766 -3.066 1 95.44 196 PRO B CA 1
ATOM 5322 C C . PRO B 1 196 ? 6.621 14.57 -3.873 1 95.44 196 PRO B C 1
ATOM 5324 O O . PRO B 1 196 ? 6.242 14.727 -5.035 1 95.44 196 PRO B O 1
ATOM 5327 N N . TYR B 1 197 ? 6.594 13.438 -3.322 1 93.94 197 TYR B N 1
ATOM 5328 C CA . TYR B 1 197 ? 6.148 12.227 -4.004 1 93.94 197 TYR B CA 1
ATOM 5329 C C . TYR B 1 197 ? 4.707 12.375 -4.488 1 93.94 197 TYR B C 1
ATOM 5331 O O . TYR B 1 197 ? 4.371 11.938 -5.59 1 93.94 197 TYR B O 1
ATOM 5339 N N . TYR B 1 198 ? 3.854 12.945 -3.645 1 96.25 198 TYR B N 1
ATOM 5340 C CA . TYR B 1 198 ? 2.461 13.164 -4.023 1 96.25 198 TYR B CA 1
ATOM 5341 C C . TYR B 1 198 ? 2.352 14.188 -5.148 1 96.25 198 TYR B C 1
ATOM 5343 O O . TYR B 1 198 ? 1.675 13.945 -6.148 1 96.25 198 TYR B O 1
ATOM 5351 N N . LEU B 1 199 ? 3.098 15.242 -4.961 1 95.31 199 LEU B N 1
ATOM 5352 C CA . LEU B 1 199 ? 3.008 16.375 -5.875 1 95.31 199 LEU B CA 1
ATOM 5353 C C . LEU B 1 199 ? 3.557 16.016 -7.25 1 95.31 199 LEU B C 1
ATOM 5355 O O . LEU B 1 199 ? 3.043 16.469 -8.273 1 95.31 199 LEU B O 1
ATOM 5359 N N . ASP B 1 200 ? 4.504 15.156 -7.277 1 92 200 ASP B N 1
ATOM 5360 C CA . ASP B 1 200 ? 5.121 14.727 -8.523 1 92 200 ASP B CA 1
ATOM 5361 C C . ASP B 1 200 ? 4.266 13.672 -9.227 1 92 200 ASP B C 1
ATOM 5363 O O . ASP B 1 200 ? 4.359 13.492 -10.445 1 92 200 ASP B O 1
ATOM 5367 N N . GLY B 1 201 ? 3.506 13.023 -8.516 1 91.12 201 GLY B N 1
ATOM 5368 C CA . GLY B 1 201 ? 2.83 11.859 -9.055 1 91.12 201 GLY B CA 1
ATOM 5369 C C . GLY B 1 201 ? 1.447 12.164 -9.594 1 91.12 201 GLY B C 1
ATOM 5370 O O . GLY B 1 201 ? 0.885 11.375 -10.359 1 91.12 201 GLY B O 1
ATOM 5371 N N . VAL B 1 202 ? 0.888 13.266 -9.227 1 92.06 202 VAL B N 1
ATOM 5372 C CA . VAL B 1 202 ? -0.469 13.609 -9.648 1 92.06 202 VAL B CA 1
ATOM 5373 C C . VAL B 1 202 ? -0.421 14.5 -10.883 1 92.06 202 VAL B C 1
ATOM 5375 O O . VAL B 1 202 ? 0.497 15.305 -11.039 1 92.06 202 VAL B O 1
ATOM 5378 N N . GLU B 1 203 ? -1.385 14.305 -11.812 1 90.19 203 GLU B N 1
ATOM 5379 C CA . GLU B 1 203 ? -1.509 15.148 -12.992 1 90.19 203 GLU B CA 1
ATOM 5380 C C . GLU B 1 203 ? -2.201 16.469 -12.664 1 90.19 203 GLU B C 1
ATOM 5382 O O . GLU B 1 203 ? -3.383 16.656 -12.961 1 90.19 203 GLU B O 1
ATOM 5387 N N . LEU B 1 204 ? -1.467 17.391 -12.266 1 89.69 204 LEU B N 1
ATOM 5388 C CA . LEU B 1 204 ? -2.002 18.625 -11.703 1 89.69 204 LEU B CA 1
ATOM 5389 C C . LEU B 1 204 ? -2.395 19.609 -12.812 1 89.69 204 LEU B C 1
ATOM 5391 O O . LEU B 1 204 ? -3.008 20.641 -12.539 1 89.69 204 LEU B O 1
ATOM 5395 N N . ASP B 1 205 ? -2.223 19.219 -14.047 1 87.94 205 ASP B N 1
ATOM 5396 C CA . ASP B 1 205 ? -2.59 20.078 -15.164 1 87.94 205 ASP B CA 1
ATOM 5397 C C . ASP B 1 205 ? -4.094 20.031 -15.43 1 87.94 205 ASP B C 1
ATOM 5399 O O . ASP B 1 205 ? -4.645 20.906 -16.094 1 87.94 205 ASP B O 1
ATOM 5403 N N . ASP B 1 206 ? -4.715 19.047 -14.93 1 87.56 206 ASP B N 1
ATOM 5404 C CA . ASP B 1 206 ? -6.168 18.953 -15.023 1 87.56 206 ASP B CA 1
ATOM 5405 C C . ASP B 1 206 ? -6.836 19.828 -13.961 1 87.56 206 ASP B C 1
ATOM 5407 O O . ASP B 1 206 ? -6.164 20.375 -13.086 1 87.56 206 ASP B O 1
ATOM 5411 N N . ASP B 1 207 ? -8.117 20.031 -14.203 1 91.75 207 ASP B N 1
ATOM 5412 C CA . ASP B 1 207 ? -8.828 20.75 -13.156 1 91.75 207 ASP B CA 1
ATOM 5413 C C . ASP B 1 207 ? -8.781 19.984 -11.836 1 91.75 207 ASP B C 1
ATOM 5415 O O . ASP B 1 207 ? -8.75 18.75 -11.828 1 91.75 207 ASP B O 1
ATOM 5419 N N . LEU B 1 208 ? -8.805 20.688 -10.773 1 93.62 208 LEU B N 1
ATOM 5420 C CA . LEU B 1 208 ? -8.57 20.125 -9.445 1 93.62 208 LEU B CA 1
ATOM 5421 C C . LEU B 1 208 ? -9.562 19 -9.148 1 93.62 208 LEU B C 1
ATOM 5423 O O . LEU B 1 208 ? -9.195 17.984 -8.555 1 93.62 208 LEU B O 1
ATOM 5427 N N . GLY B 1 209 ? -10.805 19.25 -9.516 1 95.12 209 GLY B N 1
ATOM 5428 C CA . GLY B 1 209 ? -11.797 18.203 -9.312 1 95.12 209 GLY B CA 1
ATOM 5429 C C . GLY B 1 209 ? -11.43 16.891 -9.992 1 95.12 209 GLY B C 1
ATOM 5430 O O . GLY B 1 209 ? -11.555 15.82 -9.398 1 95.12 209 GLY B O 1
ATOM 5431 N N . THR B 1 210 ? -11.016 17.016 -11.18 1 94.81 210 THR B N 1
ATOM 5432 C CA . THR B 1 210 ? -10.594 15.852 -11.945 1 94.81 210 THR B CA 1
ATOM 5433 C C . THR B 1 210 ? -9.375 15.203 -11.297 1 94.81 210 THR B C 1
ATOM 5435 O O . THR B 1 210 ? -9.305 13.977 -11.195 1 94.81 210 THR B O 1
ATOM 5438 N N . VAL B 1 211 ? -8.453 15.992 -10.852 1 95.62 211 VAL B N 1
ATOM 5439 C CA . VAL B 1 211 ? -7.242 15.484 -10.227 1 95.62 211 VAL B CA 1
ATOM 5440 C C . VAL B 1 211 ? -7.602 14.695 -8.969 1 95.62 211 VAL B C 1
ATOM 5442 O O . VAL B 1 211 ? -7.109 13.586 -8.766 1 95.62 211 VAL B O 1
ATOM 5445 N N . ILE B 1 212 ? -8.469 15.242 -8.172 1 96.94 212 ILE B N 1
ATOM 5446 C CA . ILE B 1 212 ? -8.875 14.602 -6.93 1 96.94 212 ILE B CA 1
ATOM 5447 C C . ILE B 1 212 ? -9.633 13.312 -7.242 1 96.94 212 ILE B C 1
ATOM 5449 O O . ILE B 1 212 ? -9.391 12.273 -6.625 1 96.94 212 ILE B O 1
ATOM 5453 N N . GLN B 1 213 ? -10.5 13.359 -8.188 1 96.06 213 GLN B N 1
ATOM 5454 C CA . GLN B 1 213 ? -11.273 12.195 -8.594 1 96.06 213 GLN B CA 1
ATOM 5455 C C . GLN B 1 213 ? -10.359 11.062 -9.055 1 96.06 213 GLN B C 1
ATOM 5457 O O . GLN B 1 213 ? -10.492 9.922 -8.586 1 96.06 213 GLN B O 1
ATOM 5462 N N . GLN B 1 214 ? -9.422 11.367 -9.828 1 93.25 214 GLN B N 1
ATOM 5463 C CA . GLN B 1 214 ? -8.594 10.359 -10.469 1 93.25 214 GLN B CA 1
ATOM 5464 C C . GLN B 1 214 ? -7.512 9.852 -9.523 1 93.25 214 GLN B C 1
ATOM 5466 O O . GLN B 1 214 ? -7.16 8.672 -9.547 1 93.25 214 GLN B O 1
ATOM 5471 N N . SER B 1 215 ? -7.027 10.688 -8.664 1 95.5 215 SER B N 1
ATOM 5472 C CA . SER B 1 215 ? -5.859 10.312 -7.875 1 95.5 215 SER B CA 1
ATOM 5473 C C . SER B 1 215 ? -6.262 9.766 -6.512 1 95.5 215 SER B C 1
ATOM 5475 O O . SER B 1 215 ? -5.551 8.938 -5.934 1 95.5 215 SER B O 1
ATOM 5477 N N . LEU B 1 216 ? -7.43 10.242 -5.988 1 96.69 216 LEU B N 1
ATOM 5478 C CA . LEU B 1 216 ? -7.738 9.906 -4.605 1 96.69 216 LEU B CA 1
ATOM 5479 C C . LEU B 1 216 ? -9.031 9.102 -4.516 1 96.69 216 LEU B C 1
ATOM 5481 O O . LEU B 1 216 ? -9.125 8.148 -3.742 1 96.69 216 LEU B O 1
ATOM 5485 N N . LEU B 1 217 ? -10.016 9.422 -5.324 1 96.25 217 LEU B N 1
ATOM 5486 C CA . LEU B 1 217 ? -11.32 8.797 -5.152 1 96.25 217 LEU B CA 1
ATOM 5487 C C . LEU B 1 217 ? -11.422 7.504 -5.949 1 96.25 217 LEU B C 1
ATOM 5489 O O . LEU B 1 217 ? -12.078 6.551 -5.52 1 96.25 217 LEU B O 1
ATOM 5493 N N . SER B 1 218 ? -10.789 7.496 -7.059 1 92.25 218 SER B N 1
ATOM 5494 C CA . SER B 1 218 ? -10.789 6.281 -7.871 1 92.25 218 SER B CA 1
ATOM 5495 C C . SER B 1 218 ? -9.961 5.184 -7.219 1 92.25 218 SER B C 1
ATOM 5497 O O . SER B 1 218 ? -8.867 5.441 -6.711 1 92.25 218 SER B O 1
ATOM 5499 N N . ARG B 1 219 ? -10.43 3.951 -7.277 1 87.81 219 ARG B N 1
ATOM 5500 C CA . ARG B 1 219 ? -9.75 2.816 -6.656 1 87.81 219 ARG B CA 1
ATOM 5501 C C . ARG B 1 219 ? -8.398 2.57 -7.305 1 87.81 219 ARG B C 1
ATOM 5503 O O . ARG B 1 219 ? -7.484 2.043 -6.664 1 87.81 219 ARG B O 1
ATOM 5510 N N . GLN B 1 220 ? -8.211 2.951 -8.523 1 88.31 220 GLN B N 1
ATOM 5511 C CA . GLN B 1 220 ? -6.961 2.754 -9.258 1 88.31 220 GLN B CA 1
ATOM 5512 C C . GLN B 1 220 ? -6.078 3.996 -9.18 1 88.31 220 GLN B C 1
ATOM 5514 O O . GLN B 1 220 ? -5.027 4.055 -9.828 1 88.31 220 GLN B O 1
ATOM 5519 N N . GLY B 1 221 ? -6.535 4.957 -8.445 1 91.69 221 GLY B N 1
ATOM 5520 C CA . GLY B 1 221 ? -5.797 6.211 -8.367 1 91.69 221 GLY B CA 1
ATOM 5521 C C . GLY B 1 221 ? -4.453 6.066 -7.676 1 91.69 221 GLY B C 1
ATOM 5522 O O . GLY B 1 221 ? -4.312 5.277 -6.738 1 91.69 221 GLY B O 1
ATOM 5523 N N . PHE B 1 222 ? -3.586 6.91 -8.086 1 90.62 222 PHE B N 1
ATOM 5524 C CA . PHE B 1 222 ? -2.197 6.906 -7.645 1 90.62 222 PHE B CA 1
ATOM 5525 C C . PHE B 1 222 ? -2.115 7.027 -6.125 1 90.62 222 PHE B C 1
ATOM 5527 O O . PHE B 1 222 ? -1.304 6.355 -5.488 1 90.62 222 PHE B O 1
ATOM 5534 N N . LEU B 1 223 ? -2.953 7.812 -5.562 1 96.19 223 LEU B N 1
ATOM 5535 C CA . LEU B 1 223 ? -2.848 8.117 -4.141 1 96.19 223 LEU B CA 1
ATOM 5536 C C . LEU B 1 223 ? -3.984 7.465 -3.359 1 96.19 223 LEU B C 1
ATOM 5538 O O . LEU B 1 223 ? -4.129 7.695 -2.154 1 96.19 223 LEU B O 1
ATOM 5542 N N . HIS B 1 224 ? -4.777 6.625 -3.961 1 95 224 HIS B N 1
ATOM 5543 C CA . HIS B 1 224 ? -5.969 6.078 -3.324 1 95 224 HIS B CA 1
ATOM 5544 C C . HIS B 1 224 ? -5.609 5.285 -2.072 1 95 224 HIS B C 1
ATOM 5546 O O . HIS B 1 224 ? -6.234 5.461 -1.022 1 95 224 HIS B O 1
ATOM 5552 N N . ASP B 1 225 ? -4.586 4.453 -2.137 1 93.19 225 ASP B N 1
ATOM 5553 C CA . ASP B 1 225 ? -4.23 3.58 -1.024 1 93.19 225 ASP B CA 1
ATOM 5554 C C . ASP B 1 225 ? -2.977 4.086 -0.31 1 93.19 225 ASP B C 1
ATOM 5556 O O . ASP B 1 225 ? -2.477 3.436 0.61 1 93.19 225 ASP B O 1
ATOM 5560 N N . GLU B 1 226 ? -2.449 5.215 -0.698 1 94.31 226 GLU B N 1
ATOM 5561 C CA . GLU B 1 226 ? -1.14 5.684 -0.256 1 94.31 226 GLU B CA 1
ATOM 5562 C C . GLU B 1 226 ? -1.11 5.895 1.255 1 94.31 226 GLU B C 1
ATOM 5564 O O . GLU B 1 226 ? -0.199 5.418 1.936 1 94.31 226 GLU B O 1
ATOM 5569 N N . PRO B 1 227 ? -2.125 6.562 1.875 1 94.38 227 PRO B N 1
ATOM 5570 C CA . PRO B 1 227 ? -2.066 6.758 3.326 1 94.38 227 PRO B CA 1
ATOM 5571 C C . PRO B 1 227 ? -2.098 5.441 4.102 1 94.38 227 PRO B C 1
ATOM 5573 O O . PRO B 1 227 ? -1.355 5.273 5.07 1 94.38 227 PRO B O 1
ATOM 5576 N N . GLU B 1 228 ? -2.918 4.535 3.66 1 93.19 228 GLU B N 1
ATOM 5577 C CA . GLU B 1 228 ? -2.963 3.234 4.316 1 93.19 228 GLU B CA 1
ATOM 5578 C C . GLU B 1 228 ? -1.632 2.5 4.18 1 93.19 228 GLU B C 1
ATOM 5580 O O . GLU B 1 228 ? -1.154 1.883 5.133 1 93.19 228 GLU B O 1
ATOM 5585 N N . TYR B 1 229 ? -1.083 2.584 2.98 1 90.38 229 TYR B N 1
ATOM 5586 C CA . TYR B 1 229 ? 0.202 1.939 2.732 1 90.38 229 TYR B CA 1
ATOM 5587 C C . TYR B 1 229 ? 1.27 2.469 3.684 1 90.38 229 TYR B C 1
ATOM 5589 O O . TYR B 1 229 ? 1.965 1.69 4.34 1 90.38 229 TYR B O 1
ATOM 5597 N N . VAL B 1 230 ? 1.344 3.748 3.766 1 90.69 230 VAL B N 1
ATOM 5598 C CA . VAL B 1 230 ? 2.354 4.387 4.605 1 90.69 230 VAL B CA 1
ATOM 5599 C C . VAL B 1 230 ? 2.125 4.004 6.066 1 90.69 230 VAL B C 1
ATOM 5601 O O . VAL B 1 230 ? 3.068 3.654 6.777 1 90.69 230 VAL B O 1
ATOM 5604 N N . LEU B 1 231 ? 0.922 3.99 6.508 1 90.62 231 LEU B N 1
ATOM 5605 C CA . LEU B 1 231 ? 0.604 3.713 7.906 1 90.62 231 LEU B CA 1
ATOM 5606 C C . LEU B 1 231 ? 0.906 2.258 8.25 1 90.62 231 LEU B C 1
ATOM 5608 O O . LEU B 1 231 ? 1.371 1.963 9.359 1 90.62 231 LEU B O 1
ATOM 5612 N N . ARG B 1 232 ? 0.695 1.377 7.293 1 87.12 232 ARG B N 1
ATOM 5613 C CA . ARG B 1 232 ? 0.918 -0.042 7.551 1 87.12 232 ARG B CA 1
ATOM 5614 C C . ARG B 1 232 ? 2.408 -0.36 7.613 1 87.12 232 ARG B C 1
ATOM 5616 O O . ARG B 1 232 ? 2.809 -1.373 8.188 1 87.12 232 ARG B O 1
ATOM 5623 N N . THR B 1 233 ? 3.227 0.442 7.055 1 83.12 233 THR B N 1
ATOM 5624 C CA . THR B 1 233 ? 4.672 0.264 7.168 1 83.12 233 THR B CA 1
ATOM 5625 C C . THR B 1 233 ? 5.172 0.743 8.523 1 83.12 233 THR B C 1
ATOM 5627 O O . THR B 1 233 ? 6.234 0.32 8.984 1 83.12 233 THR B O 1
ATOM 5630 N N . GLU B 1 234 ? 4.312 1.609 9.148 1 83.25 234 GLU B N 1
ATOM 5631 C CA . GLU B 1 234 ? 4.781 2.273 10.359 1 83.25 234 GLU B CA 1
ATOM 5632 C C . GLU B 1 234 ? 4.105 1.699 11.602 1 83.25 234 GLU B C 1
ATOM 5634 O O . GLU B 1 234 ? 4.656 1.768 12.703 1 83.25 234 GLU B O 1
ATOM 5639 N N . LEU B 1 235 ? 2.891 1.175 11.406 1 83.31 235 LEU B N 1
ATOM 5640 C CA . LEU B 1 235 ? 2.078 0.82 12.57 1 83.31 235 LEU B CA 1
ATOM 5641 C C . LEU B 1 235 ? 1.74 -0.667 12.562 1 83.31 235 LEU B C 1
ATOM 5643 O O . LEU B 1 235 ? 1.403 -1.226 11.516 1 83.31 235 LEU B O 1
ATOM 5647 N N . THR B 1 236 ? 1.938 -1.175 13.758 1 76.62 236 THR B N 1
ATOM 5648 C CA . THR B 1 236 ? 1.448 -2.533 13.969 1 76.62 236 THR B CA 1
ATOM 5649 C C . THR B 1 236 ? 0.042 -2.514 14.562 1 76.62 236 THR B C 1
ATOM 5651 O O . THR B 1 236 ? -0.269 -1.677 15.414 1 76.62 236 THR B O 1
ATOM 5654 N N . GLU B 1 237 ? -0.927 -3.297 14.18 1 76.31 237 GLU B N 1
ATOM 5655 C CA . GLU B 1 237 ? -2.312 -3.311 14.641 1 76.31 237 GLU B CA 1
ATOM 5656 C C . GLU B 1 237 ? -2.984 -1.962 14.406 1 76.31 237 GLU B C 1
ATOM 5658 O O . GLU B 1 237 ? -3.373 -1.284 15.359 1 76.31 237 GLU B O 1
ATOM 5663 N N . PRO B 1 238 ? -3.223 -1.618 13.266 1 81.81 238 PRO B N 1
ATOM 5664 C CA . PRO B 1 238 ? -3.543 -0.237 12.891 1 81.81 238 PRO B CA 1
ATOM 5665 C C . PRO B 1 238 ? -4.98 0.149 13.234 1 81.81 238 PRO B C 1
ATOM 5667 O O . PRO B 1 238 ? -5.348 1.323 13.141 1 81.81 238 PRO B O 1
ATOM 5670 N N . ASN B 1 239 ? -5.848 -0.738 13.812 1 82.62 239 ASN B N 1
ATOM 5671 C CA . ASN B 1 239 ? -7.277 -0.474 13.969 1 82.62 239 ASN B CA 1
ATOM 5672 C C . ASN B 1 239 ? -7.527 0.768 14.82 1 82.62 239 ASN B C 1
ATOM 5674 O O . ASN B 1 239 ? -8.227 1.688 14.391 1 82.62 239 ASN B O 1
ATOM 5678 N N . ARG B 1 240 ? -6.898 0.836 15.953 1 86.31 240 ARG B N 1
ATOM 5679 C CA . ARG B 1 240 ? -7.129 1.953 16.859 1 86.31 240 ARG B CA 1
ATOM 5680 C C . ARG B 1 240 ? -6.539 3.244 16.297 1 86.31 240 ARG B C 1
ATOM 5682 O O . ARG B 1 240 ? -7.137 4.316 16.438 1 86.31 240 ARG B O 1
ATOM 5689 N N . TYR B 1 241 ? -5.402 3.098 15.664 1 92.56 241 TYR B N 1
ATOM 5690 C CA . TYR B 1 241 ? -4.777 4.273 15.062 1 92.56 241 TYR B CA 1
ATOM 5691 C C . TYR B 1 241 ? -5.645 4.844 13.945 1 92.56 241 TYR B C 1
ATOM 5693 O O . TYR B 1 241 ? -5.836 6.059 13.859 1 92.56 241 TYR B O 1
ATOM 5701 N N . PHE B 1 242 ? -6.223 3.951 13.164 1 93.25 242 PHE B N 1
ATOM 5702 C CA . PHE B 1 242 ? -7.086 4.387 12.07 1 93.25 242 PHE B CA 1
ATOM 5703 C C . PHE B 1 242 ? -8.344 5.055 12.609 1 93.25 242 PHE B C 1
ATOM 5705 O O . PHE B 1 242 ? -8.789 6.078 12.086 1 93.25 242 PHE B O 1
ATOM 5712 N N . ALA B 1 243 ? -8.859 4.508 13.695 1 93.31 243 ALA B N 1
ATOM 5713 C CA . ALA B 1 243 ? -10.047 5.086 14.32 1 93.31 243 ALA B CA 1
ATOM 5714 C C . ALA B 1 243 ? -9.758 6.48 14.867 1 93.31 243 ALA B C 1
ATOM 5716 O O . ALA B 1 243 ? -10.57 7.398 14.711 1 93.31 243 ALA B O 1
ATOM 5717 N N . ILE B 1 244 ? -8.625 6.617 15.469 1 95 244 ILE B N 1
ATOM 5718 C CA . ILE B 1 244 ? -8.227 7.895 16.062 1 95 244 ILE B CA 1
ATOM 5719 C C . ILE B 1 244 ? -8.023 8.93 14.953 1 95 244 ILE B C 1
ATOM 5721 O O . ILE B 1 244 ? -8.539 10.047 15.039 1 95 244 ILE B O 1
ATOM 5725 N N . LEU B 1 245 ? -7.336 8.555 13.898 1 96.56 245 LEU B N 1
ATOM 5726 C CA . LEU B 1 245 ? -7.07 9.469 12.797 1 96.56 245 LEU B CA 1
ATOM 5727 C C . LEU B 1 245 ? -8.367 9.883 12.109 1 96.56 245 LEU B C 1
ATOM 5729 O O . LEU B 1 245 ? -8.539 11.047 11.742 1 96.56 245 LEU B O 1
ATOM 5733 N N . LYS B 1 246 ? -9.242 8.945 11.977 1 96.12 246 LYS B N 1
ATOM 5734 C CA . LYS B 1 246 ? -10.539 9.258 11.383 1 96.12 246 LYS B CA 1
ATOM 5735 C C . LYS B 1 246 ? -11.328 10.227 12.258 1 96.12 246 LYS B C 1
ATOM 5737 O O . LYS B 1 246 ? -11.977 11.148 11.75 1 96.12 246 LYS B O 1
ATOM 5742 N N . ALA B 1 247 ? -11.281 10.016 13.562 1 95.88 247 ALA B N 1
ATOM 5743 C CA . ALA B 1 247 ? -11.961 10.906 14.5 1 95.88 247 ALA B CA 1
ATOM 5744 C C . ALA B 1 247 ? -11.398 12.32 14.422 1 95.88 247 ALA B C 1
ATOM 5746 O O . ALA B 1 247 ? -12.156 13.297 14.383 1 95.88 247 ALA B O 1
ATOM 5747 N N . ILE B 1 248 ? -10.109 12.422 14.359 1 97.38 248 ILE B N 1
ATOM 5748 C CA . ILE B 1 248 ? -9.469 13.734 14.273 1 97.38 248 ILE B CA 1
ATOM 5749 C C . ILE B 1 248 ? -9.844 14.398 12.953 1 97.38 248 ILE B C 1
ATOM 5751 O O . ILE B 1 248 ? -10.164 15.594 12.922 1 97.38 248 ILE B O 1
ATOM 5755 N N . ALA B 1 249 ? -9.852 13.656 11.898 1 96.88 249 ALA B N 1
ATOM 5756 C CA . ALA B 1 249 ? -10.172 14.195 10.578 1 96.88 249 ALA B CA 1
ATOM 5757 C C . ALA B 1 249 ? -11.609 14.695 10.531 1 96.88 249 ALA B C 1
ATOM 5759 O O . ALA B 1 249 ? -11.938 15.586 9.742 1 96.88 249 ALA B O 1
ATOM 5760 N N . ALA B 1 250 ? -12.414 14.141 11.383 1 94.88 250 ALA B N 1
ATOM 5761 C CA . ALA B 1 250 ? -13.828 14.508 11.43 1 94.88 250 ALA B CA 1
ATOM 5762 C C . ALA B 1 250 ? -14.047 15.75 12.289 1 94.88 250 ALA B C 1
ATOM 5764 O O . ALA B 1 250 ? -15.164 16.266 12.383 1 94.88 250 ALA B O 1
ATOM 5765 N N . GLY B 1 251 ? -13.078 16.188 12.977 1 94.5 251 GLY B N 1
ATOM 5766 C CA . GLY B 1 251 ? -13.195 17.453 13.703 1 94.5 251 GLY B CA 1
ATOM 5767 C C . GLY B 1 251 ? -13.023 17.297 15.203 1 94.5 251 GLY B C 1
ATOM 5768 O O . GLY B 1 251 ? -13.055 18.281 15.938 1 94.5 251 GLY B O 1
ATOM 5769 N N . ASN B 1 252 ? -12.836 16 15.609 1 94.94 252 ASN B N 1
ATOM 5770 C CA . ASN B 1 252 ? -12.57 15.797 17.031 1 94.94 252 ASN B CA 1
ATOM 5771 C C . ASN B 1 252 ? -11.133 16.156 17.391 1 94.94 252 ASN B C 1
ATOM 5773 O O . ASN B 1 252 ? -10.188 15.523 16.906 1 94.94 252 ASN B O 1
ATOM 5777 N N . ALA B 1 253 ? -11.008 17.109 18.328 1 93.06 253 ALA B N 1
ATOM 5778 C CA . ALA B 1 253 ? -9.672 17.688 18.516 1 93.06 253 ALA B CA 1
ATOM 5779 C C . ALA B 1 253 ? -9.117 17.344 19.891 1 93.06 253 ALA B C 1
ATOM 5781 O O . ALA B 1 253 ? -7.902 17.406 20.109 1 93.06 253 ALA B O 1
ATOM 5782 N N . THR B 1 254 ? -9.984 17.062 20.875 1 94.06 254 THR B N 1
ATOM 5783 C CA . THR B 1 254 ? -9.5 16.812 22.234 1 94.06 254 THR B CA 1
ATOM 5784 C C . THR B 1 254 ? -9.484 15.32 22.531 1 94.06 254 THR B C 1
ATOM 5786 O O . THR B 1 254 ? -10.195 14.539 21.891 1 94.06 254 THR B O 1
ATOM 5789 N N . SER B 1 255 ? -8.695 14.969 23.516 1 93.31 255 SER B N 1
ATOM 5790 C CA . SER B 1 255 ? -8.594 13.57 23.938 1 93.31 255 SER B CA 1
ATOM 5791 C C . SER B 1 255 ? -9.961 13.008 24.312 1 93.31 255 SER B C 1
ATOM 5793 O O . SER B 1 255 ? -10.297 11.883 23.922 1 93.31 255 SER B O 1
ATOM 5795 N N . ASN B 1 256 ? -10.719 13.836 24.953 1 92.94 256 ASN B N 1
ATOM 5796 C CA . ASN B 1 256 ? -12.031 13.398 25.391 1 92.94 256 ASN B CA 1
ATOM 5797 C C . ASN B 1 256 ? -12.977 13.18 24.203 1 92.94 256 ASN B C 1
ATOM 5799 O O . ASN B 1 256 ? -13.68 12.172 24.141 1 92.94 256 ASN B O 1
ATOM 5803 N N . GLU B 1 257 ? -13 14.117 23.328 1 94.75 257 GLU B N 1
ATOM 5804 C CA . GLU B 1 257 ? -13.836 13.984 22.141 1 94.75 257 GLU B CA 1
ATOM 5805 C C . GLU B 1 257 ? -13.469 12.742 21.328 1 94.75 257 GLU B C 1
ATOM 5807 O O . GLU B 1 257 ? -14.352 12 20.891 1 94.75 257 GLU B O 1
ATOM 5812 N N . ILE B 1 258 ? -12.219 12.484 21.156 1 95.06 258 ILE B N 1
ATOM 5813 C CA . ILE B 1 258 ? -11.719 11.359 20.391 1 95.06 258 ILE B CA 1
ATOM 5814 C C . ILE B 1 258 ? -12.086 10.047 21.078 1 95.06 258 ILE B C 1
ATOM 5816 O O . ILE B 1 258 ? -12.633 9.141 20.453 1 95.06 258 ILE B O 1
ATOM 5820 N N . ALA B 1 259 ? -11.836 10 22.391 1 93.56 259 ALA B N 1
ATOM 5821 C CA . ALA B 1 259 ? -12.125 8.805 23.172 1 93.56 259 ALA B CA 1
ATOM 5822 C C . ALA B 1 259 ? -13.609 8.461 23.094 1 93.56 259 ALA B C 1
ATOM 5824 O O . ALA B 1 259 ? -13.977 7.293 22.922 1 93.56 259 ALA B O 1
ATOM 5825 N N . GLN B 1 260 ? -14.398 9.453 23.25 1 91.81 260 GLN B N 1
ATOM 5826 C CA . GLN B 1 260 ? -15.844 9.258 23.203 1 91.81 260 GLN B CA 1
ATOM 5827 C C . GLN B 1 260 ? -16.297 8.773 21.828 1 91.81 260 GLN B C 1
ATOM 5829 O O . GLN B 1 260 ? -17.141 7.887 21.719 1 91.81 260 GLN B O 1
ATOM 5834 N N . THR B 1 261 ? -15.727 9.352 20.891 1 90.44 261 THR B N 1
ATOM 5835 C CA . THR B 1 261 ? -16.109 9.023 19.531 1 90.44 261 THR B CA 1
ATOM 5836 C C . THR B 1 261 ? -15.734 7.582 19.188 1 90.44 261 THR B C 1
ATOM 5838 O O . THR B 1 261 ? -16.516 6.867 18.562 1 90.44 261 THR B O 1
ATOM 5841 N N . ILE B 1 262 ? -14.602 7.09 19.594 1 89.75 262 ILE B N 1
ATOM 5842 C CA . ILE B 1 262 ? -14.141 5.781 19.156 1 89.75 262 ILE B CA 1
ATOM 5843 C C . ILE B 1 262 ? -14.484 4.727 20.203 1 89.75 262 ILE B C 1
ATOM 5845 O O . ILE B 1 262 ? -14.32 3.529 19.969 1 89.75 262 ILE B O 1
ATOM 5849 N N . GLY B 1 263 ? -14.914 5.09 21.359 1 85.75 263 GLY B N 1
ATOM 5850 C CA . GLY B 1 263 ? -15.398 4.172 22.375 1 85.75 263 GLY B CA 1
ATOM 5851 C C . GLY B 1 263 ? -14.289 3.494 23.141 1 85.75 263 GLY B C 1
ATOM 5852 O O . GLY B 1 263 ? -14.32 2.279 23.344 1 85.75 263 GLY B O 1
ATOM 5853 N N . ILE B 1 264 ? -13.297 4.23 23.406 1 83.69 264 ILE B N 1
ATOM 5854 C CA . ILE B 1 264 ? -12.227 3.678 24.219 1 83.69 264 ILE B CA 1
ATOM 5855 C C . ILE B 1 264 ? -12 4.562 25.438 1 83.69 264 ILE B C 1
ATOM 5857 O O . ILE B 1 264 ? -12.531 5.676 25.516 1 83.69 264 ILE B O 1
ATOM 5861 N N . ASP B 1 265 ? -11.195 3.975 26.312 1 85 265 ASP B N 1
ATOM 5862 C CA . ASP B 1 265 ? -10.875 4.723 27.531 1 85 265 ASP B CA 1
ATOM 5863 C C . ASP B 1 265 ? -9.945 5.895 27.219 1 85 265 ASP B C 1
ATOM 5865 O O . ASP B 1 265 ? -8.961 5.742 26.5 1 85 265 ASP B O 1
ATOM 5869 N N . GLY B 1 266 ? -10.32 7.039 27.844 1 82.06 266 GLY B N 1
ATOM 5870 C CA . GLY B 1 266 ? -9.531 8.242 27.641 1 82.06 266 GLY B CA 1
ATOM 5871 C C . GLY B 1 266 ? -8.07 8.078 28 1 82.06 266 GLY B C 1
ATOM 5872 O O . GLY B 1 266 ? -7.195 8.688 27.391 1 82.06 266 GLY B O 1
ATOM 5873 N N . LYS B 1 267 ? -7.812 7.188 28.953 1 83.69 267 LYS B N 1
ATOM 5874 C CA . LYS B 1 267 ? -6.453 6.988 29.453 1 83.69 267 LYS B CA 1
ATOM 5875 C C . LYS B 1 267 ? -5.578 6.312 28.391 1 83.69 267 LYS B C 1
ATOM 5877 O O . LYS B 1 267 ? -4.355 6.449 28.422 1 83.69 267 LYS B O 1
ATOM 5882 N N . GLN B 1 268 ? -6.211 5.652 27.453 1 86.62 268 GLN B N 1
ATOM 5883 C CA . GLN B 1 268 ? -5.469 4.902 26.438 1 86.62 268 GLN B CA 1
ATOM 5884 C C . GLN B 1 268 ? -5.117 5.785 25.25 1 86.62 268 GLN B C 1
ATOM 5886 O O . GLN B 1 268 ? -4.25 5.438 24.453 1 86.62 268 GLN B O 1
ATOM 5891 N N . ILE B 1 269 ? -5.805 6.883 25.141 1 88.94 269 ILE B N 1
ATOM 5892 C CA . ILE B 1 269 ? -5.672 7.73 23.953 1 88.94 269 ILE B CA 1
ATOM 5893 C C . ILE B 1 269 ? -4.262 8.312 23.891 1 88.94 269 ILE B C 1
ATOM 5895 O O . ILE B 1 269 ? -3.693 8.469 22.812 1 88.94 269 ILE B O 1
ATOM 5899 N N . SER B 1 270 ? -3.713 8.57 25.062 1 89.25 270 SER B N 1
ATOM 5900 C CA . SER B 1 270 ? -2.406 9.211 25.125 1 89.25 270 SER B CA 1
ATOM 5901 C C . SER B 1 270 ? -1.325 8.336 24.5 1 89.25 270 SER B C 1
ATOM 5903 O O . SER B 1 270 ? -0.44 8.836 23.797 1 89.25 270 SER B O 1
ATOM 5905 N N . THR B 1 271 ? -1.44 7.062 24.703 1 90.44 271 THR B N 1
ATOM 5906 C CA . THR B 1 271 ? -0.462 6.133 24.156 1 90.44 271 THR B CA 1
ATOM 5907 C C . THR B 1 271 ? -0.482 6.172 22.625 1 90.44 271 THR B C 1
ATOM 5909 O O . THR B 1 271 ? 0.572 6.211 21.984 1 90.44 271 THR B O 1
ATOM 5912 N N . TYR B 1 272 ? -1.611 6.188 22.078 1 91.62 272 TYR B N 1
ATOM 5913 C CA . TYR B 1 272 ? -1.761 6.184 20.625 1 91.62 272 TYR B CA 1
ATOM 5914 C C . TYR B 1 272 ? -1.365 7.531 20.031 1 91.62 272 TYR B C 1
ATOM 5916 O O . TYR B 1 272 ? -0.663 7.59 19.016 1 91.62 272 TYR B O 1
ATOM 5924 N N . THR B 1 273 ? -1.778 8.602 20.688 1 93.62 273 THR B N 1
ATOM 5925 C CA . THR B 1 273 ? -1.492 9.93 20.141 1 93.62 273 THR B CA 1
ATOM 5926 C C . THR B 1 273 ? -0.005 10.25 20.25 1 93.62 273 THR B C 1
ATOM 5928 O O . THR B 1 273 ? 0.553 10.938 19.391 1 93.62 273 THR B O 1
ATOM 5931 N N . GLN B 1 274 ? 0.615 9.773 21.266 1 92.69 274 GLN B N 1
ATOM 5932 C CA . GLN B 1 274 ? 2.055 9.969 21.422 1 92.69 274 GLN B CA 1
ATOM 5933 C C . GLN B 1 274 ? 2.816 9.281 20.281 1 92.69 274 GLN B C 1
ATOM 5935 O O . GLN B 1 274 ? 3.758 9.852 19.734 1 92.69 274 GLN B O 1
ATOM 5940 N N . LYS B 1 275 ? 2.416 8.094 19.984 1 91.38 275 LYS B N 1
ATOM 5941 C CA . LYS B 1 275 ? 3.033 7.387 18.875 1 91.38 275 LYS B CA 1
ATOM 5942 C C . LYS B 1 275 ? 2.807 8.125 17.547 1 91.38 275 LYS B C 1
ATOM 5944 O O . LYS B 1 275 ? 3.73 8.273 16.75 1 91.38 275 LYS B O 1
ATOM 5949 N N . LEU B 1 276 ? 1.622 8.562 17.344 1 94.31 276 LEU B N 1
ATOM 5950 C CA . LEU B 1 276 ? 1.29 9.289 16.125 1 94.31 276 LEU B CA 1
ATOM 5951 C C . LEU B 1 276 ? 2.072 10.594 16.047 1 94.31 276 LEU B C 1
ATOM 5953 O O . LEU B 1 276 ? 2.459 11.016 14.945 1 94.31 276 LEU B O 1
ATOM 5957 N N . GLU B 1 277 ? 2.277 11.219 17.156 1 93.81 277 GLU B N 1
ATOM 5958 C CA . GLU B 1 277 ? 3.084 12.438 17.203 1 93.81 277 GLU B CA 1
ATOM 5959 C C . GLU B 1 277 ? 4.539 12.148 16.844 1 93.81 277 GLU B C 1
ATOM 5961 O O . GLU B 1 277 ? 5.168 12.906 16.109 1 93.81 277 GLU B O 1
ATOM 5966 N N . ARG B 1 278 ? 4.984 11.102 17.344 1 88.81 278 ARG B N 1
ATOM 5967 C CA . ARG B 1 278 ? 6.359 10.703 17.062 1 88.81 278 ARG B CA 1
ATOM 5968 C C . ARG B 1 278 ? 6.562 10.43 15.578 1 88.81 278 ARG B C 1
ATOM 5970 O O . ARG B 1 278 ? 7.637 10.688 15.039 1 88.81 278 ARG B O 1
ATOM 5977 N N . LEU B 1 279 ? 5.555 9.914 14.977 1 89.62 279 LEU B N 1
ATOM 5978 C CA . LEU B 1 279 ? 5.617 9.594 13.555 1 89.62 279 LEU B CA 1
ATOM 5979 C C . LEU B 1 279 ? 5.367 10.836 12.703 1 89.62 279 LEU B C 1
ATOM 5981 O O . LEU B 1 279 ? 5.414 10.773 11.469 1 89.62 279 LEU B O 1
ATOM 5985 N N . ARG B 1 280 ? 5.09 11.953 13.32 1 92.25 280 ARG B N 1
ATOM 5986 C CA . ARG B 1 280 ? 4.828 13.219 12.648 1 92.25 280 ARG B CA 1
ATOM 5987 C C . ARG B 1 280 ? 3.537 13.156 11.836 1 92.25 280 ARG B C 1
ATOM 5989 O O . ARG B 1 280 ? 3.453 13.727 10.75 1 92.25 280 ARG B O 1
ATOM 5996 N N . LEU B 1 281 ? 2.613 12.344 12.328 1 93.81 281 LEU B N 1
ATOM 5997 C CA . LEU B 1 281 ? 1.317 12.242 11.664 1 93.81 281 LEU B CA 1
ATOM 5998 C C . LEU B 1 281 ? 0.304 13.188 12.312 1 93.81 281 LEU B C 1
ATOM 6000 O O . LEU B 1 281 ? -0.572 13.719 11.633 1 93.81 281 LEU B O 1
ATOM 6004 N N . VAL B 1 282 ? 0.483 13.305 13.664 1 96.06 282 VAL B N 1
ATOM 6005 C CA . VAL B 1 282 ? -0.418 14.141 14.445 1 96.06 282 VAL B CA 1
ATOM 6006 C C . VAL B 1 282 ? 0.392 15.125 15.289 1 96.06 282 VAL B C 1
ATOM 6008 O O . VAL B 1 282 ? 1.554 14.859 15.609 1 96.06 282 VAL B O 1
ATOM 6011 N N . GLU B 1 283 ? -0.174 16.234 15.484 1 95.5 283 GLU B N 1
ATOM 6012 C CA . GLU B 1 283 ? 0.413 17.219 16.391 1 95.5 283 GLU B CA 1
ATOM 6013 C C . GLU B 1 283 ? -0.59 17.641 17.469 1 95.5 283 GLU B C 1
ATOM 6015 O O . GLU B 1 283 ? -1.783 17.781 17.188 1 95.5 283 GLU B O 1
ATOM 6020 N N . ARG B 1 284 ? -0.098 17.781 18.656 1 95.44 284 ARG B N 1
ATOM 6021 C CA . ARG B 1 284 ? -0.866 18.406 19.719 1 95.44 284 ARG B CA 1
ATOM 6022 C C . ARG B 1 284 ? -0.583 19.906 19.797 1 95.44 284 ARG B C 1
ATOM 6024 O O . ARG B 1 284 ? 0.502 20.312 20.219 1 95.44 284 ARG B O 1
ATOM 6031 N N . GLU B 1 285 ? -1.561 20.656 19.406 1 95.62 285 GLU B N 1
ATOM 6032 C CA . GLU B 1 285 ? -1.446 22.125 19.438 1 95.62 285 GLU B CA 1
ATOM 6033 C C . GLU B 1 285 ? -1.996 22.703 20.734 1 95.62 285 GLU B C 1
ATOM 6035 O O . GLU B 1 285 ? -2.986 22.203 21.266 1 95.62 285 GLU B O 1
ATOM 6040 N N . VAL B 1 286 ? -1.343 23.734 21.219 1 96.62 286 VAL B N 1
ATOM 6041 C CA . VAL B 1 286 ? -1.827 24.469 22.375 1 96.62 286 VAL B CA 1
ATOM 6042 C C . VAL B 1 286 ? -1.885 25.969 22.062 1 96.62 286 VAL B C 1
ATOM 6044 O O . VAL B 1 286 ? -1.264 26.422 21.094 1 96.62 286 VAL B O 1
ATOM 6047 N N . PRO B 1 287 ? -2.705 26.703 22.797 1 96.5 287 PRO B N 1
ATOM 6048 C CA . PRO B 1 287 ? -2.695 28.141 22.547 1 96.5 287 PRO B CA 1
ATOM 6049 C C . PRO B 1 287 ? -1.292 28.75 22.594 1 96.5 287 PRO B C 1
ATOM 6051 O O . PRO B 1 287 ? -0.468 28.328 23.422 1 96.5 287 PRO B O 1
ATOM 6054 N N . VAL B 1 288 ? -1.052 29.703 21.781 1 95.94 288 VAL B N 1
ATOM 6055 C CA . VAL B 1 288 ? 0.284 30.25 21.547 1 95.94 288 VAL B CA 1
ATOM 6056 C C . VAL B 1 288 ? 0.854 30.812 22.844 1 95.94 288 VAL B C 1
ATOM 6058 O O . VAL B 1 288 ? 2.074 30.875 23.016 1 95.94 288 VAL B O 1
ATOM 6061 N N . THR B 1 289 ? 0.001 31.109 23.828 1 93.62 289 THR B N 1
ATOM 6062 C CA . THR B 1 289 ? 0.433 31.688 25.094 1 93.62 289 THR B CA 1
ATOM 6063 C C . THR B 1 289 ? 0.821 30.609 26.094 1 93.62 289 THR B C 1
ATOM 6065 O O . THR B 1 289 ? 1.286 30.906 27.188 1 93.62 289 THR B O 1
ATOM 6068 N N . GLU B 1 290 ? 0.619 29.344 25.688 1 93.62 290 GLU B N 1
ATOM 6069 C CA . GLU B 1 290 ? 0.787 28.266 26.672 1 93.62 290 GLU B CA 1
ATOM 6070 C C . GLU B 1 290 ? 1.978 27.375 26.328 1 93.62 290 GLU B C 1
ATOM 6072 O O . GLU B 1 290 ? 2.416 27.344 25.172 1 93.62 290 GLU B O 1
ATOM 6077 N N . ASP B 1 291 ? 2.426 26.719 27.344 1 91.31 291 ASP B N 1
ATOM 6078 C CA . ASP B 1 291 ? 3.482 25.719 27.203 1 91.31 291 ASP B CA 1
ATOM 6079 C C . ASP B 1 291 ? 2.908 24.359 26.812 1 91.31 291 ASP B C 1
ATOM 6081 O O . ASP B 1 291 ? 2.021 23.828 27.5 1 91.31 291 ASP B O 1
ATOM 6085 N N . LYS B 1 292 ? 3.449 23.797 25.859 1 89.88 292 LYS B N 1
ATOM 6086 C CA . LYS B 1 292 ? 2.936 22.547 25.312 1 89.88 292 LYS B CA 1
ATOM 6087 C C . LYS B 1 292 ? 3.008 21.422 26.344 1 89.88 292 LYS B C 1
ATOM 6089 O O . LYS B 1 292 ? 2.156 20.531 26.375 1 89.88 292 LYS B O 1
ATOM 6094 N N . THR B 1 293 ? 3.945 21.422 27.172 1 89.94 293 THR B N 1
ATOM 6095 C CA . THR B 1 293 ? 4.152 20.328 28.125 1 89.94 293 THR B CA 1
ATOM 6096 C C . THR B 1 293 ? 3.197 20.453 29.297 1 89.94 293 THR B C 1
ATOM 6098 O O . THR B 1 293 ? 2.93 19.484 30 1 89.94 293 THR B O 1
ATOM 6101 N N . LYS B 1 294 ? 2.582 21.672 29.516 1 91.5 294 LYS B N 1
ATOM 6102 C CA . LYS B 1 294 ? 1.808 21.906 30.734 1 91.5 294 LYS B CA 1
ATOM 6103 C C . LYS B 1 294 ? 0.343 22.172 30.406 1 91.5 294 LYS B C 1
ATOM 6105 O O . LYS B 1 294 ? -0.533 21.984 31.266 1 91.5 294 LYS B O 1
ATOM 6110 N N . SER B 1 295 ? 0.17 22.562 29.234 1 91.25 295 SER B N 1
ATOM 6111 C CA . SER B 1 295 ? -1.174 23.016 28.891 1 91.25 295 SER B CA 1
ATOM 6112 C C . SER B 1 295 ? -2.166 21.859 28.891 1 91.25 295 SER B C 1
ATOM 6114 O O . SER B 1 295 ? -1.843 20.75 28.453 1 91.25 295 SER B O 1
ATOM 6116 N N . ARG B 1 296 ? -3.387 22.047 29.453 1 90.06 296 ARG B N 1
ATOM 6117 C CA . ARG B 1 296 ? -4.48 21.078 29.438 1 90.06 296 ARG B CA 1
ATOM 6118 C C . ARG B 1 296 ? -5.445 21.359 28.281 1 90.06 296 ARG B C 1
ATOM 6120 O O . ARG B 1 296 ? -6.477 20.703 28.156 1 90.06 296 ARG B O 1
ATOM 6127 N N . ARG B 1 297 ? -5.066 22.344 27.422 1 93.19 297 ARG B N 1
ATOM 6128 C CA . ARG B 1 297 ? -5.961 22.766 26.359 1 93.19 297 ARG B CA 1
ATOM 6129 C C . ARG B 1 297 ? -5.438 22.328 25 1 93.19 297 ARG B C 1
ATOM 6131 O O . ARG B 1 297 ? -5.523 23.078 24.016 1 93.19 297 ARG B O 1
ATOM 6138 N N . GLY B 1 298 ? -4.859 21.266 25.016 1 94.44 298 GLY B N 1
ATOM 6139 C CA . GLY B 1 298 ? -4.289 20.734 23.781 1 94.44 298 GLY B CA 1
ATOM 6140 C C . GLY B 1 298 ? -5.336 20.234 22.812 1 94.44 298 GLY B C 1
ATOM 6141 O O . GLY B 1 298 ? -6.348 19.656 23.219 1 94.44 298 GLY B O 1
ATOM 6142 N N . ARG B 1 299 ? -5.109 20.531 21.562 1 96.19 299 ARG B N 1
ATOM 6143 C CA . ARG B 1 299 ? -5.938 20.016 20.469 1 96.19 299 ARG B CA 1
ATOM 6144 C C . ARG B 1 299 ? -5.098 19.25 19.453 1 96.19 299 ARG B C 1
ATOM 6146 O O . ARG B 1 299 ? -3.984 19.672 19.125 1 96.19 299 ARG B O 1
ATOM 6153 N N . TYR B 1 300 ? -5.676 18.109 19.031 1 96.5 300 TYR B N 1
ATOM 6154 C CA . TYR B 1 300 ? -4.949 17.281 18.078 1 96.5 300 TYR B CA 1
ATOM 6155 C C . TYR B 1 300 ? -5.348 17.609 16.641 1 96.5 300 TYR B C 1
ATOM 6157 O O . TYR B 1 300 ? -6.52 17.875 16.375 1 96.5 300 TYR B O 1
ATOM 6165 N N . ARG B 1 301 ? -4.371 17.562 15.812 1 96.69 301 ARG B N 1
ATOM 6166 C CA . ARG B 1 301 ? -4.629 17.719 14.383 1 96.69 301 ARG B CA 1
ATOM 6167 C C . ARG B 1 301 ? -3.717 16.828 13.555 1 96.69 301 ARG B C 1
ATOM 6169 O O . ARG B 1 301 ? -2.596 16.516 13.977 1 96.69 301 ARG B O 1
ATOM 6176 N N . ILE B 1 302 ? -4.191 16.422 12.422 1 97.31 302 ILE B N 1
ATOM 6177 C CA . ILE B 1 302 ? -3.381 15.656 11.469 1 97.31 302 ILE B CA 1
ATOM 6178 C C . ILE B 1 302 ? -2.471 16.609 10.695 1 97.31 302 ILE B C 1
ATOM 6180 O O . ILE B 1 302 ? -2.936 17.609 10.148 1 97.31 302 ILE B O 1
ATOM 6184 N N . LEU B 1 303 ? -1.219 16.312 10.633 1 95.62 303 LEU B N 1
ATOM 6185 C CA . LEU B 1 303 ? -0.225 17.203 10.062 1 95.62 303 LEU B CA 1
ATOM 6186 C C . LEU B 1 303 ? -0.245 17.141 8.539 1 95.62 303 LEU B C 1
ATOM 6188 O O . LEU B 1 303 ? -0.088 18.172 7.871 1 95.62 303 LEU B O 1
ATOM 6192 N N . ASP B 1 304 ? -0.417 16 8.016 1 96.12 304 ASP B N 1
ATOM 6193 C CA . ASP B 1 304 ? -0.4 15.828 6.57 1 96.12 304 ASP B CA 1
ATOM 6194 C C . ASP B 1 304 ? -1.787 16.047 5.973 1 96.12 304 ASP B C 1
ATOM 6196 O O . ASP B 1 304 ? -2.707 15.266 6.207 1 96.12 304 ASP B O 1
ATOM 6200 N N . PRO B 1 305 ? -1.893 17.109 5.113 1 97.25 305 PRO B N 1
ATOM 6201 C CA . PRO B 1 305 ? -3.211 17.422 4.559 1 97.25 305 PRO B CA 1
ATOM 6202 C C . PRO B 1 305 ? -3.795 16.266 3.748 1 97.25 305 PRO B C 1
ATOM 6204 O O . PRO B 1 305 ? -5.012 16.047 3.752 1 97.25 305 PRO B O 1
ATOM 6207 N N . LEU B 1 306 ? -2.973 15.562 3.07 1 98.12 306 LEU B N 1
ATOM 6208 C CA . LEU B 1 306 ? -3.475 14.445 2.273 1 98.12 306 LEU B CA 1
ATOM 6209 C C . LEU B 1 306 ? -4.051 13.352 3.168 1 98.12 306 LEU B C 1
ATOM 6211 O O . LEU B 1 306 ? -5.094 12.773 2.854 1 98.12 306 LEU B O 1
ATOM 6215 N N . PHE B 1 307 ? -3.369 13.031 4.254 1 97.94 307 PHE B N 1
ATOM 6216 C CA . PHE B 1 307 ? -3.885 12.062 5.211 1 97.94 307 PHE B CA 1
ATOM 6217 C C . PHE B 1 307 ? -5.211 12.531 5.797 1 97.94 307 PHE B C 1
ATOM 6219 O O . PHE B 1 307 ? -6.145 11.734 5.949 1 97.94 307 PHE B O 1
ATOM 6226 N N . ARG B 1 308 ? -5.262 13.797 6.133 1 98.12 308 ARG B N 1
ATOM 6227 C CA . ARG B 1 308 ? -6.508 14.352 6.66 1 98.12 308 ARG B CA 1
ATOM 6228 C C . ARG B 1 308 ? -7.645 14.195 5.656 1 98.12 308 ARG B C 1
ATOM 6230 O O . ARG B 1 308 ? -8.75 13.805 6.02 1 98.12 308 ARG B O 1
ATOM 6237 N N . PHE B 1 309 ? -7.367 14.547 4.391 1 98.5 309 PHE B N 1
ATOM 6238 C CA . PHE B 1 309 ? -8.352 14.406 3.328 1 98.5 309 PHE B CA 1
ATOM 6239 C C . PHE B 1 309 ? -8.805 12.953 3.197 1 98.5 309 PHE B C 1
ATOM 6241 O O . PHE B 1 309 ? -10.008 12.688 3.111 1 98.5 309 PHE B O 1
ATOM 6248 N N . TRP B 1 310 ? -7.855 12.078 3.197 1 98.19 310 TRP B N 1
ATOM 6249 C CA . TRP B 1 310 ? -8.117 10.656 2.988 1 98.19 310 TRP B CA 1
ATOM 6250 C C . TRP B 1 310 ? -9.008 10.102 4.09 1 98.19 310 TRP B C 1
ATOM 6252 O O . TRP B 1 310 ? -10.008 9.43 3.809 1 98.19 310 TRP B O 1
ATOM 6262 N N . PHE B 1 311 ? -8.734 10.398 5.336 1 97.38 311 PHE B N 1
ATOM 6263 C CA . PHE B 1 311 ? -9.516 9.883 6.457 1 97.38 311 PHE B CA 1
ATOM 6264 C C . PHE B 1 311 ? -10.883 10.539 6.516 1 97.38 311 PHE B C 1
ATOM 6266 O O . PHE B 1 311 ? -11.859 9.93 6.969 1 97.38 311 PHE B O 1
ATOM 6273 N N . ARG B 1 312 ? -10.969 11.781 6.043 1 96.88 312 ARG B N 1
ATOM 6274 C CA . ARG B 1 312 ? -12.242 12.5 6.07 1 96.88 312 ARG B CA 1
ATOM 6275 C C . ARG B 1 312 ? -13.172 12.016 4.965 1 96.88 312 ARG B C 1
ATOM 6277 O O . ARG B 1 312 ? -14.375 11.875 5.18 1 96.88 312 ARG B O 1
ATOM 6284 N N . PHE B 1 313 ? -12.562 11.734 3.789 1 97.19 313 PHE B N 1
ATOM 6285 C CA . PHE B 1 313 ? -13.445 11.617 2.633 1 97.19 313 PHE B CA 1
ATOM 6286 C C . PHE B 1 313 ? -13.32 10.234 2 1 97.19 313 PHE B C 1
ATOM 6288 O O . PHE B 1 313 ? -14.242 9.766 1.335 1 97.19 313 PHE B O 1
ATOM 6295 N N . VAL B 1 314 ? -12.188 9.547 2.139 1 96.38 314 VAL B N 1
ATOM 6296 C CA . VAL B 1 314 ? -11.953 8.359 1.326 1 96.38 314 VAL B CA 1
ATOM 6297 C C . VAL B 1 314 ? -12.133 7.102 2.178 1 96.38 314 VAL B C 1
ATOM 6299 O O . VAL B 1 314 ? -12.898 6.203 1.819 1 96.38 314 VAL B O 1
ATOM 6302 N N . TYR B 1 315 ? -11.5 7.031 3.324 1 94.19 315 TYR B N 1
ATOM 6303 C CA . TYR B 1 315 ? -11.453 5.84 4.168 1 94.19 315 TYR B CA 1
ATOM 6304 C C . TYR B 1 315 ? -12.852 5.441 4.617 1 94.19 315 TYR B C 1
ATOM 6306 O O . TYR B 1 315 ? -13.531 6.203 5.316 1 94.19 315 TYR B O 1
ATOM 6314 N N . GLY B 1 316 ? -13.328 4.332 4.195 1 88.38 316 GLY B N 1
ATOM 6315 C CA . GLY B 1 316 ? -14.625 3.816 4.598 1 88.38 316 GLY B CA 1
ATOM 6316 C C . GLY B 1 316 ? -15.75 4.227 3.66 1 88.38 316 GLY B C 1
ATOM 6317 O O . GLY B 1 316 ? -16.906 3.836 3.857 1 88.38 316 GLY B O 1
ATOM 6318 N N . ASN B 1 317 ? -15.406 5.016 2.65 1 90.38 317 ASN B N 1
ATOM 6319 C CA . ASN B 1 317 ? -16.453 5.52 1.762 1 90.38 317 ASN B CA 1
ATOM 6320 C C . ASN B 1 317 ? -16.219 5.082 0.319 1 90.38 317 ASN B C 1
ATOM 6322 O O . ASN B 1 317 ? -16.812 5.633 -0.607 1 90.38 317 ASN B O 1
ATOM 6326 N N . GLU B 1 318 ? -15.383 4.098 0.121 1 86.38 318 GLU B N 1
ATOM 6327 C CA . GLU B 1 318 ? -14.969 3.701 -1.222 1 86.38 318 GLU B CA 1
ATOM 6328 C C . GLU B 1 318 ? -16.156 3.203 -2.039 1 86.38 318 GLU B C 1
ATOM 6330 O O . GLU B 1 318 ? -16.266 3.508 -3.229 1 86.38 318 GLU B O 1
ATOM 6335 N N . ASP B 1 319 ? -17.016 2.494 -1.408 1 80.5 319 ASP B N 1
ATOM 6336 C CA . ASP B 1 319 ? -18.188 1.955 -2.102 1 80.5 319 ASP B CA 1
ATOM 6337 C C . ASP B 1 319 ? -19.094 3.076 -2.605 1 80.5 319 ASP B C 1
ATOM 6339 O O . ASP B 1 319 ? -19.656 2.982 -3.697 1 80.5 319 ASP B O 1
ATOM 6343 N N . ARG B 1 320 ? -19.219 4.047 -1.781 1 83.12 320 ARG B N 1
ATOM 6344 C CA . ARG B 1 320 ? -20.031 5.199 -2.152 1 83.12 320 ARG B CA 1
ATOM 6345 C C . ARG B 1 320 ? -19.484 5.867 -3.412 1 83.12 320 ARG B C 1
ATOM 6347 O O . ARG B 1 320 ? -20.25 6.23 -4.305 1 83.12 320 ARG B O 1
ATOM 6354 N N . TYR B 1 321 ? -18.203 6.023 -3.49 1 88.56 321 TYR B N 1
ATOM 6355 C CA . TYR B 1 321 ? -17.578 6.691 -4.633 1 88.56 321 TYR B CA 1
ATOM 6356 C C . TYR B 1 321 ? -17.672 5.824 -5.883 1 88.56 321 TYR B C 1
ATOM 6358 O O . TYR B 1 321 ? -17.797 6.344 -6.996 1 88.56 321 TYR B O 1
ATOM 6366 N N . GLU B 1 322 ? -17.609 4.547 -5.668 1 81.12 322 GLU B N 1
ATOM 6367 C CA . GLU B 1 322 ? -17.781 3.641 -6.801 1 81.12 322 GLU B CA 1
ATOM 6368 C C . GLU B 1 322 ? -19.172 3.756 -7.398 1 81.12 322 GLU B C 1
ATOM 6370 O O . GLU B 1 322 ? -19.344 3.732 -8.617 1 81.12 322 GLU B O 1
ATOM 6375 N N . ARG B 1 323 ? -20.125 3.9 -6.602 1 82 323 ARG B N 1
ATOM 6376 C CA . ARG B 1 323 ? -21.5 4.027 -7.047 1 82 323 ARG B CA 1
ATOM 6377 C C . ARG B 1 323 ? -21.734 5.355 -7.758 1 82 323 ARG B C 1
ATOM 6379 O O . ARG B 1 323 ? -22.438 5.41 -8.773 1 82 323 ARG B O 1
ATOM 6386 N N . LEU B 1 324 ? -21.094 6.379 -7.273 1 88.94 324 LEU B N 1
ATOM 6387 C CA . LEU B 1 324 ? -21.297 7.719 -7.805 1 88.94 324 LEU B CA 1
ATOM 6388 C C . LEU B 1 324 ? -20.5 7.926 -9.086 1 88.94 324 LEU B C 1
ATOM 6390 O O . LEU B 1 324 ? -20.844 8.773 -9.914 1 88.94 324 LEU B O 1
ATOM 6394 N N . GLY B 1 325 ? -19.422 7.18 -9.234 1 87.56 325 GLY B N 1
ATOM 6395 C CA . GLY B 1 325 ? -18.594 7.277 -10.422 1 87.56 325 GLY B CA 1
ATOM 6396 C C . GLY B 1 325 ? -17.984 8.656 -10.617 1 87.56 325 GLY B C 1
ATOM 6397 O O . GLY B 1 325 ? -17.359 9.195 -9.695 1 87.56 325 GLY B O 1
ATOM 6398 N N . VAL B 1 326 ? -18.25 9.25 -11.758 1 85.31 326 VAL B N 1
ATOM 6399 C CA . VAL B 1 326 ? -17.594 10.492 -12.172 1 85.31 326 VAL B CA 1
ATOM 6400 C C . VAL B 1 326 ? -18.188 11.672 -11.414 1 85.31 326 VAL B C 1
ATOM 6402 O O . VAL B 1 326 ? -17.594 12.75 -11.352 1 85.31 326 VAL B O 1
ATOM 6405 N N . ASP B 1 327 ? -19.312 11.523 -10.734 1 91 327 ASP B N 1
ATOM 6406 C CA . ASP B 1 327 ? -20.016 12.602 -10.047 1 91 327 ASP B CA 1
ATOM 6407 C C . ASP B 1 327 ? -19.594 12.688 -8.586 1 91 327 ASP B C 1
ATOM 6409 O O . ASP B 1 327 ? -20.047 13.57 -7.848 1 91 327 ASP B O 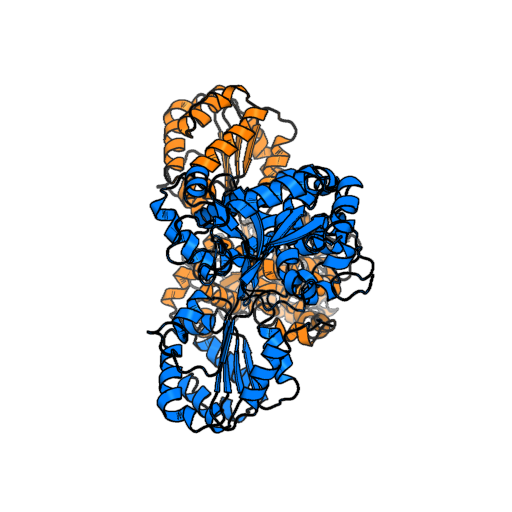1
ATOM 6413 N N . ALA B 1 328 ? -18.703 11.828 -8.211 1 94.19 328 ALA B N 1
ATOM 6414 C CA . ALA B 1 328 ? -18.359 11.695 -6.801 1 94.19 328 ALA B CA 1
ATOM 6415 C C . ALA B 1 328 ? -17.781 13 -6.258 1 94.19 328 ALA B C 1
ATOM 6417 O O . ALA B 1 328 ? -18.203 13.492 -5.211 1 94.19 328 ALA B O 1
ATOM 6418 N N . TYR B 1 329 ? -16.875 13.641 -6.953 1 96.31 329 TYR B N 1
ATOM 6419 C CA . TYR B 1 329 ? -16.234 14.859 -6.48 1 96.31 329 TYR B CA 1
ATOM 6420 C C . TYR B 1 329 ? -17.234 15.992 -6.328 1 96.31 329 TYR B C 1
ATOM 6422 O O . TYR B 1 329 ? -17.312 16.609 -5.266 1 96.31 329 TYR B O 1
ATOM 6430 N N . GLU B 1 330 ? -17.984 16.234 -7.371 1 95.88 330 GLU B N 1
ATOM 6431 C CA . GLU B 1 330 ? -18.906 17.359 -7.391 1 95.88 330 GLU B CA 1
ATOM 6432 C C . GLU B 1 330 ? -20 17.203 -6.332 1 95.88 330 GLU B C 1
ATOM 6434 O O . GLU B 1 330 ? -20.438 18.188 -5.734 1 95.88 330 GLU B O 1
ATOM 6439 N N . THR B 1 331 ? -20.359 15.961 -6.094 1 95.19 331 THR B N 1
ATOM 6440 C CA . THR B 1 331 ? -21.5 15.695 -5.227 1 95.19 331 THR B CA 1
ATOM 6441 C C . THR B 1 331 ? -21.062 15.703 -3.76 1 95.19 331 THR B C 1
ATOM 6443 O O . THR B 1 331 ? -21.797 16.203 -2.9 1 95.19 331 THR B O 1
ATOM 6446 N N . VAL B 1 332 ? -19.922 15.164 -3.482 1 95.62 332 VAL B N 1
ATOM 6447 C CA . VAL B 1 332 ? -19.609 14.875 -2.086 1 95.62 332 VAL B CA 1
ATOM 6448 C C . VAL B 1 332 ? -18.469 15.781 -1.612 1 95.62 332 VAL B C 1
ATOM 6450 O O . VAL B 1 332 ? -18.516 16.297 -0.489 1 95.62 332 VAL B O 1
ATOM 6453 N N . ILE B 1 333 ? -17.453 16.047 -2.422 1 97.44 333 ILE B N 1
ATOM 6454 C CA . ILE B 1 333 ? -16.219 16.688 -1.97 1 97.44 333 ILE B CA 1
ATOM 6455 C C . ILE B 1 333 ? -16.312 18.203 -2.178 1 97.44 333 ILE B C 1
ATOM 6457 O O . ILE B 1 333 ? -16.062 18.969 -1.253 1 97.44 333 ILE B O 1
ATOM 6461 N N . GLU B 1 334 ? -16.703 18.609 -3.338 1 96.81 334 GLU B N 1
ATOM 6462 C CA . GLU B 1 334 ? -16.672 20.016 -3.74 1 96.81 334 GLU B CA 1
ATOM 6463 C C . GLU B 1 334 ? -17.422 20.906 -2.746 1 96.81 334 GLU B C 1
ATOM 6465 O O . GLU B 1 334 ? -16.906 21.938 -2.318 1 96.81 334 GLU B O 1
ATOM 6470 N N . PRO B 1 335 ? -18.578 20.469 -2.289 1 96.69 335 PRO B N 1
ATOM 6471 C CA . PRO B 1 335 ? -19.328 21.328 -1.37 1 96.69 335 PRO B CA 1
ATOM 6472 C C . PRO B 1 335 ? -18.625 21.5 -0.024 1 96.69 335 PRO B C 1
ATOM 6474 O O . PRO B 1 335 ? -18.891 22.484 0.691 1 96.69 335 PRO B O 1
ATOM 6477 N N . GLU B 1 336 ? -17.797 20.609 0.321 1 97 336 GLU B N 1
ATOM 6478 C CA . GLU B 1 336 ? -17.156 20.609 1.636 1 97 336 GLU B CA 1
ATOM 6479 C C . GLU B 1 336 ? -15.719 21.109 1.552 1 97 336 GLU B C 1
ATOM 6481 O O . GLU B 1 336 ? -15.078 21.344 2.576 1 97 336 GLU B O 1
ATOM 6486 N N . LEU B 1 337 ? -15.234 21.312 0.337 1 97.25 337 LEU B N 1
ATOM 6487 C CA . LEU B 1 337 ? -13.797 21.469 0.123 1 97.25 337 LEU B CA 1
ATOM 6488 C C . LEU B 1 337 ? -13.297 22.781 0.743 1 97.25 337 LEU B C 1
ATOM 6490 O O . LEU B 1 337 ? -12.227 22.812 1.345 1 97.25 337 LEU B O 1
ATOM 6494 N N . ALA B 1 338 ? -14.062 23.844 0.596 1 96.69 338 ALA B N 1
ATOM 6495 C CA . ALA B 1 338 ? -13.664 25.125 1.166 1 96.69 338 ALA B CA 1
ATOM 6496 C C . ALA B 1 338 ? -13.516 25.031 2.682 1 96.69 338 ALA B C 1
ATOM 6498 O O . ALA B 1 338 ? -12.547 25.547 3.252 1 96.69 338 ALA B O 1
ATOM 6499 N N . ASP B 1 339 ? -14.484 24.422 3.299 1 96.25 339 ASP B N 1
ATOM 6500 C CA . ASP B 1 339 ? -14.422 24.219 4.742 1 96.25 339 ASP B CA 1
ATOM 6501 C C . ASP B 1 339 ? -13.234 23.344 5.129 1 96.25 339 ASP B C 1
ATOM 6503 O O . ASP B 1 339 ? -12.547 23.625 6.109 1 96.25 339 ASP B O 1
ATOM 6507 N N . PHE B 1 340 ? -13 22.406 4.395 1 97.19 340 PHE B N 1
ATOM 6508 C CA . PHE B 1 340 ? -11.914 21.469 4.664 1 97.19 340 PHE B CA 1
ATOM 6509 C C . PHE B 1 340 ? -10.57 22.188 4.621 1 97.19 340 PHE B C 1
ATOM 6511 O O . PHE B 1 340 ? -9.711 21.953 5.477 1 97.19 340 PHE B O 1
ATOM 6518 N N . VAL B 1 341 ? -10.344 23.047 3.643 1 97.56 341 VAL B N 1
ATOM 6519 C CA . VAL B 1 341 ? -9.039 23.672 3.4 1 97.56 341 VAL B CA 1
ATOM 6520 C C . VAL B 1 341 ? -8.852 24.859 4.332 1 97.56 341 VAL B C 1
ATOM 6522 O O . VAL B 1 341 ? -7.766 25.438 4.391 1 97.56 341 VAL B O 1
ATOM 6525 N N . SER B 1 342 ? -9.875 25.219 5.086 1 96.5 342 SER B N 1
ATOM 6526 C CA . SER B 1 342 ? -9.852 26.406 5.941 1 96.5 342 SER B CA 1
ATOM 6527 C C . SER B 1 342 ? -8.688 26.344 6.93 1 96.5 342 SER B C 1
ATOM 6529 O O . SER B 1 342 ? -8.062 27.375 7.223 1 96.5 342 SER B O 1
ATOM 6531 N N . ARG B 1 343 ? -8.422 25.156 7.367 1 93.69 343 ARG B N 1
ATOM 6532 C CA . ARG B 1 343 ? -7.348 25.016 8.344 1 93.69 343 ARG B CA 1
ATOM 6533 C C . ARG B 1 343 ? -5.992 25.297 7.703 1 93.69 343 ARG B C 1
ATOM 6535 O O . ARG B 1 343 ? -5.156 26 8.281 1 93.69 343 ARG B O 1
ATOM 6542 N N . GLU B 1 344 ? -5.75 24.703 6.598 1 95.94 344 GLU B N 1
ATOM 6543 C CA . GLU B 1 344 ? -4.492 24.953 5.898 1 95.94 344 GLU B CA 1
ATOM 6544 C C . GLU B 1 344 ? -4.363 26.406 5.477 1 95.94 344 GLU B C 1
ATOM 6546 O O . GLU B 1 344 ? -3.262 26.953 5.449 1 95.94 344 GLU B O 1
ATOM 6551 N N . PHE B 1 345 ? -5.512 27.016 5.191 1 97.62 345 PHE B N 1
ATOM 6552 C CA . PHE B 1 345 ? -5.523 28.453 4.887 1 97.62 345 PHE B CA 1
ATOM 6553 C C . PHE B 1 345 ? -5.059 29.266 6.086 1 97.62 345 PHE B C 1
ATOM 6555 O O . PHE B 1 345 ? -4.242 30.172 5.945 1 97.62 345 PHE B O 1
ATOM 6562 N N . GLU B 1 346 ? -5.539 28.922 7.242 1 97.69 346 GLU B N 1
ATOM 6563 C CA . GLU B 1 346 ? -5.105 29.594 8.469 1 97.69 346 GLU B CA 1
ATOM 6564 C C . GLU B 1 346 ? -3.6 29.453 8.672 1 97.69 346 GLU B C 1
ATOM 6566 O O . GLU B 1 346 ? -2.922 30.422 9.023 1 97.69 346 GLU B O 1
ATOM 6571 N N . ASN B 1 347 ? -3.113 28.25 8.406 1 96.75 347 ASN B N 1
ATOM 6572 C CA . ASN B 1 347 ? -1.681 28.016 8.531 1 96.75 347 ASN B CA 1
ATOM 6573 C C . ASN B 1 347 ? -0.878 28.891 7.582 1 96.75 347 ASN B C 1
ATOM 6575 O O . ASN B 1 347 ? 0.165 29.438 7.957 1 96.75 347 ASN B O 1
ATOM 6579 N N . ARG B 1 348 ? -1.361 28.969 6.406 1 97.69 348 ARG B N 1
ATOM 6580 C CA . ARG B 1 348 ? -0.691 29.812 5.426 1 97.69 348 ARG B CA 1
ATOM 6581 C C . ARG B 1 348 ? -0.667 31.266 5.883 1 97.69 348 ARG B C 1
ATOM 6583 O O . ARG B 1 348 ? 0.351 31.953 5.75 1 97.69 348 ARG B O 1
ATOM 6590 N N . CYS B 1 349 ? -1.794 31.75 6.406 1 98.25 349 CYS B N 1
ATOM 6591 C CA . CYS B 1 349 ? -1.888 33.125 6.891 1 98.25 349 CYS B CA 1
ATOM 6592 C C . CYS B 1 349 ? -0.9 33.375 8.023 1 98.25 349 CYS B C 1
ATOM 6594 O O . CYS B 1 349 ? -0.278 34.438 8.086 1 98.25 349 CYS B O 1
ATOM 6596 N N . GLN B 1 350 ? -0.785 32.406 8.891 1 98.12 350 GLN B N 1
ATOM 6597 C CA . GLN B 1 350 ? 0.209 32.5 9.953 1 98.12 350 GLN B CA 1
ATOM 6598 C C . GLN B 1 350 ? 1.622 32.594 9.383 1 98.12 350 GLN B C 1
ATOM 6600 O O . GLN B 1 350 ? 2.422 33.406 9.805 1 98.12 350 GLN B O 1
ATOM 6605 N N . ASP B 1 351 ? 1.9 31.781 8.43 1 96.69 351 ASP B N 1
ATOM 6606 C CA . ASP B 1 351 ? 3.23 31.672 7.844 1 96.69 351 ASP B CA 1
ATOM 6607 C C . ASP B 1 351 ? 3.658 33 7.195 1 96.69 351 ASP B C 1
ATOM 6609 O O . ASP B 1 351 ? 4.844 33.344 7.191 1 96.69 351 ASP B O 1
ATOM 6613 N N . VAL B 1 352 ? 2.729 33.719 6.648 1 97.19 352 VAL B N 1
ATOM 6614 C CA . VAL B 1 352 ? 3.1 34.875 5.844 1 97.19 352 VAL B CA 1
ATOM 6615 C C . VAL B 1 352 ? 2.988 36.156 6.68 1 97.19 352 VAL B C 1
ATOM 6617 O O . VAL B 1 352 ? 3.324 37.219 6.215 1 97.19 352 VAL B O 1
ATOM 6620 N N . LEU B 1 353 ? 2.523 36 7.918 1 97.88 353 LEU B N 1
ATOM 6621 C CA . LEU B 1 353 ? 2.303 37.188 8.773 1 97.88 353 LEU B CA 1
ATOM 6622 C C . LEU B 1 353 ? 3.555 38.031 8.852 1 97.88 353 LEU B C 1
ATOM 6624 O O . LEU B 1 353 ? 3.477 39.25 8.719 1 97.88 353 LEU B O 1
ATOM 6628 N N . PRO B 1 354 ? 4.723 37.469 8.992 1 97.06 354 PRO B N 1
ATOM 6629 C CA . PRO B 1 354 ? 5.93 38.281 9.102 1 97.06 354 PRO B CA 1
ATOM 6630 C C . PRO B 1 354 ? 6.199 39.094 7.836 1 97.06 354 PRO B C 1
ATOM 6632 O O . PRO B 1 354 ? 6.801 40.188 7.906 1 97.06 354 PRO B O 1
ATOM 6635 N N . GLU B 1 355 ? 5.77 38.562 6.73 1 96.19 355 GLU B N 1
ATOM 6636 C CA . GLU B 1 355 ? 5.965 39.281 5.473 1 96.19 355 GLU B CA 1
ATOM 6637 C C . GLU B 1 355 ? 5.098 40.562 5.414 1 96.19 355 GLU B C 1
ATOM 6639 O O . GLU B 1 355 ? 5.465 41.531 4.773 1 96.19 355 GLU B O 1
ATOM 6644 N N . PHE B 1 356 ? 3.967 40.562 6.055 1 95.88 356 PHE B N 1
ATOM 6645 C CA . PHE B 1 356 ? 3.023 41.688 6.035 1 95.88 356 PHE B CA 1
ATOM 6646 C C . PHE B 1 356 ? 3.395 42.719 7.086 1 95.88 356 PHE B C 1
ATOM 6648 O O . PHE B 1 356 ? 2.914 43.844 7.039 1 95.88 356 PHE B O 1
ATOM 6655 N N . TYR B 1 357 ? 4.172 42.312 8.07 1 95.88 357 TYR B N 1
ATOM 6656 C CA . TYR B 1 357 ? 4.703 43.188 9.102 1 95.88 357 TYR B CA 1
ATOM 6657 C C . TYR B 1 357 ? 6.223 43.125 9.156 1 95.88 357 TYR B C 1
ATOM 6659 O O . TYR B 1 357 ? 6.797 42.688 10.164 1 95.88 357 TYR B O 1
ATOM 6667 N N . PRO B 1 358 ? 6.879 43.625 8.141 1 94.44 358 PRO B N 1
ATOM 6668 C CA . PRO B 1 358 ? 8.328 43.469 8.055 1 94.44 358 PRO B CA 1
ATOM 6669 C C . PRO B 1 358 ? 9.07 44.156 9.188 1 94.44 358 PRO B C 1
ATOM 6671 O O . PRO B 1 358 ? 10.203 43.781 9.508 1 94.44 358 PRO B O 1
ATOM 6674 N N . ASP B 1 359 ? 8.469 45.125 9.828 1 94.75 359 ASP B N 1
ATOM 6675 C CA . ASP B 1 359 ? 9.117 45.906 10.875 1 94.75 359 ASP B CA 1
ATOM 6676 C C . ASP B 1 359 ? 8.992 45.219 12.234 1 94.75 359 ASP B C 1
ATOM 6678 O O . ASP B 1 359 ? 9.617 45.625 13.203 1 94.75 359 ASP B O 1
ATOM 6682 N N . LEU B 1 360 ? 8.141 44.188 12.242 1 95.5 360 LEU B N 1
ATOM 6683 C CA . LEU B 1 360 ? 7.949 43.5 13.5 1 95.5 360 LEU B CA 1
ATOM 6684 C C . LEU B 1 360 ? 8.758 42.188 13.531 1 95.5 360 LEU B C 1
ATOM 6686 O O . LEU B 1 360 ? 8.867 41.5 12.516 1 95.5 360 LEU B O 1
ATOM 6690 N N . ARG B 1 361 ? 9.484 41.938 14.641 1 93.88 361 ARG B N 1
ATOM 6691 C CA . ARG B 1 361 ? 10.156 40.688 14.898 1 93.88 361 ARG B CA 1
ATOM 6692 C C . ARG B 1 361 ? 9.305 39.781 15.781 1 93.88 361 ARG B C 1
ATOM 6694 O O . ARG B 1 361 ? 9.406 39.812 17.016 1 93.88 361 ARG B O 1
ATOM 6701 N N . PHE B 1 362 ? 8.633 38.875 15.195 1 96.38 362 PHE B N 1
ATOM 6702 C CA . PHE B 1 362 ? 7.723 38 15.93 1 96.38 362 PHE B CA 1
ATOM 6703 C C . PHE B 1 362 ? 8.492 36.969 16.734 1 96.38 362 PHE B C 1
ATOM 6705 O O . PHE B 1 362 ? 9.406 36.344 16.219 1 96.38 362 PHE B O 1
ATOM 6712 N N . THR B 1 363 ? 8.156 36.812 17.922 1 93.81 363 THR B N 1
ATOM 6713 C CA . THR B 1 363 ? 8.742 35.781 18.797 1 93.81 363 THR B CA 1
ATOM 6714 C C . THR B 1 363 ? 7.934 34.5 18.734 1 93.81 363 THR B C 1
ATOM 6716 O O . THR B 1 363 ? 8.477 33.406 18.938 1 93.81 363 THR B O 1
ATOM 6719 N N . ASP B 1 364 ? 6.688 34.625 18.516 1 95.12 364 ASP B N 1
ATOM 6720 C CA . ASP B 1 364 ? 5.805 33.469 18.406 1 95.12 364 ASP B CA 1
ATOM 6721 C C . ASP B 1 364 ? 4.602 33.781 17.516 1 95.12 364 ASP B C 1
ATOM 6723 O O . ASP B 1 364 ? 4.109 34.906 17.5 1 95.12 364 ASP B O 1
ATOM 6727 N N . ILE B 1 365 ? 4.223 32.906 16.828 1 97.69 365 ILE B N 1
ATOM 6728 C CA . ILE B 1 365 ? 3.027 32.969 15.992 1 97.69 365 ILE B CA 1
ATOM 6729 C C . ILE B 1 365 ? 2.223 31.688 16.109 1 97.69 365 ILE B C 1
ATOM 6731 O O . ILE B 1 365 ? 2.789 30.594 16.094 1 97.69 365 ILE B O 1
ATOM 6735 N N . GLY B 1 366 ? 0.965 31.75 16.297 1 97.19 366 GLY B N 1
ATOM 6736 C CA . GLY B 1 366 ? 0.113 30.578 16.391 1 97.19 366 GLY B CA 1
ATOM 6737 C C . GLY B 1 366 ? -1.353 30.922 16.594 1 97.19 366 GLY B C 1
ATOM 6738 O O . GLY B 1 366 ? -1.788 32.031 16.266 1 97.19 366 GLY B O 1
ATOM 6739 N N . ARG B 1 367 ? -2.141 29.969 17.016 1 97.12 367 ARG B N 1
ATOM 6740 C CA . ARG B 1 367 ? -3.557 30.141 17.328 1 97.12 367 ARG B CA 1
ATOM 6741 C C . ARG B 1 367 ? -3.771 30.297 18.828 1 97.12 367 ARG B C 1
ATOM 6743 O O . ARG B 1 367 ? -2.896 29.953 19.625 1 97.12 367 ARG B O 1
ATOM 6750 N N . TRP B 1 368 ? -4.848 30.906 19.094 1 97.69 368 TRP B N 1
ATOM 6751 C CA . TRP B 1 368 ? -5.219 31.047 20.5 1 97.69 368 TRP B CA 1
ATOM 6752 C C . TRP B 1 368 ? -6.688 30.703 20.719 1 97.69 368 TRP B C 1
ATOM 6754 O O . TRP B 1 368 ? -7.539 31.062 19.891 1 97.69 368 TRP B O 1
ATOM 6764 N N . TRP B 1 369 ? -7.004 30 21.797 1 96.69 369 TRP B N 1
ATOM 6765 C CA . TRP B 1 369 ? -8.391 29.719 22.156 1 96.69 369 TRP B CA 1
ATOM 6766 C C . TRP B 1 369 ? -8.547 29.609 23.672 1 96.69 369 TRP B C 1
ATOM 6768 O O . TRP B 1 369 ? -7.602 29.234 24.375 1 96.69 369 TRP B O 1
ATOM 6778 N N . TYR B 1 370 ? -9.594 29.984 24.172 1 95 370 TYR B N 1
ATOM 6779 C CA . TYR B 1 370 ? -10.023 29.891 25.562 1 95 370 TYR B CA 1
ATOM 6780 C C . TYR B 1 370 ? -11.539 29.938 25.672 1 95 370 TYR B C 1
ATOM 6782 O O . TYR B 1 370 ? -12.172 30.922 25.297 1 95 370 TYR B O 1
ATOM 6790 N N . ASN B 1 371 ? -12.062 28.828 26.172 1 92.44 371 ASN B N 1
ATOM 6791 C CA . ASN B 1 371 ? -13.516 28.719 26.234 1 92.44 371 ASN B CA 1
ATOM 6792 C C . ASN B 1 371 ? -14.164 28.906 24.875 1 92.44 371 ASN B C 1
ATOM 6794 O O . ASN B 1 371 ? -13.836 28.188 23.922 1 92.44 371 ASN B O 1
ATOM 6798 N N . GLU B 1 372 ? -14.953 29.938 24.766 1 92.69 372 GLU B N 1
ATOM 6799 C CA . GLU B 1 372 ? -15.664 30.125 23.5 1 92.69 372 GLU B CA 1
ATOM 6800 C C . GLU B 1 372 ? -14.891 31.047 22.578 1 92.69 372 GLU B C 1
ATOM 6802 O O . GLU B 1 372 ? -15.297 31.266 21.422 1 92.69 372 GLU B O 1
ATOM 6807 N N . TYR B 1 373 ? -13.828 31.578 23.031 1 96.38 373 TYR B N 1
ATOM 6808 C CA . TYR B 1 373 ? -13.047 32.531 22.266 1 96.38 373 TYR B CA 1
ATOM 6809 C C . TYR B 1 373 ? -11.953 31.812 21.469 1 96.38 373 TYR B C 1
ATOM 6811 O O . TYR B 1 373 ? -11.281 30.922 22 1 96.38 373 TYR B O 1
ATOM 6819 N N . GLU B 1 374 ? -11.891 32.156 20.266 1 96.69 374 GLU B N 1
ATOM 6820 C CA . GLU B 1 374 ? -10.82 31.625 19.422 1 96.69 374 GLU B CA 1
ATOM 6821 C C . GLU B 1 374 ? -10.273 32.688 18.484 1 96.69 374 GLU B C 1
ATOM 6823 O O . GLU B 1 374 ? -11.031 33.531 17.953 1 96.69 374 GLU B O 1
ATOM 6828 N N . VAL B 1 375 ? -8.969 32.75 18.328 1 98.38 375 VAL B N 1
ATOM 6829 C CA . VAL B 1 375 ? -8.289 33.656 17.375 1 98.38 375 VAL B CA 1
ATOM 6830 C C . VAL B 1 375 ? -7.398 32.812 16.453 1 98.38 375 VAL B C 1
ATOM 6832 O O . VAL B 1 375 ? -6.547 32.062 16.922 1 98.38 375 VAL B O 1
ATOM 6835 N N . ASP B 1 376 ? -7.508 33.031 15.141 1 98.19 376 ASP B N 1
ATOM 6836 C CA . ASP B 1 376 ? -6.867 32.188 14.141 1 98.19 376 ASP B CA 1
ATOM 6837 C C . ASP B 1 376 ? -5.375 32.5 14.031 1 98.19 376 ASP B C 1
ATOM 6839 O O . ASP B 1 376 ? -4.562 31.594 13.805 1 98.19 376 ASP B O 1
ATOM 6843 N N . VAL B 1 377 ? -5.012 33.656 14.117 1 98.62 377 VAL B N 1
ATOM 6844 C CA . VAL B 1 377 ? -3.627 34.125 13.984 1 98.62 377 VAL B CA 1
ATOM 6845 C C . VAL B 1 377 ? -3.279 35.062 15.133 1 98.62 377 VAL B C 1
ATOM 6847 O O . VAL B 1 377 ? -3.943 36.094 15.328 1 98.62 377 VAL B O 1
ATOM 6850 N N . VAL B 1 378 ? -2.328 34.688 15.883 1 98.38 378 VAL B N 1
ATOM 6851 C CA . VAL B 1 378 ? -1.769 35.562 16.906 1 98.38 378 VAL B CA 1
ATOM 6852 C C . VAL B 1 378 ? -0.251 35.656 16.75 1 98.38 378 VAL B C 1
ATOM 6854 O O . VAL B 1 378 ? 0.431 34.625 16.734 1 98.38 378 VAL B O 1
ATOM 6857 N N . GLY B 1 379 ? 0.227 36.781 16.547 1 97.81 379 GLY B N 1
ATOM 6858 C CA . GLY B 1 379 ? 1.662 37 16.531 1 97.81 379 GLY B CA 1
ATOM 6859 C C . GLY B 1 379 ? 2.133 37.969 17.609 1 97.81 379 GLY B C 1
ATOM 6860 O O . GLY B 1 379 ? 1.603 39.062 17.766 1 97.81 379 GLY B O 1
ATOM 6861 N N . PHE B 1 380 ? 3.053 37.5 18.438 1 95.81 380 PHE B N 1
ATOM 6862 C CA . PHE B 1 380 ? 3.672 38.312 19.453 1 95.81 380 PHE B CA 1
ATOM 6863 C C . PHE B 1 380 ? 5.016 38.844 18.984 1 95.81 380 PHE B C 1
ATOM 6865 O O . PHE B 1 380 ? 5.914 38.094 18.641 1 95.81 380 PHE B O 1
ATOM 6872 N N . ALA B 1 381 ? 5.086 40.125 19 1 94.38 381 ALA B N 1
ATOM 6873 C CA . ALA B 1 381 ? 6.344 40.75 18.594 1 94.38 381 ALA B CA 1
ATOM 6874 C C . ALA B 1 381 ? 7.211 41.062 19.797 1 94.38 381 ALA B C 1
ATOM 6876 O O . ALA B 1 381 ? 6.699 41.25 20.906 1 94.38 381 ALA B O 1
ATOM 6877 N N . ALA B 1 382 ? 8.461 41.188 19.609 1 90.75 382 ALA B N 1
ATOM 6878 C CA . ALA B 1 382 ? 9.445 41.438 20.656 1 90.75 382 ALA B CA 1
ATOM 6879 C C . ALA B 1 382 ? 9.203 42.781 21.328 1 90.75 382 ALA B C 1
ATOM 6881 O O . ALA B 1 382 ? 9.492 42.969 22.516 1 90.75 382 ALA B O 1
ATOM 6882 N N . ASP B 1 383 ? 8.672 43.75 20.594 1 90.06 383 ASP B N 1
ATOM 6883 C CA . ASP B 1 383 ? 8.508 45.094 21.141 1 90.06 383 ASP B CA 1
ATOM 6884 C C . ASP B 1 383 ? 7.207 45.219 21.922 1 90.06 383 ASP B C 1
ATOM 6886 O O . ASP B 1 383 ? 6.852 46.312 22.375 1 90.06 383 ASP B O 1
ATOM 6890 N N . GLY B 1 384 ? 6.5 44.125 21.984 1 90 384 GLY B N 1
ATOM 6891 C CA . GLY B 1 384 ? 5.277 44.125 22.766 1 90 384 GLY B CA 1
ATOM 6892 C C . GLY B 1 384 ? 4.023 44.219 21.922 1 90 384 GLY B C 1
ATOM 6893 O O . GLY B 1 384 ? 2.908 44.156 22.438 1 90 384 GLY B O 1
ATOM 6894 N N . THR B 1 385 ? 4.195 44.375 20.641 1 94.44 385 THR B N 1
ATOM 6895 C CA . THR B 1 385 ? 3.051 44.438 19.75 1 94.44 385 THR B CA 1
ATOM 6896 C C . THR B 1 385 ? 2.4 43.062 19.594 1 94.44 385 THR B C 1
ATOM 6898 O O . THR B 1 385 ? 3.094 42.062 19.5 1 94.44 385 THR B O 1
ATOM 6901 N N . MET B 1 386 ? 1.124 43.062 19.672 1 96.56 386 MET B N 1
ATOM 6902 C CA . MET B 1 386 ? 0.343 41.875 19.391 1 96.56 386 MET B CA 1
ATOM 6903 C C . MET B 1 386 ? -0.474 42.031 18.125 1 96.56 386 MET B C 1
ATOM 6905 O O . MET B 1 386 ? -1.285 42.938 18 1 96.56 386 MET B O 1
ATOM 6909 N N . VAL B 1 387 ? -0.217 41.188 17.172 1 98.19 387 VAL B N 1
ATOM 6910 C CA . VAL B 1 387 ? -1.011 41.156 15.945 1 98.19 387 VAL B CA 1
ATOM 6911 C C . VAL B 1 387 ? -2.008 40 16 1 98.19 387 VAL B C 1
ATOM 6913 O O . VAL B 1 387 ? -1.619 38.844 16.203 1 98.19 387 VAL B O 1
ATOM 6916 N N . THR B 1 388 ? -3.264 40.281 15.938 1 98.5 388 THR B N 1
ATOM 6917 C CA . THR B 1 388 ? -4.293 39.25 15.914 1 98.5 388 THR B CA 1
ATOM 6918 C C . THR B 1 388 ? -5.051 39.281 14.586 1 98.5 388 THR B C 1
ATOM 6920 O O . THR B 1 388 ? -5.266 40.344 14.008 1 98.5 388 THR B O 1
ATOM 6923 N N . GLY B 1 389 ? -5.34 38.125 14.094 1 98.5 389 GLY B N 1
ATOM 6924 C CA . GLY B 1 389 ? -5.977 38.062 12.781 1 98.5 389 GLY B CA 1
ATOM 6925 C C . GLY B 1 389 ? -7.09 37.031 12.719 1 98.5 389 GLY B C 1
ATOM 6926 O O . GLY B 1 389 ? -7.09 36.062 13.477 1 98.5 389 GLY B O 1
ATOM 6927 N N . GLU B 1 390 ? -8.102 37.312 11.844 1 98.12 390 GLU B N 1
ATOM 6928 C CA . GLU B 1 390 ? -9.18 36.375 11.477 1 98.12 390 GLU B CA 1
ATOM 6929 C C . GLU B 1 390 ? -9.039 35.938 10.031 1 98.12 390 GLU B C 1
ATOM 6931 O O . GLU B 1 390 ? -8.703 36.719 9.148 1 98.12 390 GLU B O 1
ATOM 6936 N N . CYS B 1 391 ? -9.125 34.594 9.844 1 98.06 391 CYS B N 1
ATOM 6937 C CA . CYS B 1 391 ? -9.031 34 8.516 1 98.06 391 CYS B CA 1
ATOM 6938 C C . CYS B 1 391 ? -10.359 33.375 8.125 1 98.06 391 CYS B C 1
ATOM 6940 O O . CYS B 1 391 ? -10.906 32.531 8.867 1 98.06 391 CYS B O 1
ATOM 6942 N N . LYS B 1 392 ? -10.852 33.719 6.957 1 97.25 392 LYS B N 1
ATOM 6943 C CA . LYS B 1 392 ? -12.07 33.062 6.484 1 97.25 392 LYS B CA 1
ATOM 6944 C C . LYS B 1 392 ? -11.938 32.656 5.023 1 97.25 392 LYS B C 1
ATOM 6946 O O . LYS B 1 392 ? -11.758 33.5 4.141 1 97.25 392 LYS B O 1
ATOM 6951 N N . PHE B 1 393 ? -12.016 31.344 4.758 1 97.06 393 PHE B N 1
ATOM 6952 C CA . PHE B 1 393 ? -11.984 30.781 3.416 1 97.06 393 PHE B CA 1
ATOM 6953 C C . PHE B 1 393 ? -13.391 30.406 2.957 1 97.06 393 PHE B C 1
ATOM 6955 O O . PHE B 1 393 ? -13.672 29.219 2.732 1 97.06 393 PHE B O 1
ATOM 6962 N N . THR B 1 394 ? -14.266 31.328 2.879 1 94.25 394 THR B N 1
ATOM 6963 C CA . THR B 1 394 ? -15.648 31.156 2.477 1 94.25 394 THR B CA 1
ATOM 6964 C C . THR B 1 394 ? -15.977 32 1.246 1 94.25 394 THR B C 1
ATOM 6966 O O . THR B 1 394 ? -15.211 32.906 0.882 1 94.25 394 THR B O 1
ATOM 6969 N N . SER B 1 395 ? -17.078 31.688 0.637 1 92.62 395 SER B N 1
ATOM 6970 C CA . SER B 1 395 ? -17.484 32.406 -0.573 1 92.62 395 SER B CA 1
ATOM 6971 C C . SER B 1 395 ? -18 33.781 -0.25 1 92.62 395 SER B C 1
ATOM 6973 O O . SER B 1 395 ? -17.922 34.688 -1.077 1 92.62 395 SER B O 1
ATOM 6975 N N . ALA B 1 396 ? -18.484 33.969 0.944 1 94.12 396 ALA B N 1
ATOM 6976 C CA . ALA B 1 396 ? -18.984 35.312 1.35 1 94.12 396 ALA B CA 1
ATOM 6977 C C . ALA B 1 396 ? -17.828 36.219 1.774 1 94.12 396 ALA B C 1
ATOM 6979 O O . ALA B 1 396 ? -16.875 35.75 2.414 1 94.12 396 ALA B O 1
ATOM 6980 N N . PRO B 1 397 ? -17.938 37.5 1.395 1 96.12 397 PRO B N 1
ATOM 6981 C CA . PRO B 1 397 ? -16.922 38.406 1.892 1 96.12 397 PRO B CA 1
ATOM 6982 C C . PRO B 1 397 ? -16.969 38.594 3.406 1 96.12 397 PRO B C 1
ATOM 6984 O O . PRO B 1 397 ? -18.031 38.469 4.012 1 96.12 397 PRO B O 1
ATOM 6987 N N . LEU B 1 398 ? -15.836 38.875 3.977 1 96.88 398 LEU B N 1
ATOM 6988 C CA . LEU B 1 398 ? -15.781 39.125 5.41 1 96.88 398 LEU B CA 1
ATOM 6989 C C . LEU B 1 398 ? -16.453 40.469 5.742 1 96.88 398 LEU B C 1
ATOM 6991 O O . LEU B 1 398 ? -16.172 41.5 5.094 1 96.88 398 LEU B O 1
ATOM 6995 N N . ASP B 1 399 ? -17.297 40.438 6.715 1 96.31 399 ASP B N 1
ATOM 6996 C CA . ASP B 1 399 ? -18.031 41.656 7.059 1 96.31 399 ASP B CA 1
ATOM 6997 C C . ASP B 1 399 ? -17.547 42.219 8.391 1 96.31 399 ASP B C 1
ATOM 6999 O O . ASP B 1 399 ? -16.594 41.719 8.984 1 96.31 399 ASP B O 1
ATOM 7003 N N . TYR B 1 400 ? -18.25 43.281 8.805 1 96.75 400 TYR B N 1
ATOM 7004 C CA . TYR B 1 400 ? -17.797 44.031 9.969 1 96.75 400 TYR B CA 1
ATOM 7005 C C . TYR B 1 400 ? -17.922 43.188 11.242 1 96.75 400 TYR B C 1
ATOM 7007 O O . TYR B 1 400 ? -17.188 43.406 12.211 1 96.75 400 TYR B O 1
ATOM 7015 N N . SER B 1 401 ? -18.828 42.281 11.25 1 96.69 401 SER B N 1
ATOM 7016 C CA . SER B 1 401 ? -19.016 41.406 12.422 1 96.69 401 SER B CA 1
ATOM 7017 C C . SER B 1 401 ? -17.766 40.594 12.703 1 96.69 401 SER B C 1
ATOM 7019 O O . SER B 1 401 ? -17.438 40.312 13.859 1 96.69 401 SER B O 1
ATOM 7021 N N . ALA B 1 402 ? -17.078 40.219 11.672 1 96.25 402 ALA B N 1
ATOM 7022 C CA . ALA B 1 402 ? -15.828 39.469 11.828 1 96.25 402 ALA B CA 1
ATOM 7023 C C . ALA B 1 402 ? -14.766 40.281 12.539 1 96.25 402 ALA B C 1
ATOM 7025 O O . ALA B 1 402 ? -14.055 39.781 13.414 1 96.25 402 ALA B O 1
ATOM 7026 N N . LEU B 1 403 ? -14.656 41.562 12.164 1 97 403 LEU B N 1
ATOM 7027 C CA . LEU B 1 403 ? -13.703 42.469 12.805 1 97 403 LEU B CA 1
ATOM 7028 C C . LEU B 1 403 ? -14.086 42.688 14.266 1 97 403 LEU B C 1
ATOM 7030 O O . LEU B 1 403 ? -13.227 42.656 15.148 1 97 403 LEU B O 1
ATOM 7034 N N . ALA B 1 404 ? -15.352 42.938 14.445 1 97.44 404 ALA B N 1
ATOM 7035 C CA . ALA B 1 404 ? -15.836 43.188 15.805 1 97.44 404 ALA B CA 1
ATOM 7036 C C . ALA B 1 404 ? -15.57 41.969 16.703 1 97.44 404 ALA B C 1
ATOM 7038 O O . ALA B 1 404 ? -15.125 42.125 17.844 1 97.44 404 ALA B O 1
ATOM 7039 N N . SER B 1 405 ? -15.883 40.844 16.203 1 97.31 405 SER B N 1
ATOM 7040 C CA . SER B 1 405 ? -15.641 39.625 16.953 1 97.31 405 SER B CA 1
ATOM 7041 C C . SER B 1 405 ? -14.156 39.438 17.25 1 97.31 405 SER B C 1
ATOM 7043 O O . SER B 1 405 ? -13.781 39 18.328 1 97.31 405 SER B O 1
ATOM 7045 N N . LEU B 1 406 ? -13.344 39.688 16.25 1 98.06 406 LEU B N 1
ATOM 7046 C CA . LEU B 1 406 ? -11.898 39.594 16.422 1 98.06 406 LEU B CA 1
ATOM 7047 C C . LEU B 1 406 ? -11.414 40.469 17.547 1 98.06 406 LEU B C 1
ATOM 7049 O O . LEU B 1 406 ? -10.609 40.031 18.391 1 98.06 406 LEU B O 1
ATOM 7053 N N . GLU B 1 407 ? -11.852 41.688 17.594 1 97.38 407 GLU B N 1
ATOM 7054 C CA . GLU B 1 407 ? -11.453 42.625 18.641 1 97.38 407 GLU B CA 1
ATOM 7055 C C . GLU B 1 407 ? -11.898 42.156 20.016 1 97.38 407 GLU B C 1
ATOM 7057 O O . GLU B 1 407 ? -11.141 42.219 20.984 1 97.38 407 GLU B O 1
ATOM 7062 N N . GLU B 1 408 ? -13.102 41.656 20 1 97.06 408 GLU B N 1
ATOM 7063 C CA . GLU B 1 408 ? -13.617 41.094 21.25 1 97.06 408 GLU B CA 1
ATOM 7064 C C . GLU B 1 408 ? -12.766 39.938 21.734 1 97.06 408 GLU B C 1
ATOM 7066 O O . GLU B 1 408 ? -12.422 39.875 22.922 1 97.06 408 GLU B O 1
ATOM 7071 N N . HIS B 1 409 ? -12.469 39 20.859 1 97.62 409 HIS B N 1
ATOM 7072 C CA . HIS B 1 409 ? -11.656 37.844 21.219 1 97.62 409 HIS B CA 1
ATOM 7073 C C . HIS B 1 409 ? -10.25 38.281 21.625 1 97.62 409 HIS B C 1
ATOM 7075 O O . HIS B 1 409 ? -9.656 37.688 22.531 1 97.62 409 HIS B O 1
ATOM 7081 N N . THR B 1 410 ? -9.688 39.25 20.938 1 96.62 410 THR B N 1
ATOM 7082 C CA . THR B 1 410 ? -8.352 39.75 21.234 1 96.62 410 THR B CA 1
ATOM 7083 C C . THR B 1 410 ? -8.273 40.25 22.672 1 96.62 410 THR B C 1
ATOM 7085 O O . THR B 1 410 ? -7.273 40.062 23.359 1 96.62 410 THR B O 1
ATOM 7088 N N . ASP B 1 411 ? -9.312 40.875 23.109 1 94.25 411 ASP B N 1
ATOM 7089 C CA . ASP B 1 411 ? -9.367 41.438 24.438 1 94.25 411 ASP B CA 1
ATOM 7090 C C . ASP B 1 411 ? -9.25 40.344 25.516 1 94.25 411 ASP B C 1
ATOM 7092 O O . ASP B 1 411 ? -8.891 40.625 26.656 1 94.25 411 ASP B O 1
ATOM 7096 N N . GLU B 1 412 ? -9.531 39.156 25.125 1 94.81 412 GLU B N 1
ATOM 7097 C CA . GLU B 1 412 ? -9.508 38.062 26.078 1 94.81 412 GLU B CA 1
ATOM 7098 C C . GLU B 1 412 ? -8.102 37.469 26.188 1 94.81 412 GLU B C 1
ATOM 7100 O O . GLU B 1 412 ? -7.816 36.719 27.125 1 94.81 412 GLU B O 1
ATOM 7105 N N . ILE B 1 413 ? -7.27 37.812 25.219 1 94.31 413 ILE B N 1
ATOM 7106 C CA . ILE B 1 413 ? -5.906 37.281 25.25 1 94.31 413 ILE B CA 1
ATOM 7107 C C . ILE B 1 413 ? -5.121 38 26.359 1 94.31 413 ILE B C 1
ATOM 7109 O O . ILE B 1 413 ? -4.953 39.219 26.328 1 94.31 413 ILE B O 1
ATOM 7113 N N . ARG B 1 414 ? -4.762 37.312 27.406 1 83.94 414 ARG B N 1
ATOM 7114 C CA . ARG B 1 414 ? -4.016 37.844 28.531 1 83.94 414 ARG B CA 1
ATOM 7115 C C . ARG B 1 414 ? -2.516 37.656 28.344 1 83.94 414 ARG B C 1
ATOM 7117 O O . ARG B 1 414 ? -1.939 36.688 28.859 1 83.94 414 ARG B O 1
ATOM 7124 N N . TRP B 1 415 ? -1.993 38.375 27.547 1 81.31 415 TRP B N 1
ATOM 7125 C CA . TRP B 1 415 ? -0.557 38.312 27.297 1 81.31 415 TRP B CA 1
ATOM 7126 C C . TRP B 1 415 ? 0.066 39.688 27.391 1 81.31 415 TRP B C 1
ATOM 7128 O O . TRP B 1 415 ? -0.526 40.688 26.938 1 81.31 415 TRP B O 1
ATOM 7138 N N . SER B 1 416 ? 1.154 39.719 28.188 1 77.31 416 SER B N 1
ATOM 7139 C CA . SER B 1 416 ? 2.002 40.906 28.156 1 77.31 416 SER B CA 1
ATOM 7140 C C . SER B 1 416 ? 3.473 40.531 28.344 1 77.31 416 SER B C 1
ATOM 7142 O O . SER B 1 416 ? 3.807 39.688 29.172 1 77.31 416 SER B O 1
ATOM 7144 N N . PRO B 1 417 ? 4.328 41 27.422 1 71.19 417 PRO B N 1
ATOM 7145 C CA . PRO B 1 417 ? 5.746 40.688 27.609 1 71.19 417 PRO B CA 1
ATOM 7146 C C . PRO B 1 417 ? 6.273 41.062 28.984 1 71.19 417 PRO B C 1
ATOM 7148 O O . PRO B 1 417 ? 7.027 40.312 29.594 1 71.19 417 PRO B O 1
ATOM 7151 N N . ASP B 1 418 ? 6.086 42.25 29.453 1 70.62 418 ASP B N 1
ATOM 7152 C CA . ASP B 1 418 ? 6.594 42.75 30.719 1 70.62 418 ASP B CA 1
ATOM 7153 C C . ASP B 1 418 ? 5.523 43.531 31.453 1 70.62 418 ASP B C 1
ATOM 7155 O O . ASP B 1 418 ? 5.832 44.5 32.156 1 70.62 418 ASP B O 1
ATOM 7159 N N . GLY B 1 419 ? 4.395 43.062 31.25 1 70.25 419 GLY B N 1
ATOM 7160 C CA . GLY B 1 419 ? 3.336 43.781 31.938 1 70.25 419 GLY B CA 1
ATOM 7161 C C . GLY B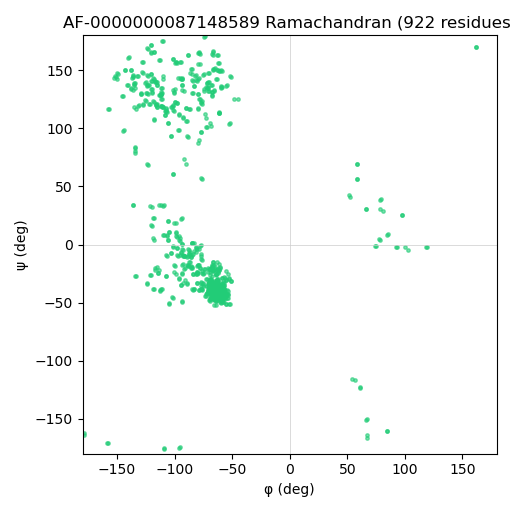 1 419 ? 3.025 45.125 31.312 1 70.25 419 GLY B C 1
ATOM 7162 O O . GLY B 1 419 ? 2.184 45.875 31.812 1 70.25 419 GLY B O 1
ATOM 7163 N N . SER B 1 420 ? 3.707 45.469 30.312 1 75.62 420 SER B N 1
ATOM 7164 C CA . SER B 1 420 ? 3.527 46.75 29.672 1 75.62 420 SER B CA 1
ATOM 7165 C C . SER B 1 420 ? 2.299 46.75 28.766 1 75.62 420 SER B C 1
ATOM 7167 O O . SER B 1 420 ? 1.673 45.719 28.562 1 75.62 420 SER B O 1
ATOM 7169 N N . GLU B 1 421 ? 1.912 47.969 28.422 1 80.12 421 GLU B N 1
ATOM 7170 C CA . GLU B 1 421 ? 0.795 48.156 27.5 1 80.12 421 GLU B CA 1
ATOM 7171 C C . GLU B 1 421 ? 1.079 47.5 26.156 1 80.12 421 GLU B C 1
ATOM 7173 O O . GLU B 1 421 ? 2.205 47.562 25.656 1 80.12 421 GLU B O 1
ATOM 7178 N N . ILE B 1 422 ? 0.087 46.844 25.688 1 87.56 422 ILE B N 1
ATOM 7179 C CA . ILE B 1 422 ? 0.211 46.094 24.453 1 87.56 422 ILE B CA 1
ATOM 7180 C C . ILE B 1 422 ? -0.377 46.906 23.297 1 87.56 422 ILE B C 1
ATOM 7182 O O . ILE B 1 422 ? -1.483 47.438 23.391 1 87.56 422 ILE B O 1
ATOM 7186 N N . GLU B 1 423 ? 0.409 47.156 22.297 1 91.31 423 GLU B N 1
ATOM 7187 C CA . GLU B 1 423 ? -0.121 47.688 21.047 1 91.31 423 GLU B CA 1
ATOM 7188 C C . GLU B 1 423 ? -0.765 46.594 20.203 1 91.31 423 GLU B C 1
ATOM 7190 O O . GLU B 1 423 ? -0.134 45.562 19.922 1 91.31 423 GLU B O 1
ATOM 7195 N N . HIS B 1 424 ? -1.995 46.844 19.859 1 95.19 424 HIS B N 1
ATOM 7196 C CA . HIS B 1 424 ? -2.736 45.844 19.109 1 95.19 424 HIS B CA 1
ATOM 7197 C C . HIS B 1 424 ? -2.783 46.188 17.625 1 95.19 424 HIS B C 1
ATOM 7199 O O . HIS B 1 424 ? -2.992 47.344 17.25 1 95.19 424 HIS B O 1
ATOM 7205 N N . GLU B 1 425 ? -2.482 45.281 16.859 1 97.38 425 GLU B N 1
ATOM 7206 C CA . GLU B 1 425 ? -2.707 45.312 15.414 1 97.38 425 GLU B CA 1
ATOM 7207 C C . GLU B 1 425 ? -3.668 44.219 14.969 1 97.38 425 GLU B C 1
ATOM 7209 O O . GLU B 1 425 ? -3.633 43.094 15.508 1 97.38 425 GLU B O 1
ATOM 7214 N N . TYR B 1 426 ? -4.543 44.562 14.016 1 98.44 426 TYR B N 1
ATOM 7215 C CA . TYR B 1 426 ? -5.539 43.594 13.531 1 98.44 426 TYR B CA 1
ATOM 7216 C C . TYR B 1 426 ? -5.348 43.312 12.047 1 98.44 426 TYR B C 1
ATOM 7218 O O . TYR B 1 426 ? -4.969 44.219 11.281 1 98.44 426 TYR B O 1
ATOM 7226 N N . VAL B 1 427 ? -5.559 42.125 11.688 1 98.5 427 VAL B N 1
ATOM 7227 C CA . VAL B 1 427 ? -5.465 41.75 10.281 1 98.5 427 VAL B CA 1
ATOM 7228 C C . VAL B 1 427 ? -6.617 40.812 9.914 1 98.5 427 VAL B C 1
ATOM 7230 O O . VAL B 1 427 ? -6.984 39.938 10.695 1 98.5 427 VAL B O 1
ATOM 7233 N N . LEU B 1 428 ? -7.27 41.062 8.789 1 98.62 428 LEU B N 1
ATOM 7234 C CA . LEU B 1 428 ? -8.297 40.156 8.25 1 98.62 428 LEU B CA 1
ATOM 7235 C C . LEU B 1 428 ? -7.824 39.531 6.949 1 98.62 428 LEU B C 1
ATOM 7237 O O . LEU B 1 428 ? -7.297 40.219 6.066 1 98.62 428 LEU B O 1
ATOM 7241 N N . PHE B 1 429 ? -7.914 38.188 6.871 1 98.38 429 PHE B N 1
ATOM 7242 C CA . PHE B 1 429 ? -7.609 37.406 5.68 1 98.38 429 PHE B CA 1
ATOM 7243 C C . PHE B 1 429 ? -8.883 36.781 5.094 1 98.38 429 PHE B C 1
ATOM 7245 O O . PHE B 1 429 ? -9.617 36.094 5.793 1 98.38 429 PHE B O 1
ATOM 7252 N N . ALA B 1 430 ? -9.125 37.062 3.799 1 97.75 430 ALA B N 1
ATOM 7253 C CA . ALA B 1 430 ? -10.391 36.562 3.244 1 97.75 430 ALA B CA 1
ATOM 7254 C C . ALA B 1 430 ? -10.18 35.969 1.863 1 97.75 430 ALA B C 1
ATOM 7256 O O . ALA B 1 430 ? -9.375 36.438 1.072 1 97.75 430 ALA B O 1
ATOM 7257 N N . ARG B 1 431 ? -10.945 34.875 1.594 1 97 431 ARG B N 1
ATOM 7258 C CA . ARG B 1 431 ? -10.992 34.219 0.291 1 97 431 ARG B CA 1
ATOM 7259 C C . ARG B 1 431 ? -11.664 35.125 -0.749 1 97 431 ARG B C 1
ATOM 7261 O O . ARG B 1 431 ? -11.172 35.25 -1.872 1 97 431 ARG B O 1
ATOM 7268 N N . ASN B 1 432 ? -12.789 35.719 -0.354 1 95.5 432 ASN B N 1
ATOM 7269 C CA . ASN B 1 432 ? -13.625 36.406 -1.329 1 95.5 432 ASN B CA 1
ATOM 7270 C C . ASN B 1 432 ? -13.781 37.906 -0.975 1 95.5 432 ASN B C 1
ATOM 7272 O O . ASN B 1 432 ? -14.891 38.438 -1.026 1 95.5 432 ASN B O 1
ATOM 7276 N N . GLY B 1 433 ? -12.773 38.469 -0.396 1 95.81 433 GLY B N 1
ATOM 7277 C CA . GLY B 1 433 ? -12.703 39.906 -0.192 1 95.81 433 GLY B CA 1
ATOM 7278 C C . GLY B 1 433 ? -13.422 40.375 1.06 1 95.81 433 GLY B C 1
ATOM 7279 O O . GLY B 1 433 ? -13.562 39.625 2.018 1 95.81 433 GLY B O 1
ATOM 7280 N N . PHE B 1 434 ? -13.758 41.719 1.091 1 97.94 434 PHE B N 1
ATOM 7281 C CA . PHE B 1 434 ? -14.289 42.406 2.266 1 97.94 434 PHE B CA 1
ATOM 7282 C C . PHE B 1 434 ? -15.453 43.312 1.887 1 97.94 434 PHE B C 1
ATOM 7284 O O . PHE B 1 434 ? -15.5 43.844 0.777 1 97.94 434 PHE B O 1
ATOM 7291 N N . THR B 1 435 ? -16.391 43.375 2.816 1 97.75 435 THR B N 1
ATOM 7292 C CA . THR B 1 435 ? -17.484 44.312 2.574 1 97.75 435 THR B CA 1
ATOM 7293 C C . THR B 1 435 ? -16.969 45.75 2.613 1 97.75 435 THR B C 1
ATOM 7295 O O . THR B 1 435 ? -15.875 46.031 3.105 1 97.75 435 THR B O 1
ATOM 7298 N N . GLN B 1 436 ? -17.828 46.688 2.109 1 97.31 436 GLN B N 1
ATOM 7299 C CA . GLN B 1 436 ? -17.438 48.094 2.068 1 97.31 436 GLN B CA 1
ATOM 7300 C C . GLN B 1 436 ? -17.219 48.625 3.475 1 97.31 436 GLN B C 1
ATOM 7302 O O . GLN B 1 436 ? -16.312 49.438 3.693 1 97.31 436 GLN B O 1
ATOM 7307 N N . SER B 1 437 ? -18 48.188 4.367 1 97.25 437 SER B N 1
ATOM 7308 C CA . SER B 1 437 ? -17.875 48.656 5.742 1 97.25 437 SER B CA 1
ATOM 7309 C C . SER B 1 437 ? -16.516 48.312 6.324 1 97.25 437 SER B C 1
ATOM 7311 O O . SER B 1 437 ? -15.914 49.094 7.047 1 97.25 437 SER B O 1
ATOM 7313 N N . VAL B 1 438 ? -16.047 47.156 6.035 1 97.56 438 VAL B N 1
ATOM 7314 C CA . VAL B 1 438 ? -14.742 46.719 6.516 1 97.56 438 VAL B CA 1
ATOM 7315 C C . VAL B 1 438 ? -13.641 47.5 5.816 1 97.56 438 VAL B C 1
ATOM 7317 O O . VAL B 1 438 ? -12.656 47.906 6.445 1 97.56 438 VAL B O 1
ATOM 7320 N N . ARG B 1 439 ? -13.789 47.75 4.559 1 97.56 439 ARG B N 1
ATOM 7321 C CA . ARG B 1 439 ? -12.812 48.531 3.801 1 97.56 439 ARG B CA 1
ATOM 7322 C C . ARG B 1 439 ? -12.719 49.938 4.336 1 97.56 439 ARG B C 1
ATOM 7324 O O . ARG B 1 439 ? -11.625 50.5 4.43 1 97.56 439 ARG B O 1
ATOM 7331 N N . ASP B 1 440 ? -13.859 50.5 4.648 1 97.38 440 ASP B N 1
ATOM 7332 C CA . ASP B 1 440 ? -13.898 51.844 5.223 1 97.38 440 ASP B CA 1
ATOM 7333 C C . ASP B 1 440 ? -13.172 51.906 6.566 1 97.38 440 ASP B C 1
ATOM 7335 O O . ASP B 1 440 ? -12.422 52.844 6.84 1 97.38 440 ASP B O 1
ATOM 7339 N N . ALA B 1 441 ? -13.461 50.875 7.324 1 96.88 441 ALA B N 1
ATOM 7340 C CA . ALA B 1 441 ? -12.789 50.812 8.617 1 96.88 441 ALA B CA 1
ATOM 7341 C C . ALA B 1 441 ? -11.273 50.75 8.445 1 96.88 441 ALA B C 1
ATOM 7343 O O . ALA B 1 441 ? -10.531 51.406 9.188 1 96.88 441 ALA B O 1
ATOM 7344 N N . ALA B 1 442 ? -10.789 49.969 7.559 1 97.06 442 ALA B N 1
ATOM 7345 C CA . ALA B 1 442 ? -9.359 49.812 7.312 1 97.06 442 ALA B CA 1
ATOM 7346 C C . ALA B 1 442 ? -8.742 51.094 6.797 1 97.06 442 ALA B C 1
ATOM 7348 O O . ALA B 1 442 ? -7.57 51.375 7.074 1 97.06 442 ALA B O 1
ATOM 7349 N N . ALA B 1 443 ? -9.531 51.844 6.043 1 96.62 443 ALA B N 1
ATOM 7350 C CA . ALA B 1 443 ? -9.055 53.094 5.516 1 96.62 443 ALA B CA 1
ATOM 7351 C C . ALA B 1 443 ? -8.898 54.125 6.633 1 96.62 443 ALA B C 1
ATOM 7353 O O . ALA B 1 443 ? -8.023 55 6.574 1 96.62 443 ALA B O 1
ATOM 7354 N N . ASP B 1 444 ? -9.688 54.031 7.633 1 96.5 444 ASP B N 1
ATOM 7355 C CA . ASP B 1 444 ? -9.742 55.031 8.695 1 96.5 444 ASP B CA 1
ATOM 7356 C C . ASP B 1 444 ? -8.789 54.688 9.836 1 96.5 444 ASP B C 1
ATOM 7358 O O . ASP B 1 444 ? -8.469 55.531 10.664 1 96.5 444 ASP B O 1
ATOM 7362 N N . ARG B 1 445 ? -8.43 53.438 9.891 1 95.94 445 ARG B N 1
ATOM 7363 C CA . ARG B 1 445 ? -7.613 52.969 11.008 1 95.94 445 ARG B CA 1
ATOM 7364 C C . ARG B 1 445 ? -6.199 52.625 10.547 1 95.94 445 ARG B C 1
ATOM 7366 O O . ARG B 1 445 ? -6.012 52.062 9.453 1 95.94 445 ARG B O 1
ATOM 7373 N N . ASP B 1 446 ? -5.297 52.875 11.383 1 95.12 446 ASP B N 1
ATOM 7374 C CA . ASP B 1 446 ? -3.912 52.531 11.07 1 95.12 446 ASP B CA 1
ATOM 7375 C C . ASP B 1 446 ? -3.537 51.188 11.633 1 95.12 446 ASP B C 1
ATOM 7377 O O . ASP B 1 446 ? -2.504 50.625 11.273 1 95.12 446 ASP B O 1
ATOM 7381 N N . ASP B 1 447 ? -4.352 50.594 12.438 1 97.25 447 ASP B N 1
ATOM 7382 C CA . ASP B 1 447 ? -4.012 49.344 13.117 1 97.25 447 ASP B CA 1
ATOM 7383 C C . ASP B 1 447 ? -4.738 48.156 12.484 1 97.25 447 ASP B C 1
ATOM 7385 O O . ASP B 1 447 ? -4.836 47.094 13.094 1 97.25 447 ASP B O 1
ATOM 7389 N N . LEU B 1 448 ? -5.402 48.344 11.289 1 98.06 448 LEU B N 1
ATOM 7390 C CA . LEU B 1 448 ? -6.156 47.312 10.633 1 98.06 448 LEU B CA 1
ATOM 7391 C C . LEU B 1 448 ? -5.68 47.094 9.195 1 98.06 448 LEU B C 1
ATOM 7393 O O . LEU B 1 448 ? -5.645 48.062 8.406 1 98.06 448 LEU B O 1
ATOM 7397 N N . GLN B 1 449 ? -5.312 45.906 8.883 1 97.56 449 GLN B N 1
ATOM 7398 C CA . GLN B 1 449 ? -4.922 45.562 7.52 1 97.56 449 GLN B CA 1
ATOM 7399 C C . GLN B 1 449 ? -5.797 44.469 6.949 1 97.56 449 GLN B C 1
ATOM 7401 O O . GLN B 1 449 ? -6.301 43.625 7.695 1 97.56 449 GLN B O 1
ATOM 7406 N N . LEU B 1 450 ? -6.043 44.531 5.617 1 98.19 450 LEU B N 1
ATOM 7407 C CA . LEU B 1 450 ? -6.848 43.531 4.895 1 98.19 450 LEU B CA 1
ATOM 7408 C C . LEU B 1 450 ? -6.02 42.844 3.812 1 98.19 450 LEU B C 1
ATOM 7410 O O . LEU B 1 450 ? -5.348 43.5 3.021 1 98.19 450 LEU B O 1
ATOM 7414 N N . PHE B 1 451 ? -6.035 41.531 3.756 1 97.5 451 PHE B N 1
ATOM 7415 C CA . PHE B 1 451 ? -5.293 40.781 2.732 1 97.5 451 PHE B CA 1
ATOM 7416 C C . PHE B 1 451 ? -6.188 39.781 2.033 1 97.5 451 PHE B C 1
ATOM 7418 O O . PHE B 1 451 ? -6.879 39 2.689 1 97.5 451 PHE B O 1
ATOM 7425 N N . ASP B 1 452 ? -6.195 39.781 0.675 1 96.19 452 ASP B N 1
ATOM 7426 C CA . ASP B 1 452 ? -6.922 38.812 -0.137 1 96.19 452 ASP B CA 1
ATOM 7427 C C . ASP B 1 452 ? -6.012 37.688 -0.57 1 96.19 452 ASP B C 1
ATOM 7429 O O . ASP B 1 452 ? -4.867 37.594 -0.122 1 96.19 452 ASP B O 1
ATOM 7433 N N . LEU B 1 453 ? -6.508 36.781 -1.391 1 97 453 LEU B N 1
ATOM 7434 C CA . LEU B 1 453 ? -5.801 35.562 -1.744 1 97 453 LEU B CA 1
ATOM 7435 C C . LEU B 1 453 ? -4.527 35.875 -2.523 1 97 453 LEU B C 1
ATOM 7437 O O . LEU B 1 453 ? -3.518 35.188 -2.377 1 97 453 LEU B O 1
ATOM 7441 N N . GLU B 1 454 ? -4.602 36.844 -3.383 1 95.88 454 GLU B N 1
ATOM 7442 C CA . GLU B 1 454 ? -3.439 37.188 -4.191 1 95.88 454 GLU B CA 1
ATOM 7443 C C . GLU B 1 454 ? -2.238 37.531 -3.314 1 95.88 454 GLU B C 1
ATOM 7445 O O . GLU B 1 454 ? -1.126 37.062 -3.568 1 95.88 454 GLU B O 1
ATOM 7450 N N . ARG B 1 455 ? -2.506 38.281 -2.236 1 95.81 455 ARG B N 1
ATOM 7451 C CA . ARG B 1 455 ? -1.438 38.688 -1.335 1 95.81 455 ARG B CA 1
ATOM 7452 C C . ARG B 1 455 ? -0.976 37.531 -0.456 1 95.81 455 ARG B C 1
ATOM 7454 O O . ARG B 1 455 ? 0.198 37.469 -0.087 1 95.81 455 ARG B O 1
ATOM 7461 N N . ILE B 1 456 ? -1.881 36.719 -0.124 1 96.62 456 ILE B N 1
ATOM 7462 C CA . ILE B 1 456 ? -1.552 35.594 0.748 1 96.62 456 ILE B CA 1
ATOM 7463 C C . ILE B 1 456 ? -0.672 34.594 -0.003 1 96.62 456 ILE B C 1
ATOM 7465 O O . ILE B 1 456 ? 0.264 34.031 0.568 1 96.62 456 ILE B O 1
ATOM 7469 N N . VAL B 1 457 ? -0.933 34.375 -1.299 1 96.06 457 VAL B N 1
ATOM 7470 C CA . VAL B 1 457 ? -0.183 33.438 -2.133 1 96.06 457 VAL B CA 1
ATOM 7471 C C . VAL B 1 457 ? 1.159 34.062 -2.52 1 96.06 457 VAL B C 1
ATOM 7473 O O . VAL B 1 457 ? 2.172 33.375 -2.598 1 96.06 457 VAL B O 1
ATOM 7476 N N . ASP B 1 458 ? 1.115 35.312 -2.723 1 93.62 458 ASP B N 1
ATOM 7477 C CA . ASP B 1 458 ? 2.326 36.062 -3.068 1 93.62 458 ASP B CA 1
ATOM 7478 C C . ASP B 1 458 ? 2.434 37.344 -2.256 1 93.62 458 ASP B C 1
ATOM 7480 O O . ASP B 1 458 ? 2.166 38.438 -2.77 1 93.62 458 ASP B O 1
ATOM 7484 N N . PRO B 1 459 ? 2.979 37.156 -1.035 1 90 459 PRO B N 1
ATOM 7485 C CA . PRO B 1 459 ? 3.029 38.344 -0.153 1 90 459 PRO B CA 1
ATOM 7486 C C . PRO B 1 459 ? 3.957 39.438 -0.675 1 90 459 PRO B C 1
ATOM 7488 O O . PRO B 1 459 ? 3.924 40.562 -0.18 1 90 459 PRO B O 1
ATOM 7491 N N . ARG B 1 460 ? 4.914 39.219 -1.611 1 81.88 460 ARG B N 1
ATOM 7492 C CA . ARG B 1 460 ? 5.863 40.219 -2.111 1 81.88 460 ARG B CA 1
ATOM 7493 C C . ARG B 1 460 ? 5.328 40.906 -3.357 1 81.88 460 ARG B C 1
ATOM 7495 O O . ARG B 1 460 ? 5.961 41.812 -3.885 1 81.88 460 ARG B O 1
ATOM 7502 N N . ALA B 1 461 ? 4.191 40.312 -3.834 1 76.62 461 ALA B N 1
ATOM 7503 C CA . ALA B 1 461 ? 3.654 40.938 -5.039 1 76.62 461 ALA B CA 1
ATOM 7504 C C . ALA B 1 461 ? 3.09 42.312 -4.738 1 76.62 461 ALA B C 1
ATOM 7506 O O . ALA B 1 461 ? 2.516 42.562 -3.67 1 76.62 461 ALA B O 1
ATOM 7507 N N . SER B 1 462 ? 3.807 43.344 -5.121 1 57.72 462 SER B N 1
ATOM 7508 C CA . SER B 1 462 ? 3.395 44.75 -4.914 1 57.72 462 SER B CA 1
ATOM 7509 C C . SER B 1 462 ? 1.956 44.969 -5.371 1 57.72 462 SER B C 1
ATOM 7511 O O . SER B 1 462 ? 1.493 44.312 -6.316 1 57.72 462 SER B O 1
ATOM 7513 N N . HIS B 1 463 ? 0.965 45.5 -4.547 1 47.47 463 HIS B N 1
ATOM 7514 C CA . HIS B 1 463 ? -0.329 45.969 -5.004 1 47.47 463 HIS B CA 1
ATOM 7515 C C . HIS B 1 463 ? -0.164 47.156 -5.973 1 47.47 463 HIS B C 1
ATOM 7517 O O . HIS B 1 463 ? 0.783 47.938 -5.855 1 47.47 463 HIS B O 1
#

Organism: NCBI:txid1816183

Foldseek 3Di:
DQDDFDCPVVLVVLLVLLPDQWEAEEEEEAAPLQCPVVSVCVSCVPDLQEQADEDDQDALQVRLVSSLVRNCNSPVCLVVWPSDPLGSVLVSQVVLGEYEYHQVVSNCVNPVCVLVSVLVCLVPPNRNGNYYYYYYHNQLVSSCQQDPDPPHSNDPVHPYYHHRDFDDLVRLLVLADPPDDLLQSLLQCLAQPRRSSSSNQFPRVDRPLVRCCQADQDPPHVCPCVLVVSCVVHDDPCVLVLLQLLQQLQPAWALVSSCVRSVHDSVCSCVSVVSCVSNLQKDWDAFQPDDPVPDNRTTMHGRGSNSSCCSHQRVPCNVVSVVCDSCRCVVPPVVCSLVSSQLVQLVLCQVCVCLVVVVFAWPTWAKHDDDPATFSIWTAGPVQEIETEDEHRDQDADEVVRVVSRVVSVVVDPDTPVPDDYHYAYEYEYAHHYDPRLVVVVVVDPRYYYDYSVCSSPVPPDD/DQDDFDCPVVLVVLLVLLPDQWEAEEEEEAAPLQCPVVSVCVSCVPDLQEQADEDDQDALQVRLVSSLVRNCNSPVCLVVWPSDPLGSVLVSQVVLGEYEYHQVVSNCVNPVCNLVSVLVCLVPPNRNGNYYYYYYHNQLVSSCQQDPDPPHSNDPVHPYYHHRDFDDLVRLLVLADPPDDLLQSLLQCLAQPRRSSSSNQFPRVDRPLVRCCQADQDPPHVCPCVLVVSCVVHDDPCVLVLLQLLQQLQPAWALVSSCVRSVHDSVCSCVSVVSCVSNVQKDWDAFQPDDPVPDNRTTMHGRGSNSSCCSHQRVPCNVVSVVCDSCRCVPPPVVCSLVSSQLVQLVLCQVCVCLVVVVFAWPTWAKHDDDPATFSIWTAGPVQEIETEDEHRDQDADEPVRVVSRVVSVVVDPDTPVPDDYHYAYEYEYAHHYDPRLVVVVVVDPRYYYDYSVCSSPVPPDD

pLDDT: mean 92.79, std 6.53, range [39.34, 98.62]

Secondary structure (DSSP, 8-state):
-----S-HHHHHHHHHHHH-SS-EEEEEE--TTS-HHHHHHHHTTT-SSEEEEE--SS-HHHHHHHHHHHHHTT-GGGGGS-SSHHHHHHHHHHTT-EEEEETHHHHHHH-TTHHHHHHHHHHHTGGGS--EEEEEES-HHHHIIIIISTTSTTTT--SEEEE-----HHHHHTTS-TT--HHHHHHHHHHHTT-HHHHHHS-TTS-HHHHHIIIIISTT-TTTSHHHHHHHHH-SSTHHHHHHHHHHHTT--SHHHHHHHHT--HHHHHHHHHHHHHTTSEEEE--TTS-TTT-S--EEEES-HHHHHIIIIITT-HHHHHHHGGGHIIIIIHHHHHHHHHHHHHHHHHHHHHHH-TT--EEEEEEEEETTEEEEEEEEETTS-EEEEEEE-SSSPB-HHHHHHHHHHHTT----SSSPPPPEEEEEEESS-B-HHHHHHHHH-SSEEEE-HHHHH-TTS--/-----S-HHHHHHHHHHHH-SS-EEEEEE--TTS-HHHHHHHHTTT-SSEEEEE--SS-HHHHHHHHHHHHHTT-GGGGGS-SSHHHHHHHHHHTT-EEEEETHHHHHHH-TTHHHHHHHHHHHTGGGS--EEEEEES-HHHHIIIIISTTSTTTT--SEEEE-----HHHHHTTS-TT--HHHHHHHHHHHTT-HHHHHHS-TTS-HHHHHIIIIISTT-TTTSHHHHHHHHH-SSTHHHHHHHHHHHTT--SHHHHHHHHT--HHHHHHHHHHHHHTTSEEEE--TTS-TTT-S--EEEES-HHHHHIIIIITT-HHHHHHHGGGHIIIIIHHHHHHHHHHHHHHHHHHHHHHH-TT--EEEEEEEEETTEEEEEEEEETTS-EEEEEEE-SSSPB-HHHHHHHHHHHTT----SSSPPPPEEEEEEESS-B-HHHHHHHHH-SSEEEE-HHHHH-TTS--

Radius of gyration: 32.08 Å; Cα contacts (8 Å, |Δi|>4): 1577; chains: 2; bounding box: 78×108×72 Å

InterPro domains:
  IPR004256 Domain of unknown function DUF234 [PF03008] (310-395)
  IPR011335 Restriction endonuclease type II-like [SSF52980] (344-457)
  IPR011579 ATPase domain [PF01637] (4-200)
  IPR027417 P-loop containing nucleoside triphosphate hydrolase [G3DSA:3.40.50.300] (1-165)
  IPR027417 P-loop containing nucleoside triphosphate hydrolase [SSF52540] (2-241)
  IPR036388 Winged helix-like DNA-binding domain superfamily [G3DSA:1.10.10.10] (239-312)
  IPR036390 Winged helix DNA-binding domain superfamily [SSF46785] (241-319)